Protein AF-0000000074474738 (afdb_homodimer)

Structure (mmCIF, N/CA/C/O backbone):
data_AF-0000000074474738-model_v1
#
loop_
_entity.id
_entity.type
_entity.pdbx_description
1 polymer Aminotransferase
#
loop_
_atom_site.group_PDB
_atom_site.id
_atom_site.type_symbol
_atom_site.label_atom_id
_atom_site.label_alt_id
_atom_site.label_comp_id
_atom_site.label_asym_id
_atom_site.label_entity_id
_atom_site.label_seq_id
_atom_site.pdbx_PDB_ins_code
_atom_site.Cartn_x
_atom_site.Cartn_y
_atom_site.Cartn_z
_atom_site.occupancy
_atom_site.B_iso_or_equiv
_atom_site.auth_seq_id
_atom_site.auth_comp_id
_atom_site.auth_asym_id
_atom_site.auth_atom_id
_atom_site.pdbx_PDB_model_num
ATOM 1 N N . MET A 1 1 ? 27.234 -1.224 -9.406 1 78 1 MET A N 1
ATOM 2 C CA . MET A 1 1 ? 26.219 -0.275 -8.977 1 78 1 MET A CA 1
ATOM 3 C C . MET A 1 1 ? 24.969 -0.394 -9.844 1 78 1 MET A C 1
ATOM 5 O O . MET A 1 1 ? 25.062 -0.535 -11.062 1 78 1 MET A O 1
ATOM 9 N N . VAL A 1 2 ? 23.766 -0.472 -9.188 1 88.38 2 VAL A N 1
ATOM 10 C CA . VAL A 1 2 ? 22.516 -0.646 -9.922 1 88.38 2 VAL A CA 1
ATOM 11 C C . VAL A 1 2 ? 22.047 0.703 -10.453 1 88.38 2 VAL A C 1
ATOM 13 O O . VAL A 1 2 ? 22.141 1.72 -9.766 1 88.38 2 VAL A O 1
ATOM 16 N N . ARG A 1 3 ? 21.641 0.753 -11.688 1 92.38 3 ARG A N 1
ATOM 17 C CA . ARG A 1 3 ? 21.047 1.951 -12.258 1 92.38 3 ARG A CA 1
ATOM 18 C C . ARG A 1 3 ? 19.609 2.119 -11.789 1 92.38 3 ARG A C 1
ATOM 20 O O . ARG A 1 3 ? 18.781 1.222 -11.961 1 92.38 3 ARG A O 1
ATOM 27 N N . LEU A 1 4 ? 19.328 3.26 -11.148 1 96.5 4 LEU A N 1
ATOM 28 C CA . LEU A 1 4 ? 18 3.529 -10.609 1 96.5 4 LEU A CA 1
ATOM 29 C C . LEU A 1 4 ? 17.234 4.508 -11.492 1 96.5 4 LEU A C 1
ATOM 31 O O . LEU A 1 4 ? 17.844 5.23 -12.289 1 96.5 4 LEU A O 1
ATOM 35 N N . ALA A 1 5 ? 15.961 4.461 -11.43 1 97.62 5 ALA A N 1
ATOM 36 C CA . ALA A 1 5 ? 15.102 5.352 -12.195 1 97.62 5 ALA A CA 1
ATOM 37 C C . ALA A 1 5 ? 15.32 6.809 -11.797 1 97.62 5 ALA A C 1
ATOM 39 O O . ALA A 1 5 ? 15.508 7.113 -10.617 1 97.62 5 ALA A O 1
ATOM 40 N N . GLU A 1 6 ? 15.133 7.719 -12.719 1 96 6 GLU A N 1
ATOM 41 C CA . GLU A 1 6 ? 15.359 9.148 -12.516 1 96 6 GLU A CA 1
ATOM 42 C C . GLU A 1 6 ? 14.328 9.734 -11.555 1 96 6 GLU A C 1
ATOM 44 O O . GLU A 1 6 ? 14.617 10.695 -10.836 1 96 6 GLU A O 1
ATOM 49 N N . ARG A 1 7 ? 13.172 9.117 -11.516 1 96.38 7 ARG A N 1
ATOM 50 C CA . ARG A 1 7 ? 12.078 9.641 -10.703 1 96.38 7 ARG A CA 1
ATOM 51 C C . ARG A 1 7 ? 12.406 9.555 -9.219 1 96.38 7 ARG A C 1
ATOM 53 O O . ARG A 1 7 ? 11.75 10.195 -8.391 1 96.38 7 ARG A O 1
ATOM 60 N N . LEU A 1 8 ? 13.453 8.828 -8.836 1 95.62 8 LEU A N 1
ATOM 61 C CA . LEU A 1 8 ? 13.812 8.672 -7.43 1 95.62 8 LEU A CA 1
ATOM 62 C C . LEU A 1 8 ? 14.617 9.875 -6.938 1 95.62 8 LEU A C 1
ATOM 64 O O . LEU A 1 8 ? 14.773 10.07 -5.73 1 95.62 8 LEU A O 1
ATOM 68 N N . THR A 1 9 ? 15.148 10.633 -7.82 1 92.38 9 THR A N 1
ATOM 69 C CA . THR A 1 9 ? 16.078 11.695 -7.473 1 92.38 9 THR A CA 1
ATOM 70 C C . THR A 1 9 ? 15.445 12.664 -6.48 1 92.38 9 THR A C 1
ATOM 72 O O . THR A 1 9 ? 16.031 12.977 -5.441 1 92.38 9 THR A O 1
ATOM 75 N N . PRO A 1 10 ? 14.188 13.055 -6.707 1 88.62 10 PRO A N 1
ATOM 76 C CA . PRO A 1 10 ? 13.57 13.969 -5.75 1 88.62 10 PRO A CA 1
ATOM 77 C C . PRO A 1 10 ? 13.273 13.312 -4.406 1 88.62 10 PRO A C 1
ATOM 79 O O . PRO A 1 10 ? 13.023 14.008 -3.416 1 88.62 10 PRO A O 1
ATOM 82 N N . LEU A 1 11 ? 13.242 12.031 -4.375 1 87.56 11 LEU A N 1
ATOM 83 C CA . LEU A 1 11 ? 12.867 11.305 -3.166 1 87.56 11 LEU A CA 1
ATOM 84 C C . LEU A 1 11 ? 14.078 11.094 -2.264 1 87.56 11 LEU A C 1
ATOM 86 O O . LEU A 1 11 ? 13.938 10.695 -1.106 1 87.56 11 LEU A O 1
ATOM 90 N N . ALA A 1 12 ? 15.203 11.344 -2.73 1 77.12 12 ALA A N 1
ATOM 91 C CA . ALA A 1 12 ? 16.438 11.094 -1.997 1 77.12 12 ALA A CA 1
ATOM 92 C C . ALA A 1 12 ? 16.719 12.211 -0.987 1 77.12 12 ALA A C 1
ATOM 94 O O . ALA A 1 12 ? 17.406 11.992 0.011 1 77.12 12 ALA A O 1
ATOM 95 N N . GLN A 1 13 ? 16.172 13.297 -1.196 1 65.25 13 GLN A N 1
ATOM 96 C CA . GLN A 1 13 ? 16.406 14.422 -0.303 1 65.25 13 GLN A CA 1
ATOM 97 C C . GLN A 1 13 ? 15.477 14.391 0.901 1 65.25 13 GLN A C 1
ATOM 99 O O . GLN A 1 13 ? 14.281 14.133 0.756 1 65.25 13 GLN A O 1
ATOM 104 N N . ASN A 1 14 ? 16.188 14.18 2.047 1 63.09 14 ASN A N 1
ATOM 105 C CA . ASN A 1 14 ? 15.352 14.133 3.234 1 63.09 14 ASN A CA 1
ATOM 106 C C . ASN A 1 14 ? 15.836 15.117 4.301 1 63.09 14 ASN A C 1
ATOM 108 O O . ASN A 1 14 ? 16.797 14.836 5.016 1 63.09 14 ASN A O 1
ATOM 112 N N . VAL A 1 15 ? 15.234 16.266 4.254 1 59.91 15 VAL A N 1
ATOM 113 C CA . VAL A 1 15 ? 15.555 17.266 5.273 1 59.91 15 VAL A CA 1
ATOM 114 C C . VAL A 1 15 ? 15.344 16.656 6.664 1 59.91 15 VAL A C 1
ATOM 116 O O . VAL A 1 15 ? 16.016 17.047 7.621 1 59.91 15 VAL A O 1
ATOM 119 N N . PHE A 1 16 ? 14.523 15.609 6.688 1 63.88 16 PHE A N 1
ATOM 120 C CA . PHE A 1 16 ? 14.188 15.039 7.984 1 63.88 16 PHE A CA 1
ATOM 121 C C . PHE A 1 16 ? 15.266 14.07 8.445 1 63.88 16 PHE A C 1
ATOM 123 O O . PHE A 1 16 ? 15.367 13.766 9.633 1 63.88 16 PHE A O 1
ATOM 130 N N . ALA A 1 17 ? 16.062 13.766 7.461 1 65.06 17 ALA A N 1
ATOM 131 C CA . ALA A 1 17 ? 17.156 12.883 7.824 1 65.06 17 ALA A CA 1
ATOM 132 C C . ALA A 1 17 ? 18.109 13.562 8.812 1 65.06 17 ALA A C 1
ATOM 134 O O . ALA A 1 17 ? 18.594 12.93 9.75 1 65.06 17 ALA A O 1
ATOM 135 N N . ASP A 1 18 ? 18.344 14.836 8.641 1 71.38 18 ASP A N 1
ATOM 136 C CA . ASP A 1 18 ? 19.188 15.602 9.555 1 71.38 18 ASP A CA 1
ATOM 137 C C . ASP A 1 18 ? 18.578 15.672 10.945 1 71.38 18 ASP A C 1
ATOM 139 O O . ASP A 1 18 ? 19.281 15.539 11.953 1 71.38 18 ASP A O 1
ATOM 143 N N . MET A 1 19 ? 17.266 15.836 10.898 1 78.44 19 MET A N 1
ATOM 144 C CA . MET A 1 19 ? 16.562 15.891 12.18 1 78.44 19 MET A CA 1
ATOM 145 C C . MET A 1 19 ? 16.594 14.531 12.875 1 78.44 19 MET A C 1
ATOM 147 O O . MET A 1 19 ? 16.75 14.461 14.094 1 78.44 19 MET A O 1
ATOM 151 N N . ASP A 1 20 ? 16.547 13.539 12.102 1 77.19 20 ASP A N 1
ATOM 152 C CA . ASP A 1 20 ? 16.594 12.188 12.656 1 77.19 20 ASP A CA 1
ATOM 153 C C . ASP A 1 20 ? 17.953 11.906 13.289 1 77.19 20 ASP A C 1
ATOM 155 O O . ASP A 1 20 ? 18.031 11.297 14.359 1 77.19 20 ASP A O 1
ATOM 159 N N . GLN A 1 21 ? 18.953 12.398 12.617 1 78.06 21 GLN A N 1
ATOM 160 C CA . GLN A 1 21 ? 20.312 12.219 13.133 1 78.06 21 GLN A CA 1
ATOM 161 C C . GLN A 1 21 ? 20.5 12.992 14.438 1 78.06 21 GLN A C 1
ATOM 163 O O . GLN A 1 21 ? 21.078 12.477 15.398 1 78.06 21 GLN A O 1
ATOM 168 N N . ALA A 1 22 ? 20.031 14.172 14.43 1 82.19 22 ALA A N 1
ATOM 169 C CA . ALA A 1 22 ? 20.141 15 15.633 1 82.19 22 ALA A CA 1
ATOM 170 C C . ALA A 1 22 ? 19.391 14.367 16.797 1 82.19 22 ALA A C 1
ATOM 172 O O . ALA A 1 22 ? 19.922 14.281 17.906 1 82.19 22 ALA A O 1
ATOM 173 N N . LYS A 1 23 ? 18.281 13.906 16.516 1 86.38 23 LYS A N 1
ATOM 174 C CA . LYS A 1 23 ? 17.469 13.242 17.547 1 86.38 23 LYS A CA 1
ATOM 175 C C . LYS A 1 23 ? 18.156 11.984 18.062 1 86.38 23 LYS A C 1
ATOM 177 O O . LYS A 1 23 ? 18.203 11.75 19.281 1 86.38 23 LYS A O 1
ATOM 182 N N . ALA A 1 24 ? 18.703 11.312 17.188 1 82.69 24 ALA A N 1
ATOM 183 C CA . ALA A 1 24 ? 19.391 10.07 17.562 1 82.69 24 ALA A CA 1
ATOM 184 C C . ALA A 1 24 ? 20.578 10.352 18.453 1 82.69 24 ALA A C 1
ATOM 186 O O . ALA A 1 24 ? 20.844 9.609 19.406 1 82.69 24 ALA A O 1
ATOM 187 N N . GLN A 1 25 ? 21.312 11.336 18.125 1 86.31 25 GLN A N 1
ATOM 188 C CA . GLN A 1 25 ? 22.469 11.719 18.922 1 86.31 25 GLN A CA 1
ATOM 189 C C . GLN A 1 25 ? 22.062 12.094 20.344 1 86.31 25 GLN A C 1
ATOM 191 O O . GLN A 1 25 ? 22.719 11.688 21.297 1 86.31 25 GLN A O 1
ATOM 196 N N . VAL A 1 26 ? 21.031 12.781 20.453 1 90.88 26 VAL A N 1
ATOM 197 C CA . VAL A 1 26 ? 20.562 13.234 21.75 1 90.88 26 VAL A CA 1
ATOM 198 C C . VAL A 1 26 ? 20.047 12.047 22.562 1 90.88 26 VAL A C 1
ATOM 200 O O . VAL A 1 26 ? 20.312 11.945 23.766 1 90.88 26 VAL A O 1
ATOM 203 N N . VAL A 1 27 ? 19.344 11.18 21.922 1 88.31 27 VAL A N 1
ATOM 204 C CA . VAL A 1 27 ? 18.844 9.977 22.562 1 88.31 27 VAL A CA 1
ATOM 205 C C . VAL A 1 27 ? 20.016 9.109 23.031 1 88.31 27 VAL A C 1
ATOM 207 O O . VAL A 1 27 ? 20 8.57 24.141 1 88.31 27 VAL A O 1
ATOM 210 N N . ALA A 1 28 ? 21 8.992 22.266 1 88.19 28 ALA A N 1
ATOM 211 C CA . ALA A 1 28 ? 22.188 8.188 22.578 1 88.19 28 ALA A CA 1
ATOM 212 C C . ALA A 1 28 ? 22.922 8.742 23.797 1 88.19 28 ALA A C 1
ATOM 214 O O . ALA A 1 28 ? 23.547 7.996 24.547 1 88.19 28 ALA A O 1
ATOM 215 N N . GLN A 1 29 ? 22.828 9.953 23.969 1 91.5 29 GLN A N 1
ATOM 216 C CA . GLN A 1 29 ? 23.484 10.609 25.094 1 91.5 29 GLN A CA 1
ATOM 217 C C . GLN A 1 29 ? 22.641 10.492 26.359 1 91.5 29 GLN A C 1
ATOM 219 O O . GLN A 1 29 ? 23.062 10.961 27.422 1 91.5 29 GLN A O 1
ATOM 224 N N . GLY A 1 30 ? 21.422 9.898 26.203 1 90.56 30 GLY A N 1
ATOM 225 C CA . GLY A 1 30 ? 20.594 9.641 27.375 1 90.56 30 GLY A CA 1
ATOM 226 C C . GLY A 1 30 ? 19.672 10.805 27.719 1 90.56 30 GLY A C 1
ATOM 227 O O . GLY A 1 30 ? 19.062 10.82 28.781 1 90.56 30 GLY A O 1
ATOM 228 N N . THR A 1 31 ? 19.641 11.75 26.828 1 92.5 31 THR A N 1
ATOM 229 C CA . THR A 1 31 ? 18.766 12.898 27.047 1 92.5 31 THR A CA 1
ATOM 230 C C . THR A 1 31 ? 17.312 12.523 26.812 1 92.5 31 THR A C 1
ATOM 232 O O . THR A 1 31 ? 17 11.797 25.875 1 92.5 31 THR A O 1
ATOM 235 N N . ASP A 1 32 ? 16.469 12.961 27.703 1 95.19 32 ASP A N 1
ATOM 236 C CA . ASP A 1 32 ? 15.023 12.812 27.531 1 95.19 32 ASP A CA 1
ATOM 237 C C . ASP A 1 32 ? 14.508 13.695 26.391 1 95.19 32 ASP A C 1
ATOM 239 O O . ASP A 1 32 ? 14.578 14.922 26.484 1 95.19 32 ASP A O 1
ATOM 243 N N . VAL A 1 33 ? 14 13.055 25.391 1 95.88 33 VAL A N 1
ATOM 244 C CA . VAL A 1 33 ? 13.57 13.812 24.234 1 95.88 33 VAL A CA 1
ATOM 245 C C . VAL A 1 33 ? 12.055 13.977 24.25 1 95.88 33 VAL A C 1
ATOM 247 O O . VAL A 1 33 ? 11.32 13.008 24.453 1 95.88 33 VAL A O 1
ATOM 250 N N . ILE A 1 34 ? 11.523 15.156 24.172 1 97.12 34 ILE A N 1
ATOM 251 C CA . ILE A 1 34 ? 10.125 15.477 23.891 1 97.12 34 ILE A CA 1
ATOM 252 C C . ILE A 1 34 ? 9.945 15.727 22.406 1 97.12 34 ILE A C 1
ATOM 254 O O . ILE A 1 34 ? 10.266 16.797 21.906 1 97.12 34 ILE A O 1
ATOM 258 N N . ASP A 1 35 ? 9.469 14.727 21.719 1 95.06 35 ASP A N 1
ATOM 259 C CA . ASP A 1 35 ? 9.375 14.766 20.266 1 95.06 35 ASP A CA 1
ATOM 260 C C . ASP A 1 35 ? 8.062 15.398 19.812 1 95.06 35 ASP A C 1
ATOM 262 O O . ASP A 1 35 ? 7.012 14.758 19.859 1 95.06 35 ASP A O 1
ATOM 266 N N . LEU A 1 36 ? 8.133 16.578 19.359 1 97 36 LEU A N 1
ATOM 267 C CA . LEU A 1 36 ? 6.988 17.312 18.828 1 97 36 LEU A CA 1
ATOM 268 C C . LEU A 1 36 ? 7.102 17.438 17.312 1 97 36 LEU A C 1
ATOM 270 O O . LEU A 1 36 ? 6.449 18.297 16.703 1 97 36 LEU A O 1
ATOM 274 N N . SER A 1 37 ? 7.977 16.625 16.703 1 93.31 37 SER A N 1
ATOM 275 C CA . SER A 1 37 ? 8.281 16.797 15.289 1 93.31 37 SER A CA 1
ATOM 276 C C . SER A 1 37 ? 7.336 15.992 14.414 1 93.31 37 SER A C 1
ATOM 278 O O . SER A 1 37 ? 7.199 16.266 13.219 1 93.31 37 SER A O 1
ATOM 280 N N . LEU A 1 38 ? 6.652 14.961 14.906 1 88.19 38 LEU A N 1
ATOM 281 C CA . LEU A 1 38 ? 5.809 14.07 14.109 1 88.19 38 LEU A CA 1
ATOM 282 C C . LEU A 1 38 ? 4.352 14.172 14.547 1 88.19 38 LEU A C 1
ATOM 284 O O . LEU A 1 38 ? 4.055 14.117 15.742 1 88.19 38 LEU A O 1
ATOM 288 N N . GLY A 1 39 ? 3.521 14.312 13.594 1 90.56 39 GLY A N 1
ATOM 289 C CA . GLY A 1 39 ? 2.094 14.422 13.852 1 90.56 39 GLY A CA 1
ATOM 290 C C . GLY A 1 39 ? 1.411 13.078 14.023 1 90.56 39 GLY A C 1
ATOM 291 O O . GLY A 1 39 ? 0.448 12.773 13.312 1 90.56 39 GLY A O 1
ATOM 292 N N . SER A 1 40 ? 1.862 12.266 14.906 1 90.69 40 SER A N 1
ATOM 293 C CA . SER A 1 40 ? 1.226 11.008 15.281 1 90.69 40 SER A CA 1
ATOM 294 C C . SER A 1 40 ? 0.629 11.086 16.688 1 90.69 40 SER A C 1
ATOM 296 O O . SER A 1 40 ? 1.358 11.227 17.672 1 90.69 40 SER A O 1
ATOM 298 N N . SER A 1 41 ? -0.622 10.953 16.734 1 94.44 41 SER A N 1
ATOM 299 C CA . SER A 1 41 ? -1.337 11.094 18 1 94.44 41 SER A CA 1
ATOM 300 C C . SER A 1 41 ? -0.831 10.086 19.031 1 94.44 41 SER A C 1
ATOM 302 O O . SER A 1 41 ? -0.554 8.938 18.703 1 94.44 41 SER A O 1
ATOM 304 N N . ASP A 1 42 ? -0.726 10.539 20.25 1 95.94 42 ASP A N 1
ATOM 305 C CA . ASP A 1 42 ? -0.367 9.656 21.344 1 95.94 42 ASP A CA 1
ATOM 306 C C . ASP A 1 42 ? -1.609 9.016 21.969 1 95.94 42 ASP A C 1
ATOM 308 O O . ASP A 1 42 ? -1.503 8.188 22.875 1 95.94 42 ASP A O 1
ATOM 312 N N . LEU A 1 43 ? -2.75 9.445 21.5 1 97.31 43 LEU A N 1
ATOM 313 C CA . LEU A 1 43 ? -4 8.945 22.062 1 97.31 43 LEU A CA 1
ATOM 314 C C . LEU A 1 43 ? -4.316 7.551 21.531 1 97.31 43 LEU A C 1
ATOM 316 O O . LEU A 1 43 ? -4 7.234 20.375 1 97.31 43 LEU A O 1
ATOM 320 N N . PRO A 1 44 ? -4.934 6.758 22.359 1 97.31 44 PRO A N 1
ATOM 321 C CA . PRO A 1 44 ? -5.254 5.391 21.922 1 97.31 44 PRO A CA 1
ATOM 322 C C . PRO A 1 44 ? -6.484 5.328 21.031 1 97.31 44 PRO A C 1
ATOM 324 O O . PRO A 1 44 ? -7.336 6.215 21.078 1 97.31 44 PRO A O 1
ATOM 327 N N . THR A 1 45 ? -6.555 4.324 20.188 1 98.19 45 THR A N 1
ATOM 328 C CA . THR A 1 45 ? -7.805 3.965 19.516 1 98.19 45 THR A CA 1
ATOM 329 C C . THR A 1 45 ? -8.836 3.477 20.531 1 98.19 45 THR A C 1
ATOM 331 O O . THR A 1 45 ? -8.492 2.766 21.484 1 98.19 45 THR A O 1
ATOM 334 N N . ARG A 1 46 ? -10.047 3.816 20.359 1 98 46 ARG A N 1
ATOM 335 C CA . ARG A 1 46 ? -11.094 3.479 21.312 1 98 46 ARG A CA 1
ATOM 336 C C . ARG A 1 46 ? -11.273 1.968 21.422 1 98 46 ARG A C 1
ATOM 338 O O . ARG A 1 46 ? -11.227 1.259 20.406 1 98 46 ARG A O 1
ATOM 345 N N . PRO A 1 47 ? -11.547 1.464 22.609 1 97.56 47 PRO A N 1
ATOM 346 C CA . PRO A 1 47 ? -11.656 0.021 22.844 1 97.56 47 PRO A CA 1
ATOM 347 C C . PRO A 1 47 ? -12.734 -0.631 21.984 1 97.56 47 PRO A C 1
ATOM 349 O O . PRO A 1 47 ? -12.578 -1.772 21.531 1 97.56 47 PRO A O 1
ATOM 352 N N . GLU A 1 48 ? -13.828 0.068 21.781 1 97.94 48 GLU A N 1
ATOM 353 C CA . GLU A 1 48 ? -14.93 -0.523 21.016 1 97.94 48 GLU A CA 1
ATOM 354 C C . GLU A 1 48 ? -14.547 -0.726 19.562 1 97.94 48 GLU A C 1
ATOM 356 O O . GLU A 1 48 ? -15.055 -1.634 18.891 1 97.94 48 GLU A O 1
ATOM 361 N N . ILE A 1 49 ? -13.648 0.115 19.031 1 98.5 49 ILE A N 1
ATOM 362 C CA . ILE A 1 49 ? -13.133 -0.031 17.688 1 98.5 49 ILE A CA 1
ATOM 363 C C . ILE A 1 49 ? -12.156 -1.208 17.625 1 98.5 49 ILE A C 1
ATOM 365 O O . ILE A 1 49 ? -12.25 -2.055 16.734 1 98.5 49 ILE A O 1
ATOM 369 N N . LEU A 1 50 ? -11.242 -1.328 18.625 1 98.69 50 LEU A N 1
ATOM 370 C CA . LEU A 1 50 ? -10.266 -2.41 18.703 1 98.69 50 LEU A CA 1
ATOM 371 C C . LEU A 1 50 ? -10.961 -3.76 18.844 1 98.69 50 LEU A C 1
ATOM 373 O O . LEU A 1 50 ? -10.5 -4.762 18.297 1 98.69 50 LEU A O 1
ATOM 377 N N . ALA A 1 51 ? -12.055 -3.787 19.578 1 98.56 51 ALA A N 1
ATOM 378 C CA . ALA A 1 51 ? -12.789 -5.023 19.812 1 98.56 51 ALA A CA 1
ATOM 379 C C . ALA A 1 51 ? -13.289 -5.629 18.5 1 98.56 51 ALA A C 1
ATOM 381 O O . ALA A 1 51 ? -13.344 -6.852 18.359 1 98.56 51 ALA A O 1
ATOM 382 N N . VAL A 1 52 ? -13.633 -4.789 17.547 1 98.75 52 VAL A N 1
ATOM 383 C CA . VAL A 1 52 ? -14.102 -5.25 16.25 1 98.75 52 VAL A CA 1
ATOM 384 C C . VAL A 1 52 ? -12.969 -5.969 15.523 1 98.75 52 VAL A C 1
ATOM 386 O O . VAL A 1 52 ? -13.188 -7.008 14.891 1 98.75 52 VAL A O 1
ATOM 389 N N . ILE A 1 53 ? -11.742 -5.469 15.578 1 98.81 53 ILE A N 1
ATOM 390 C CA . ILE A 1 53 ? -10.594 -6.129 14.961 1 98.81 53 ILE A CA 1
ATOM 391 C C . ILE A 1 53 ? -10.352 -7.477 15.641 1 98.81 53 ILE A C 1
ATOM 393 O O . ILE A 1 53 ? -10.164 -8.492 14.969 1 98.81 53 ILE A O 1
ATOM 397 N N . GLY A 1 54 ? -10.336 -7.453 16.984 1 98.62 54 GLY A N 1
ATOM 398 C CA . GLY A 1 54 ? -10.141 -8.688 17.734 1 98.62 54 GLY A CA 1
ATOM 399 C C . GLY A 1 54 ? -11.133 -9.773 17.359 1 98.62 54 GLY A C 1
ATOM 400 O O . GLY A 1 54 ? -10.75 -10.93 17.156 1 98.62 54 GLY A O 1
ATOM 401 N N . SER A 1 55 ? -12.398 -9.406 17.219 1 98.44 55 SER A N 1
ATOM 402 C CA . SER A 1 55 ? -13.445 -10.344 16.859 1 98.44 55 SER A CA 1
ATOM 403 C C . SER A 1 55 ? -13.242 -10.875 15.438 1 98.44 55 SER A C 1
ATOM 405 O O . SER A 1 55 ? -13.531 -12.039 15.156 1 98.44 55 SER A O 1
ATOM 407 N N . ALA A 1 56 ? -12.773 -10.039 14.547 1 98.62 56 ALA A N 1
ATOM 408 C CA . ALA A 1 56 ? -12.578 -10.398 13.148 1 98.62 56 ALA A CA 1
ATOM 409 C C . ALA A 1 56 ? -11.477 -11.453 13 1 98.62 56 ALA A C 1
ATOM 411 O O . ALA A 1 56 ? -11.5 -12.258 12.07 1 98.62 56 ALA A O 1
ATOM 412 N N . LEU A 1 57 ? -10.5 -11.453 13.945 1 98.56 57 LEU A N 1
ATOM 413 C CA . LEU A 1 57 ? -9.398 -12.414 13.883 1 98.56 57 LEU A CA 1
ATOM 414 C C . LEU A 1 57 ? -9.922 -13.844 13.938 1 98.56 57 LEU A C 1
ATOM 416 O O . LEU A 1 57 ? -9.328 -14.75 13.367 1 98.56 57 LEU A O 1
ATOM 420 N N . GLN A 1 58 ? -11.055 -14.031 14.531 1 96.94 58 GLN A N 1
ATOM 421 C CA . GLN A 1 58 ? -11.617 -15.359 14.703 1 96.94 58 GLN A CA 1
ATOM 422 C C . GLN A 1 58 ? -12.484 -15.758 13.508 1 96.94 58 GLN A C 1
ATOM 424 O O . GLN A 1 58 ? -12.891 -16.906 13.383 1 96.94 58 GLN A O 1
ATOM 429 N N . ASP A 1 59 ? -12.797 -14.844 12.688 1 97.88 59 ASP A N 1
ATOM 430 C CA . ASP A 1 59 ? -13.562 -15.094 11.469 1 97.88 59 ASP A CA 1
ATOM 431 C C . ASP A 1 59 ? -12.648 -15.492 10.32 1 97.88 59 ASP A C 1
ATOM 433 O O . ASP A 1 59 ? -12.078 -14.633 9.648 1 97.88 59 ASP A O 1
ATOM 437 N N . GLN A 1 60 ? -12.586 -16.75 9.977 1 96.62 60 GLN A N 1
ATOM 438 C CA . GLN A 1 60 ? -11.68 -17.297 8.977 1 96.62 60 GLN A CA 1
ATOM 439 C C . GLN A 1 60 ? -11.883 -16.625 7.621 1 96.62 60 GLN A C 1
ATOM 441 O O . GLN A 1 60 ? -10.969 -16.594 6.793 1 96.62 60 GLN A O 1
ATOM 446 N N . ARG A 1 61 ? -13.055 -16.094 7.328 1 94.38 61 ARG A N 1
ATOM 447 C CA . ARG A 1 61 ? -13.352 -15.414 6.07 1 94.38 61 ARG A CA 1
ATOM 448 C C . ARG A 1 61 ? -12.453 -14.195 5.875 1 94.38 61 ARG A C 1
ATOM 450 O O . ARG A 1 61 ? -12.336 -13.68 4.762 1 94.38 61 ARG A O 1
ATOM 457 N N . THR A 1 62 ? -11.75 -13.695 6.98 1 97.12 62 THR A N 1
ATOM 458 C CA . THR A 1 62 ? -10.914 -12.508 6.883 1 97.12 62 THR A CA 1
ATOM 459 C C . THR A 1 62 ? -9.453 -12.891 6.652 1 97.12 62 THR A C 1
ATOM 461 O O . THR A 1 62 ? -8.594 -12.023 6.492 1 97.12 62 THR A O 1
ATOM 464 N N . HIS A 1 63 ? -9.156 -14.195 6.637 1 97.56 63 HIS A N 1
ATOM 465 C CA . HIS A 1 63 ? -7.762 -14.633 6.598 1 97.56 63 HIS A CA 1
ATOM 466 C C . HIS A 1 63 ? -7.227 -14.633 5.168 1 97.56 63 HIS A C 1
ATOM 468 O O . HIS A 1 63 ? -6.012 -14.648 4.957 1 97.56 63 HIS A O 1
ATOM 474 N N . GLY A 1 64 ? -8.109 -14.664 4.145 1 95.38 64 GLY A N 1
ATOM 475 C CA . GLY A 1 64 ? -7.711 -14.656 2.746 1 95.38 64 GLY A CA 1
ATOM 476 C C . GLY A 1 64 ? -7.715 -13.266 2.137 1 95.38 64 GLY A C 1
ATOM 477 O O . GLY A 1 64 ? -8.062 -12.289 2.803 1 95.38 64 GLY A O 1
ATOM 478 N N . TYR A 1 65 ? -7.32 -13.156 0.891 1 93.38 65 TYR A N 1
ATOM 479 C CA . TYR A 1 65 ? -7.258 -11.875 0.195 1 93.38 65 TYR A CA 1
ATOM 480 C C . TYR A 1 65 ? -8.617 -11.195 0.188 1 93.38 65 TYR A C 1
ATOM 482 O O . TYR A 1 65 ? -9.648 -11.852 0.035 1 93.38 65 TYR A O 1
ATOM 490 N N . LEU A 1 66 ? -8.602 -9.961 0.36 1 93.75 66 LEU A N 1
ATOM 491 C CA . LEU A 1 66 ? -9.812 -9.156 0.283 1 93.75 66 LEU A CA 1
ATOM 492 C C . LEU A 1 66 ? -9.914 -8.453 -1.065 1 93.75 66 LEU A C 1
ATOM 494 O O . LEU A 1 66 ? -9.195 -7.48 -1.317 1 93.75 66 LEU A O 1
ATOM 498 N N . LEU A 1 67 ? -10.789 -8.875 -1.924 1 90.06 67 LEU A N 1
ATOM 499 C CA . LEU A 1 67 ? -11 -8.219 -3.213 1 90.06 67 LEU A CA 1
ATOM 500 C C . LEU A 1 67 ? -11.945 -7.031 -3.072 1 90.06 67 LEU A C 1
ATOM 502 O O . LEU A 1 67 ? -12.57 -6.852 -2.027 1 90.06 67 LEU A O 1
ATOM 506 N N . PHE A 1 68 ? -12.07 -6.254 -4.074 1 92.19 68 PHE A N 1
ATOM 507 C CA . PHE A 1 68 ? -12.789 -4.984 -4.027 1 92.19 68 PHE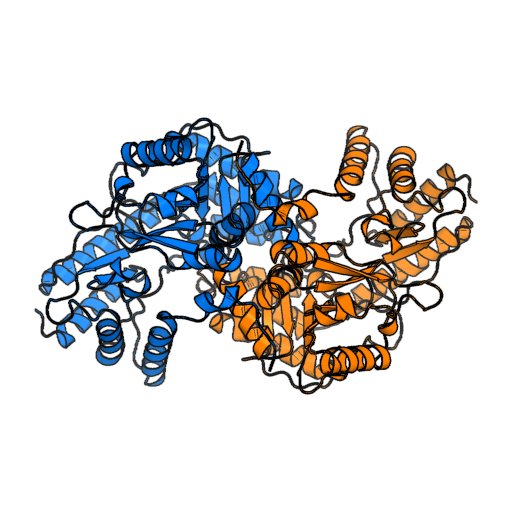 A CA 1
ATOM 508 C C . PHE A 1 68 ? -14.219 -5.191 -3.549 1 92.19 68 PHE A C 1
ATOM 510 O O . PHE A 1 68 ? -14.727 -4.418 -2.732 1 92.19 68 PHE A O 1
ATOM 517 N N . HIS A 1 69 ? -14.883 -6.223 -4.074 1 90.5 69 HIS A N 1
ATOM 518 C CA . HIS A 1 69 ? -16.266 -6.457 -3.705 1 90.5 69 HIS A CA 1
ATOM 519 C C . HIS A 1 69 ? -16.422 -6.676 -2.203 1 90.5 69 HIS A C 1
ATOM 521 O O . HIS A 1 69 ? -17.438 -6.305 -1.61 1 90.5 69 HIS A O 1
ATOM 527 N N . GLY A 1 70 ? -15.375 -7.191 -1.543 1 93.81 70 GLY A N 1
ATOM 528 C CA . GLY A 1 70 ? -15.406 -7.469 -0.115 1 93.81 70 GLY A CA 1
ATOM 529 C C . GLY A 1 70 ? -15.297 -6.219 0.737 1 93.81 70 GLY A C 1
ATOM 530 O O . GLY A 1 70 ? -15.5 -6.27 1.952 1 93.81 70 GLY A O 1
ATOM 531 N N . THR A 1 71 ? -15.07 -5.055 0.101 1 97.94 71 THR A N 1
ATOM 532 C CA . THR A 1 71 ? -14.898 -3.809 0.845 1 97.94 71 THR A CA 1
ATOM 533 C C . THR A 1 71 ? -16.203 -3.025 0.889 1 97.94 71 THR A C 1
ATOM 535 O O . THR A 1 71 ? -16.234 -1.885 1.357 1 97.94 71 THR A O 1
ATOM 538 N N . GLN A 1 72 ? -17.25 -3.562 0.39 1 97.81 72 GLN A N 1
ATOM 539 C CA . GLN A 1 72 ? -18.516 -2.859 0.171 1 97.81 72 GLN A CA 1
ATOM 540 C C . GLN A 1 72 ? -19.047 -2.273 1.475 1 97.81 72 GLN A C 1
ATOM 542 O O . GLN A 1 72 ? -19.531 -1.139 1.499 1 97.81 72 GLN A O 1
ATOM 547 N N . GLU A 1 73 ? -19 -3.068 2.541 1 98.25 73 GLU A N 1
ATOM 548 C CA . GLU A 1 73 ? -19.531 -2.596 3.82 1 98.25 73 GLU A CA 1
ATOM 549 C C . GLU A 1 73 ? -18.828 -1.32 4.27 1 98.25 73 GLU A C 1
ATOM 551 O O . GLU A 1 73 ? -19.469 -0.375 4.73 1 98.25 73 GLU A O 1
ATOM 556 N N . PHE A 1 74 ? -17.562 -1.287 4.137 1 98.81 74 PHE A N 1
ATOM 557 C CA . PHE A 1 74 ? -16.812 -0.098 4.52 1 98.81 74 PHE A CA 1
ATOM 558 C C . PHE A 1 74 ? -17.109 1.062 3.58 1 98.81 74 PHE A C 1
ATOM 560 O O . PHE A 1 74 ? -17.25 2.205 4.02 1 98.81 74 PHE A O 1
ATOM 567 N N . ARG A 1 75 ? -17.156 0.839 2.273 1 98.88 75 ARG A N 1
ATOM 568 C CA . ARG A 1 75 ? -17.484 1.891 1.316 1 98.88 75 ARG A CA 1
ATOM 569 C C . ARG A 1 75 ? -18.844 2.504 1.622 1 98.88 75 ARG A C 1
ATOM 571 O O . ARG A 1 75 ? -19.016 3.723 1.545 1 98.88 75 ARG A O 1
ATOM 578 N N . ARG A 1 76 ? -19.797 1.681 2.004 1 98.81 76 ARG A N 1
ATOM 579 C CA . ARG A 1 76 ? -21.125 2.17 2.371 1 98.81 76 ARG A CA 1
ATOM 580 C C . ARG A 1 76 ? -21.062 3 3.648 1 98.81 76 ARG A C 1
ATOM 582 O O . ARG A 1 76 ? -21.734 4.031 3.756 1 98.81 76 ARG A O 1
ATOM 589 N N . ALA A 1 77 ? -20.297 2.527 4.625 1 98.88 77 ALA A N 1
ATOM 590 C CA . ALA A 1 77 ? -20.125 3.285 5.863 1 98.88 77 ALA A CA 1
ATOM 591 C C . ALA A 1 77 ? -19.531 4.664 5.586 1 98.88 77 ALA A C 1
ATOM 593 O O . ALA A 1 77 ? -20.016 5.672 6.109 1 98.88 77 ALA A O 1
ATOM 594 N N . ALA A 1 78 ? -18.531 4.695 4.734 1 98.75 78 ALA A N 1
ATOM 595 C CA . ALA A 1 78 ? -17.875 5.953 4.375 1 98.75 78 ALA A CA 1
ATOM 596 C C . ALA A 1 78 ? -18.859 6.891 3.672 1 98.75 78 ALA A C 1
ATOM 598 O O . ALA A 1 78 ? -18.922 8.078 3.992 1 98.75 78 ALA A O 1
ATOM 599 N N . ALA A 1 79 ? -19.578 6.336 2.734 1 98.75 79 ALA A N 1
ATOM 600 C CA . ALA A 1 79 ? -20.547 7.129 1.995 1 98.75 79 ALA A CA 1
ATOM 601 C C . ALA A 1 79 ? -21.625 7.691 2.93 1 98.75 79 ALA A C 1
ATOM 603 O O . ALA A 1 79 ? -21.969 8.867 2.846 1 98.75 79 ALA A O 1
ATOM 604 N N . THR A 1 80 ? -22.125 6.84 3.797 1 98.69 80 THR A N 1
ATOM 605 C CA . THR A 1 80 ? -23.156 7.246 4.742 1 98.69 80 THR A CA 1
ATOM 606 C C . THR A 1 80 ? -22.641 8.344 5.668 1 98.69 80 THR A C 1
ATOM 608 O O . THR A 1 80 ? -23.312 9.367 5.855 1 98.69 80 THR A O 1
ATOM 611 N N . TRP A 1 81 ? -21.516 8.117 6.234 1 97.88 81 TRP A N 1
ATOM 612 C CA . TRP A 1 81 ? -20.891 9.109 7.105 1 97.88 81 TRP A CA 1
ATOM 613 C C . TRP A 1 81 ? -20.734 10.445 6.387 1 97.88 81 TRP A C 1
ATOM 615 O O . TRP A 1 81 ? -21.078 11.5 6.941 1 97.88 81 TRP A O 1
ATOM 625 N N . TYR A 1 82 ? -20.281 10.422 5.172 1 97 82 TYR A N 1
ATOM 626 C CA . TYR A 1 82 ? -20.016 11.609 4.363 1 97 82 TYR A CA 1
ATOM 627 C C . TYR A 1 82 ? -21.312 12.359 4.055 1 97 82 TYR A C 1
ATOM 629 O O . TYR A 1 82 ? -21.359 13.586 4.176 1 97 82 TYR A O 1
ATOM 637 N N . GLU A 1 83 ? -22.297 11.656 3.676 1 97.69 83 GLU A N 1
ATOM 638 C CA . GLU A 1 83 ? -23.594 12.258 3.34 1 97.69 83 GLU A CA 1
ATOM 639 C C . GLU A 1 83 ? -24.234 12.906 4.562 1 97.69 83 GLU A C 1
ATOM 641 O O . GLU A 1 83 ? -24.781 14 4.473 1 97.69 83 GLU A O 1
ATOM 646 N N . GLN A 1 84 ? -24.219 12.25 5.648 1 97 84 GLN A N 1
ATOM 647 C CA . GLN A 1 84 ? -24.797 12.781 6.883 1 97 84 GLN A CA 1
ATOM 648 C C . GLN A 1 84 ? -24.078 14.055 7.316 1 97 84 GLN A C 1
ATOM 650 O O . GLN A 1 84 ? -24.719 14.984 7.82 1 97 84 GLN A O 1
ATOM 655 N N . ARG A 1 85 ? -22.859 14.117 7.062 1 95.69 85 ARG A N 1
ATOM 656 C CA . ARG A 1 85 ? -22.047 15.227 7.566 1 95.69 85 ARG A CA 1
ATOM 657 C C . ARG A 1 85 ? -22.109 16.422 6.617 1 95.69 85 ARG A C 1
ATOM 659 O O . ARG A 1 85 ? -22.203 17.562 7.059 1 95.69 85 ARG A O 1
ATOM 666 N N . TYR A 1 86 ? -22 16.125 5.305 1 97.25 86 TYR A N 1
ATOM 667 C CA . TYR A 1 86 ? -21.781 17.219 4.367 1 97.25 86 TYR A CA 1
ATOM 668 C C . TYR A 1 86 ? -22.969 17.406 3.447 1 97.25 86 TYR A C 1
ATOM 670 O O . TYR A 1 86 ? -23.031 18.375 2.678 1 97.25 86 TYR A O 1
ATOM 678 N N . GLY A 1 87 ? -23.906 16.5 3.463 1 97.31 87 GLY A N 1
ATOM 679 C CA . GLY A 1 87 ? -25.125 16.641 2.684 1 97.31 87 GLY A CA 1
ATOM 680 C C . GLY A 1 87 ? -24.922 16.406 1.2 1 97.31 87 GLY A C 1
ATOM 681 O O . GLY A 1 87 ? -25.641 16.969 0.371 1 97.31 87 GLY A O 1
ATOM 682 N N . VAL A 1 88 ? -23.906 15.758 0.85 1 97.62 88 VAL A N 1
ATOM 683 C CA . VAL A 1 88 ? -23.625 15.414 -0.542 1 97.62 88 VAL A CA 1
ATOM 684 C C . VAL A 1 88 ? -23.797 13.914 -0.753 1 97.62 88 VAL A C 1
ATOM 686 O O . VAL A 1 88 ? -23.188 13.109 -0.048 1 97.62 88 VAL A O 1
ATOM 689 N N . ALA A 1 89 ? -24.641 13.555 -1.696 1 97.38 89 ALA A N 1
ATOM 690 C CA . ALA A 1 89 ? -24.859 12.141 -1.987 1 97.38 89 ALA A CA 1
ATOM 691 C C . ALA A 1 89 ? -23.609 11.5 -2.588 1 97.38 89 ALA A C 1
ATOM 693 O O . ALA A 1 89 ? -22.938 12.109 -3.422 1 97.38 89 ALA A O 1
ATOM 694 N N . VAL A 1 90 ? -23.281 10.305 -2.143 1 98.06 90 VAL A N 1
ATOM 695 C CA . VAL A 1 90 ? -22.109 9.57 -2.617 1 98.06 90 VAL A CA 1
ATOM 696 C C . VAL A 1 90 ? -22.516 8.133 -2.959 1 98.06 90 VAL A C 1
ATOM 698 O O . VAL A 1 90 ? -23.109 7.438 -2.137 1 98.06 90 VAL A O 1
ATOM 701 N N . ASP A 1 91 ? -22.266 7.703 -4.199 1 98.62 91 ASP A N 1
ATOM 702 C CA . ASP A 1 91 ? -22.469 6.312 -4.582 1 98.62 91 ASP A CA 1
ATOM 703 C C . ASP A 1 91 ? -21.328 5.43 -4.074 1 98.62 91 ASP A C 1
ATOM 705 O O . ASP A 1 91 ? -20.203 5.504 -4.578 1 98.62 91 ASP A O 1
ATOM 709 N N . PRO A 1 92 ? -21.578 4.559 -3.102 1 98.56 92 PRO A N 1
ATOM 710 C CA . PRO A 1 92 ? -20.5 3.748 -2.531 1 98.56 92 PRO A CA 1
ATOM 711 C C . PRO A 1 92 ? -19.891 2.775 -3.541 1 98.56 92 PRO A C 1
ATOM 713 O O . PRO A 1 92 ? -18.797 2.252 -3.32 1 98.56 92 PRO A O 1
ATOM 716 N N . GLU A 1 93 ? -20.5 2.488 -4.672 1 97.62 93 GLU A N 1
ATOM 717 C CA . GLU A 1 93 ? -20.031 1.513 -5.652 1 97.62 93 GLU A CA 1
ATOM 718 C C . GLU A 1 93 ? -19.016 2.131 -6.605 1 97.62 93 GLU A C 1
ATOM 720 O O . GLU A 1 93 ? -18.094 1.46 -7.047 1 97.62 93 GLU A O 1
ATOM 725 N N . THR A 1 94 ? -19.219 3.436 -6.867 1 98.12 94 THR A N 1
ATOM 726 C CA . THR A 1 94 ? -18.406 4.004 -7.934 1 98.12 94 THR A CA 1
ATOM 727 C C . THR A 1 94 ? -17.609 5.203 -7.426 1 98.12 94 THR A C 1
ATOM 729 O O . THR A 1 94 ? -16.688 5.672 -8.094 1 98.12 94 THR A O 1
ATOM 732 N N . GLU A 1 95 ? -17.969 5.723 -6.215 1 98.81 95 GLU A N 1
ATOM 733 C CA . GLU A 1 95 ? -17.406 7.012 -5.824 1 98.81 95 GLU A CA 1
ATOM 734 C C . GLU A 1 95 ? -16.609 6.898 -4.523 1 98.81 95 GLU A C 1
ATOM 736 O O . GLU A 1 95 ? -16.266 7.91 -3.908 1 98.81 95 GLU A O 1
ATOM 741 N N . VAL A 1 96 ? -16.359 5.672 -4.035 1 98.88 96 VAL A N 1
ATOM 742 C CA . VAL A 1 96 ? -15.602 5.453 -2.811 1 98.88 96 VAL A CA 1
ATOM 743 C C . VAL A 1 96 ? -14.555 4.359 -3.037 1 98.88 96 VAL A C 1
ATOM 745 O O . VAL A 1 96 ? -14.852 3.332 -3.654 1 98.88 96 VAL A O 1
ATOM 748 N N . LEU A 1 97 ? -13.352 4.578 -2.6 1 98.88 97 LEU A N 1
ATOM 749 C CA . LEU A 1 97 ? -12.273 3.592 -2.65 1 98.88 97 LEU A CA 1
ATOM 750 C C . LEU A 1 97 ? -11.539 3.518 -1.316 1 98.88 97 LEU A C 1
ATOM 752 O O . LEU A 1 97 ? -10.93 4.496 -0.886 1 98.88 97 LEU A O 1
ATOM 756 N N . PRO A 1 98 ? -11.602 2.344 -0.601 1 98.88 98 PRO A N 1
ATOM 757 C CA . PRO A 1 98 ? -10.773 2.189 0.594 1 98.88 98 PRO A CA 1
ATOM 758 C C . PRO A 1 98 ? -9.273 2.244 0.282 1 98.88 98 PRO A C 1
ATOM 760 O O . PRO A 1 98 ? -8.844 1.762 -0.766 1 98.88 98 PRO A O 1
ATOM 763 N N . LEU A 1 99 ? -8.562 2.787 1.164 1 98.81 99 LEU A N 1
ATOM 764 C CA . LEU A 1 99 ? -7.125 2.955 0.999 1 98.81 99 LEU A CA 1
ATOM 765 C C . LEU A 1 99 ? -6.375 2.422 2.213 1 98.81 99 LEU A C 1
ATOM 767 O O . LEU A 1 99 ? -6.914 2.393 3.32 1 98.81 99 LEU A O 1
ATOM 771 N N . ILE A 1 100 ? -5.148 1.973 2.041 1 98.5 100 ILE A N 1
ATOM 772 C CA . ILE A 1 100 ? -4.242 1.657 3.141 1 98.5 100 ILE A CA 1
ATOM 773 C C . ILE A 1 100 ? -3.576 2.936 3.645 1 98.5 100 ILE A C 1
ATOM 775 O O . ILE A 1 100 ? -2.389 3.164 3.4 1 98.5 100 ILE A O 1
ATOM 779 N N . GLY A 1 101 ? -4.383 3.705 4.34 1 97.88 101 GLY A N 1
ATOM 780 C CA . GLY A 1 101 ? -4.043 5.078 4.676 1 97.88 101 GLY A CA 1
ATOM 781 C C . GLY A 1 101 ? -4.281 6.047 3.533 1 97.88 101 GLY A C 1
ATOM 782 O O . GLY A 1 101 ? -4.148 5.684 2.363 1 97.88 101 GLY A O 1
ATOM 783 N N . SER A 1 102 ? -4.523 7.301 3.869 1 97.25 102 SER A N 1
ATOM 784 C CA . SER A 1 102 ? -4.812 8.289 2.834 1 97.25 102 SER A CA 1
ATOM 785 C C . SER A 1 102 ? -3.582 8.578 1.984 1 97.25 102 SER A C 1
ATOM 787 O O . SER A 1 102 ? -3.699 8.93 0.808 1 97.25 102 SER A O 1
ATOM 789 N N . GLN A 1 103 ? -2.391 8.398 2.562 1 97.19 103 GLN A N 1
ATOM 790 C CA . GLN A 1 103 ? -1.163 8.641 1.812 1 97.19 103 GLN A CA 1
ATOM 791 C C . GLN A 1 103 ? -1.085 7.75 0.58 1 97.19 103 GLN A C 1
ATOM 793 O O . GLN A 1 103 ? -0.536 8.148 -0.45 1 97.19 103 GLN A O 1
ATOM 798 N N . GLU A 1 104 ? -1.645 6.488 0.678 1 98.5 104 GLU A N 1
ATOM 799 C CA . GLU A 1 104 ? -1.69 5.629 -0.501 1 98.5 104 GLU A CA 1
ATOM 800 C C . GLU A 1 104 ? -2.396 6.32 -1.662 1 98.5 104 GLU A C 1
ATOM 802 O O . GLU A 1 104 ? -1.919 6.285 -2.797 1 98.5 104 GLU A O 1
ATOM 807 N N . GLY A 1 105 ? -3.521 6.957 -1.337 1 98.62 105 GLY A N 1
ATOM 808 C CA . GLY A 1 105 ? -4.293 7.641 -2.363 1 98.62 105 GLY A CA 1
ATOM 809 C C . GLY A 1 105 ? -3.576 8.844 -2.943 1 98.62 105 GLY A C 1
ATOM 810 O O . GLY A 1 105 ? -3.52 9.016 -4.164 1 98.62 105 GLY A O 1
ATOM 811 N N . THR A 1 106 ? -2.984 9.672 -2.07 1 98.25 106 THR A N 1
ATOM 812 C CA . THR A 1 106 ? -2.324 10.891 -2.531 1 98.25 106 THR A CA 1
ATOM 813 C C . THR A 1 106 ? -1.051 10.555 -3.305 1 98.25 106 THR A C 1
ATOM 815 O O . THR A 1 106 ? -0.636 11.312 -4.184 1 98.25 106 THR A O 1
ATOM 818 N N . ALA A 1 107 ? -0.466 9.422 -3.004 1 98.38 107 ALA A N 1
ATOM 819 C CA . ALA A 1 107 ? 0.725 8.984 -3.727 1 98.38 107 ALA A CA 1
ATOM 820 C C . ALA A 1 107 ? 0.355 8.375 -5.074 1 98.38 107 ALA A C 1
ATOM 822 O O . ALA A 1 107 ? 1.068 8.555 -6.062 1 98.38 107 ALA A O 1
ATOM 823 N N . HIS A 1 108 ? -0.761 7.648 -5.16 1 98.75 108 HIS A N 1
ATOM 824 C CA . HIS A 1 108 ? -1.131 6.887 -6.348 1 98.75 108 HIS A CA 1
ATOM 825 C C . HIS A 1 108 ? -1.897 7.754 -7.34 1 98.75 108 HIS A C 1
ATOM 827 O O . HIS A 1 108 ? -1.853 7.512 -8.547 1 98.75 108 HIS A O 1
ATOM 833 N N . LEU A 1 109 ? -2.602 8.758 -6.867 1 98.81 109 LEU A N 1
ATOM 834 C CA . LEU A 1 109 ? -3.418 9.57 -7.762 1 98.81 109 LEU A CA 1
ATOM 835 C C . LEU A 1 109 ? -2.561 10.203 -8.852 1 98.81 109 LEU A C 1
ATOM 837 O O . LEU A 1 109 ? -2.926 10.18 -10.031 1 98.81 109 LEU A O 1
ATOM 841 N N . PRO A 1 110 ? -1.368 10.781 -8.523 1 98.81 110 PRO A N 1
ATOM 842 C CA . PRO A 1 110 ? -0.534 11.344 -9.594 1 98.81 110 PRO A CA 1
ATOM 843 C C . PRO A 1 110 ? -0.187 10.312 -10.672 1 98.81 110 PRO A C 1
ATOM 845 O O . PRO A 1 110 ? -0.141 10.648 -11.852 1 98.81 110 PRO A O 1
ATOM 848 N N . LEU A 1 111 ? 0.022 9.055 -10.297 1 98.69 111 LEU A N 1
ATOM 849 C CA . LEU A 1 111 ? 0.286 8.008 -11.273 1 98.69 111 LEU A CA 1
ATOM 850 C C . LEU A 1 111 ? -0.896 7.84 -12.219 1 98.69 111 LEU A C 1
ATOM 852 O O . LEU A 1 111 ? -0.716 7.48 -13.391 1 98.69 111 LEU A O 1
ATOM 856 N N . ALA A 1 112 ? -2.033 8.102 -11.75 1 98.5 112 ALA A N 1
ATOM 857 C CA . ALA A 1 112 ? -3.252 7.922 -12.531 1 98.5 112 ALA A CA 1
ATOM 858 C C . ALA A 1 112 ? -3.49 9.109 -13.461 1 98.5 112 ALA A C 1
ATOM 860 O O . ALA A 1 112 ? -4.164 8.977 -14.484 1 98.5 112 ALA A O 1
ATOM 861 N N . VAL A 1 113 ? -2.869 10.312 -13.148 1 98.56 113 VAL A N 1
ATOM 862 C CA . VAL A 1 113 ? -3.396 11.477 -13.867 1 98.56 113 VAL A CA 1
ATOM 863 C C . VAL A 1 113 ? -2.252 12.242 -14.523 1 98.56 113 VAL A C 1
ATOM 865 O O . VAL A 1 113 ? -2.482 13.109 -15.367 1 98.56 113 VAL A O 1
ATOM 868 N N . LEU A 1 114 ? -0.991 11.945 -14.172 1 98.5 114 LEU A N 1
ATOM 869 C CA . LEU A 1 114 ? 0.135 12.68 -14.734 1 98.5 114 LEU A CA 1
ATOM 870 C C . LEU A 1 114 ? 0.901 11.82 -15.734 1 98.5 114 LEU A C 1
ATOM 872 O O . LEU A 1 114 ? 1.099 10.625 -15.508 1 98.5 114 LEU A O 1
ATOM 876 N N . ASN A 1 115 ? 1.234 12.359 -16.828 1 97.44 115 ASN A N 1
ATOM 877 C CA . ASN A 1 115 ? 2.299 11.828 -17.672 1 97.44 115 ASN A CA 1
ATOM 878 C C . ASN A 1 115 ? 3.639 12.5 -17.375 1 97.44 115 ASN A C 1
ATOM 880 O O . ASN A 1 115 ? 3.68 13.578 -16.781 1 97.44 115 ASN A O 1
ATOM 884 N N . PRO A 1 116 ? 4.758 11.797 -17.703 1 95.94 116 PRO A N 1
ATOM 885 C CA . PRO A 1 116 ? 6.051 12.445 -17.5 1 95.94 116 PRO A CA 1
ATOM 886 C C . PRO A 1 116 ? 6.113 13.852 -18.094 1 95.94 116 PRO A C 1
ATOM 888 O O . PRO A 1 116 ? 5.734 14.039 -19.25 1 95.94 116 PRO A O 1
ATOM 891 N N . GLY A 1 117 ? 6.457 14.789 -17.25 1 95.56 117 GLY A N 1
ATOM 892 C CA . GLY A 1 117 ? 6.586 16.156 -17.734 1 95.56 117 GLY A CA 1
ATOM 893 C C . GLY A 1 117 ? 5.395 17.031 -17.375 1 95.56 117 GLY A C 1
ATOM 894 O O . GLY A 1 117 ? 5.496 18.25 -17.375 1 95.56 117 GLY A O 1
ATOM 895 N N . ASP A 1 118 ? 4.211 16.438 -17.078 1 98 118 ASP A N 1
ATOM 896 C CA . ASP A 1 118 ? 3.057 17.188 -16.609 1 98 118 ASP A CA 1
ATOM 897 C C . ASP A 1 118 ? 3.348 17.875 -15.273 1 98 118 ASP A C 1
ATOM 899 O O . ASP A 1 118 ? 4.215 17.438 -14.523 1 98 118 ASP A O 1
ATOM 903 N N . TYR A 1 119 ? 2.633 18.984 -15 1 98.62 119 TYR A N 1
ATOM 904 C CA . TYR A 1 119 ? 2.816 19.703 -13.75 1 98.62 119 TYR A CA 1
ATOM 905 C C . TYR A 1 119 ? 1.713 19.359 -12.758 1 98.62 119 TYR A C 1
ATOM 907 O O . TYR A 1 119 ? 0.548 19.219 -13.133 1 98.62 119 TYR A O 1
ATOM 915 N N . ALA A 1 120 ? 2.09 19.203 -11.562 1 98.88 120 ALA A N 1
ATOM 916 C CA . ALA A 1 120 ? 1.196 19.297 -10.414 1 98.88 120 ALA A CA 1
ATOM 917 C C . ALA A 1 120 ? 1.441 20.578 -9.625 1 98.88 120 ALA A C 1
ATOM 919 O O . ALA A 1 120 ? 2.59 20.984 -9.438 1 98.88 120 ALA A O 1
ATOM 920 N N . VAL A 1 121 ? 0.355 21.234 -9.258 1 98.88 121 VAL A N 1
ATOM 921 C CA . VAL A 1 121 ? 0.447 22.406 -8.398 1 98.88 121 VAL A CA 1
ATOM 922 C C . VAL A 1 121 ? 0.282 22 -6.938 1 98.88 121 VAL A C 1
ATOM 924 O O . VAL A 1 121 ? -0.763 21.469 -6.551 1 98.88 121 VAL A O 1
ATOM 927 N N . LEU A 1 122 ? 1.322 22.172 -6.156 1 98.75 122 LEU A N 1
ATOM 928 C CA . LEU A 1 122 ? 1.336 21.875 -4.73 1 98.75 122 LEU A CA 1
ATOM 929 C C . LEU A 1 122 ? 1.428 23.156 -3.904 1 98.75 122 LEU A C 1
ATOM 931 O O . LEU A 1 122 ? 1.84 24.188 -4.414 1 98.75 122 LEU A O 1
ATOM 935 N N . LEU A 1 123 ? 1.011 23.047 -2.719 1 98.81 123 LEU A N 1
ATOM 936 C CA . LEU A 1 123 ? 1.048 24.203 -1.83 1 98.81 123 LEU A CA 1
ATOM 937 C C . LEU A 1 123 ? 2.42 24.344 -1.178 1 98.81 123 LEU A C 1
ATOM 939 O O . LEU A 1 123 ? 3.086 23.344 -0.904 1 98.81 123 LEU A O 1
ATOM 943 N N . ASP A 1 124 ? 2.803 25.594 -0.884 1 98.69 124 ASP A N 1
ATOM 944 C CA . ASP A 1 124 ? 4.074 25.906 -0.242 1 98.69 124 ASP A CA 1
ATOM 945 C C . ASP A 1 124 ? 3.906 27.031 0.779 1 98.69 124 ASP A C 1
ATOM 947 O O . ASP A 1 124 ? 3.762 28.203 0.407 1 98.69 124 ASP A O 1
ATOM 951 N N . PRO A 1 125 ? 4.055 26.75 2.109 1 98.25 125 PRO A N 1
ATOM 952 C CA . PRO A 1 125 ? 4.41 25.422 2.623 1 98.25 125 PRO A CA 1
ATOM 953 C C . PRO A 1 125 ? 3.291 24.406 2.436 1 98.25 125 PRO A C 1
ATOM 955 O O . PRO A 1 125 ? 2.135 24.781 2.229 1 98.25 125 PRO A O 1
ATOM 958 N N . GLY A 1 126 ? 3.635 23.156 2.406 1 97.56 126 GLY A N 1
ATOM 959 C CA . GLY A 1 126 ? 2.699 22.047 2.303 1 97.56 126 GLY A CA 1
ATOM 960 C C . GLY A 1 126 ? 3.266 20.734 2.82 1 97.56 126 GLY A C 1
ATOM 961 O O . GLY A 1 126 ? 4.469 20.625 3.061 1 97.56 126 GLY A O 1
ATOM 962 N N . TYR A 1 127 ? 2.396 19.844 3.057 1 95.44 127 TYR A N 1
ATOM 963 C CA . TYR A 1 127 ? 2.805 18.531 3.561 1 95.44 127 TYR A CA 1
ATOM 964 C C . TYR A 1 127 ? 3.717 17.828 2.564 1 95.44 127 TYR A C 1
ATOM 966 O O . TYR A 1 127 ? 3.363 17.672 1.395 1 95.44 127 TYR A O 1
ATOM 974 N N . PRO A 1 128 ? 4.84 17.359 2.98 1 91.94 128 PRO A N 1
ATOM 975 C CA . PRO A 1 128 ? 5.891 16.891 2.07 1 91.94 128 PRO A CA 1
ATOM 976 C C . PRO A 1 128 ? 5.484 15.648 1.286 1 91.94 128 PRO A C 1
ATOM 978 O O . PRO A 1 128 ? 5.945 15.438 0.161 1 91.94 128 PRO A O 1
ATOM 981 N N . SER A 1 129 ? 4.656 14.859 1.81 1 92 129 SER A N 1
ATOM 982 C CA . SER A 1 129 ? 4.316 13.586 1.178 1 92 129 SER A CA 1
ATOM 983 C C . SER A 1 129 ? 3.625 13.805 -0.165 1 92 129 SER A C 1
ATOM 985 O O . SER A 1 129 ? 3.623 12.914 -1.019 1 92 129 SER A O 1
ATOM 987 N N . HIS A 1 130 ? 3.021 14.938 -0.41 1 96.62 130 HIS A N 1
ATOM 988 C CA . HIS A 1 130 ? 2.332 15.203 -1.667 1 96.62 130 HIS A CA 1
ATOM 989 C C . HIS A 1 130 ? 3.309 15.227 -2.838 1 96.62 130 HIS A C 1
ATOM 991 O O . HIS A 1 130 ? 2.93 14.914 -3.971 1 96.62 130 HIS A O 1
ATOM 997 N N . ALA A 1 131 ? 4.566 15.578 -2.535 1 96.38 131 ALA A N 1
ATOM 998 C CA . ALA A 1 131 ? 5.582 15.641 -3.584 1 96.38 131 ALA A CA 1
ATOM 999 C C . ALA A 1 131 ? 5.977 14.242 -4.043 1 96.38 131 ALA A C 1
ATOM 1001 O O . ALA A 1 131 ? 6.328 14.039 -5.207 1 96.38 131 ALA A O 1
ATOM 1002 N N . GLY A 1 132 ? 5.934 13.297 -3.152 1 96 132 GLY A N 1
ATOM 1003 C CA . GLY A 1 132 ? 6.375 11.945 -3.451 1 96 132 GLY A CA 1
ATOM 1004 C C . GLY A 1 132 ? 5.625 11.312 -4.609 1 96 132 GLY A C 1
ATOM 1005 O O . GLY A 1 132 ? 6.238 10.766 -5.527 1 96 132 GLY A O 1
ATOM 1006 N N . GLY A 1 133 ? 4.285 11.398 -4.582 1 97.31 133 GLY A N 1
ATOM 1007 C CA . GLY A 1 133 ? 3.482 10.836 -5.66 1 97.31 133 GLY A CA 1
ATOM 1008 C C . GLY A 1 133 ? 3.766 11.469 -7.008 1 97.31 133 GLY A C 1
ATOM 1009 O O . GLY A 1 133 ? 3.789 10.781 -8.031 1 97.31 133 GLY A O 1
ATOM 1010 N N . VAL A 1 134 ? 3.967 12.781 -7.008 1 98.31 134 VAL A N 1
ATOM 1011 C CA . VAL A 1 134 ? 4.262 13.5 -8.242 1 98.31 134 VAL A CA 1
ATOM 1012 C C . VAL A 1 134 ? 5.594 13.023 -8.812 1 98.31 134 VAL A C 1
ATOM 1014 O O . VAL A 1 134 ? 5.703 12.773 -10.016 1 98.31 134 VAL A O 1
ATOM 1017 N N . ALA A 1 135 ? 6.574 12.859 -7.922 1 97.44 135 ALA A N 1
ATOM 1018 C CA . ALA A 1 135 ? 7.883 12.367 -8.344 1 97.44 135 ALA A CA 1
ATOM 1019 C C . ALA A 1 135 ? 7.777 10.969 -8.93 1 97.44 135 ALA A C 1
ATOM 1021 O O . ALA A 1 135 ? 8.367 10.688 -9.977 1 97.44 135 ALA A O 1
ATOM 1022 N N . LEU A 1 136 ? 7.027 10.109 -8.359 1 97.94 136 LEU A N 1
ATOM 1023 C CA . LEU A 1 136 ? 6.859 8.734 -8.828 1 97.94 136 LEU A CA 1
ATOM 1024 C C . LEU A 1 136 ? 6.242 8.711 -10.227 1 97.94 136 LEU A C 1
ATOM 1026 O O . LEU A 1 136 ? 6.547 7.824 -11.023 1 97.94 136 LEU A O 1
ATOM 1030 N N . ALA A 1 137 ? 5.41 9.688 -10.477 1 98.06 137 ALA A N 1
ATOM 1031 C CA . ALA A 1 137 ? 4.738 9.758 -11.773 1 98.06 137 ALA A CA 1
ATOM 1032 C C . ALA A 1 137 ? 5.637 10.406 -12.82 1 98.06 137 ALA A C 1
ATOM 1034 O O . ALA A 1 137 ? 5.277 10.477 -13.992 1 98.06 137 ALA A O 1
ATOM 1035 N N . GLY A 1 138 ? 6.852 10.922 -12.398 1 97.38 138 GLY A N 1
ATOM 1036 C CA . GLY A 1 138 ? 7.723 11.641 -13.312 1 97.38 138 GLY A CA 1
ATOM 1037 C C . GLY A 1 138 ? 7.23 13.047 -13.625 1 97.38 138 GLY A C 1
ATOM 1038 O O . GLY A 1 138 ? 7.609 13.625 -14.641 1 97.38 138 GLY A O 1
ATOM 1039 N N . GLY A 1 139 ? 6.332 13.539 -12.766 1 97.75 139 GLY A N 1
ATOM 1040 C CA . GLY A 1 139 ? 5.773 14.867 -12.969 1 97.75 139 GLY A CA 1
ATOM 1041 C C . GLY A 1 139 ? 6.68 15.977 -12.477 1 97.75 139 GLY A C 1
ATOM 1042 O O . GLY A 1 139 ? 7.66 15.719 -11.781 1 97.75 139 GLY A O 1
ATOM 1043 N N . GLN A 1 140 ? 6.32 17.156 -12.891 1 97.81 140 GLN A N 1
ATOM 1044 C CA . GLN A 1 140 ? 6.945 18.375 -12.398 1 97.81 140 GLN A CA 1
ATOM 1045 C C . GLN A 1 140 ? 6.086 19.047 -11.32 1 97.81 140 GLN A C 1
ATOM 1047 O O . GLN A 1 140 ? 4.867 18.875 -11.312 1 97.81 140 GLN A O 1
ATOM 1052 N N . MET A 1 141 ? 6.715 19.734 -10.414 1 98 141 MET A N 1
ATOM 1053 C CA . MET A 1 141 ? 5.984 20.359 -9.312 1 98 141 MET A CA 1
ATOM 1054 C C . MET A 1 141 ? 6.066 21.875 -9.398 1 98 141 MET A C 1
ATOM 1056 O O . MET A 1 141 ? 7.145 22.438 -9.625 1 98 141 MET A O 1
ATOM 1060 N N . HIS A 1 142 ? 5.004 22.531 -9.438 1 98.62 142 HIS A N 1
ATOM 1061 C CA . HIS A 1 142 ? 4.934 23.969 -9.18 1 98.62 142 HIS A CA 1
ATOM 1062 C C . HIS A 1 142 ? 4.418 24.25 -7.777 1 98.62 142 HIS A C 1
ATOM 1064 O O . HIS A 1 142 ? 3.322 23.812 -7.41 1 98.62 142 HIS A O 1
ATOM 1070 N N . LEU A 1 143 ? 5.191 24.984 -7.027 1 98.44 143 LEU A N 1
ATOM 1071 C CA . LEU A 1 143 ? 4.844 25.312 -5.648 1 98.44 143 LEU A CA 1
ATOM 1072 C C . LEU A 1 143 ? 4.102 26.641 -5.574 1 98.44 143 LEU A C 1
ATOM 1074 O O . LEU A 1 143 ? 4.676 27.688 -5.848 1 98.44 143 LEU A O 1
ATOM 1078 N N . LEU A 1 144 ? 2.818 26.562 -5.273 1 98.75 144 LEU A N 1
ATOM 1079 C CA . LEU A 1 144 ? 2.002 27.766 -5.074 1 98.75 144 LEU A CA 1
ATOM 1080 C C . LEU A 1 144 ? 2.234 28.359 -3.691 1 98.75 144 LEU A C 1
ATOM 1082 O O . LEU A 1 144 ? 1.856 27.75 -2.682 1 98.75 144 LEU A O 1
ATOM 1086 N N . ARG A 1 145 ? 2.771 29.469 -3.666 1 98.31 145 ARG A N 1
ATOM 1087 C CA . ARG A 1 145 ? 3.193 30.094 -2.414 1 98.31 145 ARG A CA 1
ATOM 1088 C C . ARG A 1 145 ? 1.989 30.547 -1.598 1 98.31 145 ARG A C 1
ATOM 1090 O O . ARG A 1 145 ? 1.112 31.25 -2.115 1 98.31 145 ARG A O 1
ATOM 1097 N N . LEU A 1 146 ? 1.967 30.094 -0.379 1 98.69 146 LEU A N 1
ATOM 1098 C CA . LEU A 1 146 ? 1.005 30.562 0.609 1 98.69 146 LEU A CA 1
ATOM 1099 C C . LEU A 1 146 ? 1.641 31.609 1.534 1 98.69 146 LEU A C 1
ATOM 1101 O O . LEU A 1 146 ? 2.77 31.422 1.997 1 98.69 146 LEU A O 1
ATOM 1105 N N . ARG A 1 147 ? 0.899 32.688 1.777 1 97.12 147 ARG A N 1
ATOM 1106 C CA . ARG A 1 147 ? 1.448 33.781 2.576 1 97.12 147 ARG A CA 1
ATOM 1107 C C . ARG A 1 147 ? 0.629 34 3.846 1 97.12 147 ARG A C 1
ATOM 1109 O O . ARG A 1 147 ? -0.599 33.875 3.824 1 97.12 147 ARG A O 1
ATOM 1116 N N . ALA A 1 148 ? 1.357 34.312 4.902 1 96.69 148 ALA A N 1
ATOM 1117 C CA . ALA A 1 148 ? 0.702 34.594 6.184 1 96.69 148 ALA A CA 1
ATOM 1118 C C . ALA A 1 148 ? -0.301 35.719 6.062 1 96.69 148 ALA A C 1
ATOM 1120 O O . ALA A 1 148 ? -1.374 35.688 6.668 1 96.69 148 ALA A O 1
ATOM 1121 N N . GLU A 1 149 ? 0.039 36.719 5.312 1 96.38 149 GLU A N 1
ATOM 1122 C CA . GLU A 1 149 ? -0.798 37.906 5.156 1 96.38 149 GLU A CA 1
ATOM 1123 C C . GLU A 1 149 ? -2.119 37.562 4.477 1 96.38 149 GLU A C 1
ATOM 1125 O O . GLU A 1 149 ? -3.094 38.312 4.59 1 96.38 149 GLU A O 1
ATOM 1130 N N . GLN A 1 150 ? -2.104 36.438 3.811 1 96.88 150 GLN A N 1
ATOM 1131 C CA . GLN A 1 150 ? -3.305 36 3.109 1 96.88 150 GLN A CA 1
ATOM 1132 C C . GLN A 1 150 ? -3.953 34.812 3.824 1 96.88 150 GLN A C 1
ATOM 1134 O O . GLN A 1 150 ? -4.723 34.062 3.219 1 96.88 150 GLN A O 1
ATOM 1139 N N . GLY A 1 151 ? -3.541 34.625 5.039 1 97.44 151 GLY A N 1
ATOM 1140 C CA . GLY A 1 151 ? -4.109 33.531 5.836 1 97.44 151 GLY A CA 1
ATOM 1141 C C . GLY A 1 151 ? -3.703 32.156 5.355 1 97.44 151 GLY A C 1
ATOM 1142 O O . GLY A 1 151 ? -4.426 31.188 5.574 1 97.44 151 GLY A O 1
ATOM 1143 N N . PHE A 1 152 ? -2.627 32.125 4.551 1 98.56 152 PHE A N 1
ATOM 1144 C CA . PHE A 1 152 ? -2.113 30.891 3.98 1 98.56 152 PHE A CA 1
ATOM 1145 C C . PHE A 1 152 ? -3.152 30.234 3.074 1 98.56 152 PHE A C 1
ATOM 1147 O O . PHE A 1 152 ? -3.268 29.016 3.035 1 98.56 152 PHE A O 1
ATOM 1154 N N . LEU A 1 153 ? -3.965 31.016 2.447 1 98.75 153 LEU A N 1
ATOM 1155 C CA . LEU A 1 153 ? -4.898 30.562 1.421 1 98.75 153 LEU A CA 1
ATOM 1156 C C . LEU A 1 153 ? -4.309 30.766 0.027 1 98.75 153 LEU A C 1
ATOM 1158 O O . LEU A 1 153 ? -3.49 31.656 -0.188 1 98.75 153 LEU A O 1
ATOM 1162 N N . PRO A 1 154 ? -4.707 29.938 -0.899 1 98.5 154 PRO A N 1
ATOM 1163 C CA . PRO A 1 154 ? -4.086 29.984 -2.225 1 98.5 154 PRO A CA 1
ATOM 1164 C C . PRO A 1 154 ? -4.602 31.141 -3.076 1 98.5 154 PRO A C 1
ATOM 1166 O O . PRO A 1 154 ? -5.781 31.5 -2.996 1 98.5 154 PRO A O 1
ATOM 1169 N N . ASP A 1 155 ? -3.746 31.734 -3.785 1 98.12 155 ASP A N 1
ATOM 1170 C CA . ASP A 1 155 ? -4.059 32.625 -4.895 1 98.12 155 ASP A CA 1
ATOM 1171 C C . ASP A 1 155 ? -3.752 31.969 -6.234 1 98.12 155 ASP A C 1
ATOM 1173 O O . ASP A 1 155 ? -2.602 31.953 -6.676 1 98.12 155 ASP A O 1
ATOM 1177 N N . PHE A 1 156 ? -4.738 31.531 -6.879 1 98.06 156 PHE A N 1
ATOM 1178 C CA . PHE A 1 156 ? -4.566 30.766 -8.102 1 98.06 156 PHE A CA 1
ATOM 1179 C C . PHE A 1 156 ? -4.02 31.641 -9.227 1 98.06 156 PHE A C 1
ATOM 1181 O O . PHE A 1 156 ? -3.5 31.125 -10.219 1 98.06 156 PHE A O 1
ATOM 1188 N N . GLY A 1 157 ? -4.164 32.938 -9.062 1 97.38 157 GLY A N 1
ATOM 1189 C CA . GLY A 1 157 ? -3.609 33.875 -10.031 1 97.38 157 GLY A CA 1
ATOM 1190 C C . GLY A 1 157 ? -2.092 33.906 -10.039 1 97.38 157 GLY A C 1
ATOM 1191 O O . GLY A 1 157 ? -1.478 34.375 -10.984 1 97.38 157 GLY A O 1
ATOM 1192 N N . ASP A 1 158 ? -1.484 33.281 -9.062 1 97.56 158 ASP A N 1
ATOM 1193 C CA . ASP A 1 158 ? -0.031 33.281 -8.93 1 97.56 158 ASP A CA 1
ATOM 1194 C C . ASP A 1 158 ? 0.584 32.156 -9.773 1 97.56 158 ASP A C 1
ATOM 1196 O O . ASP A 1 158 ? 1.809 32.062 -9.883 1 97.56 158 ASP A O 1
ATOM 1200 N N . ILE A 1 159 ? -0.187 31.328 -10.438 1 98.31 159 ILE A N 1
ATOM 1201 C CA . ILE A 1 159 ? 0.325 30.25 -11.273 1 98.31 159 ILE A CA 1
ATOM 1202 C C . ILE A 1 159 ? 0.624 30.781 -12.672 1 98.31 159 ILE A C 1
ATOM 1204 O O . ILE A 1 159 ? -0.277 31.25 -13.367 1 98.31 159 ILE A O 1
ATOM 1208 N N . PRO A 1 160 ? 1.845 30.625 -13.148 1 98.12 160 PRO A N 1
ATOM 1209 C CA . PRO A 1 160 ? 2.199 31.141 -14.477 1 98.12 160 PRO A CA 1
ATOM 1210 C C . PRO A 1 160 ? 1.522 30.375 -15.609 1 98.12 160 PRO A C 1
ATOM 1212 O O . PRO A 1 160 ? 1.357 29.156 -15.523 1 98.12 160 PRO A O 1
ATOM 1215 N N . ASP A 1 161 ? 1.327 31.016 -16.656 1 97.31 161 ASP A N 1
ATOM 1216 C CA . ASP A 1 161 ? 0.608 30.453 -17.797 1 97.31 161 ASP A CA 1
ATOM 1217 C C . ASP A 1 161 ? 1.328 29.234 -18.359 1 97.31 161 ASP A C 1
ATOM 1219 O O . ASP A 1 161 ? 0.694 28.219 -18.672 1 97.31 161 ASP A O 1
ATOM 1223 N N . PRO A 1 162 ? 2.648 29.297 -18.453 1 97.25 162 PRO A N 1
ATOM 1224 C CA . PRO A 1 162 ? 3.33 28.125 -19 1 97.25 162 PRO A CA 1
ATOM 1225 C C . PRO A 1 162 ? 3.146 26.875 -18.141 1 97.25 162 PRO A C 1
ATOM 1227 O O . PRO A 1 162 ? 3.082 25.766 -18.672 1 97.25 162 PRO A O 1
ATOM 1230 N N . VAL A 1 163 ? 3.119 27.078 -16.859 1 97.88 163 VAL A N 1
ATOM 1231 C CA . VAL A 1 163 ? 2.871 25.984 -15.938 1 97.88 163 VAL A CA 1
ATOM 1232 C C . VAL A 1 163 ? 1.426 25.5 -16.078 1 97.88 163 VAL A C 1
ATOM 1234 O O . VAL A 1 163 ? 1.169 24.312 -16.172 1 97.88 163 VAL A O 1
ATOM 1237 N N . LEU A 1 164 ? 0.588 26.484 -16.109 1 97.56 164 LEU A N 1
ATOM 1238 C CA . LEU A 1 164 ? -0.839 26.188 -16.156 1 97.56 164 LEU A CA 1
ATOM 1239 C C . LEU A 1 164 ? -1.192 25.391 -17.406 1 97.56 164 LEU A C 1
ATOM 1241 O O . LEU A 1 164 ? -2.07 24.531 -17.375 1 97.56 164 LEU A O 1
ATOM 1245 N N . GLN A 1 165 ? -0.517 25.625 -18.5 1 96.94 165 GLN A N 1
ATOM 1246 C CA . GLN A 1 165 ? -0.771 24.969 -19.781 1 96.94 165 GLN A CA 1
ATOM 1247 C C . GLN A 1 165 ? -0.456 23.469 -19.688 1 96.94 165 GLN A C 1
ATOM 1249 O O . GLN A 1 165 ? -1.034 22.672 -20.422 1 96.94 165 GLN A O 1
ATOM 1254 N N . ARG A 1 166 ? 0.375 23.125 -18.766 1 97.31 166 ARG A N 1
ATOM 1255 C CA . ARG A 1 166 ? 0.807 21.734 -18.656 1 97.31 166 ARG A CA 1
ATOM 1256 C C . ARG A 1 166 ? 0.376 21.125 -17.328 1 97.31 166 ARG A C 1
ATOM 1258 O O . ARG A 1 166 ? 0.713 19.984 -17.016 1 97.31 166 ARG A O 1
ATOM 1265 N N . ALA A 1 167 ? -0.354 21.875 -16.5 1 98.38 167 ALA A N 1
ATOM 1266 C CA . ALA A 1 167 ? -0.802 21.391 -15.203 1 98.38 167 ALA A CA 1
ATOM 1267 C C . ALA A 1 167 ? -1.971 20.422 -15.352 1 98.38 167 ALA A C 1
ATOM 1269 O O . ALA A 1 167 ? -2.852 20.625 -16.188 1 98.38 167 ALA A O 1
ATOM 1270 N N . ARG A 1 168 ? -1.939 19.344 -14.562 1 98.69 168 ARG A N 1
ATOM 1271 C CA . ARG A 1 168 ? -3.004 18.344 -14.617 1 98.69 168 ARG A CA 1
ATOM 1272 C C . ARG A 1 168 ? -3.586 18.094 -13.234 1 98.69 168 ARG A C 1
ATOM 1274 O O . ARG A 1 168 ? -4.66 17.5 -13.102 1 98.69 168 ARG A O 1
ATOM 1281 N N . LEU A 1 169 ? -2.955 18.562 -12.195 1 98.88 169 LEU A N 1
ATOM 1282 C CA . LEU A 1 169 ? -3.344 18.234 -10.82 1 98.88 169 LEU A CA 1
ATOM 1283 C C . LEU A 1 169 ? -3.115 19.438 -9.898 1 98.88 169 LEU A C 1
ATOM 1285 O O . LEU A 1 169 ? -2.055 20.062 -9.938 1 98.88 169 LEU A O 1
ATOM 1289 N N . LEU A 1 170 ? -4.094 19.859 -9.188 1 98.88 170 LEU A N 1
ATOM 1290 C CA . LEU A 1 170 ? -4.008 20.781 -8.062 1 98.88 170 LEU A CA 1
ATOM 1291 C C . LEU A 1 170 ? -4.273 20.062 -6.742 1 98.88 170 LEU A C 1
ATOM 1293 O O . LEU A 1 170 ? -5.297 19.391 -6.586 1 98.88 170 LEU A O 1
ATOM 1297 N N . VAL A 1 171 ? -3.365 20.141 -5.777 1 98.88 171 VAL A N 1
ATOM 1298 C CA . VAL A 1 171 ? -3.523 19.5 -4.473 1 98.88 171 VAL A CA 1
ATOM 1299 C C . VAL A 1 171 ? -3.779 20.562 -3.408 1 98.88 171 VAL A C 1
ATOM 1301 O O . VAL A 1 171 ? -2.984 21.5 -3.242 1 98.88 171 VAL A O 1
ATOM 1304 N N . LEU A 1 172 ? -4.883 20.469 -2.766 1 98.81 172 LEU A N 1
ATOM 1305 C CA . LEU A 1 172 ? -5.203 21.266 -1.585 1 98.81 172 LEU A CA 1
ATOM 1306 C C . LEU A 1 172 ? -5.215 20.406 -0.333 1 98.81 172 LEU A C 1
ATOM 1308 O O . LEU A 1 172 ? -5.332 19.172 -0.424 1 98.81 172 LEU A O 1
ATOM 1312 N N . SER A 1 173 ? -5.055 21.031 0.776 1 98.56 173 SER A N 1
ATOM 1313 C CA . SER A 1 173 ? -5.141 20.344 2.062 1 98.56 173 SER A CA 1
ATOM 1314 C C . SER A 1 173 ? -5.539 21.312 3.176 1 98.56 173 SER A C 1
ATOM 1316 O O . SER A 1 173 ? -4.688 22.016 3.732 1 98.56 173 SER A O 1
ATOM 1318 N N . TYR A 1 174 ? -6.801 21.375 3.48 1 98.5 174 TYR A N 1
ATOM 1319 C CA . TYR A 1 174 ? -7.324 22.234 4.539 1 98.5 174 TYR A CA 1
ATOM 1320 C C . TYR A 1 174 ? -8.312 21.469 5.414 1 98.5 174 TYR A C 1
ATOM 1322 O O . TYR A 1 174 ? -9.234 20.828 4.902 1 98.5 174 TYR A O 1
ATOM 1330 N N . PRO A 1 175 ? -8.273 21.531 6.715 1 98.25 175 PRO A N 1
ATOM 1331 C CA . PRO A 1 175 ? -7.285 22.266 7.508 1 98.25 175 PRO A CA 1
ATOM 1332 C C . PRO A 1 175 ? -5.844 21.906 7.141 1 98.25 175 PRO A C 1
ATOM 1334 O O . PRO A 1 175 ? -5.555 20.75 6.828 1 98.25 175 PRO A O 1
ATOM 1337 N N . HIS A 1 176 ? -5.043 22.938 7.188 1 98.56 176 HIS A N 1
ATOM 1338 C CA . HIS A 1 176 ? -3.781 22.891 6.457 1 98.56 176 HIS A CA 1
ATOM 1339 C C . HIS A 1 176 ? -2.639 22.438 7.363 1 98.56 176 HIS A C 1
ATOM 1341 O O . HIS A 1 176 ? -2.5 22.922 8.484 1 98.56 176 HIS A O 1
ATOM 1347 N N . ASN A 1 177 ? -1.951 21.422 7.047 1 97.62 177 ASN A N 1
ATOM 1348 C CA . ASN A 1 177 ? -0.642 21.062 7.582 1 97.62 177 ASN A CA 1
ATOM 1349 C C . ASN A 1 177 ? 0.488 21.625 6.723 1 97.62 177 ASN A C 1
ATOM 1351 O O . ASN A 1 177 ? 0.641 21.234 5.562 1 97.62 177 ASN A O 1
ATOM 1355 N N . PRO A 1 178 ? 1.19 22.578 7.172 1 97.81 178 PRO A N 1
ATOM 1356 C CA . PRO A 1 178 ? 1.568 22.734 8.578 1 97.81 178 PRO A CA 1
ATOM 1357 C C . PRO A 1 178 ? 0.928 23.953 9.227 1 97.81 178 PRO A C 1
ATOM 1359 O O . PRO A 1 178 ? 0.994 24.109 10.445 1 97.81 178 PRO A O 1
ATOM 1362 N N . THR A 1 179 ? 0.199 24.812 8.555 1 98.5 179 THR A N 1
ATOM 1363 C CA . THR A 1 179 ? -0.09 26.172 9.008 1 98.5 179 THR A CA 1
ATOM 1364 C C . THR A 1 179 ? -1.332 26.188 9.891 1 98.5 179 THR A C 1
ATOM 1366 O O . THR A 1 179 ? -1.609 27.188 10.562 1 98.5 179 THR A O 1
ATOM 1369 N N . ALA A 1 180 ? -2.1 25.141 9.805 1 97.81 180 ALA A N 1
ATOM 1370 C CA . ALA A 1 180 ? -3.344 24.969 10.547 1 97.81 180 ALA A CA 1
ATOM 1371 C C . ALA A 1 180 ? -4.441 25.875 9.992 1 97.81 180 ALA A C 1
ATOM 1373 O O . ALA A 1 180 ? -5.535 25.953 10.555 1 97.81 180 ALA A O 1
ATOM 1374 N N . ALA A 1 181 ? -4.172 26.516 8.867 1 97.88 181 ALA A N 1
ATOM 1375 C CA . ALA A 1 181 ? -5.176 27.375 8.242 1 97.88 181 ALA A CA 1
ATOM 1376 C C . ALA A 1 181 ? -6.414 26.578 7.848 1 97.88 181 ALA A C 1
ATOM 1378 O O . ALA A 1 181 ? -6.32 25.375 7.574 1 97.88 181 ALA A O 1
ATOM 1379 N N . VAL A 1 182 ? -7.52 27.25 7.883 1 97.5 182 VAL A N 1
ATOM 1380 C CA . VAL A 1 182 ? -8.781 26.656 7.441 1 97.5 182 VAL A CA 1
ATOM 1381 C C . VAL A 1 182 ? -9.305 27.406 6.227 1 97.5 182 VAL A C 1
ATOM 1383 O O . VAL A 1 182 ? -9.164 28.625 6.137 1 97.5 182 VAL A O 1
ATOM 1386 N N . ALA A 1 183 ? -9.781 26.688 5.297 1 97.69 183 ALA A N 1
ATOM 1387 C CA . ALA A 1 183 ? -10.43 27.266 4.125 1 97.69 183 ALA A CA 1
ATOM 1388 C C . ALA A 1 183 ? -11.953 27.172 4.23 1 97.69 183 ALA A C 1
ATOM 1390 O O . ALA A 1 183 ? -12.484 26.172 4.699 1 97.69 183 ALA A O 1
ATOM 1391 N N . ASP A 1 184 ? -12.625 28.234 3.84 1 96.81 184 ASP A N 1
ATOM 1392 C CA . ASP A 1 184 ? -14.078 28.188 3.816 1 96.81 184 ASP A CA 1
ATOM 1393 C C . ASP A 1 184 ? -14.594 27.656 2.48 1 96.81 184 ASP A C 1
ATOM 1395 O O . ASP A 1 184 ? -13.805 27.234 1.627 1 96.81 184 ASP A O 1
ATOM 1399 N N . LEU A 1 185 ? -15.883 27.578 2.348 1 98 185 LEU A N 1
ATOM 1400 C CA . LEU A 1 185 ? -16.5 27.016 1.154 1 98 185 LEU A CA 1
ATOM 1401 C C . LEU A 1 185 ? -16.188 27.859 -0.076 1 98 185 LEU A C 1
ATOM 1403 O O . LEU A 1 185 ? -16.078 27.328 -1.187 1 98 185 LEU A O 1
ATOM 1407 N N . GLY A 1 186 ? -16.047 29.141 0.112 1 98.31 186 GLY A N 1
ATOM 1408 C CA . GLY A 1 186 ? -15.688 30.016 -0.989 1 98.31 186 GLY A CA 1
ATOM 1409 C C . GLY A 1 186 ? -14.359 29.656 -1.628 1 98.31 186 GLY A C 1
ATOM 1410 O O . GLY A 1 186 ? -14.234 29.656 -2.854 1 98.31 186 GLY A O 1
ATOM 1411 N N . VAL A 1 187 ? -13.375 29.359 -0.822 1 98.25 187 VAL A N 1
ATOM 1412 C CA . VAL A 1 187 ? -12.07 28.938 -1.316 1 98.25 187 VAL A CA 1
ATOM 1413 C C . VAL A 1 187 ? -12.195 27.641 -2.1 1 98.25 187 VAL A C 1
ATOM 1415 O O . VAL A 1 187 ? -11.609 27.484 -3.172 1 98.25 187 VAL A O 1
ATOM 1418 N N . MET A 1 188 ? -12.977 26.703 -1.601 1 98.56 188 MET A N 1
ATOM 1419 C CA . MET A 1 188 ? -13.211 25.422 -2.287 1 98.56 188 MET A CA 1
ATOM 1420 C C . MET A 1 188 ? -13.891 25.656 -3.635 1 98.56 188 MET A C 1
ATOM 1422 O O . MET A 1 188 ? -13.508 25.047 -4.633 1 98.56 188 MET A O 1
ATOM 1426 N N . SER A 1 189 ? -14.844 26.516 -3.605 1 98.75 189 SER A N 1
ATOM 1427 C CA . SER A 1 189 ? -15.562 26.812 -4.84 1 98.75 189 SER A CA 1
ATOM 1428 C C . SER A 1 189 ? -14.633 27.438 -5.875 1 98.75 189 SER A C 1
ATOM 1430 O O . SER A 1 189 ? -14.695 27.109 -7.059 1 98.75 189 SER A O 1
ATOM 1432 N N . ALA A 1 190 ? -13.836 28.359 -5.426 1 98.75 190 ALA A N 1
ATOM 1433 C CA . ALA A 1 190 ? -12.859 28.984 -6.32 1 98.75 190 ALA A CA 1
ATOM 1434 C C . ALA A 1 190 ? -11.914 27.938 -6.914 1 98.75 190 ALA A C 1
ATOM 1436 O O . ALA A 1 190 ? -11.562 28 -8.094 1 98.75 190 ALA A O 1
ATOM 1437 N N . ALA A 1 191 ? -11.477 27 -6.117 1 98.81 191 ALA A N 1
ATOM 1438 C CA . ALA A 1 191 ? -10.594 25.938 -6.582 1 98.81 191 ALA A CA 1
ATOM 1439 C C . ALA A 1 191 ? -11.281 25.062 -7.625 1 98.81 191 ALA A C 1
ATOM 1441 O O . ALA A 1 191 ? -10.688 24.734 -8.656 1 98.81 191 ALA A O 1
ATOM 1442 N N . VAL A 1 192 ? -12.516 24.672 -7.336 1 98.75 192 VAL A N 1
ATOM 1443 C CA . VAL A 1 192 ? -13.289 23.844 -8.258 1 98.75 192 VAL A CA 1
ATOM 1444 C C . VAL A 1 192 ? -13.445 24.578 -9.594 1 98.75 192 VAL A C 1
ATOM 1446 O O . VAL A 1 192 ? -13.219 23.984 -10.656 1 98.75 192 VAL A O 1
ATOM 1449 N N . ASP A 1 193 ? -13.828 25.859 -9.523 1 98.56 193 ASP A N 1
ATOM 1450 C CA . ASP A 1 193 ? -14.008 26.656 -10.727 1 98.56 193 ASP A CA 1
ATOM 1451 C C . ASP A 1 193 ? -12.703 26.766 -11.516 1 98.56 193 ASP A C 1
ATOM 1453 O O . ASP A 1 193 ? -12.695 26.641 -12.742 1 98.56 193 ASP A O 1
ATOM 1457 N N . PHE A 1 194 ? -11.656 27.016 -10.828 1 98.56 194 PHE A N 1
ATOM 1458 C CA . PHE A 1 194 ? -10.336 27.125 -11.445 1 98.56 194 PHE A CA 1
ATOM 1459 C C . PHE A 1 194 ? -9.961 25.828 -12.164 1 98.56 194 PHE A C 1
ATOM 1461 O O . PHE A 1 194 ? -9.531 25.859 -13.32 1 98.56 194 PHE A O 1
ATOM 1468 N N . CYS A 1 195 ? -10.148 24.688 -11.477 1 98.56 195 CYS A N 1
ATOM 1469 C CA . CYS A 1 195 ? -9.797 23.391 -12.047 1 98.56 195 CYS A CA 1
ATOM 1470 C C . CYS A 1 195 ? -10.68 23.047 -13.242 1 98.56 195 CYS A C 1
ATOM 1472 O O . CYS A 1 195 ? -10.203 22.5 -14.234 1 98.56 195 CYS A O 1
ATOM 1474 N N . ARG A 1 196 ? -11.945 23.391 -13.188 1 97.62 196 ARG A N 1
ATOM 1475 C CA . ARG A 1 196 ? -12.844 23.188 -14.32 1 97.62 196 ARG A CA 1
ATOM 1476 C C . ARG A 1 196 ? -12.398 24 -15.523 1 97.62 196 ARG A C 1
ATOM 1478 O O . ARG A 1 196 ? -12.352 23.5 -16.641 1 97.62 196 ARG A O 1
ATOM 1485 N N . ARG A 1 197 ? -12.07 25.219 -15.25 1 97.12 197 ARG A N 1
ATOM 1486 C CA . ARG A 1 197 ? -11.695 26.141 -16.312 1 97.12 197 ARG A CA 1
ATOM 1487 C C . ARG A 1 197 ? -10.414 25.688 -17.016 1 97.12 197 ARG A C 1
ATOM 1489 O O . ARG A 1 197 ? -10.258 25.859 -18.219 1 97.12 197 ARG A O 1
ATOM 1496 N N . HIS A 1 198 ? -9.555 25.094 -16.297 1 97.31 198 HIS A N 1
ATOM 1497 C CA . HIS A 1 198 ? -8.227 24.812 -16.844 1 97.31 198 HIS A CA 1
ATOM 1498 C C . HIS A 1 198 ? -8.008 23.312 -17.016 1 97.31 198 HIS A C 1
ATOM 1500 O O . HIS A 1 198 ? -6.895 22.875 -17.312 1 97.31 198 HIS A O 1
ATOM 1506 N N . ASP A 1 199 ? -9.062 22.5 -16.766 1 96.5 199 ASP A N 1
ATOM 1507 C CA . ASP A 1 199 ? -9.055 21.047 -16.984 1 96.5 199 ASP A CA 1
ATOM 1508 C C . ASP A 1 199 ? -8.031 20.359 -16.078 1 96.5 199 ASP A C 1
ATOM 1510 O O . ASP A 1 199 ? -7.18 19.609 -16.547 1 96.5 199 ASP A O 1
ATOM 1514 N N . LEU A 1 200 ? -8.062 20.75 -14.797 1 98.25 200 LEU A N 1
ATOM 1515 C CA . LEU A 1 200 ? -7.23 20.109 -13.773 1 98.25 200 LEU A CA 1
ATOM 1516 C C . LEU A 1 200 ? -8.062 19.172 -12.898 1 98.25 200 LEU A C 1
ATOM 1518 O O . LEU A 1 200 ? -9.258 19.406 -12.703 1 98.25 200 LEU A O 1
ATOM 1522 N N . VAL A 1 201 ? -7.434 18.109 -12.445 1 98.81 201 VAL A N 1
ATOM 1523 C CA . VAL A 1 201 ? -7.969 17.328 -11.344 1 98.81 201 VAL A CA 1
ATOM 1524 C C . VAL A 1 201 ? -7.719 18.062 -10.023 1 98.81 201 VAL A C 1
ATOM 1526 O O . VAL A 1 201 ? -6.637 18.609 -9.805 1 98.81 201 VAL A O 1
ATOM 1529 N N . LEU A 1 202 ? -8.742 18.172 -9.188 1 98.81 202 LEU A N 1
ATOM 1530 C CA . LEU A 1 202 ? -8.602 18.734 -7.855 1 98.81 202 LEU A CA 1
ATOM 1531 C C . LEU A 1 202 ? -8.531 17.641 -6.797 1 98.81 202 LEU A C 1
ATOM 1533 O O . LEU A 1 202 ? -9.5 16.922 -6.59 1 98.81 202 LEU A O 1
ATOM 1537 N N . CYS A 1 203 ? -7.43 17.5 -6.184 1 98.81 203 CYS A N 1
ATOM 1538 C CA . CYS A 1 203 ? -7.215 16.609 -5.051 1 98.81 203 CYS A CA 1
ATOM 1539 C C . CYS A 1 203 ? -7.262 17.375 -3.736 1 98.81 203 CYS A C 1
ATOM 1541 O O . CYS A 1 203 ? -6.5 18.328 -3.535 1 98.81 203 CYS A O 1
ATOM 1543 N N . HIS A 1 204 ? -8.109 17.031 -2.877 1 98.88 204 HIS A N 1
ATOM 1544 C CA . HIS A 1 204 ? -8.156 17.625 -1.548 1 98.88 204 HIS A CA 1
ATOM 1545 C C . HIS A 1 204 ? -7.805 16.609 -0.471 1 98.88 204 HIS A C 1
ATOM 1547 O O . HIS A 1 204 ? -8.578 15.68 -0.21 1 98.88 204 HIS A O 1
ATOM 1553 N N . ASP A 1 205 ? -6.66 16.719 0.14 1 98.69 205 ASP A N 1
ATOM 1554 C CA . ASP A 1 205 ? -6.238 15.93 1.293 1 98.69 205 ASP A CA 1
ATOM 1555 C C . ASP A 1 205 ? -6.855 16.469 2.582 1 98.69 205 ASP A C 1
ATOM 1557 O O . ASP A 1 205 ? -6.523 17.562 3.029 1 98.69 205 ASP A O 1
ATOM 1561 N N . PHE A 1 206 ? -7.695 15.641 3.191 1 98.56 206 PHE A N 1
ATOM 1562 C CA . PHE A 1 206 ? -8.625 16.156 4.188 1 98.56 206 PHE A CA 1
ATOM 1563 C C . PHE A 1 206 ? -8.555 15.336 5.469 1 98.56 206 PHE A C 1
ATOM 1565 O O . PHE A 1 206 ? -9.586 14.891 5.988 1 98.56 206 PHE A O 1
ATOM 1572 N N . PRO A 1 207 ? -7.348 15.133 6.039 1 97.69 207 PRO A N 1
ATOM 1573 C CA . PRO A 1 207 ? -7.227 14.25 7.207 1 97.69 207 PRO A CA 1
ATOM 1574 C C . PRO A 1 207 ? -7.711 14.914 8.492 1 97.69 207 PRO A C 1
ATOM 1576 O O . PRO A 1 207 ? -7.988 14.219 9.477 1 97.69 207 PRO A O 1
ATOM 1579 N N . TYR A 1 208 ? -7.867 16.234 8.57 1 97.75 208 TYR A N 1
ATOM 1580 C CA . TYR A 1 208 ? -8.156 16.922 9.828 1 97.75 208 TYR A CA 1
ATOM 1581 C C . TYR A 1 208 ? -9.602 17.422 9.859 1 97.75 208 TYR A C 1
ATOM 1583 O O . TYR A 1 208 ? -9.906 18.422 10.492 1 97.75 208 TYR A O 1
ATOM 1591 N N . ALA A 1 209 ? -10.461 16.734 9.188 1 96.62 209 ALA A N 1
ATOM 1592 C CA . ALA A 1 209 ? -11.867 17.094 9.047 1 96.62 209 ALA A CA 1
ATOM 1593 C C . ALA A 1 209 ? -12.516 17.328 10.414 1 96.62 209 ALA A C 1
ATOM 1595 O O . ALA A 1 209 ? -13.414 18.156 10.555 1 96.62 209 ALA A O 1
ATOM 1596 N N . ASP A 1 210 ? -12.062 16.625 11.438 1 96.81 210 ASP A N 1
ATOM 1597 C CA . ASP A 1 210 ? -12.703 16.672 12.742 1 96.81 210 ASP A CA 1
ATOM 1598 C C . ASP A 1 210 ? -11.906 17.531 13.719 1 96.81 210 ASP A C 1
ATOM 1600 O O . ASP A 1 210 ? -12.43 17.953 14.758 1 96.81 210 ASP A O 1
ATOM 1604 N N . LEU A 1 211 ? -10.672 17.734 13.453 1 97.31 211 LEU A N 1
ATOM 1605 C CA . LEU A 1 211 ? -9.805 18.406 14.414 1 97.31 211 LEU A CA 1
ATOM 1606 C C . LEU A 1 211 ? -9.859 19.922 14.227 1 97.31 211 LEU A C 1
ATOM 1608 O O . LEU A 1 211 ? -8.859 20.531 13.844 1 97.31 211 LEU A O 1
ATOM 1612 N N . VAL A 1 212 ? -10.984 20.469 14.586 1 97.25 212 VAL A N 1
ATOM 1613 C CA . VAL A 1 212 ? -11.258 21.891 14.508 1 97.25 212 VAL A CA 1
ATOM 1614 C C . VAL A 1 212 ? -11.773 22.391 15.859 1 97.25 212 VAL A C 1
ATOM 1616 O O . VAL A 1 212 ? -12.531 21.703 16.531 1 97.25 212 VAL A O 1
ATOM 1619 N N . PHE A 1 213 ? -11.367 23.547 16.25 1 96.56 213 PHE A N 1
ATOM 1620 C CA . PHE A 1 213 ? -11.664 24.031 17.594 1 96.56 213 PHE A CA 1
ATOM 1621 C C . PHE A 1 213 ? -12.781 25.062 17.562 1 96.56 213 PHE A C 1
ATOM 1623 O O . PHE A 1 213 ? -13.359 25.391 18.594 1 96.56 213 PHE A O 1
ATOM 1630 N N . GLY A 1 214 ? -13.141 25.531 16.438 1 88 214 GLY A N 1
ATOM 1631 C CA . GLY A 1 214 ? -14.258 26.453 16.297 1 88 214 GLY A CA 1
ATOM 1632 C C . GLY A 1 214 ? -15.586 25.75 16.078 1 88 214 GLY A C 1
ATOM 1633 O O . GLY A 1 214 ? -15.672 24.531 16.203 1 88 214 GLY A O 1
ATOM 1634 N N . GLU A 1 215 ? -16.578 26.516 15.914 1 84.38 215 GLU A N 1
ATOM 1635 C CA . GLU A 1 215 ? -17.938 25.984 15.805 1 84.38 215 GLU A CA 1
ATOM 1636 C C . GLU A 1 215 ? -18.219 25.516 14.375 1 84.38 215 GLU A C 1
ATOM 1638 O O . GLU A 1 215 ? -19.109 24.703 14.156 1 84.38 215 GLU A O 1
ATOM 1643 N N . THR A 1 216 ? -17.516 26.078 13.508 1 86.19 216 THR A N 1
ATOM 1644 C CA . THR A 1 216 ? -17.781 25.75 12.109 1 86.19 216 THR A CA 1
ATOM 1645 C C . THR A 1 216 ? -16.875 24.625 11.625 1 86.19 216 THR A C 1
ATOM 1647 O O . THR A 1 216 ? -15.648 24.703 11.781 1 86.19 216 THR A O 1
ATOM 1650 N N . LEU A 1 217 ? -17.531 23.625 11.047 1 88.69 217 LEU A N 1
ATOM 1651 C CA . LEU A 1 217 ? -16.766 22.531 10.469 1 88.69 217 LEU A CA 1
ATOM 1652 C C . LEU A 1 217 ? -16.156 22.953 9.141 1 88.69 217 LEU A C 1
ATOM 1654 O O . LEU A 1 217 ? -16.734 23.734 8.391 1 88.69 217 LEU A O 1
ATOM 1658 N N . PRO A 1 218 ? -14.953 22.453 8.883 1 95.62 218 PRO A N 1
ATOM 1659 C CA . PRO A 1 218 ? -14.391 22.75 7.562 1 95.62 218 PRO A CA 1
ATOM 1660 C C . PRO A 1 218 ? -15.188 22.109 6.43 1 95.62 218 PRO A C 1
ATOM 1662 O O . PRO A 1 218 ? -15.695 20.984 6.574 1 95.62 218 PRO A O 1
ATOM 1665 N N . PRO A 1 219 ? -15.312 22.812 5.344 1 97.38 219 PRO A N 1
ATOM 1666 C CA . PRO A 1 219 ? -16.094 22.281 4.23 1 97.38 219 PRO A CA 1
ATOM 1667 C C . PRO A 1 219 ? -15.359 21.156 3.484 1 97.38 219 PRO A C 1
ATOM 1669 O O . PRO A 1 219 ? -14.133 21.188 3.377 1 97.38 219 PRO A O 1
ATOM 1672 N N . SER A 1 220 ? -16.156 20.203 2.992 1 98 220 SER A N 1
ATOM 1673 C CA . SER A 1 220 ? -15.672 19.25 1.994 1 98 220 SER A CA 1
ATOM 1674 C C . SER A 1 220 ? -15.586 19.906 0.616 1 98 220 SER A C 1
ATOM 1676 O O . SER A 1 220 ? -16.422 20.734 0.258 1 98 220 SER A O 1
ATOM 1678 N N . VAL A 1 221 ? -14.633 19.5 -0.144 1 98.69 221 VAL A N 1
ATOM 1679 C CA . VAL A 1 221 ? -14.516 19.984 -1.511 1 98.69 221 VAL A CA 1
ATOM 1680 C C . VAL A 1 221 ? -15.734 19.562 -2.324 1 98.69 221 VAL A C 1
ATOM 1682 O O . VAL A 1 221 ? -16.141 20.25 -3.26 1 98.69 221 VAL A O 1
ATOM 1685 N N . LEU A 1 222 ? -16.391 18.453 -1.93 1 98.5 222 LEU A N 1
ATOM 1686 C CA . LEU A 1 222 ? -17.531 17.938 -2.674 1 98.5 222 LEU A CA 1
ATOM 1687 C C . LEU A 1 222 ? -18.766 18.797 -2.445 1 98.5 222 LEU A C 1
ATOM 1689 O O . LEU A 1 222 ? -19.734 18.734 -3.207 1 98.5 222 LEU A O 1
ATOM 1693 N N . GLN A 1 223 ? -18.781 19.594 -1.386 1 98.56 223 GLN A N 1
ATOM 1694 C CA . GLN A 1 223 ? -19.859 20.562 -1.23 1 98.56 223 GLN A CA 1
ATOM 1695 C C . GLN A 1 223 ? -19.766 21.656 -2.297 1 98.56 223 GLN A C 1
ATOM 1697 O O . GLN A 1 223 ? -20.781 22.25 -2.682 1 98.56 223 GLN A O 1
ATOM 1702 N N . ALA A 1 224 ? -18.562 21.969 -2.754 1 98.5 224 ALA A N 1
ATOM 1703 C CA . ALA A 1 224 ? -18.328 22.922 -3.838 1 98.5 224 ALA A CA 1
ATOM 1704 C C . ALA A 1 224 ? -18.484 22.25 -5.199 1 98.5 224 ALA A C 1
ATOM 1706 O O . ALA A 1 224 ? -18.828 22.906 -6.188 1 98.5 224 ALA A O 1
ATOM 1707 N N . ASP A 1 225 ? -18.188 20.969 -5.277 1 98.5 225 ASP A N 1
ATOM 1708 C CA . ASP A 1 225 ? -18.266 20.156 -6.488 1 98.5 225 ASP A CA 1
ATOM 1709 C C . ASP A 1 225 ? -19.312 19.047 -6.344 1 98.5 225 ASP A C 1
ATOM 1711 O O . ASP A 1 225 ? -19 17.875 -6.52 1 98.5 225 ASP A O 1
ATOM 1715 N N . ARG A 1 226 ? -20.484 19.375 -6.16 1 97.44 226 ARG A N 1
ATOM 1716 C CA . ARG A 1 226 ? -21.547 18.453 -5.762 1 97.44 226 ARG A CA 1
ATOM 1717 C C . ARG A 1 226 ? -21.766 17.375 -6.82 1 97.44 226 ARG A C 1
ATOM 1719 O O . ARG A 1 226 ? -22.156 16.25 -6.496 1 97.44 226 ARG A O 1
ATOM 1726 N N . ASP A 1 227 ? -21.5 17.703 -8.094 1 97.06 227 ASP A N 1
ATOM 1727 C CA . ASP A 1 227 ? -21.656 16.734 -9.172 1 97.06 227 ASP A CA 1
ATOM 1728 C C . ASP A 1 227 ? -20.375 15.914 -9.359 1 97.06 227 ASP A C 1
ATOM 1730 O O . ASP A 1 227 ? -20.328 15.039 -10.227 1 97.06 227 ASP A O 1
ATOM 1734 N N . LYS A 1 228 ? -19.391 16.234 -8.555 1 97.94 228 LYS A N 1
ATOM 1735 C CA . LYS A 1 228 ? -18.125 15.5 -8.562 1 97.94 228 LYS A CA 1
ATOM 1736 C C . LYS A 1 228 ? -17.516 15.469 -9.953 1 97.94 228 LYS A C 1
ATOM 1738 O O . LYS A 1 228 ? -17.188 14.398 -10.469 1 97.94 228 LYS A O 1
ATOM 1743 N N . ARG A 1 229 ? -17.281 16.578 -10.492 1 97.5 229 ARG A N 1
ATOM 1744 C CA . ARG A 1 229 ? -16.844 16.703 -11.875 1 97.5 229 ARG A CA 1
ATOM 1745 C C . ARG A 1 229 ? -15.32 16.625 -11.969 1 97.5 229 ARG A C 1
ATOM 1747 O O . ARG A 1 229 ? -14.781 16.047 -12.906 1 97.5 229 ARG A O 1
ATOM 1754 N N . VAL A 1 230 ? -14.648 17.203 -10.922 1 98.25 230 VAL A N 1
ATOM 1755 C CA . VAL A 1 230 ? -13.211 17.328 -11.117 1 98.25 230 VAL A CA 1
ATOM 1756 C C . VAL A 1 230 ? -12.477 16.906 -9.852 1 98.25 230 VAL A C 1
ATOM 1758 O O . VAL A 1 230 ? -11.242 16.844 -9.828 1 98.25 230 VAL A O 1
ATOM 1761 N N . SER A 1 231 ? -13.18 16.562 -8.758 1 98.5 231 SER A N 1
ATOM 1762 C CA . SER A 1 231 ? -12.492 16.5 -7.473 1 98.5 231 SER A CA 1
ATOM 1763 C C . SER A 1 231 ? -12.484 15.078 -6.914 1 98.5 231 SER A C 1
ATOM 1765 O O . SER A 1 231 ? -13.383 14.289 -7.207 1 98.5 231 SER A O 1
ATOM 1767 N N . VAL A 1 232 ? -11.477 14.773 -6.172 1 98.75 232 VAL A N 1
ATOM 1768 C CA . VAL A 1 232 ? -11.375 13.641 -5.266 1 98.75 232 VAL A CA 1
ATOM 1769 C C . VAL A 1 232 ? -10.867 14.102 -3.904 1 98.75 232 VAL A C 1
ATOM 1771 O O . VAL A 1 232 ? -9.992 14.977 -3.824 1 98.75 232 VAL A O 1
ATOM 1774 N N . GLU A 1 233 ? -11.461 13.625 -2.883 1 98.88 233 GLU A N 1
ATOM 1775 C CA . GLU A 1 233 ? -11.094 13.977 -1.514 1 98.88 233 GLU A CA 1
ATOM 1776 C C . GLU A 1 233 ? -10.633 12.742 -0.734 1 98.88 233 GLU A C 1
ATOM 1778 O O . GLU A 1 233 ? -11.172 11.648 -0.92 1 98.88 233 GLU A O 1
ATOM 1783 N N . PHE A 1 234 ? -9.625 12.922 0.102 1 98.75 234 PHE A N 1
ATOM 1784 C CA . PHE A 1 234 ? -9.047 11.82 0.86 1 98.75 234 PHE A CA 1
ATOM 1785 C C . PHE A 1 234 ? -9.258 12.016 2.355 1 98.75 234 PHE A C 1
ATOM 1787 O O . PHE A 1 234 ? -8.914 13.07 2.9 1 98.75 234 PHE A O 1
ATOM 1794 N N . PHE A 1 235 ? -9.789 11.047 2.977 1 98.31 235 PHE A N 1
ATOM 1795 C CA . PHE A 1 235 ? -9.992 11.039 4.422 1 98.31 235 PHE A CA 1
ATOM 1796 C C . PHE A 1 235 ? -9.148 9.953 5.078 1 98.31 235 PHE A C 1
ATOM 1798 O O . PHE A 1 235 ? -8.969 8.875 4.512 1 98.31 235 PHE A O 1
ATOM 1805 N N . SER A 1 236 ? -8.617 10.211 6.242 1 97.62 236 SER A N 1
ATOM 1806 C CA . SER A 1 236 ? -7.797 9.281 7.012 1 97.62 236 SER A CA 1
ATOM 1807 C C . SER A 1 236 ? -8.445 8.953 8.352 1 97.62 236 SER A C 1
ATOM 1809 O O . SER A 1 236 ? -9 9.828 9.016 1 97.62 236 SER A O 1
ATOM 1811 N N . MET A 1 237 ? -8.398 7.723 8.773 1 98.25 237 MET A N 1
ATOM 1812 C CA . MET A 1 237 ? -8.883 7.316 10.086 1 98.25 237 MET A CA 1
ATOM 1813 C C . MET A 1 237 ? -7.844 7.609 11.164 1 98.25 237 MET A C 1
ATOM 1815 O O . MET A 1 237 ? -8.117 7.445 12.359 1 98.25 237 MET A O 1
ATOM 1819 N N . SER A 1 238 ? -6.695 8.086 10.781 1 97.69 238 SER A N 1
ATOM 1820 C CA . SER A 1 238 ? -5.551 8.242 11.68 1 97.69 238 SER A CA 1
ATOM 1821 C C . SER A 1 238 ? -5.789 9.367 12.68 1 97.69 238 SER A C 1
ATOM 1823 O O . SER A 1 238 ? -5.301 9.32 13.805 1 97.69 238 SER A O 1
ATOM 1825 N N . LYS A 1 239 ? -6.488 10.43 12.188 1 97.19 239 LYS A N 1
ATOM 1826 C CA . LYS A 1 239 ? -6.562 11.641 13 1 97.19 239 LYS A CA 1
ATOM 1827 C C . LYS A 1 239 ? -7.836 11.664 13.836 1 97.19 239 LYS A C 1
ATOM 1829 O O . LYS A 1 239 ? -7.773 11.703 15.07 1 97.19 239 LYS A O 1
ATOM 1834 N N . SER A 1 240 ? -8.945 11.406 13.227 1 97.19 240 SER A N 1
ATOM 1835 C CA . SER A 1 240 ? -10.234 11.469 13.914 1 97.19 240 SER A CA 1
ATOM 1836 C C . SER A 1 240 ? -10.391 10.312 14.898 1 97.19 240 SER A C 1
ATOM 1838 O O . SER A 1 240 ? -11.016 10.477 15.945 1 97.19 240 SER A O 1
ATOM 1840 N N . TYR A 1 241 ? -9.789 9.219 14.602 1 98.31 241 TYR A N 1
ATOM 1841 C CA . TYR A 1 241 ? -10.109 8.016 15.359 1 98.31 241 TYR A CA 1
ATOM 1842 C C . TYR A 1 241 ? -8.852 7.375 15.93 1 98.31 241 TYR A C 1
ATOM 1844 O O . TYR A 1 241 ? -8.891 6.246 16.422 1 98.31 241 TYR A O 1
ATOM 1852 N N . ASN A 1 242 ? -7.723 8.031 15.836 1 97.88 242 ASN A N 1
ATOM 1853 C CA . ASN A 1 242 ? -6.449 7.582 16.375 1 97.88 242 ASN A CA 1
ATOM 1854 C C . ASN A 1 242 ? -6.086 6.188 15.875 1 97.88 242 ASN A C 1
ATOM 1856 O O . ASN A 1 242 ? -5.637 5.34 16.656 1 97.88 242 ASN A O 1
ATOM 1860 N N . MET A 1 243 ? -6.324 5.98 14.594 1 98.31 243 MET A N 1
ATOM 1861 C CA . MET A 1 243 ? -6.055 4.68 13.984 1 98.31 243 MET A CA 1
ATOM 1862 C C . MET A 1 243 ? -4.855 4.754 13.047 1 98.31 243 MET A C 1
ATOM 1864 O O . MET A 1 243 ? -4.852 4.125 11.984 1 98.31 243 MET A O 1
ATOM 1868 N N . GLY A 1 244 ? -3.883 5.586 13.453 1 97.56 244 GLY A N 1
ATOM 1869 C CA . GLY A 1 244 ? -2.734 5.801 12.586 1 97.56 244 GLY A CA 1
ATOM 1870 C C . GLY A 1 244 ? -2.002 4.52 12.234 1 97.56 244 GLY A C 1
ATOM 1871 O O . GLY A 1 244 ? -1.616 4.316 11.086 1 97.56 244 GLY A O 1
ATOM 1872 N N . GLY A 1 245 ? -1.83 3.639 13.195 1 97.81 245 GLY A N 1
ATOM 1873 C CA . GLY A 1 245 ? -1.09 2.404 12.984 1 97.81 245 GLY A CA 1
ATOM 1874 C C . GLY A 1 245 ? -1.835 1.398 12.125 1 97.81 245 GLY A C 1
ATOM 1875 O O . GLY A 1 245 ? -1.223 0.508 11.531 1 97.81 245 GLY A O 1
ATOM 1876 N N . PHE A 1 246 ? -3.135 1.546 11.984 1 98.62 246 PHE A N 1
ATOM 1877 C CA . PHE A 1 246 ? -3.965 0.552 11.32 1 98.62 246 PHE A CA 1
ATOM 1878 C C . PHE A 1 246 ? -4.086 0.859 9.828 1 98.62 246 PHE A C 1
ATOM 1880 O O . PHE A 1 246 ? -4.559 0.025 9.055 1 98.62 246 PHE A O 1
ATOM 1887 N N . ARG A 1 247 ? -3.625 2.006 9.414 1 98.12 247 ARG A N 1
ATOM 1888 C CA . ARG A 1 247 ? -3.502 2.402 8.016 1 98.12 247 ARG A CA 1
ATOM 1889 C C . ARG A 1 247 ? -4.828 2.242 7.281 1 98.12 247 ARG A C 1
ATOM 1891 O O . ARG A 1 247 ? -4.941 1.425 6.363 1 98.12 247 ARG A O 1
ATOM 1898 N N . LEU A 1 248 ? -5.766 3.066 7.57 1 98.75 248 LEU A N 1
ATOM 1899 C CA . LEU A 1 248 ? -7.055 3.035 6.887 1 98.75 248 LEU A CA 1
ATOM 1900 C C . LEU A 1 248 ? -7.496 4.441 6.488 1 98.75 248 LEU A C 1
ATOM 1902 O O . LEU A 1 248 ? -7.348 5.387 7.27 1 98.75 248 LEU A O 1
ATOM 1906 N N . GLY A 1 249 ? -7.895 4.59 5.344 1 98.62 249 GLY A N 1
ATOM 1907 C CA . GLY A 1 249 ? -8.508 5.785 4.781 1 98.62 249 GLY A CA 1
ATOM 1908 C C . GLY A 1 249 ? -9.383 5.492 3.574 1 98.62 249 GLY A C 1
ATOM 1909 O O . GLY A 1 249 ? -9.688 4.332 3.287 1 98.62 249 GLY A O 1
ATOM 1910 N N . TYR A 1 250 ? -9.844 6.516 2.928 1 98.88 250 TYR A N 1
ATOM 1911 C CA . TYR A 1 250 ? -10.625 6.316 1.71 1 98.88 250 TYR A CA 1
ATOM 1912 C C . TYR A 1 250 ? -10.57 7.555 0.821 1 98.88 250 TYR A C 1
ATOM 1914 O O . TYR A 1 250 ? -10.266 8.656 1.293 1 98.88 250 TYR A O 1
ATOM 1922 N N . ALA A 1 251 ? -10.75 7.324 -0.397 1 98.88 251 ALA A N 1
ATOM 1923 C CA . ALA A 1 251 ? -10.984 8.359 -1.397 1 98.88 251 ALA A CA 1
ATOM 1924 C C . ALA A 1 251 ? -12.469 8.453 -1.757 1 98.88 251 ALA A C 1
ATOM 1926 O O . ALA A 1 251 ? -13.156 7.438 -1.827 1 98.88 251 ALA A O 1
ATOM 1927 N N . ILE A 1 252 ? -12.93 9.617 -1.961 1 98.88 252 ILE A N 1
ATOM 1928 C CA . ILE A 1 252 ? -14.32 9.867 -2.334 1 98.88 252 ILE A CA 1
ATOM 1929 C C . ILE A 1 252 ? -14.375 10.961 -3.396 1 98.88 252 ILE A C 1
ATOM 1931 O O . ILE A 1 252 ? -13.664 11.969 -3.303 1 98.88 252 ILE A O 1
ATOM 1935 N N . GLY A 1 253 ? -15.18 10.781 -4.445 1 98.69 253 GLY A N 1
ATOM 1936 C CA . GLY A 1 253 ? -15.344 11.867 -5.402 1 98.69 253 GLY A CA 1
ATOM 1937 C C . GLY A 1 253 ? -15.664 11.375 -6.805 1 98.69 253 GLY A C 1
ATOM 1938 O O . GLY A 1 253 ? -16.531 10.523 -6.984 1 98.69 253 GLY A O 1
ATOM 1939 N N . ASN A 1 254 ? -15.016 12.008 -7.855 1 98.81 254 ASN A N 1
ATOM 1940 C CA . ASN A 1 254 ? -15.266 11.742 -9.273 1 98.81 254 ASN A CA 1
ATOM 1941 C C . ASN A 1 254 ? -15.125 10.258 -9.594 1 98.81 254 ASN A C 1
ATOM 1943 O O . ASN A 1 254 ? -14.07 9.664 -9.359 1 98.81 254 ASN A O 1
ATOM 1947 N N . PRO A 1 255 ? -16.219 9.641 -10.156 1 98.44 255 PRO A N 1
ATOM 1948 C CA . PRO A 1 255 ? -16.188 8.195 -10.367 1 98.44 255 PRO A CA 1
ATOM 1949 C C . PRO A 1 255 ? -15.094 7.758 -11.344 1 98.44 255 PRO A C 1
ATOM 1951 O O . PRO A 1 255 ? -14.539 6.66 -11.211 1 98.44 255 PRO A O 1
ATOM 1954 N N . GLU A 1 256 ? -14.742 8.57 -12.297 1 98.19 256 GLU A N 1
ATOM 1955 C CA . GLU A 1 256 ? -13.672 8.227 -13.227 1 98.19 256 GLU A CA 1
ATOM 1956 C C . GLU A 1 256 ? -12.312 8.211 -12.531 1 98.19 256 GLU A C 1
ATOM 1958 O O . GLU A 1 256 ? -11.492 7.324 -12.781 1 98.19 256 GLU A O 1
ATOM 1963 N N . LEU A 1 257 ? -12.094 9.211 -11.672 1 98.69 257 LEU A N 1
ATOM 1964 C CA . LEU A 1 257 ? -10.844 9.281 -10.914 1 98.69 257 LEU A CA 1
ATOM 1965 C C . LEU A 1 257 ? -10.75 8.141 -9.914 1 98.69 257 LEU A C 1
ATOM 1967 O O . LEU A 1 257 ? -9.68 7.559 -9.727 1 98.69 257 LEU A O 1
ATOM 1971 N N . ILE A 1 258 ? -11.859 7.824 -9.289 1 98.75 258 ILE A N 1
ATOM 1972 C CA . ILE A 1 258 ? -11.906 6.719 -8.336 1 98.75 258 ILE A CA 1
ATOM 1973 C C . ILE A 1 258 ? -11.578 5.41 -9.055 1 98.75 258 ILE A C 1
ATOM 1975 O O . ILE A 1 258 ? -10.797 4.598 -8.555 1 98.75 258 ILE A O 1
ATOM 1979 N N . LEU A 1 259 ? -12.141 5.215 -10.211 1 97.44 259 LEU A N 1
ATOM 1980 C CA . LEU A 1 259 ? -11.859 4.008 -10.984 1 97.44 259 LEU A CA 1
ATOM 1981 C C . LEU A 1 259 ? -10.398 3.953 -11.398 1 97.44 259 LEU A C 1
ATOM 1983 O O . LEU A 1 259 ? -9.766 2.893 -11.336 1 97.44 259 LEU A O 1
ATOM 1987 N N . ALA A 1 260 ? -9.859 5.07 -11.828 1 98 260 ALA A N 1
ATOM 1988 C CA . ALA A 1 260 ? -8.453 5.141 -12.211 1 98 260 ALA A CA 1
ATOM 1989 C C . ALA A 1 260 ? -7.547 4.801 -11.031 1 98 260 ALA A C 1
ATOM 1991 O O . ALA A 1 260 ? -6.586 4.039 -11.18 1 98 260 ALA A O 1
ATOM 1992 N N . LEU A 1 261 ? -7.887 5.379 -9.906 1 98.38 261 LEU A N 1
ATOM 1993 C CA . LEU A 1 261 ? -7.129 5.098 -8.688 1 98.38 261 LEU A CA 1
ATOM 1994 C C . LEU A 1 261 ? -7.227 3.623 -8.312 1 98.38 261 LEU A C 1
ATOM 1996 O O . LEU A 1 261 ? -6.246 3.027 -7.863 1 98.38 261 LEU A O 1
ATOM 2000 N N . ARG A 1 262 ? -8.367 3.098 -8.477 1 97.31 262 ARG A N 1
ATOM 2001 C CA . ARG A 1 262 ? -8.586 1.682 -8.195 1 97.31 262 ARG A CA 1
ATOM 2002 C C . ARG A 1 262 ? -7.711 0.808 -9.086 1 97.31 262 ARG A C 1
ATOM 2004 O O . ARG A 1 262 ? -7.18 -0.211 -8.641 1 97.31 262 ARG A O 1
ATOM 2011 N N . ARG A 1 263 ? -7.562 1.158 -10.328 1 95.75 263 ARG A N 1
ATOM 2012 C CA . ARG A 1 263 ? -6.719 0.411 -11.25 1 95.75 263 ARG A CA 1
ATOM 2013 C C . ARG A 1 263 ? -5.258 0.442 -10.812 1 95.75 263 ARG A C 1
ATOM 2015 O O . ARG A 1 263 ? -4.574 -0.583 -10.844 1 95.75 263 ARG A O 1
ATOM 2022 N N . VAL A 1 264 ? -4.797 1.607 -10.383 1 97.88 264 VAL A N 1
ATOM 2023 C CA . VAL A 1 264 ? -3.441 1.716 -9.859 1 97.88 264 VAL A CA 1
ATOM 2024 C C . VAL A 1 264 ? -3.293 0.833 -8.625 1 97.88 264 VAL A C 1
ATOM 2026 O O . VAL A 1 264 ? -2.354 0.039 -8.531 1 97.88 264 VAL A O 1
ATOM 2029 N N . LYS A 1 265 ? -4.266 0.987 -7.75 1 97.56 265 LYS A N 1
ATOM 2030 C CA . LYS A 1 265 ? -4.227 0.274 -6.477 1 97.56 265 LYS A CA 1
ATOM 2031 C C . LYS A 1 265 ? -4.246 -1.236 -6.691 1 97.56 265 LYS A C 1
ATOM 2033 O O . LYS A 1 265 ? -3.553 -1.978 -5.988 1 97.56 265 LYS A O 1
ATOM 2038 N N . ALA A 1 266 ? -4.996 -1.711 -7.648 1 94.44 266 ALA A N 1
ATOM 2039 C CA . ALA A 1 266 ? -5.145 -3.139 -7.914 1 94.44 266 ALA A CA 1
ATOM 2040 C C . ALA A 1 266 ? -3.824 -3.746 -8.383 1 94.44 266 ALA A C 1
ATOM 2042 O O . ALA A 1 266 ? -3.568 -4.934 -8.172 1 94.44 266 ALA A O 1
ATOM 2043 N N . ALA A 1 267 ? -3.002 -2.943 -8.961 1 95.12 267 ALA A N 1
ATOM 2044 C CA . ALA A 1 267 ? -1.678 -3.404 -9.367 1 95.12 267 ALA A CA 1
ATOM 2045 C C . ALA A 1 267 ? -0.744 -3.529 -8.172 1 95.12 267 ALA A C 1
ATOM 2047 O O . ALA A 1 267 ? 0.28 -4.211 -8.242 1 95.12 267 ALA A O 1
ATOM 2048 N N . VAL A 1 268 ? -1.13 -2.947 -7.016 1 97.38 268 VAL A N 1
ATOM 2049 C CA . VAL A 1 268 ? -0.172 -2.791 -5.926 1 97.38 268 VAL A CA 1
ATOM 2050 C C . VAL A 1 268 ? -0.579 -3.676 -4.75 1 97.38 268 VAL A C 1
ATOM 2052 O O . VAL A 1 268 ? 0.276 -4.25 -4.07 1 97.38 268 VAL A O 1
ATOM 2055 N N . ASP A 1 269 ? -1.903 -3.754 -4.582 1 96.62 269 ASP A N 1
ATOM 2056 C CA . ASP A 1 269 ? -2.271 -4.465 -3.359 1 96.62 269 ASP A CA 1
ATOM 2057 C C . ASP A 1 269 ? -3.652 -5.105 -3.492 1 96.62 269 ASP A C 1
ATOM 2059 O O . ASP A 1 269 ? -4.316 -4.953 -4.52 1 96.62 269 ASP A O 1
ATOM 2063 N N . PHE A 1 270 ? -4.035 -5.891 -2.416 1 95.06 270 PHE A N 1
ATOM 2064 C CA . PHE A 1 270 ? -5.324 -6.566 -2.314 1 95.06 270 PHE A CA 1
ATOM 2065 C C . PHE A 1 270 ? -6.156 -5.98 -1.181 1 95.06 270 PHE A C 1
ATOM 2067 O O . PHE A 1 270 ? -6.824 -6.711 -0.449 1 95.06 270 PHE A O 1
ATOM 2074 N N . ASN A 1 271 ? -6.004 -4.688 -0.988 1 97.12 271 ASN A N 1
ATOM 2075 C CA . ASN A 1 271 ? -6.754 -3.951 0.028 1 97.12 271 ASN A CA 1
ATOM 2076 C C . ASN A 1 271 ? -6.262 -4.285 1.435 1 97.12 271 ASN A C 1
ATOM 2078 O O . ASN A 1 271 ? -5.352 -5.098 1.603 1 97.12 271 ASN A O 1
ATOM 2082 N N . GLN A 1 272 ? -6.742 -3.535 2.4 1 98.25 272 GLN A N 1
ATOM 2083 C CA . GLN A 1 272 ? -6.383 -3.672 3.809 1 98.25 272 GLN A CA 1
ATOM 2084 C C . GLN A 1 272 ? -7.062 -4.883 4.438 1 98.25 272 GLN A C 1
ATOM 2086 O O . GLN A 1 272 ? -8.047 -5.395 3.9 1 98.25 272 GLN A O 1
ATOM 2091 N N . TYR A 1 273 ? -6.508 -5.363 5.551 1 98.62 273 TYR A N 1
ATOM 2092 C CA . TYR A 1 273 ? -7.094 -6.461 6.312 1 98.62 273 TYR A CA 1
ATOM 2093 C C . TYR A 1 273 ? -8.57 -6.203 6.59 1 98.62 273 TYR A C 1
ATOM 2095 O O . TYR A 1 273 ? -8.938 -5.133 7.078 1 98.62 273 TYR A O 1
ATOM 2103 N N . GLY A 1 274 ? -9.43 -7.199 6.367 1 98.69 274 GLY A N 1
ATOM 2104 C CA . GLY A 1 274 ? -10.875 -7.055 6.508 1 98.69 274 GLY A CA 1
ATOM 2105 C C . GLY A 1 274 ? -11.297 -6.625 7.898 1 98.69 274 GLY A C 1
ATOM 2106 O O . GLY A 1 274 ? -12.258 -5.863 8.047 1 98.69 274 GLY A O 1
ATOM 2107 N N . GLY A 1 275 ? -10.602 -7.137 8.938 1 98.81 275 GLY A N 1
ATOM 2108 C CA . GLY A 1 275 ? -10.914 -6.738 10.305 1 98.81 275 GLY A CA 1
ATOM 2109 C C . GLY A 1 275 ? -10.734 -5.25 10.539 1 98.81 275 GLY A C 1
ATOM 2110 O O . GLY A 1 275 ? -11.523 -4.637 11.273 1 98.81 275 GLY A O 1
ATOM 2111 N N . ILE A 1 276 ? -9.758 -4.641 9.93 1 98.88 276 ILE A N 1
ATOM 2112 C CA . ILE A 1 276 ? -9.508 -3.209 10.07 1 98.88 276 ILE A CA 1
ATOM 2113 C C . ILE A 1 276 ? -10.602 -2.424 9.352 1 98.88 276 ILE A C 1
ATOM 2115 O O . ILE A 1 276 ? -11.047 -1.38 9.836 1 98.88 276 ILE A O 1
ATOM 2119 N N . LEU A 1 277 ? -11.062 -2.93 8.164 1 98.88 277 LEU A N 1
ATOM 2120 C CA . LEU A 1 277 ? -12.164 -2.281 7.461 1 98.88 277 LEU A CA 1
ATOM 2121 C C . LEU A 1 277 ? -13.43 -2.299 8.305 1 98.88 277 LEU A C 1
ATOM 2123 O O . LEU A 1 277 ? -14.141 -1.295 8.383 1 98.88 277 LEU A O 1
ATOM 2127 N N . ARG A 1 278 ? -13.711 -3.453 8.945 1 98.81 278 ARG A N 1
ATOM 2128 C CA . ARG A 1 278 ? -14.867 -3.539 9.828 1 98.81 278 ARG A CA 1
ATOM 2129 C C . ARG A 1 278 ? -14.758 -2.525 10.969 1 98.81 278 ARG A C 1
ATOM 2131 O O . ARG A 1 278 ? -15.75 -1.88 11.32 1 98.81 278 ARG A O 1
ATOM 2138 N N . ALA A 1 279 ? -13.594 -2.42 11.508 1 98.88 279 ALA A N 1
ATOM 2139 C CA . ALA A 1 279 ? -13.352 -1.459 12.578 1 98.88 279 ALA A CA 1
ATOM 2140 C C . ALA A 1 279 ? -13.57 -0.029 12.094 1 98.88 279 ALA A C 1
ATOM 2142 O O . ALA A 1 279 ? -14.094 0.809 12.836 1 98.88 279 ALA A O 1
ATOM 2143 N N . GLY A 1 280 ? -13.109 0.243 10.875 1 98.81 280 GLY A N 1
ATOM 2144 C CA . GLY A 1 280 ? -13.359 1.55 10.289 1 98.81 280 GLY A CA 1
ATOM 2145 C C . GLY A 1 280 ? -14.836 1.876 10.164 1 98.81 280 GLY A C 1
ATOM 2146 O O . GLY A 1 280 ? -15.25 3.006 10.43 1 98.81 280 GLY A O 1
ATOM 2147 N N . SER A 1 281 ? -15.617 0.868 9.75 1 98.81 281 SER A N 1
ATOM 2148 C CA . SER A 1 281 ? -17.062 1.058 9.656 1 98.81 281 SER A CA 1
ATOM 2149 C C . SER A 1 281 ? -17.656 1.382 11.023 1 98.81 281 SER A C 1
ATOM 2151 O O . SER A 1 281 ? -18.5 2.275 11.141 1 98.81 281 SER A O 1
ATOM 2153 N N . GLN A 1 282 ? -17.188 0.661 12.031 1 98.5 282 GLN A N 1
ATOM 2154 C CA . GLN A 1 282 ? -17.625 0.91 13.406 1 98.5 282 GLN A CA 1
ATOM 2155 C C . GLN A 1 282 ? -17.25 2.32 13.852 1 98.5 282 GLN A C 1
ATOM 2157 O O . GLN A 1 282 ? -18.047 2.998 14.516 1 98.5 282 GLN A O 1
ATOM 2162 N N . ALA A 1 283 ? -16.094 2.748 13.531 1 98.69 283 ALA A N 1
ATOM 2163 C CA . ALA A 1 283 ? -15.625 4.078 13.914 1 98.69 283 ALA A CA 1
ATOM 2164 C C . ALA A 1 283 ? -16.484 5.168 13.273 1 98.69 283 ALA A C 1
ATOM 2166 O O . ALA A 1 283 ? -16.875 6.129 13.945 1 98.69 283 ALA A O 1
ATOM 2167 N N . LEU A 1 284 ? -16.797 4.996 11.984 1 98.62 284 LEU A N 1
ATOM 2168 C CA . LEU A 1 284 ? -17.5 6.02 11.211 1 98.62 284 LEU A CA 1
ATOM 2169 C C . LEU A 1 284 ? -18.969 6.113 11.633 1 98.62 284 LEU A C 1
ATOM 2171 O O . LEU A 1 284 ? -19.516 7.207 11.742 1 98.62 284 LEU A O 1
ATOM 2175 N N . LEU A 1 285 ? -19.594 5.02 11.922 1 98.31 285 LEU A N 1
ATOM 2176 C CA . LEU A 1 285 ? -21.047 5.008 12.094 1 98.31 285 LEU A CA 1
ATOM 2177 C C . LEU A 1 285 ? -21.422 4.859 13.562 1 98.31 285 LEU A C 1
ATOM 2179 O O . LEU A 1 285 ? -22.562 5.094 13.938 1 98.31 285 LEU A O 1
ATOM 2183 N N . GLY A 1 286 ? -20.453 4.438 14.383 1 97.44 286 GLY A N 1
ATOM 2184 C CA . GLY A 1 286 ? -20.734 4.238 15.797 1 97.44 286 GLY A CA 1
ATOM 2185 C C . GLY A 1 286 ? -20.797 5.531 16.594 1 97.44 286 GLY A C 1
ATOM 2186 O O . GLY A 1 286 ? -21.016 6.602 16.016 1 97.44 286 GLY A O 1
ATOM 2187 N N . ASP A 1 287 ? -20.672 5.395 17.906 1 96.56 287 ASP A N 1
ATOM 2188 C CA . ASP A 1 287 ? -20.688 6.512 18.859 1 96.56 287 ASP A CA 1
ATOM 2189 C C . ASP A 1 287 ? -19.547 7.477 18.578 1 96.56 287 ASP A C 1
ATOM 2191 O O . ASP A 1 287 ? -18.375 7.066 18.5 1 96.56 287 ASP A O 1
ATOM 2195 N N . GLN A 1 288 ? -19.844 8.773 18.438 1 96.81 288 GLN A N 1
ATOM 2196 C CA . GLN A 1 288 ? -18.844 9.758 18.047 1 96.81 288 GLN A CA 1
ATOM 2197 C C . GLN A 1 288 ? -18.312 10.508 19.266 1 96.81 288 GLN A C 1
ATOM 2199 O O . GLN A 1 288 ? -17.578 11.492 19.125 1 96.81 288 GLN A O 1
ATOM 2204 N N . THR A 1 289 ? -18.578 10.07 20.469 1 97.19 289 THR A N 1
ATOM 2205 C CA . THR A 1 289 ? -18.078 10.68 21.688 1 97.19 289 THR A CA 1
ATOM 2206 C C . THR A 1 289 ? -16.562 10.703 21.703 1 97.19 289 THR A C 1
ATOM 2208 O O . THR A 1 289 ? -15.953 11.664 22.172 1 97.19 289 THR A O 1
ATOM 2211 N N . GLY A 1 290 ? -15.992 9.625 21.203 1 96.5 290 GLY A N 1
ATOM 2212 C CA . GLY A 1 290 ? -14.547 9.555 21.156 1 96.5 290 GLY A CA 1
ATOM 2213 C C . GLY A 1 290 ? -13.922 10.68 20.344 1 96.5 290 GLY A C 1
ATOM 2214 O O . GLY A 1 290 ? -12.867 11.203 20.703 1 96.5 290 GLY A O 1
ATOM 2215 N N . VAL A 1 291 ? -14.562 11.07 19.266 1 97.5 291 VAL A N 1
ATOM 2216 C CA . VAL A 1 291 ? -14.078 12.148 18.406 1 97.5 291 VAL A CA 1
ATOM 2217 C C . VAL A 1 291 ? -14.148 13.469 19.172 1 97.5 291 VAL A C 1
ATOM 2219 O O . VAL A 1 291 ? -13.195 14.258 19.141 1 97.5 291 VAL A O 1
ATOM 2222 N N . ARG A 1 292 ? -15.242 13.695 19.859 1 96.62 292 ARG A N 1
ATOM 2223 C CA . ARG A 1 292 ? -15.414 14.93 20.625 1 96.62 292 ARG A CA 1
ATOM 2224 C C . ARG A 1 292 ? -14.375 15.023 21.734 1 96.62 292 ARG A C 1
ATOM 2226 O O . ARG A 1 292 ? -13.828 16.094 22 1 96.62 292 ARG A O 1
ATOM 2233 N N . GLU A 1 293 ? -14.133 13.93 22.359 1 97.69 293 GLU A N 1
ATOM 2234 C CA . GLU A 1 293 ? -13.133 13.891 23.422 1 97.69 293 GLU A CA 1
ATOM 2235 C C . GLU A 1 293 ? -11.734 14.148 22.875 1 97.69 293 GLU A C 1
ATOM 2237 O O . GLU A 1 293 ? -10.93 14.828 23.516 1 97.69 293 GLU A O 1
ATOM 2242 N N . MET A 1 294 ? -11.461 13.547 21.766 1 97.44 294 MET A N 1
ATOM 2243 C CA . MET A 1 294 ? -10.172 13.773 21.125 1 97.44 294 MET A CA 1
ATOM 2244 C C . MET A 1 294 ? -9.992 15.25 20.781 1 97.44 294 MET A C 1
ATOM 2246 O O . MET A 1 294 ? -8.945 15.828 21.078 1 97.44 294 MET A O 1
ATOM 2250 N N . VAL A 1 295 ? -11.023 15.914 20.234 1 97.69 295 VAL A N 1
ATOM 2251 C CA . VAL A 1 295 ? -10.961 17.328 19.891 1 97.69 295 VAL A CA 1
ATOM 2252 C C . VAL A 1 295 ? -10.742 18.156 21.141 1 97.69 295 VAL A C 1
ATOM 2254 O O . VAL A 1 295 ? -9.93 19.094 21.141 1 97.69 295 VAL A O 1
ATOM 2257 N N . ALA A 1 296 ? -11.438 17.812 22.203 1 97.94 296 ALA A N 1
ATOM 2258 C CA . ALA A 1 296 ? -11.281 18.531 23.469 1 97.94 296 ALA A CA 1
ATOM 2259 C C . ALA A 1 296 ? -9.859 18.406 24 1 97.94 296 ALA A C 1
ATOM 2261 O O . ALA A 1 296 ? -9.305 19.375 24.516 1 97.94 296 ALA A O 1
ATOM 2262 N N . THR A 1 297 ? -9.297 17.234 23.875 1 98.5 297 THR A N 1
ATOM 2263 C CA . THR A 1 297 ? -7.926 16.984 24.328 1 98.5 297 THR A CA 1
ATOM 2264 C C . THR A 1 297 ? -6.949 17.875 23.562 1 98.5 297 THR A C 1
ATOM 2266 O O . THR A 1 297 ? -6.105 18.547 24.172 1 98.5 297 THR A O 1
ATOM 2269 N N . PHE A 1 298 ? -7.078 17.953 22.266 1 98.5 298 PHE A N 1
ATOM 2270 C CA . PHE A 1 298 ? -6.148 18.734 21.469 1 98.5 298 PHE A CA 1
ATOM 2271 C C . PHE A 1 298 ? -6.398 20.234 21.656 1 98.5 298 PHE A C 1
ATOM 2273 O O . PHE A 1 298 ? -5.469 21.031 21.594 1 98.5 298 PHE A O 1
ATOM 2280 N N . ARG A 1 299 ? -7.656 20.594 21.938 1 98.19 299 ARG A N 1
ATOM 2281 C CA . ARG A 1 299 ? -7.945 21.984 22.281 1 98.19 299 ARG A CA 1
ATOM 2282 C C . ARG A 1 299 ? -7.207 22.391 23.547 1 98.19 299 ARG A C 1
ATOM 2284 O O . ARG A 1 299 ? -6.598 23.469 23.594 1 98.19 299 ARG A O 1
ATOM 2291 N N . GLU A 1 300 ? -7.297 21.578 24.531 1 98.62 300 GLU A N 1
ATOM 2292 C CA . GLU A 1 300 ? -6.598 21.859 25.781 1 98.62 300 GLU A CA 1
ATOM 2293 C C . GLU A 1 300 ? -5.09 21.969 25.562 1 98.62 300 GLU A C 1
ATOM 2295 O O . GLU A 1 300 ? -4.441 22.875 26.062 1 98.62 300 GLU A O 1
ATOM 2300 N N . ARG A 1 301 ? -4.555 21 24.828 1 98.75 301 ARG A N 1
ATOM 2301 C CA . ARG A 1 301 ? -3.123 21 24.547 1 98.75 301 ARG A CA 1
ATOM 2302 C C . ARG A 1 301 ? -2.713 22.266 23.812 1 98.75 301 ARG A C 1
ATOM 2304 O O . ARG A 1 301 ? -1.703 22.891 24.156 1 98.75 301 ARG A O 1
ATOM 2311 N N . ARG A 1 302 ? -3.525 22.641 22.812 1 98.56 302 ARG A N 1
ATOM 2312 C CA . ARG A 1 302 ? -3.291 23.859 22.062 1 98.56 302 ARG A CA 1
ATOM 2313 C C . ARG A 1 302 ? -3.273 25.078 22.969 1 98.56 302 ARG A C 1
ATOM 2315 O O . ARG A 1 302 ? -2.332 25.875 22.938 1 98.56 302 ARG A O 1
ATOM 2322 N N . ASP A 1 303 ? -4.312 25.203 23.797 1 98.44 303 ASP A N 1
ATOM 2323 C CA . ASP A 1 303 ? -4.445 26.359 24.672 1 98.44 303 ASP A CA 1
ATOM 2324 C C . ASP A 1 303 ? -3.277 26.453 25.656 1 98.44 303 ASP A C 1
ATOM 2326 O O . ASP A 1 303 ? -2.707 27.516 25.859 1 98.44 303 ASP A O 1
ATOM 2330 N N . ARG A 1 304 ? -2.91 25.312 26.203 1 98.44 304 ARG A N 1
ATOM 2331 C CA . ARG A 1 304 ? -1.83 25.266 27.188 1 98.44 304 ARG A CA 1
ATOM 2332 C C . ARG A 1 304 ? -0.486 25.578 26.531 1 98.44 304 ARG A C 1
ATOM 2334 O O . ARG A 1 304 ? 0.33 26.312 27.094 1 98.44 304 ARG A O 1
ATOM 2341 N N . PHE A 1 305 ? -0.21 24.984 25.406 1 98.75 305 PHE A N 1
ATOM 2342 C CA . PHE A 1 305 ? 1.075 25.141 24.734 1 98.75 305 PHE A CA 1
ATOM 2343 C C . PHE A 1 305 ? 1.246 26.562 24.234 1 98.75 305 PHE A C 1
ATOM 2345 O O . PHE A 1 305 ? 2.291 27.188 24.453 1 98.75 305 PHE A O 1
ATOM 2352 N N . VAL A 1 306 ? 0.23 27.109 23.562 1 98.62 306 VAL A N 1
ATOM 2353 C CA . VAL A 1 306 ? 0.27 28.469 23.031 1 98.62 306 VAL A CA 1
ATOM 2354 C C . VAL A 1 306 ? 0.382 29.469 24.188 1 98.62 306 VAL A C 1
ATOM 2356 O O . VAL A 1 306 ? 1.156 30.422 24.109 1 98.62 306 VAL A O 1
ATOM 2359 N N . GLY A 1 307 ? -0.436 29.25 25.203 1 98.31 307 GLY A N 1
ATOM 2360 C CA . GLY A 1 307 ? -0.318 30.078 26.391 1 98.31 307 GLY A CA 1
ATOM 2361 C C . GLY A 1 307 ? 1.081 30.094 26.969 1 98.31 307 GLY A C 1
ATOM 2362 O O . GLY A 1 307 ? 1.595 31.156 27.344 1 98.31 307 GLY A O 1
ATOM 2363 N N . ALA A 1 308 ? 1.689 28.938 27.062 1 98.25 308 ALA A N 1
ATOM 2364 C CA . ALA A 1 308 ? 3.043 28.812 27.594 1 98.25 308 ALA A CA 1
ATOM 2365 C C . ALA A 1 308 ? 4.051 29.547 26.703 1 98.25 308 ALA A C 1
ATOM 2367 O O . ALA A 1 308 ? 4.957 30.219 27.219 1 98.25 308 ALA A O 1
ATOM 2368 N N . LEU A 1 309 ? 3.949 29.391 25.391 1 98.25 309 LEU A N 1
ATOM 2369 C CA . LEU A 1 309 ? 4.84 30.094 24.484 1 98.25 309 LEU A CA 1
ATOM 2370 C C . LEU A 1 309 ? 4.703 31.609 24.641 1 98.25 309 LEU A C 1
ATOM 2372 O O . LEU A 1 309 ? 5.707 32.312 24.672 1 98.25 309 LEU A O 1
ATOM 2376 N N . HIS A 1 310 ? 3.484 32.094 24.766 1 97.88 310 HIS A N 1
ATOM 2377 C CA . HIS A 1 310 ? 3.252 33.5 25.016 1 97.88 310 HIS A CA 1
ATOM 2378 C C . HIS A 1 310 ? 3.914 33.969 26.312 1 97.88 310 HIS A C 1
ATOM 2380 O O . HIS A 1 310 ? 4.488 35.062 26.391 1 97.88 310 HIS A O 1
ATOM 2386 N N . GLY A 1 311 ? 3.812 33.156 27.219 1 96.81 311 GLY A N 1
ATOM 2387 C CA . GLY A 1 311 ? 4.363 33.469 28.531 1 96.81 311 GLY A CA 1
ATOM 2388 C C . GLY A 1 311 ? 5.863 33.688 28.516 1 96.81 311 GLY A C 1
ATOM 2389 O O . GLY A 1 311 ? 6.391 34.438 29.328 1 96.81 311 GLY A O 1
ATOM 2390 N N . ILE A 1 312 ? 6.512 33.094 27.562 1 95.94 312 ILE A N 1
ATOM 2391 C CA . ILE A 1 312 ? 7.961 33.25 27.531 1 95.94 312 ILE A CA 1
ATOM 2392 C C . ILE A 1 312 ? 8.336 34.281 26.453 1 95.94 312 ILE A C 1
ATOM 2394 O O . ILE A 1 312 ? 9.5 34.406 26.078 1 95.94 312 ILE A O 1
ATOM 2398 N N . GLY A 1 313 ? 7.355 34.938 25.891 1 95.44 313 GLY A N 1
ATOM 2399 C CA . GLY A 1 313 ? 7.598 36 24.938 1 95.44 313 GLY A CA 1
ATOM 2400 C C . GLY A 1 313 ? 7.734 35.531 23.516 1 95.44 313 GLY A C 1
ATOM 2401 O O . GLY A 1 313 ? 8.359 36.188 22.688 1 95.44 313 GLY A O 1
ATOM 2402 N N . TRP A 1 314 ? 7.281 34.406 23.203 1 96.62 314 TRP A N 1
ATOM 2403 C CA . TRP A 1 314 ? 7.23 33.875 21.828 1 96.62 314 TRP A CA 1
ATOM 2404 C C . TRP A 1 314 ? 5.809 33.938 21.281 1 96.62 314 TRP A C 1
ATOM 2406 O O . TRP A 1 314 ? 5.055 32.969 21.375 1 96.62 314 TRP A O 1
ATOM 2416 N N . PRO A 1 315 ? 5.539 35.031 20.656 1 94.69 315 PRO A N 1
ATOM 2417 C CA . PRO A 1 315 ? 4.176 35.188 20.141 1 94.69 315 PRO A CA 1
ATOM 2418 C C . PRO A 1 315 ? 3.893 34.219 18.969 1 94.69 315 PRO A C 1
ATOM 2420 O O . PRO A 1 315 ? 4.633 34.219 17.984 1 94.69 315 PRO A O 1
ATOM 2423 N N . VAL A 1 316 ? 2.893 33.438 19.094 1 96.75 316 VAL A N 1
ATOM 2424 C CA . VAL A 1 316 ? 2.461 32.5 18.047 1 96.75 316 VAL A CA 1
ATOM 2425 C C . VAL A 1 316 ? 0.949 32.594 17.859 1 96.75 316 VAL A C 1
ATOM 2427 O O . VAL A 1 316 ? 0.228 32.969 18.797 1 96.75 316 VAL A O 1
ATOM 2430 N N . PRO A 1 317 ? 0.441 32.406 16.656 1 96.31 317 PRO A N 1
ATOM 2431 C CA . PRO A 1 317 ? -1.012 32.375 16.469 1 96.31 317 PRO A CA 1
ATOM 2432 C C . PRO A 1 317 ? -1.68 31.203 17.156 1 96.31 317 PRO A C 1
ATOM 2434 O O . PRO A 1 317 ? -1.045 30.156 17.359 1 96.31 317 PRO A O 1
ATOM 2437 N N . LEU A 1 318 ? -2.912 31.422 17.594 1 97.56 318 LEU A N 1
ATOM 2438 C CA . LEU A 1 318 ? -3.74 30.328 18.094 1 97.56 318 LEU A CA 1
ATOM 2439 C C . LEU A 1 318 ? -4.352 29.547 16.922 1 97.56 318 LEU A C 1
ATOM 2441 O O . LEU A 1 318 ? -5.215 30.062 16.219 1 97.56 318 LEU A O 1
ATOM 2445 N N . PRO A 1 319 ? -3.861 28.344 16.656 1 97.62 319 PRO A N 1
ATOM 2446 C CA . PRO A 1 319 ? -4.383 27.609 15.508 1 97.62 319 PRO A CA 1
ATOM 2447 C C . PRO A 1 319 ? -5.871 27.281 15.641 1 97.62 319 PRO A C 1
ATOM 2449 O O . PRO A 1 319 ? -6.32 26.844 16.703 1 97.62 319 PRO A O 1
ATOM 2452 N N . PRO A 1 320 ? -6.621 27.438 14.609 1 97.56 320 PRO A N 1
ATOM 2453 C CA . PRO A 1 320 ? -8.047 27.125 14.656 1 97.56 320 PRO A CA 1
ATOM 2454 C C . PRO A 1 320 ? -8.328 25.641 14.461 1 97.56 320 PRO A C 1
ATOM 2456 O O . PRO A 1 320 ? -9.445 25.172 14.703 1 97.56 320 PRO A O 1
ATOM 2459 N N . ALA A 1 321 ? -7.34 24.906 14.023 1 97.94 321 ALA A N 1
ATOM 2460 C CA . ALA A 1 321 ? -7.555 23.516 13.672 1 97.94 321 ALA A CA 1
ATOM 2461 C C . ALA A 1 321 ? -6.242 22.734 13.695 1 97.94 321 ALA A C 1
ATOM 2463 O O . ALA A 1 321 ? -5.18 23.297 13.961 1 97.94 321 ALA A O 1
ATOM 2464 N N . THR A 1 322 ? -6.332 21.406 13.492 1 98.06 322 THR A N 1
ATOM 2465 C CA . THR A 1 322 ? -5.242 20.438 13.406 1 98.06 322 THR A CA 1
ATOM 2466 C C . THR A 1 322 ? -4.629 20.203 14.781 1 98.06 322 THR A C 1
ATOM 2468 O O . THR A 1 322 ? -5.219 20.562 15.805 1 98.06 322 THR A O 1
ATOM 2471 N N . MET A 1 323 ? -3.549 19.547 14.82 1 98.38 323 MET A N 1
ATOM 2472 C CA . MET A 1 323 ? -2.82 19.234 16.047 1 98.38 323 MET A CA 1
ATOM 2473 C C . MET A 1 323 ? -1.492 19.969 16.094 1 98.38 323 MET A C 1
ATOM 2475 O O . MET A 1 323 ? -0.568 19.562 16.797 1 98.38 323 MET A O 1
ATOM 2479 N N . TYR A 1 324 ? -1.369 21.094 15.281 1 98.56 324 TYR A N 1
ATOM 2480 C CA . TYR A 1 324 ? -0.061 21.719 15.094 1 98.56 324 TYR A CA 1
ATOM 2481 C C . TYR A 1 324 ? -0.089 23.188 15.508 1 98.56 324 TYR A C 1
ATOM 2483 O O . TYR A 1 324 ? -1.135 23.828 15.445 1 98.56 324 TYR A O 1
ATOM 2491 N N . VAL A 1 325 ? 1.033 23.609 15.953 1 98.69 325 VAL A N 1
ATOM 2492 C CA . VAL A 1 325 ? 1.326 25.031 16.094 1 98.69 325 VAL A CA 1
ATOM 2493 C C . VAL A 1 325 ? 2.398 25.438 15.078 1 98.69 325 VAL A C 1
ATOM 2495 O O . VAL A 1 325 ? 3.494 24.875 15.062 1 98.69 325 VAL A O 1
ATOM 2498 N N . TRP A 1 326 ? 1.999 26.281 14.172 1 98.62 326 TRP A N 1
ATOM 2499 C CA . TRP A 1 326 ? 2.904 26.859 13.188 1 98.62 326 TRP A CA 1
ATOM 2500 C C . TRP A 1 326 ? 3.479 28.172 13.695 1 98.62 326 TRP A C 1
ATOM 2502 O O . TRP A 1 326 ? 2.834 29.219 13.594 1 98.62 326 TRP A O 1
ATOM 2512 N N . ALA A 1 327 ? 4.703 28.141 14.156 1 98.44 327 ALA A N 1
ATOM 2513 C CA . ALA A 1 327 ? 5.25 29.25 14.922 1 98.44 327 ALA A CA 1
ATOM 2514 C C . ALA A 1 327 ? 6.309 30 14.109 1 98.44 327 ALA A C 1
ATOM 2516 O O . ALA A 1 327 ? 7.285 29.406 13.648 1 98.44 327 ALA A O 1
ATOM 2517 N N . PRO A 1 328 ? 6.113 31.328 13.93 1 97.94 328 PRO A N 1
ATOM 2518 C CA . PRO A 1 328 ? 7.258 32.094 13.422 1 97.94 328 PRO A CA 1
ATOM 2519 C C . PRO A 1 328 ? 8.477 32 14.344 1 97.94 328 PRO A C 1
ATOM 2521 O O . PRO A 1 328 ? 8.336 32.062 15.562 1 97.94 328 PRO A O 1
ATOM 2524 N N . LEU A 1 329 ? 9.539 31.812 13.727 1 97.5 329 LEU A N 1
ATOM 2525 C CA . LEU A 1 329 ? 10.758 31.719 14.516 1 97.5 329 LEU A CA 1
ATOM 2526 C C . LEU A 1 329 ? 11.125 33.062 15.125 1 97.5 329 LEU A C 1
ATOM 2528 O O . LEU A 1 329 ? 10.789 34.125 14.562 1 97.5 329 LEU A O 1
ATOM 2532 N N . PRO A 1 330 ? 11.82 33 16.281 1 93.75 330 PRO A N 1
ATOM 2533 C CA . PRO A 1 330 ? 12.391 34.281 16.766 1 93.75 330 PRO A CA 1
ATOM 2534 C C . PRO A 1 330 ? 13.266 34.969 15.727 1 93.75 330 PRO A C 1
ATOM 2536 O O . PRO A 1 330 ? 13.883 34.312 14.891 1 93.75 330 PRO A O 1
ATOM 2539 N N . PRO A 1 331 ? 13.383 36.25 15.805 1 93.12 331 PRO A N 1
ATOM 2540 C CA . PRO A 1 331 ? 14.055 37.031 14.773 1 93.12 331 PRO A CA 1
ATOM 2541 C C . PRO A 1 331 ? 15.477 36.562 14.5 1 93.12 331 PRO A C 1
ATOM 2543 O O . PRO A 1 331 ? 15.914 36.531 13.344 1 93.12 331 PRO A O 1
ATOM 2546 N N . ALA A 1 332 ? 16.172 36.094 15.469 1 92.38 332 ALA A N 1
ATOM 2547 C CA . ALA A 1 332 ? 17.562 35.688 15.328 1 92.38 332 ALA A CA 1
ATOM 2548 C C . ALA A 1 332 ? 17.672 34.438 14.453 1 92.38 332 ALA A C 1
ATOM 2550 O O . ALA A 1 332 ? 18.734 34.125 13.898 1 92.38 332 ALA A O 1
ATOM 2551 N N . TRP A 1 333 ? 16.5 33.781 14.273 1 95.19 333 TRP A N 1
ATOM 2552 C CA . TRP A 1 333 ? 16.5 32.531 13.555 1 95.19 333 TRP A CA 1
ATOM 2553 C C . TRP A 1 333 ? 15.609 32.594 12.312 1 95.19 333 TRP A C 1
ATOM 2555 O O . TRP A 1 333 ? 15.273 31.578 11.711 1 95.19 333 TRP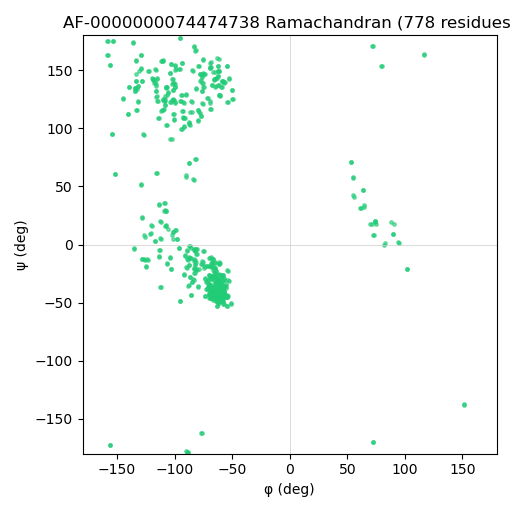 A O 1
ATOM 2565 N N . ALA A 1 334 ? 15.281 33.719 11.914 1 93.69 334 ALA A N 1
ATOM 2566 C CA . ALA A 1 334 ? 14.234 33.969 10.93 1 93.69 334 ALA A CA 1
ATOM 2567 C C . ALA A 1 334 ? 14.562 33.312 9.594 1 93.69 334 ALA A C 1
ATOM 2569 O O . ALA A 1 334 ? 13.672 33.031 8.797 1 93.69 334 ALA A O 1
ATOM 2570 N N . ASN A 1 335 ? 15.82 32.906 9.312 1 95.38 335 ASN A N 1
ATOM 2571 C CA . ASN A 1 335 ? 16.188 32.375 8 1 95.38 335 ASN A CA 1
ATOM 2572 C C . ASN A 1 335 ? 16.906 31.047 8.117 1 95.38 335 ASN A C 1
ATOM 2574 O O . ASN A 1 335 ? 17.609 30.641 7.191 1 95.38 335 ASN A O 1
ATOM 2578 N N . ASN A 1 336 ? 16.688 30.344 9.203 1 95.69 336 ASN A N 1
ATOM 2579 C CA . ASN A 1 336 ? 17.438 29.109 9.422 1 95.69 336 ASN A CA 1
ATOM 2580 C C . ASN A 1 336 ? 16.641 28.125 10.281 1 95.69 336 ASN A C 1
ATOM 2582 O O . ASN A 1 336 ? 17.125 27.672 11.32 1 95.69 336 ASN A O 1
ATOM 2586 N N . SER A 1 337 ? 15.516 27.766 9.742 1 96.69 337 SER A N 1
ATOM 2587 C CA . SER A 1 337 ? 14.617 26.891 10.492 1 96.69 337 SER A CA 1
ATOM 2588 C C . SER A 1 337 ? 15.273 25.562 10.812 1 96.69 337 SER A C 1
ATOM 2590 O O . SER A 1 337 ? 15.086 25 11.898 1 96.69 337 SER A O 1
ATOM 2592 N N . LEU A 1 338 ? 16.078 25.016 9.883 1 95.25 338 LEU A N 1
ATOM 2593 C CA . LEU A 1 338 ? 16.75 23.734 10.078 1 95.25 338 LEU A CA 1
ATOM 2594 C C . LEU A 1 338 ? 17.734 23.812 11.234 1 95.25 338 LEU A C 1
ATOM 2596 O O . LEU A 1 338 ? 17.719 22.969 12.133 1 95.25 338 LEU A O 1
ATOM 2600 N N . GLU A 1 339 ? 18.609 24.75 11.211 1 94.81 339 GLU A N 1
ATOM 2601 C CA . GLU A 1 339 ? 19.609 24.922 12.273 1 94.81 339 GLU A CA 1
ATOM 2602 C C . GLU A 1 339 ? 18.938 25.172 13.617 1 94.81 339 GLU A C 1
ATOM 2604 O O . GLU A 1 339 ? 19.406 24.688 14.656 1 94.81 339 GLU A O 1
ATOM 2609 N N . PHE A 1 340 ? 17.938 26 13.586 1 96.69 340 PHE A N 1
ATOM 2610 C CA . PHE A 1 340 ? 17.172 26.234 14.805 1 96.69 340 PHE A CA 1
ATOM 2611 C C . PHE A 1 340 ? 16.719 24.922 15.438 1 96.69 340 PHE A C 1
ATOM 2613 O O . PHE A 1 340 ? 16.938 24.688 16.625 1 96.69 340 PHE A O 1
ATOM 2620 N N . CYS A 1 341 ? 16.094 24.031 14.648 1 96.25 341 CYS A N 1
ATOM 2621 C CA . CYS A 1 341 ? 15.547 22.797 15.164 1 96.25 341 CYS A CA 1
ATOM 2622 C C . CYS A 1 341 ? 16.656 21.859 15.609 1 96.25 341 CYS A C 1
ATOM 2624 O O . CYS A 1 341 ? 16.5 21.109 16.594 1 96.25 341 CYS A O 1
ATOM 2626 N N . GLN A 1 342 ? 17.75 21.875 14.867 1 94.69 342 GLN A N 1
ATOM 2627 C CA . GLN A 1 342 ? 18.891 21.062 15.281 1 94.69 342 GLN A CA 1
ATOM 2628 C C . GLN A 1 342 ? 19.406 21.5 16.656 1 94.69 342 GLN A C 1
ATOM 2630 O O . GLN A 1 342 ? 19.625 20.672 17.531 1 94.69 342 GLN A O 1
ATOM 2635 N N . HIS A 1 343 ? 19.578 22.797 16.797 1 94.81 343 HIS A N 1
ATOM 2636 C CA . HIS A 1 343 ? 20.031 23.328 18.078 1 94.81 343 HIS A CA 1
ATOM 2637 C C . HIS A 1 343 ? 19.016 23.078 19.172 1 94.81 343 HIS A C 1
ATOM 2639 O O . HIS A 1 343 ? 19.375 22.75 20.312 1 94.81 343 HIS A O 1
ATOM 2645 N N . LEU A 1 344 ? 17.812 23.266 18.828 1 96.44 344 LEU A N 1
ATOM 2646 C CA . LEU A 1 344 ? 16.75 23.062 19.797 1 96.44 344 LEU A CA 1
ATOM 2647 C C . LEU A 1 344 ? 16.828 21.672 20.422 1 96.44 344 LEU A C 1
ATOM 2649 O O . LEU A 1 344 ? 16.828 21.547 21.641 1 96.44 344 LEU A O 1
ATOM 2653 N N . VAL A 1 345 ? 16.875 20.656 19.578 1 96.06 345 VAL A N 1
ATOM 2654 C CA . VAL A 1 345 ? 16.844 19.297 20.109 1 96.06 345 VAL A CA 1
ATOM 2655 C C . VAL A 1 345 ? 18.156 18.984 20.828 1 96.06 345 VAL A C 1
ATOM 2657 O O . VAL A 1 345 ? 18.156 18.297 21.859 1 96.06 345 VAL A O 1
ATOM 2660 N N . MET A 1 346 ? 19.281 19.516 20.359 1 94.44 346 MET A N 1
ATOM 2661 C CA . MET A 1 346 ? 20.594 19.25 20.953 1 94.44 346 MET A CA 1
ATOM 2662 C C . MET A 1 346 ? 20.719 19.938 22.312 1 94.44 346 MET A C 1
ATOM 2664 O O . MET A 1 346 ? 21.312 19.375 23.234 1 94.44 346 MET A O 1
ATOM 2668 N N . LYS A 1 347 ? 20.156 21.109 22.406 1 95.5 347 LYS A N 1
ATOM 2669 C CA . LYS A 1 347 ? 20.359 21.906 23.609 1 95.5 347 LYS A CA 1
ATOM 2670 C C . LYS A 1 347 ? 19.266 21.656 24.641 1 95.5 347 LYS A C 1
ATOM 2672 O O . LYS A 1 347 ? 19.484 21.828 25.844 1 95.5 347 LYS A O 1
ATOM 2677 N N . THR A 1 348 ? 18.109 21.234 24.141 1 96.75 348 THR A N 1
ATOM 2678 C CA . THR A 1 348 ? 16.984 21.219 25.078 1 96.75 348 THR A CA 1
ATOM 2679 C C . THR A 1 348 ? 16.359 19.828 25.125 1 96.75 348 THR A C 1
ATOM 2681 O O . THR A 1 348 ? 15.578 19.531 26.031 1 96.75 348 THR A O 1
ATOM 2684 N N . GLY A 1 349 ? 16.578 18.984 24.141 1 96.44 349 GLY A N 1
ATOM 2685 C CA . GLY A 1 349 ? 15.898 17.703 24.047 1 96.44 349 GLY A CA 1
ATOM 2686 C C . GLY A 1 349 ? 14.516 17.812 23.422 1 96.44 349 GLY A C 1
ATOM 2687 O O . GLY A 1 349 ? 13.805 16.812 23.312 1 96.44 349 GLY A O 1
ATOM 2688 N N . VAL A 1 350 ? 14.102 18.984 23.031 1 97.75 350 VAL A N 1
ATOM 2689 C CA . VAL A 1 350 ? 12.812 19.172 22.359 1 97.75 350 VAL A CA 1
ATOM 2690 C C . VAL A 1 350 ? 13.008 19.109 20.844 1 97.75 350 VAL A C 1
ATOM 2692 O O . VAL A 1 350 ? 13.844 19.828 20.281 1 97.75 350 VAL A O 1
ATOM 2695 N N . ALA A 1 351 ? 12.297 18.188 20.203 1 96.12 351 ALA A N 1
ATOM 2696 C CA . ALA A 1 351 ? 12.367 18.047 18.75 1 96.12 351 ALA A CA 1
ATOM 2697 C C . ALA A 1 351 ? 11.148 18.688 18.078 1 96.12 351 ALA A C 1
ATOM 2699 O O . ALA A 1 351 ? 10.023 18.516 18.562 1 96.12 351 ALA A O 1
ATOM 2700 N N . ALA A 1 352 ? 11.344 19.438 17.109 1 96.25 352 ALA A N 1
ATOM 2701 C CA . ALA A 1 352 ? 10.305 20.047 16.297 1 96.25 352 ALA A CA 1
ATOM 2702 C C . ALA A 1 352 ? 10.633 19.953 14.812 1 96.25 352 ALA A C 1
ATOM 2704 O O . ALA A 1 352 ? 11.688 19.453 14.43 1 96.25 352 ALA A O 1
ATOM 2705 N N . CYS A 1 353 ? 9.742 20.359 14.008 1 95.44 353 CYS A N 1
ATOM 2706 C CA . CYS A 1 353 ? 9.945 20.234 12.57 1 95.44 353 CYS A CA 1
ATOM 2707 C C . CYS A 1 353 ? 10.297 21.594 11.961 1 95.44 353 CYS A C 1
ATOM 2709 O O . CYS A 1 353 ? 9.531 22.547 12.07 1 95.44 353 CYS A O 1
ATOM 2711 N N . PRO A 1 354 ? 11.461 21.609 11.305 1 96.31 354 PRO A N 1
ATOM 2712 C CA . PRO A 1 354 ? 11.812 22.875 10.641 1 96.31 354 PRO A CA 1
ATOM 2713 C C . PRO A 1 354 ? 10.844 23.234 9.516 1 96.31 354 PRO A C 1
ATOM 2715 O O . PRO A 1 354 ? 10.484 22.375 8.703 1 96.31 354 PRO A O 1
ATOM 2718 N N . GLY A 1 355 ? 10.445 24.469 9.469 1 96.81 355 GLY A N 1
ATOM 2719 C CA . GLY A 1 355 ? 9.477 24.906 8.477 1 96.81 355 GLY A CA 1
ATOM 2720 C C . GLY A 1 355 ? 9.922 24.656 7.051 1 96.81 355 GLY A C 1
ATOM 2721 O O . GLY A 1 355 ? 9.094 24.344 6.188 1 96.81 355 GLY A O 1
ATOM 2722 N N . VAL A 1 356 ? 11.219 24.688 6.789 1 95.44 356 VAL A N 1
ATOM 2723 C CA . VAL A 1 356 ? 11.758 24.5 5.445 1 95.44 356 VAL A CA 1
ATOM 2724 C C . VAL A 1 356 ? 11.477 23.078 4.957 1 95.44 356 VAL A C 1
ATOM 2726 O O . VAL A 1 356 ? 11.461 22.828 3.752 1 95.44 356 VAL A O 1
ATOM 2729 N N . GLY A 1 357 ? 11.219 22.203 5.895 1 93.88 357 GLY A N 1
ATOM 2730 C CA . GLY A 1 357 ? 10.875 20.844 5.539 1 93.88 357 GLY A CA 1
ATOM 2731 C C . GLY A 1 357 ? 9.539 20.719 4.828 1 93.88 357 GLY A C 1
ATOM 2732 O O . GLY A 1 357 ? 9.25 19.703 4.199 1 93.88 357 GLY A O 1
ATOM 2733 N N . PHE A 1 358 ? 8.719 21.734 4.895 1 96 358 PHE A N 1
ATOM 2734 C CA . PHE A 1 358 ? 7.41 21.734 4.254 1 96 358 PHE A CA 1
ATOM 2735 C C . PHE A 1 358 ? 7.453 22.531 2.949 1 96 358 PHE A C 1
ATOM 2737 O O . PHE A 1 358 ? 6.41 22.812 2.357 1 96 358 PHE A O 1
ATOM 2744 N N . GLY A 1 359 ? 8.664 22.875 2.51 1 95.5 359 GLY A N 1
ATOM 2745 C CA . GLY A 1 359 ? 8.891 23.688 1.326 1 95.5 359 GLY A CA 1
ATOM 2746 C C . GLY A 1 359 ? 9.562 25.016 1.633 1 95.5 359 GLY A C 1
ATOM 2747 O O . GLY A 1 359 ? 9.609 25.438 2.789 1 95.5 359 GLY A O 1
ATOM 2748 N N . PRO A 1 360 ? 10.102 25.656 0.606 1 96.25 360 PRO A N 1
ATOM 2749 C CA . PRO A 1 360 ? 10.805 26.922 0.814 1 96.25 360 PRO A CA 1
ATOM 2750 C C . PRO A 1 360 ? 9.93 27.984 1.494 1 96.25 360 PRO A C 1
ATOM 2752 O O . PRO A 1 360 ? 10.445 28.828 2.24 1 96.25 360 PRO A O 1
ATOM 2755 N N . GLY A 1 361 ? 8.641 27.922 1.286 1 97.38 361 GLY A N 1
ATOM 2756 C CA . GLY A 1 361 ? 7.723 28.875 1.895 1 97.38 361 GLY A CA 1
ATOM 2757 C C . GLY A 1 361 ? 7.578 28.688 3.393 1 97.38 361 GLY A C 1
ATOM 2758 O O . GLY A 1 361 ? 7.02 29.547 4.078 1 97.38 361 GLY A O 1
ATOM 2759 N N . GLY A 1 362 ? 8.086 27.578 3.881 1 97.44 362 GLY A N 1
ATOM 2760 C CA . GLY A 1 362 ? 8.023 27.297 5.309 1 97.44 362 GLY A CA 1
ATOM 2761 C C . GLY A 1 362 ? 9.195 27.875 6.078 1 97.44 362 GLY A C 1
ATOM 2762 O O . GLY A 1 362 ? 9.195 27.875 7.312 1 97.44 362 GLY A O 1
ATOM 2763 N N . GLU A 1 363 ? 10.258 28.359 5.375 1 97.12 363 GLU A N 1
ATOM 2764 C CA . GLU A 1 363 ? 11.398 28.953 6.074 1 97.12 363 GLU A CA 1
ATOM 2765 C C . GLU A 1 363 ? 10.953 30.109 6.977 1 97.12 363 GLU A C 1
ATOM 2767 O O . GLU A 1 363 ? 10.078 30.891 6.605 1 97.12 363 GLU A O 1
ATOM 2772 N N . GLY A 1 364 ? 11.547 30.156 8.133 1 97.31 364 GLY A N 1
ATOM 2773 C CA . GLY A 1 364 ? 11.18 31.172 9.102 1 97.31 364 GLY A CA 1
ATOM 2774 C C . GLY A 1 364 ? 10.133 30.703 10.094 1 97.31 364 GLY A C 1
ATOM 2775 O O . GLY A 1 364 ? 9.742 31.453 10.992 1 97.31 364 GLY A O 1
ATOM 2776 N N . TYR A 1 365 ? 9.758 29.453 9.961 1 98.19 365 TYR A N 1
ATOM 2777 C CA . TYR A 1 365 ? 8.773 28.875 10.867 1 98.19 365 TYR A CA 1
ATOM 2778 C C . TYR A 1 365 ? 9.266 27.562 11.445 1 98.19 365 TYR A C 1
ATOM 2780 O O . TYR A 1 365 ? 10.25 26.984 10.969 1 98.19 365 TYR A O 1
ATOM 2788 N N . VAL A 1 366 ? 8.648 27.141 12.5 1 97.94 366 VAL A N 1
ATOM 2789 C CA . VAL A 1 366 ? 8.781 25.812 13.078 1 97.94 366 VAL A CA 1
ATOM 2790 C C . VAL A 1 366 ? 7.395 25.25 13.391 1 97.94 366 VAL A C 1
ATOM 2792 O O . VAL A 1 366 ? 6.48 25.984 13.766 1 97.94 366 VAL A O 1
ATOM 2795 N N . ARG A 1 367 ? 7.207 23.984 13.156 1 97.81 367 ARG A N 1
ATOM 2796 C CA . ARG A 1 367 ? 5.945 23.344 13.508 1 97.81 367 ARG A CA 1
ATOM 2797 C C . ARG A 1 367 ? 6.105 22.469 14.742 1 97.81 367 ARG A C 1
ATOM 2799 O O . ARG A 1 367 ? 7.016 21.641 14.812 1 97.81 367 ARG A O 1
ATOM 2806 N N . PHE A 1 368 ? 5.238 22.641 15.672 1 98.44 368 PHE A N 1
ATOM 2807 C CA . PHE A 1 368 ? 5.121 21.766 16.844 1 98.44 368 PHE A CA 1
ATOM 2808 C C . PHE A 1 368 ? 3.877 20.891 16.734 1 98.44 368 PHE A C 1
ATOM 2810 O O . PHE A 1 368 ? 2.781 21.391 16.484 1 98.44 368 PHE A O 1
ATOM 2817 N N . ALA A 1 369 ? 4.02 19.625 16.891 1 97.88 369 ALA A N 1
ATOM 2818 C CA . ALA A 1 369 ? 2.883 18.703 17 1 97.88 369 ALA A CA 1
ATOM 2819 C C . ALA A 1 369 ? 2.471 18.531 18.453 1 97.88 369 ALA A C 1
ATOM 2821 O O . ALA A 1 369 ? 3.297 18.188 19.312 1 97.88 369 ALA A O 1
ATOM 2822 N N . LEU A 1 370 ? 1.251 18.688 18.766 1 98.38 370 LEU A N 1
ATOM 2823 C CA . LEU A 1 370 ? 0.759 18.672 20.141 1 98.38 370 LEU A CA 1
ATOM 2824 C C . LEU A 1 370 ? 0.364 17.266 20.562 1 98.38 370 LEU A C 1
ATOM 2826 O O . LEU A 1 370 ? -0.75 17.047 21.047 1 98.38 370 LEU A O 1
ATOM 2830 N N . VAL A 1 371 ? 1.356 16.391 20.5 1 97.56 371 VAL A N 1
ATOM 2831 C CA . VAL A 1 371 ? 1.054 14.977 20.609 1 97.56 371 VAL A CA 1
ATOM 2832 C C . VAL A 1 371 ? 1.551 14.438 21.938 1 97.56 371 VAL A C 1
ATOM 2834 O O . VAL A 1 371 ? 1.992 13.289 22.031 1 97.56 371 VAL A O 1
ATOM 2837 N N . HIS A 1 372 ? 1.606 15.297 23 1 97.75 372 HIS A N 1
ATOM 2838 C CA . HIS A 1 372 ? 1.934 14.953 24.375 1 97.75 372 HIS A CA 1
ATOM 2839 C C . HIS A 1 372 ? 0.944 15.586 25.359 1 97.75 372 HIS A C 1
ATOM 2841 O O . HIS A 1 372 ? 0.281 16.562 25.031 1 97.75 372 HIS A O 1
ATOM 2847 N N . PRO A 1 373 ? 0.853 15.016 26.547 1 97.75 373 PRO A N 1
ATOM 2848 C CA . PRO A 1 373 ? -0.011 15.633 27.562 1 97.75 373 PRO A CA 1
ATOM 2849 C C . PRO A 1 373 ? 0.438 17.047 27.938 1 97.75 373 PRO A C 1
ATOM 2851 O O . PRO A 1 373 ? 1.604 17.406 27.75 1 97.75 373 PRO A O 1
ATOM 2854 N N . PRO A 1 374 ? -0.445 17.797 28.484 1 98 374 PRO A N 1
ATOM 2855 C CA . PRO A 1 374 ? -0.168 19.203 28.781 1 98 374 PRO A CA 1
ATOM 2856 C C . PRO A 1 374 ? 1.069 19.391 29.656 1 98 374 PRO A C 1
ATOM 2858 O O . PRO A 1 374 ? 1.848 20.328 29.438 1 98 374 PRO A O 1
ATOM 2861 N N . ALA A 1 375 ? 1.323 18.562 30.578 1 98.12 375 ALA A N 1
ATOM 2862 C CA . ALA A 1 375 ? 2.479 18.688 31.469 1 98.12 375 ALA A CA 1
ATOM 2863 C C . ALA A 1 375 ? 3.783 18.578 30.688 1 98.12 375 ALA A C 1
ATOM 2865 O O . ALA A 1 375 ? 4.738 19.312 30.953 1 98.12 375 ALA A O 1
ATOM 2866 N N . ARG A 1 376 ? 3.793 17.625 29.75 1 98 376 ARG A N 1
ATOM 2867 C CA . ARG A 1 376 ? 4.977 17.438 28.922 1 98 376 ARG A CA 1
ATOM 2868 C C . ARG A 1 376 ? 5.164 18.594 27.953 1 98 376 ARG A C 1
ATOM 2870 O O . ARG A 1 376 ? 6.297 19 27.672 1 98 376 ARG A O 1
ATOM 2877 N N . LEU A 1 377 ? 4.082 19.109 27.469 1 98.56 377 LEU A N 1
ATOM 2878 C CA . LEU A 1 377 ? 4.137 20.281 26.609 1 98.56 377 LEU A CA 1
ATOM 2879 C C . LEU A 1 377 ? 4.676 21.484 27.359 1 98.56 377 LEU A C 1
ATOM 2881 O O . LEU A 1 377 ? 5.477 22.266 26.812 1 98.56 377 LEU A O 1
ATOM 2885 N N . GLN A 1 378 ? 4.234 21.656 28.578 1 98.25 378 GLN A N 1
ATOM 2886 C CA . GLN A 1 378 ? 4.754 22.734 29.406 1 98.25 378 GLN A CA 1
ATOM 2887 C C . GLN A 1 378 ? 6.254 22.578 29.641 1 98.25 378 GLN A C 1
ATOM 2889 O O . GLN A 1 378 ? 7.004 23.547 29.594 1 98.25 378 GLN A O 1
ATOM 2894 N N . GLU A 1 379 ? 6.625 21.359 29.906 1 98.44 379 GLU A N 1
ATOM 2895 C CA . GLU A 1 379 ? 8.039 21.078 30.094 1 98.44 379 GLU A CA 1
ATOM 2896 C C . GLU A 1 379 ? 8.852 21.453 28.859 1 98.44 379 GLU A C 1
ATOM 2898 O O . GLU A 1 379 ? 9.945 22.016 28.969 1 98.44 379 GLU A O 1
ATOM 2903 N N . ALA A 1 380 ? 8.344 21.141 27.703 1 98.56 380 ALA A N 1
ATOM 2904 C CA . ALA A 1 380 ? 9.008 21.5 26.453 1 98.56 380 ALA A CA 1
ATOM 2905 C C . ALA A 1 380 ? 9.234 23.016 26.375 1 98.56 380 ALA A C 1
ATOM 2907 O O . ALA A 1 380 ? 10.328 23.469 26.031 1 98.56 380 ALA A O 1
ATOM 2908 N N . VAL A 1 381 ? 8.227 23.766 26.719 1 98.44 381 VAL A N 1
ATOM 2909 C CA . VAL A 1 381 ? 8.328 25.234 26.656 1 98.44 381 VAL A CA 1
ATOM 2910 C C . VAL A 1 381 ? 9.344 25.719 27.688 1 98.44 381 VAL A C 1
ATOM 2912 O O . VAL A 1 381 ? 10.125 26.641 27.406 1 98.44 381 VAL A O 1
ATOM 2915 N N . ASN A 1 382 ? 9.367 25.156 28.859 1 97.94 382 ASN A N 1
ATOM 2916 C CA . ASN A 1 382 ? 10.336 25.531 29.891 1 97.94 382 ASN A CA 1
ATOM 2917 C C . ASN A 1 382 ? 11.766 25.312 29.406 1 97.94 382 ASN A C 1
ATOM 2919 O O . ASN A 1 382 ? 12.633 26.172 29.625 1 97.94 382 ASN A O 1
ATOM 2923 N N . ARG A 1 383 ? 11.969 24.234 28.781 1 97.81 383 ARG A N 1
ATOM 2924 C CA . ARG A 1 383 ? 13.305 23.938 28.25 1 97.81 383 ARG A CA 1
ATOM 2925 C C . ARG A 1 383 ? 13.703 24.953 27.188 1 97.81 383 ARG A C 1
ATOM 2927 O O . ARG A 1 383 ? 14.844 25.406 27.141 1 97.81 383 ARG A O 1
ATOM 2934 N N . MET A 1 384 ? 12.758 25.25 26.359 1 97.56 384 MET A N 1
ATOM 2935 C CA . MET A 1 384 ? 13.023 26.203 25.297 1 97.56 384 MET A CA 1
ATOM 2936 C C . MET A 1 384 ? 13.297 27.594 25.859 1 97.56 384 MET A C 1
ATOM 2938 O O . MET A 1 384 ? 14.172 28.312 25.375 1 97.56 384 MET A O 1
ATOM 2942 N N . ALA A 1 385 ? 12.539 27.953 26.844 1 96.75 385 ALA A N 1
ATOM 2943 C CA . ALA A 1 385 ? 12.711 29.25 27.484 1 96.75 385 ALA A CA 1
ATOM 2944 C C . ALA A 1 385 ? 14.133 29.391 28.031 1 96.75 385 ALA A C 1
ATOM 2946 O O . ALA A 1 385 ? 14.758 30.438 27.859 1 96.75 385 ALA A O 1
ATOM 2947 N N . THR A 1 386 ? 14.602 28.375 28.656 1 95.62 386 THR A N 1
ATOM 2948 C CA . THR A 1 386 ? 15.938 28.375 29.234 1 95.62 386 THR A CA 1
ATOM 2949 C C . THR A 1 386 ? 17 28.547 28.141 1 95.62 386 THR A C 1
ATOM 2951 O O . THR A 1 386 ? 17.938 29.328 28.312 1 95.62 386 THR A O 1
ATOM 2954 N N . TRP A 1 387 ? 16.844 27.859 27.062 1 95.38 387 TRP A N 1
ATOM 2955 C CA . TRP A 1 387 ? 17.812 27.922 25.984 1 95.38 387 TRP A CA 1
ATOM 2956 C C . TRP A 1 387 ? 17.781 29.266 25.281 1 95.38 387 TRP A C 1
ATOM 2958 O O . TRP A 1 387 ? 18.812 29.844 24.969 1 95.38 387 TRP A O 1
ATOM 2968 N N . LEU A 1 388 ? 16.609 29.781 25.016 1 93 388 LEU A N 1
ATOM 2969 C CA . LEU A 1 388 ? 16.438 31 24.25 1 93 388 LEU A CA 1
ATOM 2970 C C . LEU A 1 388 ? 16.672 32.25 25.109 1 93 388 LEU A C 1
ATOM 2972 O O . LEU A 1 388 ? 16.781 33.344 24.609 1 93 388 LEU A O 1
ATOM 2976 N N . GLY A 1 389 ? 16.812 31.969 26.375 1 88.62 389 GLY A N 1
ATOM 2977 C CA . GLY A 1 389 ? 16.938 33.094 27.281 1 88.62 389 GLY A CA 1
ATOM 2978 C C . GLY A 1 389 ? 15.695 33.969 27.344 1 88.62 389 GLY A C 1
ATOM 2979 O O . GLY A 1 389 ? 15.773 35.188 27.344 1 88.62 389 GLY A O 1
ATOM 2980 N N . MET A 1 390 ? 14.68 33.25 27.172 1 78.31 390 MET A N 1
ATOM 2981 C CA . MET A 1 390 ? 13.383 33.906 27.203 1 78.31 390 MET A CA 1
ATOM 2982 C C . MET A 1 390 ? 12.711 33.719 28.562 1 78.31 390 MET A C 1
ATOM 2984 O O . MET A 1 390 ? 13.07 32.844 29.328 1 78.31 390 MET A O 1
ATOM 2988 N N . GLY A 1 391 ? 11.742 34.688 29.047 1 72.31 391 GLY A N 1
ATOM 2989 C CA . GLY A 1 391 ? 11 34.625 30.297 1 72.31 391 GLY A CA 1
ATOM 2990 C C . GLY A 1 391 ? 11.469 35.656 31.328 1 72.31 391 GLY A C 1
ATOM 2991 O O . GLY A 1 391 ? 12.562 36.188 31.203 1 72.31 391 GLY A O 1
ATOM 2992 N N . MET B 1 1 ? -15.008 14.961 -19.031 1 78.25 1 MET B N 1
ATOM 2993 C CA . MET B 1 1 ? -14.211 13.742 -18.906 1 78.25 1 MET B CA 1
ATOM 2994 C C . MET B 1 1 ? -12.789 14.062 -18.438 1 78.25 1 MET B C 1
ATOM 2996 O O . MET B 1 1 ? -12.188 15.039 -18.891 1 78.25 1 MET B O 1
ATOM 3000 N N . VAL B 1 2 ? -12.297 13.312 -17.422 1 88.25 2 VAL B N 1
ATOM 3001 C CA . VAL B 1 2 ? -10.969 13.578 -16.859 1 88.25 2 VAL B CA 1
ATOM 3002 C C . VAL B 1 2 ? -9.906 12.93 -17.75 1 88.25 2 VAL B C 1
ATOM 3004 O O . VAL B 1 2 ? -10.086 11.812 -18.234 1 88.25 2 VAL B O 1
ATOM 3007 N N . ARG B 1 3 ? -8.859 13.641 -18.062 1 92.44 3 ARG B N 1
ATOM 3008 C CA . ARG B 1 3 ? -7.715 13.086 -18.766 1 92.44 3 ARG B CA 1
ATOM 3009 C C . ARG B 1 3 ? -6.859 12.219 -17.844 1 92.44 3 ARG B C 1
ATOM 3011 O O . ARG B 1 3 ? -6.395 12.695 -16.812 1 92.44 3 ARG B O 1
ATOM 3018 N N . LEU B 1 4 ? -6.691 10.953 -18.203 1 96.5 4 LEU B N 1
ATOM 3019 C CA . LEU B 1 4 ? -5.934 10.008 -17.391 1 96.5 4 LEU B CA 1
ATOM 3020 C C . LEU B 1 4 ? -4.551 9.766 -17.984 1 96.5 4 LEU B C 1
ATOM 3022 O O . LEU B 1 4 ? -4.328 10.023 -19.172 1 96.5 4 LEU B O 1
ATOM 3026 N N . ALA B 1 5 ? -3.652 9.383 -17.188 1 97.56 5 ALA B N 1
ATOM 3027 C CA . ALA B 1 5 ? -2.287 9.078 -17.609 1 97.56 5 ALA B CA 1
ATOM 3028 C C . ALA B 1 5 ? -2.266 7.906 -18.594 1 97.56 5 ALA B C 1
ATOM 3030 O O . ALA B 1 5 ? -3.021 6.945 -18.438 1 97.56 5 ALA B O 1
ATOM 3031 N N . GLU B 1 6 ? -1.315 7.898 -19.484 1 96 6 GLU B N 1
ATOM 3032 C CA . GLU B 1 6 ? -1.189 6.883 -20.531 1 96 6 GLU B CA 1
ATOM 3033 C C . GLU B 1 6 ? -0.813 5.527 -19.938 1 96 6 GLU B C 1
ATOM 3035 O O . GLU B 1 6 ? -1.176 4.484 -20.484 1 96 6 GLU B O 1
ATOM 3040 N N . ARG B 1 7 ? -0.141 5.562 -18.812 1 96.38 7 ARG B N 1
ATOM 3041 C CA . ARG B 1 7 ? 0.357 4.336 -18.203 1 96.38 7 ARG B CA 1
ATOM 3042 C C . ARG B 1 7 ? -0.792 3.455 -17.734 1 96.38 7 ARG B C 1
ATOM 3044 O O . ARG B 1 7 ? -0.6 2.27 -17.453 1 96.38 7 ARG B O 1
ATOM 3051 N N . LEU B 1 8 ? -2.023 3.973 -17.688 1 95.62 8 LEU B N 1
ATOM 3052 C CA . LEU B 1 8 ? -3.166 3.201 -17.203 1 95.62 8 LEU B CA 1
ATOM 3053 C C . LEU B 1 8 ? -3.717 2.305 -18.312 1 95.62 8 LEU B C 1
ATOM 3055 O O . LEU B 1 8 ? -4.484 1.381 -18.047 1 95.62 8 LEU B O 1
ATOM 3059 N N . THR B 1 9 ? -3.367 2.576 -19.516 1 92.38 9 THR B N 1
ATOM 3060 C CA . THR B 1 9 ? -3.963 1.904 -20.656 1 92.38 9 THR B CA 1
ATOM 3061 C C . THR B 1 9 ? -3.789 0.392 -20.547 1 92.38 9 THR B C 1
ATOM 3063 O O . THR B 1 9 ? -4.758 -0.361 -20.672 1 92.38 9 THR B O 1
ATOM 3066 N N . PRO B 1 10 ? -2.6 -0.071 -20.188 1 88.69 10 PRO B N 1
ATOM 3067 C CA . PRO B 1 10 ? -2.434 -1.521 -20.062 1 88.69 10 PRO B CA 1
ATOM 3068 C C . PRO B 1 10 ? -3.191 -2.107 -18.875 1 88.69 10 PRO B C 1
ATOM 3070 O O . PRO B 1 10 ? -3.387 -3.324 -18.797 1 88.69 10 PRO B O 1
ATOM 3073 N N . LEU B 1 11 ? -3.555 -1.289 -17.953 1 87.5 11 LEU B N 1
ATOM 3074 C CA . LEU B 1 11 ? -4.195 -1.764 -16.734 1 87.5 11 LEU B CA 1
ATOM 3075 C C . LEU B 1 11 ? -5.703 -1.905 -16.922 1 87.5 11 LEU B C 1
ATOM 3077 O O . LEU B 1 11 ? -6.387 -2.496 -16.094 1 87.5 11 LEU B O 1
ATOM 3081 N N . ALA B 1 12 ? -6.215 -1.404 -17.953 1 77.19 12 ALA B N 1
ATOM 3082 C CA . ALA B 1 12 ? -7.652 -1.397 -18.203 1 77.19 12 ALA B CA 1
ATOM 3083 C C . ALA B 1 12 ? -8.125 -2.756 -18.719 1 77.19 12 ALA B C 1
ATOM 3085 O O . ALA B 1 12 ? -9.297 -3.107 -18.562 1 77.19 12 ALA B O 1
ATOM 3086 N N . GLN B 1 13 ? -7.27 -3.504 -19.234 1 65.38 13 GLN B N 1
ATOM 3087 C CA . GLN B 1 13 ? -7.648 -4.797 -19.781 1 65.38 13 GLN B CA 1
ATOM 3088 C C . GLN B 1 13 ? -7.641 -5.883 -18.719 1 65.38 13 GLN B C 1
ATOM 3090 O O . GLN B 1 13 ? -6.715 -5.953 -17.906 1 65.38 13 GLN B O 1
ATOM 3095 N N . ASN B 1 14 ? -8.914 -6.344 -18.5 1 62.94 14 ASN B N 1
ATOM 3096 C CA . ASN B 1 14 ? -8.961 -7.391 -17.484 1 62.94 14 ASN B CA 1
ATOM 3097 C C . ASN B 1 14 ? -9.688 -8.633 -18 1 62.94 14 ASN B C 1
ATOM 3099 O O . ASN B 1 14 ? -10.922 -8.648 -18.062 1 62.94 14 ASN B O 1
ATOM 3103 N N . VAL B 1 15 ? -8.891 -9.523 -18.484 1 60 15 VAL B N 1
ATOM 3104 C CA . VAL B 1 15 ? -9.461 -10.797 -18.922 1 60 15 VAL B CA 1
ATOM 3105 C C . VAL B 1 15 ? -10.281 -11.414 -17.797 1 60 15 VAL B C 1
ATOM 3107 O O . VAL B 1 15 ? -11.25 -12.133 -18.047 1 60 15 VAL B O 1
ATOM 3110 N N . PHE B 1 16 ? -9.961 -11 -16.594 1 63.72 16 PHE B N 1
ATOM 3111 C CA . PHE B 1 16 ? -10.625 -11.602 -15.445 1 63.72 16 PHE B CA 1
ATOM 3112 C C . PHE B 1 16 ? -11.992 -10.969 -15.219 1 63.72 16 PHE B C 1
ATOM 3114 O O . PHE B 1 16 ? -12.859 -11.57 -14.594 1 63.72 16 PHE B O 1
ATOM 3121 N N . ALA B 1 17 ? -12.086 -9.859 -15.883 1 65.12 17 ALA B N 1
ATOM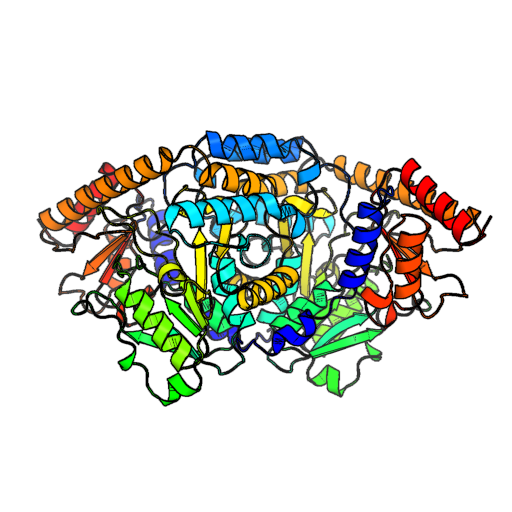 3122 C CA . ALA B 1 17 ? -13.391 -9.203 -15.773 1 65.12 17 ALA B CA 1
ATOM 3123 C C . ALA B 1 17 ? -14.484 -10.055 -16.406 1 65.12 17 ALA B C 1
ATOM 3125 O O . ALA B 1 17 ? -15.594 -10.141 -15.875 1 65.12 17 ALA B O 1
ATOM 3126 N N . ASP B 1 18 ? -14.195 -10.711 -17.5 1 71.38 18 ASP B N 1
ATOM 3127 C CA . ASP B 1 18 ? -15.148 -11.586 -18.156 1 71.38 18 ASP B CA 1
ATOM 3128 C C . ASP B 1 18 ? -15.5 -12.789 -17.281 1 71.38 18 ASP B C 1
ATOM 3130 O O . ASP B 1 18 ? -16.656 -13.188 -17.203 1 71.38 18 ASP B O 1
ATOM 3134 N N . MET B 1 19 ? -14.445 -13.242 -16.641 1 78.5 19 MET B N 1
ATOM 3135 C CA . MET B 1 19 ? -14.664 -14.375 -15.75 1 78.5 19 MET B CA 1
ATOM 3136 C C . MET B 1 19 ? -15.492 -13.961 -14.539 1 78.5 19 MET B C 1
ATOM 3138 O O . MET B 1 19 ? -16.359 -14.711 -14.086 1 78.5 19 MET B O 1
ATOM 3142 N N . ASP B 1 20 ? -15.281 -12.781 -14.125 1 77.19 20 ASP B N 1
ATOM 3143 C CA . ASP B 1 20 ? -16.031 -12.273 -12.984 1 77.19 20 ASP B CA 1
ATOM 3144 C C . ASP B 1 20 ? -17.516 -12.133 -13.336 1 77.19 20 ASP B C 1
ATOM 3146 O O . ASP B 1 20 ? -18.391 -12.453 -12.523 1 77.19 20 ASP B O 1
ATOM 3150 N N . GLN B 1 21 ? -17.734 -11.688 -14.547 1 78 21 GLN B N 1
ATOM 3151 C CA . GLN B 1 21 ? -19.109 -11.539 -15.008 1 78 21 GLN B CA 1
ATOM 3152 C C . GLN B 1 21 ? -19.797 -12.898 -15.125 1 78 21 GLN B C 1
ATOM 3154 O O . GLN B 1 21 ? -20.953 -13.055 -14.719 1 78 21 GLN B O 1
ATOM 3159 N N . ALA B 1 22 ? -19.094 -13.805 -15.664 1 82.5 22 ALA B N 1
ATOM 3160 C CA . ALA B 1 22 ? -19.656 -15.141 -15.812 1 82.5 22 ALA B CA 1
ATOM 3161 C C . ALA B 1 22 ? -19.969 -15.766 -14.453 1 82.5 22 ALA B C 1
ATOM 3163 O O . ALA B 1 22 ? -21.031 -16.328 -14.258 1 82.5 22 ALA B O 1
ATOM 3164 N N . LYS B 1 23 ? -19.078 -15.602 -13.594 1 86.31 23 LYS B N 1
ATOM 3165 C CA . LYS B 1 23 ? -19.266 -16.109 -12.234 1 86.31 23 LYS B CA 1
ATOM 3166 C C . LYS B 1 23 ? -20.469 -15.453 -11.562 1 86.31 23 LYS B C 1
ATOM 3168 O O . LYS B 1 23 ? -21.281 -16.125 -10.922 1 86.31 23 LYS B O 1
ATOM 3173 N N . ALA B 1 24 ? -20.547 -14.234 -11.766 1 82.62 24 ALA B N 1
ATOM 3174 C CA . ALA B 1 24 ? -21.641 -13.484 -11.156 1 82.62 24 ALA B CA 1
ATOM 3175 C C . ALA B 1 24 ? -23 -13.945 -11.688 1 82.62 24 ALA B C 1
ATOM 3177 O O . ALA B 1 24 ? -23.969 -14.039 -10.93 1 82.62 24 ALA B O 1
ATOM 3178 N N . GLN B 1 25 ? -23.062 -14.156 -12.93 1 86.31 25 GLN B N 1
ATOM 3179 C CA . GLN B 1 25 ? -24.297 -14.625 -13.562 1 86.31 25 GLN B CA 1
ATOM 3180 C C . GLN B 1 25 ? -24.734 -15.977 -12.992 1 86.31 25 GLN B C 1
ATOM 3182 O O . GLN B 1 25 ? -25.906 -16.188 -12.695 1 86.31 25 GLN B O 1
ATOM 3187 N N . VAL B 1 26 ? -23.812 -16.797 -12.812 1 90.81 26 VAL B N 1
ATOM 3188 C CA . VAL B 1 26 ? -24.094 -18.141 -12.32 1 90.81 26 VAL B CA 1
ATOM 3189 C C . VAL B 1 26 ? -24.531 -18.078 -10.852 1 90.81 26 VAL B C 1
ATOM 3191 O O . VAL B 1 26 ? -25.469 -18.766 -10.453 1 90.81 26 VAL B O 1
ATOM 3194 N N . VAL B 1 27 ? -23.859 -17.266 -10.109 1 88.06 27 VAL B N 1
ATOM 3195 C CA . VAL B 1 27 ? -24.203 -17.078 -8.703 1 88.06 27 VAL B CA 1
ATOM 3196 C C . VAL B 1 27 ? -25.609 -16.484 -8.594 1 88.06 27 VAL B C 1
ATOM 3198 O O . VAL B 1 27 ? -26.406 -16.906 -7.75 1 88.06 27 VAL B O 1
ATOM 3201 N N . ALA B 1 28 ? -25.938 -15.586 -9.406 1 88 28 ALA B N 1
ATOM 3202 C CA . ALA B 1 28 ? -27.25 -14.93 -9.414 1 88 28 ALA B CA 1
ATOM 3203 C C . ALA B 1 28 ? -28.359 -15.93 -9.734 1 88 28 ALA B C 1
ATOM 3205 O O . ALA B 1 28 ? -29.5 -15.773 -9.273 1 88 28 ALA B O 1
ATOM 3206 N N . GLN B 1 29 ? -28.047 -16.875 -10.438 1 91.5 29 GLN B N 1
ATOM 3207 C CA . GLN B 1 29 ? -29.016 -17.906 -10.82 1 91.5 29 GLN B CA 1
ATOM 3208 C C . GLN B 1 29 ? -29.172 -18.953 -9.727 1 91.5 29 GLN B C 1
ATOM 3210 O O . GLN B 1 29 ? -29.969 -19.875 -9.852 1 91.5 29 GLN B O 1
ATOM 3215 N N . GLY B 1 30 ? -28.328 -18.797 -8.672 1 90.44 30 GLY B N 1
ATOM 3216 C CA . GLY B 1 30 ? -28.469 -19.688 -7.527 1 90.44 30 GLY B CA 1
ATOM 3217 C C . GLY B 1 30 ? -27.641 -20.953 -7.656 1 90.44 30 GLY B C 1
ATOM 3218 O O . GLY B 1 30 ? -27.797 -21.891 -6.867 1 90.44 30 GLY B O 1
ATOM 3219 N N . THR B 1 31 ? -26.812 -20.969 -8.656 1 92.44 31 THR B N 1
ATOM 3220 C CA . THR B 1 31 ? -25.953 -22.141 -8.859 1 92.44 31 THR B CA 1
ATOM 3221 C C . THR B 1 31 ? -24.812 -22.141 -7.836 1 92.44 31 THR B C 1
ATOM 3223 O O . THR B 1 31 ? -24.234 -21.109 -7.531 1 92.44 31 THR B O 1
ATOM 3226 N N . ASP B 1 32 ? -24.578 -23.312 -7.273 1 95.12 32 ASP B N 1
ATOM 3227 C CA . ASP B 1 32 ? -23.438 -23.5 -6.391 1 95.12 32 ASP B CA 1
ATOM 3228 C C . ASP B 1 32 ? -22.125 -23.438 -7.172 1 95.12 32 ASP B C 1
ATOM 3230 O O . ASP B 1 32 ? -21.859 -24.297 -8.023 1 95.12 32 ASP B O 1
ATOM 3234 N N . VAL B 1 33 ? -21.344 -22.469 -6.852 1 95.81 33 VAL B N 1
ATOM 3235 C CA . VAL B 1 33 ? -20.109 -22.281 -7.605 1 95.81 33 VAL B CA 1
ATOM 3236 C C . VAL B 1 33 ? -18.922 -22.844 -6.82 1 95.81 33 VAL B C 1
ATOM 3238 O O . VAL B 1 33 ? -18.766 -22.562 -5.629 1 95.81 33 VAL B O 1
ATOM 3241 N N . ILE B 1 34 ? -18.141 -23.734 -7.359 1 97.06 34 ILE B N 1
ATOM 3242 C CA . ILE B 1 34 ? -16.828 -24.141 -6.871 1 97.06 34 ILE B CA 1
ATOM 3243 C C . ILE B 1 34 ? -15.742 -23.328 -7.555 1 97.06 34 ILE B C 1
ATOM 3245 O O . ILE B 1 34 ? -15.375 -23.594 -8.703 1 97.06 34 ILE B O 1
ATOM 3249 N N . ASP B 1 35 ? -15.266 -22.328 -6.859 1 95 35 ASP B N 1
ATOM 3250 C CA . ASP B 1 35 ? -14.328 -21.359 -7.434 1 95 35 ASP B CA 1
ATOM 3251 C C . ASP B 1 35 ? -12.891 -21.844 -7.289 1 95 35 ASP B C 1
ATOM 3253 O O . ASP B 1 35 ? -12.305 -21.766 -6.203 1 95 35 ASP B O 1
ATOM 3257 N N . LEU B 1 36 ? -12.336 -22.297 -8.336 1 96.94 36 LEU B N 1
ATOM 3258 C CA . LEU B 1 36 ? -10.945 -22.734 -8.391 1 96.94 36 LEU B CA 1
ATOM 3259 C C . LEU B 1 36 ? -10.102 -21.734 -9.18 1 96.94 36 LEU B C 1
ATOM 3261 O O . LEU B 1 36 ? -9.008 -22.062 -9.648 1 96.94 36 LEU B O 1
ATOM 3265 N N . SER B 1 37 ? -10.641 -20.516 -9.367 1 93.31 37 SER B N 1
ATOM 3266 C CA . SER B 1 37 ? -9.992 -19.562 -10.258 1 93.31 37 SER B CA 1
ATOM 3267 C C . SER B 1 37 ? -8.992 -18.688 -9.492 1 93.31 37 SER B C 1
ATOM 3269 O O . SER B 1 37 ? -8.109 -18.078 -10.094 1 93.31 37 SER B O 1
ATOM 3271 N N . LEU B 1 38 ? -9.07 -18.562 -8.172 1 88.12 38 LEU B N 1
ATOM 3272 C CA . LEU B 1 38 ? -8.227 -17.672 -7.387 1 88.12 38 LEU B CA 1
ATOM 3273 C C . LEU B 1 38 ? -7.352 -18.469 -6.422 1 88.12 38 LEU B C 1
ATOM 3275 O O . LEU B 1 38 ? -7.844 -19.359 -5.723 1 88.12 38 LEU B O 1
ATOM 3279 N N . GLY B 1 39 ? -6.125 -18.125 -6.426 1 90.44 39 GLY B N 1
ATOM 3280 C CA . GLY B 1 39 ? -5.172 -18.797 -5.555 1 90.44 39 GLY B CA 1
ATOM 3281 C C . GLY B 1 39 ? -5.145 -18.219 -4.148 1 90.44 39 GLY B C 1
ATOM 3282 O O . GLY B 1 39 ? -4.094 -17.812 -3.662 1 90.44 39 GLY B O 1
ATOM 3283 N N . SER B 1 40 ? -6.234 -18.172 -3.486 1 90.62 40 SER B N 1
ATOM 3284 C CA . SER B 1 40 ? -6.344 -17.781 -2.082 1 90.62 40 SER B CA 1
ATOM 3285 C C . SER B 1 40 ? -6.691 -18.984 -1.21 1 90.62 40 SER B C 1
ATOM 3287 O O . SER B 1 40 ? -7.785 -19.547 -1.319 1 90.62 40 SER B O 1
ATOM 3289 N N . SER B 1 41 ? -5.809 -19.312 -0.36 1 94.5 41 SER B N 1
ATOM 3290 C CA . SER B 1 41 ? -5.977 -20.5 0.485 1 94.5 41 SER B CA 1
ATOM 3291 C C . SER B 1 41 ? -7.25 -20.406 1.314 1 94.5 41 SER B C 1
ATOM 3293 O O . SER B 1 41 ? -7.598 -19.344 1.82 1 94.5 41 SER B O 1
ATOM 3295 N N . ASP B 1 42 ? -7.914 -21.516 1.435 1 95.94 42 ASP B N 1
ATOM 3296 C CA . ASP B 1 42 ? -9.086 -21.594 2.297 1 95.94 42 ASP B CA 1
ATOM 3297 C C . ASP B 1 42 ? -8.695 -21.984 3.723 1 95.94 42 ASP B C 1
ATOM 3299 O O . ASP B 1 42 ? -9.555 -22.047 4.609 1 95.94 42 ASP B O 1
ATOM 3303 N N . LEU B 1 43 ? -7.438 -22.266 3.902 1 97.31 43 LEU B N 1
ATOM 3304 C CA . LEU B 1 43 ? -6.961 -22.688 5.215 1 97.31 43 LEU B CA 1
ATOM 3305 C C . LEU B 1 43 ? -6.816 -21.5 6.152 1 97.31 43 LEU B C 1
ATOM 3307 O O . LEU B 1 43 ? -6.469 -20.391 5.711 1 97.31 43 LEU B O 1
ATOM 3311 N N . PRO B 1 44 ? -7.062 -21.719 7.41 1 97.31 44 PRO B N 1
ATOM 3312 C CA . PRO B 1 44 ? -6.965 -20.625 8.375 1 97.31 44 PRO B CA 1
ATOM 3313 C C . PRO B 1 44 ? -5.527 -20.312 8.773 1 97.31 44 PRO B C 1
ATOM 3315 O O . PRO B 1 44 ? -4.652 -21.172 8.672 1 97.31 44 PRO B O 1
ATOM 3318 N N . THR B 1 45 ? -5.266 -19.094 9.164 1 98.19 45 THR B N 1
ATOM 3319 C CA . THR B 1 45 ? -4.039 -18.75 9.875 1 98.19 45 THR B CA 1
ATOM 3320 C C . THR B 1 45 ? -4 -19.438 11.242 1 98.19 45 THR B C 1
ATOM 3322 O O . THR B 1 45 ? -5.023 -19.531 11.922 1 98.19 45 THR B O 1
ATOM 3325 N N . ARG B 1 46 ? -2.885 -19.875 11.648 1 98 46 ARG B N 1
ATOM 3326 C CA . ARG B 1 46 ? -2.754 -20.625 12.891 1 98 46 ARG B CA 1
ATOM 3327 C C . ARG B 1 46 ? -3.121 -19.766 14.094 1 98 46 ARG B C 1
ATOM 3329 O O . ARG B 1 46 ? -2.77 -18.578 14.148 1 98 46 ARG B O 1
ATOM 3336 N N . PRO B 1 47 ? -3.762 -20.359 15.094 1 97.5 47 PRO B N 1
ATOM 3337 C CA . PRO B 1 47 ? -4.234 -19.594 16.25 1 97.5 47 PRO B CA 1
ATOM 3338 C C . PRO B 1 47 ? -3.104 -18.891 16.984 1 97.5 47 PRO B C 1
ATOM 3340 O O . PRO B 1 47 ? -3.297 -17.781 17.516 1 97.5 47 PRO B O 1
ATOM 3343 N N . GLU B 1 48 ? -1.958 -19.516 17.062 1 97.94 48 GLU B N 1
ATOM 3344 C CA . GLU B 1 48 ? -0.855 -18.922 17.812 1 97.94 48 GLU B CA 1
ATOM 3345 C C . GLU B 1 48 ? -0.346 -17.656 17.125 1 97.94 48 GLU B C 1
ATOM 3347 O O . GLU B 1 48 ? 0.16 -16.75 17.797 1 97.94 48 GLU B O 1
ATOM 3352 N N . ILE B 1 49 ? -0.467 -17.578 15.805 1 98.5 49 ILE B N 1
ATOM 3353 C CA . ILE B 1 49 ? -0.105 -16.391 15.039 1 98.5 49 ILE B CA 1
ATOM 3354 C C . ILE B 1 49 ? -1.147 -15.297 15.266 1 98.5 49 ILE B C 1
ATOM 3356 O O . ILE B 1 49 ? -0.8 -14.148 15.547 1 98.5 49 ILE B O 1
ATOM 3360 N N . LEU B 1 50 ? -2.463 -15.648 15.227 1 98.69 50 LEU B N 1
ATOM 3361 C CA . LEU B 1 50 ? -3.564 -14.719 15.445 1 98.69 50 LEU B CA 1
ATOM 3362 C C . LEU B 1 50 ? -3.514 -14.133 16.844 1 98.69 50 LEU B C 1
ATOM 3364 O O . LEU B 1 50 ? -3.828 -12.953 17.047 1 98.69 50 LEU B O 1
ATOM 3368 N N . ALA B 1 51 ? -3.119 -14.938 17.797 1 98.5 51 ALA B N 1
ATOM 3369 C CA . ALA B 1 51 ? -3.061 -14.508 19.203 1 98.5 51 ALA B CA 1
ATOM 3370 C C . ALA B 1 51 ? -2.092 -13.336 19.375 1 98.5 51 ALA B C 1
ATOM 3372 O O . ALA B 1 51 ? -2.318 -12.453 20.203 1 98.5 51 ALA B O 1
ATOM 3373 N N . VAL B 1 52 ? -1.036 -13.336 18.594 1 98.75 52 VAL B N 1
ATOM 3374 C CA . VAL B 1 52 ? -0.049 -12.266 18.672 1 98.75 52 VAL B CA 1
ATOM 3375 C C . VAL B 1 52 ? -0.68 -10.953 18.203 1 98.75 52 VAL B C 1
ATOM 3377 O O . VAL B 1 52 ? -0.445 -9.898 18.797 1 98.75 52 VAL B O 1
ATOM 3380 N N . ILE B 1 53 ? -1.487 -10.953 17.156 1 98.81 53 ILE B N 1
ATOM 3381 C CA . ILE B 1 53 ? -2.18 -9.758 16.688 1 98.81 53 ILE B CA 1
ATOM 3382 C C . ILE B 1 53 ? -3.156 -9.281 17.766 1 98.81 53 ILE B C 1
ATOM 3384 O O . ILE B 1 53 ? -3.197 -8.086 18.078 1 98.81 53 ILE B O 1
ATOM 3388 N N . GLY B 1 54 ? -3.959 -10.227 18.281 1 98.62 54 GLY B N 1
ATOM 3389 C CA . GLY B 1 54 ? -4.902 -9.875 19.344 1 98.62 54 GLY B CA 1
ATOM 3390 C C . GLY B 1 54 ? -4.246 -9.188 20.516 1 98.62 54 GLY B C 1
ATOM 3391 O O . GLY B 1 54 ? -4.754 -8.18 21.016 1 98.62 54 GLY B O 1
ATOM 3392 N N . SER B 1 55 ? -3.107 -9.703 20.953 1 98.44 55 SER B N 1
ATOM 3393 C CA . SER B 1 55 ? -2.371 -9.133 22.078 1 98.44 55 SER B CA 1
ATOM 3394 C C . SER B 1 55 ? -1.843 -7.742 21.75 1 98.44 55 SER B C 1
ATOM 3396 O O . SER B 1 55 ? -1.8 -6.863 22.609 1 98.44 55 SER B O 1
ATOM 3398 N N . ALA B 1 56 ? -1.431 -7.543 20.516 1 98.62 56 ALA B N 1
ATOM 3399 C CA . ALA B 1 56 ? -0.857 -6.273 20.078 1 98.62 56 ALA B CA 1
ATOM 3400 C C . ALA B 1 56 ? -1.902 -5.16 20.094 1 98.62 56 ALA B C 1
ATOM 3402 O O . ALA B 1 56 ? -1.569 -3.99 20.297 1 98.62 56 ALA B O 1
ATOM 3403 N N . LEU B 1 57 ? -3.201 -5.531 19.906 1 98.56 57 LEU B N 1
ATOM 3404 C CA . LEU B 1 57 ? -4.266 -4.535 19.906 1 98.56 57 LEU B CA 1
ATOM 3405 C C . LEU B 1 57 ? -4.324 -3.795 21.234 1 98.56 57 LEU B C 1
ATOM 3407 O O . LEU B 1 57 ? -4.699 -2.621 21.281 1 98.56 57 LEU B O 1
ATOM 3411 N N . GLN B 1 58 ? -3.879 -4.41 22.266 1 97 58 GLN B N 1
ATOM 3412 C CA . GLN B 1 58 ? -3.943 -3.824 23.609 1 97 58 GLN B CA 1
ATOM 3413 C C . GLN B 1 58 ? -2.703 -2.982 23.891 1 97 58 GLN B C 1
ATOM 3415 O O . GLN B 1 58 ? -2.664 -2.25 24.891 1 97 58 GLN B O 1
ATOM 3420 N N . ASP B 1 59 ? -1.71 -3.104 23.109 1 97.88 59 ASP B N 1
ATOM 3421 C CA . ASP B 1 59 ? -0.488 -2.316 23.25 1 97.88 59 ASP B CA 1
ATOM 3422 C C . ASP B 1 59 ? -0.615 -0.983 22.5 1 97.88 59 ASP B C 1
ATOM 3424 O O . ASP B 1 59 ? -0.401 -0.914 21.297 1 97.88 59 ASP B O 1
ATOM 3428 N N . GLN B 1 60 ? -0.832 0.097 23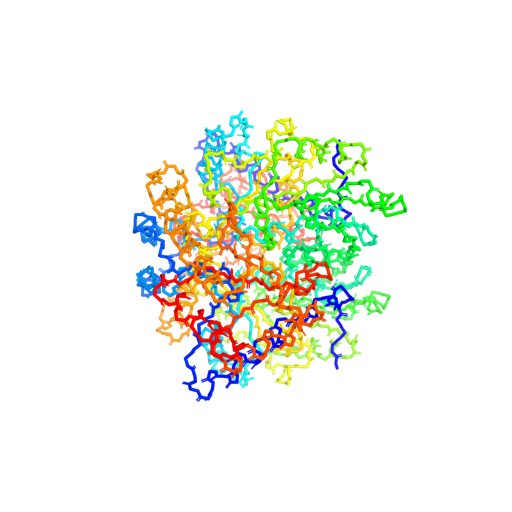.203 1 96.69 60 GLN B N 1
ATOM 3429 C CA . GLN B 1 60 ? -1.087 1.419 22.641 1 96.69 60 GLN B CA 1
ATOM 3430 C C . GLN B 1 60 ? 0.062 1.864 21.734 1 96.69 60 GLN B C 1
ATOM 3432 O O . GLN B 1 60 ? -0.13 2.686 20.844 1 96.69 60 GLN B O 1
ATOM 3437 N N . ARG B 1 61 ? 1.269 1.374 21.938 1 94.56 61 ARG B N 1
ATOM 3438 C CA . ARG B 1 61 ? 2.43 1.727 21.125 1 94.56 61 ARG B CA 1
ATOM 3439 C C . ARG B 1 61 ? 2.223 1.322 19.672 1 94.56 61 ARG B C 1
ATOM 3441 O O . ARG B 1 61 ? 2.943 1.786 18.781 1 94.56 61 ARG B O 1
ATOM 3448 N N . THR B 1 62 ? 1.184 0.428 19.359 1 97.19 62 THR B N 1
ATOM 3449 C CA . THR B 1 62 ? 0.956 -0.041 18 1 97.19 62 THR B CA 1
ATOM 3450 C C . THR B 1 62 ? -0.12 0.795 17.312 1 97.19 62 THR B C 1
ATOM 3452 O O . THR B 1 62 ? -0.416 0.587 16.125 1 97.19 62 THR B O 1
ATOM 3455 N N . HIS B 1 63 ? -0.719 1.75 18.031 1 97.56 63 HIS B N 1
ATOM 3456 C CA . HIS B 1 63 ? -1.873 2.467 17.5 1 97.56 63 HIS B CA 1
ATOM 3457 C C . HIS B 1 63 ? -1.44 3.615 16.594 1 97.56 63 HIS B C 1
ATOM 3459 O O . HIS B 1 63 ? -2.238 4.121 15.797 1 97.56 63 HIS B O 1
ATOM 3465 N N . GLY B 1 64 ? -0.187 4.094 16.719 1 95.44 64 GLY B N 1
ATOM 3466 C CA . GLY B 1 64 ? 0.333 5.176 15.891 1 95.44 64 GLY B CA 1
ATOM 3467 C C . GLY B 1 64 ? 1.098 4.684 14.68 1 95.44 64 GLY B C 1
ATOM 3468 O O . GLY B 1 64 ? 1.252 3.479 14.477 1 95.44 64 GLY B O 1
ATOM 3469 N N . TYR B 1 65 ? 1.562 5.594 13.852 1 93.5 65 TYR B N 1
ATOM 3470 C CA . TYR B 1 65 ? 2.301 5.254 12.641 1 93.5 65 TYR B CA 1
ATOM 3471 C C . TYR B 1 65 ? 3.535 4.426 12.969 1 93.5 65 TYR B C 1
ATOM 3473 O O . TYR B 1 65 ? 4.211 4.676 13.969 1 93.5 65 TYR B O 1
ATOM 3481 N N . LEU B 1 66 ? 3.777 3.504 12.18 1 93.75 66 LEU B N 1
ATOM 3482 C CA . LEU B 1 66 ? 4.977 2.684 12.305 1 93.75 66 LEU B CA 1
ATOM 3483 C C . LEU B 1 66 ? 6.047 3.129 11.312 1 93.75 66 LEU B C 1
ATOM 3485 O O . LEU B 1 66 ? 5.934 2.875 10.109 1 93.75 66 LEU B O 1
ATOM 3489 N N . LEU B 1 67 ? 7.094 3.754 11.758 1 90.06 67 LEU B N 1
ATOM 3490 C CA . LEU B 1 67 ? 8.195 4.16 10.898 1 90.06 67 LEU B CA 1
ATOM 3491 C C . LEU B 1 67 ? 9.164 3.004 10.68 1 90.06 67 LEU B C 1
ATOM 3493 O O . LEU B 1 67 ? 9.078 1.973 11.352 1 90.06 67 LEU B O 1
ATOM 3497 N N . PHE B 1 68 ? 10.078 3.146 9.805 1 92.19 68 PHE B N 1
ATOM 3498 C CA . PHE B 1 68 ? 10.961 2.07 9.359 1 92.19 68 PHE B CA 1
ATOM 3499 C C . PHE B 1 68 ? 11.695 1.456 10.547 1 92.19 68 PHE B C 1
ATOM 3501 O O . PHE B 1 68 ? 11.82 0.233 10.641 1 92.19 68 PHE B O 1
ATOM 3508 N N . HIS B 1 69 ? 12.211 2.311 11.43 1 90.62 69 HIS B N 1
ATOM 3509 C CA . HIS B 1 69 ? 12.977 1.8 12.562 1 90.62 69 HIS B CA 1
ATOM 3510 C C . HIS B 1 69 ? 12.133 0.857 13.414 1 90.62 69 HIS B C 1
ATOM 3512 O O . HIS B 1 69 ? 12.656 -0.094 14 1 90.62 69 HIS B O 1
ATOM 3518 N N . GLY B 1 70 ? 10.812 1.043 13.438 1 93.81 70 GLY B N 1
ATOM 3519 C CA . GLY B 1 70 ? 9.906 0.224 14.227 1 93.81 70 GLY B CA 1
ATOM 3520 C C . GLY B 1 70 ? 9.688 -1.158 13.641 1 93.81 70 GLY B C 1
ATOM 3521 O O . GLY B 1 70 ? 9.102 -2.027 14.297 1 93.81 70 GLY B O 1
ATOM 3522 N N . THR B 1 71 ? 10.234 -1.423 12.445 1 97.94 71 THR B N 1
ATOM 3523 C CA . THR B 1 71 ? 10.031 -2.709 11.781 1 97.94 71 THR B CA 1
ATOM 3524 C C . THR B 1 71 ? 11.219 -3.633 12.023 1 97.94 71 THR B C 1
ATOM 3526 O O . THR B 1 71 ? 11.297 -4.715 11.438 1 97.94 71 THR B O 1
ATOM 3529 N N . GLN B 1 72 ? 12.148 -3.232 12.805 1 97.75 72 GLN B N 1
ATOM 3530 C CA . GLN B 1 72 ? 13.43 -3.906 12.969 1 97.75 72 GLN B CA 1
ATOM 3531 C C . GLN B 1 72 ? 13.242 -5.355 13.414 1 97.75 72 GLN B C 1
ATOM 3533 O O . GLN B 1 72 ? 13.914 -6.258 12.914 1 97.75 72 GLN B O 1
ATOM 3538 N N . GLU B 1 73 ? 12.352 -5.559 14.383 1 98.25 73 GLU B N 1
ATOM 3539 C CA . GLU B 1 73 ? 12.133 -6.914 14.891 1 98.25 73 GLU B CA 1
ATOM 3540 C C . GLU B 1 73 ? 11.703 -7.855 13.766 1 98.25 73 GLU B C 1
ATOM 3542 O O . GLU B 1 73 ? 12.195 -8.984 13.68 1 98.25 73 GLU B O 1
ATOM 3547 N N . PHE B 1 74 ? 10.836 -7.422 12.953 1 98.81 74 PHE B N 1
ATOM 3548 C CA . PHE B 1 74 ? 10.391 -8.25 11.836 1 98.81 74 PHE B CA 1
ATOM 3549 C C . PHE B 1 74 ? 11.508 -8.445 10.82 1 98.81 74 PHE B C 1
ATOM 3551 O O . PHE B 1 74 ? 11.688 -9.539 10.289 1 98.81 74 PHE B O 1
ATOM 3558 N N . ARG B 1 75 ? 12.25 -7.406 10.469 1 98.88 75 ARG B N 1
ATOM 3559 C CA . ARG B 1 75 ? 13.359 -7.523 9.531 1 98.88 75 ARG B CA 1
ATOM 3560 C C . ARG B 1 75 ? 14.391 -8.539 10.031 1 98.88 75 ARG B C 1
ATOM 3562 O O . ARG B 1 75 ? 14.914 -9.328 9.25 1 98.88 75 ARG B O 1
ATOM 3569 N N . ARG B 1 76 ? 14.641 -8.539 11.32 1 98.81 76 ARG B N 1
ATOM 3570 C CA . ARG B 1 76 ? 15.57 -9.5 11.914 1 98.81 76 ARG B CA 1
ATOM 3571 C C . ARG B 1 76 ? 15.016 -10.914 11.82 1 98.81 76 ARG B C 1
ATOM 3573 O O . ARG B 1 76 ? 15.758 -11.859 11.539 1 98.81 76 ARG B O 1
ATOM 3580 N N . ALA B 1 77 ? 13.719 -11.062 12.102 1 98.88 77 ALA B N 1
ATOM 3581 C CA . ALA B 1 77 ? 13.086 -12.375 11.984 1 98.88 77 ALA B CA 1
ATOM 3582 C C . ALA B 1 77 ? 13.203 -12.906 10.555 1 98.88 77 ALA B C 1
ATOM 3584 O O . ALA B 1 77 ? 13.547 -14.07 10.352 1 98.88 77 ALA B O 1
ATOM 3585 N N . ALA B 1 78 ? 12.945 -12.047 9.594 1 98.75 78 ALA B N 1
ATOM 3586 C CA . ALA B 1 78 ? 13.039 -12.438 8.188 1 98.75 78 ALA B CA 1
ATOM 3587 C C . ALA B 1 78 ? 14.461 -12.844 7.82 1 98.75 78 ALA B C 1
ATOM 3589 O O . ALA B 1 78 ? 14.672 -13.867 7.164 1 98.75 78 ALA B O 1
ATOM 3590 N N . ALA B 1 79 ? 15.398 -12.031 8.242 1 98.75 79 ALA B N 1
ATOM 3591 C CA . ALA B 1 79 ? 16.797 -12.32 7.961 1 98.75 79 ALA B CA 1
ATOM 3592 C C . ALA B 1 79 ? 17.219 -13.648 8.578 1 98.75 79 ALA B C 1
ATOM 3594 O O . ALA B 1 79 ? 17.875 -14.469 7.926 1 98.75 79 ALA B O 1
ATOM 3595 N N . THR B 1 80 ? 16.828 -13.844 9.82 1 98.62 80 THR B N 1
ATOM 3596 C CA . THR B 1 80 ? 17.172 -15.07 10.539 1 98.62 80 THR B CA 1
ATOM 3597 C C . THR B 1 80 ? 16.562 -16.281 9.844 1 98.62 80 THR B C 1
ATOM 3599 O O . THR B 1 80 ? 17.266 -17.281 9.602 1 98.62 80 THR B O 1
ATOM 3602 N N . TRP B 1 81 ? 15.32 -16.203 9.57 1 97.81 81 TRP B N 1
ATOM 3603 C CA . TRP B 1 81 ? 14.625 -17.281 8.867 1 97.81 81 TRP B CA 1
ATOM 3604 C C . TRP B 1 81 ? 15.32 -17.609 7.555 1 97.81 81 TRP B C 1
ATOM 3606 O O . TRP B 1 81 ? 15.547 -18.781 7.242 1 97.81 81 TRP B O 1
ATOM 3616 N N . TYR B 1 82 ? 15.68 -16.609 6.797 1 96.88 82 TYR B N 1
ATOM 3617 C CA . TYR B 1 82 ? 16.312 -16.75 5.484 1 96.88 82 TYR B CA 1
ATOM 3618 C C . TYR B 1 82 ? 17.672 -17.406 5.602 1 96.88 82 TYR B C 1
ATOM 3620 O O . TYR B 1 82 ? 18.016 -18.312 4.832 1 96.88 82 TYR B O 1
ATOM 3628 N N . GLU B 1 83 ? 18.453 -16.969 6.516 1 97.56 83 GLU B N 1
ATOM 3629 C CA . GLU B 1 83 ? 19.797 -17.5 6.723 1 97.56 83 GLU B CA 1
ATOM 3630 C C . GLU B 1 83 ? 19.75 -18.953 7.152 1 97.56 83 GLU B C 1
ATOM 3632 O O . GLU B 1 83 ? 20.547 -19.781 6.676 1 97.56 83 GLU B O 1
ATOM 3637 N N . GLN B 1 84 ? 18.906 -19.281 8.047 1 96.94 84 GLN B N 1
ATOM 3638 C CA . GLN B 1 84 ? 18.781 -20.656 8.523 1 96.94 84 GLN B CA 1
ATOM 3639 C C . GLN B 1 84 ? 18.359 -21.594 7.395 1 96.94 84 GLN B C 1
ATOM 3641 O O . GLN B 1 84 ? 18.812 -22.734 7.324 1 96.94 84 GLN B O 1
ATOM 3646 N N . ARG B 1 85 ? 17.594 -21.109 6.52 1 95.69 85 ARG B N 1
ATOM 3647 C CA . ARG B 1 85 ? 17.016 -21.953 5.48 1 95.69 85 ARG B CA 1
ATOM 3648 C C . ARG B 1 85 ? 17.969 -22.094 4.297 1 95.69 85 ARG B C 1
ATOM 3650 O O . ARG B 1 85 ? 18.125 -23.172 3.742 1 95.69 85 ARG B O 1
ATOM 3657 N N . TYR B 1 86 ? 18.578 -20.953 3.908 1 97.19 86 TYR B N 1
ATOM 3658 C CA . TYR B 1 86 ? 19.266 -20.938 2.623 1 97.19 86 TYR B CA 1
ATOM 3659 C C . TYR B 1 86 ? 20.766 -20.781 2.814 1 97.19 86 TYR B C 1
ATOM 3661 O O . TYR B 1 86 ? 21.547 -20.875 1.855 1 97.19 86 TYR B O 1
ATOM 3669 N N . GLY B 1 87 ? 21.203 -20.469 4.008 1 97.31 87 GLY B N 1
ATOM 3670 C CA . GLY B 1 87 ? 22.625 -20.375 4.309 1 97.31 87 GLY B CA 1
ATOM 3671 C C . GLY B 1 87 ? 23.281 -19.125 3.734 1 97.31 87 GLY B C 1
ATOM 3672 O O . GLY B 1 87 ? 24.469 -19.125 3.426 1 97.31 87 GLY B O 1
ATOM 3673 N N . VAL B 1 88 ? 22.516 -18.172 3.445 1 97.62 88 VAL B N 1
ATOM 3674 C CA . VAL B 1 88 ? 23.031 -16.891 2.947 1 97.62 88 VAL B CA 1
ATOM 3675 C C . VAL B 1 88 ? 22.844 -15.812 4.008 1 97.62 88 VAL B C 1
ATOM 3677 O O . VAL B 1 88 ? 21.734 -15.594 4.504 1 97.62 88 VAL B O 1
ATOM 3680 N N . ALA B 1 89 ? 23.922 -15.148 4.367 1 97.31 89 ALA B N 1
ATOM 3681 C CA . ALA B 1 89 ? 23.844 -14.086 5.363 1 97.31 89 ALA B CA 1
ATOM 3682 C C . ALA B 1 89 ? 23.062 -12.891 4.832 1 97.31 89 ALA B C 1
ATOM 3684 O O . ALA B 1 89 ? 23.219 -12.508 3.668 1 97.31 89 ALA B O 1
ATOM 3685 N N . VAL B 1 90 ? 22.203 -12.328 5.648 1 98.06 90 VAL B N 1
ATOM 3686 C CA . VAL B 1 90 ? 21.391 -11.172 5.281 1 98.06 90 VAL B CA 1
ATOM 3687 C C . VAL B 1 90 ? 21.469 -10.109 6.371 1 98.06 90 VAL B C 1
ATOM 3689 O O . VAL B 1 90 ? 21.234 -10.398 7.551 1 98.06 90 VAL B O 1
ATOM 3692 N N . ASP B 1 91 ? 21.891 -8.898 6.023 1 98.62 91 ASP B N 1
ATOM 3693 C CA . ASP B 1 91 ? 21.859 -7.77 6.949 1 98.62 91 ASP B CA 1
ATOM 3694 C C . ASP B 1 91 ? 20.453 -7.211 7.102 1 98.62 91 ASP B C 1
ATOM 3696 O O . ASP B 1 91 ? 19.922 -6.586 6.18 1 98.62 91 ASP B O 1
ATOM 3700 N N . PRO B 1 92 ? 19.812 -7.383 8.25 1 98.5 92 PRO B N 1
ATOM 3701 C CA . PRO B 1 92 ? 18.422 -6.934 8.414 1 98.5 92 PRO B CA 1
ATOM 3702 C C . PRO B 1 92 ? 18.281 -5.414 8.32 1 98.5 92 PRO B C 1
ATOM 3704 O O . PRO B 1 92 ? 17.172 -4.906 8.133 1 98.5 92 PRO B O 1
ATOM 3707 N N . GLU B 1 93 ? 19.328 -4.625 8.414 1 97.62 93 GLU B N 1
ATOM 3708 C CA . GLU B 1 93 ? 19.281 -3.166 8.422 1 97.62 93 GLU B CA 1
ATOM 3709 C C . GLU B 1 93 ? 19.25 -2.611 6.996 1 97.62 93 GLU B C 1
ATOM 3711 O O . GLU B 1 93 ? 18.609 -1.596 6.734 1 97.62 93 GLU B O 1
ATOM 3716 N N . THR B 1 94 ? 19.922 -3.346 6.094 1 98.12 94 THR B N 1
ATOM 3717 C CA . THR B 1 94 ? 20.094 -2.74 4.777 1 98.12 94 THR B CA 1
ATOM 3718 C C . THR B 1 94 ? 19.547 -3.652 3.688 1 98.12 94 THR B C 1
ATOM 3720 O O . THR B 1 94 ? 19.375 -3.227 2.545 1 98.12 94 THR B O 1
ATOM 3723 N N . GLU B 1 95 ? 19.25 -4.934 4.039 1 98.81 95 GLU B N 1
ATOM 3724 C CA . GLU B 1 95 ? 18.969 -5.887 2.971 1 98.81 95 GLU B CA 1
ATOM 3725 C C . GLU B 1 95 ? 17.578 -6.488 3.117 1 98.81 95 GLU B C 1
ATOM 3727 O O . GLU B 1 95 ? 17.25 -7.477 2.461 1 98.81 95 GLU B O 1
ATOM 3732 N N . VAL B 1 96 ? 16.75 -5.957 4.031 1 98.88 96 VAL B N 1
ATOM 3733 C CA . VAL B 1 96 ? 15.383 -6.445 4.238 1 98.88 96 VAL B CA 1
ATOM 3734 C C . VAL B 1 96 ? 14.414 -5.266 4.297 1 98.88 96 VAL B C 1
ATOM 3736 O O . VAL B 1 96 ? 14.703 -4.25 4.934 1 98.88 96 VAL B O 1
ATOM 3739 N N . LEU B 1 97 ? 13.312 -5.359 3.611 1 98.88 97 LEU B N 1
ATOM 3740 C CA . LEU B 1 97 ? 12.242 -4.363 3.65 1 98.88 97 LEU B CA 1
ATOM 3741 C C . LEU B 1 97 ? 10.883 -5.031 3.818 1 98.88 97 LEU B C 1
ATOM 3743 O O . LEU B 1 97 ? 10.453 -5.793 2.951 1 98.88 97 LEU B O 1
ATOM 3747 N N . PRO B 1 98 ? 10.172 -4.785 4.965 1 98.88 98 PRO B N 1
ATOM 3748 C CA . PRO B 1 98 ? 8.797 -5.273 5.074 1 98.88 98 PRO B CA 1
ATOM 3749 C C . PRO B 1 98 ? 7.867 -4.66 4.027 1 98.88 98 PRO B C 1
ATOM 3751 O O . PRO B 1 98 ? 8.016 -3.484 3.68 1 98.88 98 PRO B O 1
ATOM 3754 N N . LEU B 1 99 ? 6.969 -5.418 3.6 1 98.81 99 LEU B N 1
ATOM 3755 C CA . LEU B 1 99 ? 6.027 -4.996 2.568 1 98.81 99 LEU B CA 1
ATOM 3756 C C . LEU B 1 99 ? 4.59 -5.273 2.996 1 98.81 99 LEU B C 1
ATOM 3758 O O . LEU B 1 99 ? 4.34 -6.188 3.787 1 98.81 99 LEU B O 1
ATOM 3762 N N . ILE B 1 100 ? 3.641 -4.496 2.521 1 98.5 100 ILE B N 1
ATOM 3763 C CA . ILE B 1 100 ? 2.219 -4.793 2.664 1 98.5 100 ILE B CA 1
ATOM 3764 C C . ILE B 1 100 ? 1.787 -5.789 1.589 1 98.5 100 ILE B C 1
ATOM 3766 O O . ILE B 1 100 ? 1.103 -5.422 0.631 1 98.5 100 ILE B O 1
ATOM 3770 N N . GLY B 1 101 ? 2.205 -7.016 1.813 1 97.88 101 GLY B N 1
ATOM 3771 C CA . GLY B 1 101 ? 2.15 -8.055 0.794 1 97.88 101 GLY B CA 1
ATOM 3772 C C . GLY B 1 101 ? 3.283 -7.961 -0.211 1 97.88 101 GLY B C 1
ATOM 3773 O O . GLY B 1 101 ? 3.762 -6.867 -0.517 1 97.88 101 GLY B O 1
ATOM 3774 N N . SER B 1 102 ? 3.643 -9.086 -0.807 1 97.31 102 SER B N 1
ATOM 3775 C CA . SER B 1 102 ? 4.762 -9.094 -1.744 1 97.31 102 SER B CA 1
ATOM 3776 C C . SER B 1 102 ? 4.418 -8.336 -3.021 1 97.31 102 SER B C 1
ATOM 3778 O O . SER B 1 102 ? 5.305 -7.777 -3.676 1 97.31 102 SER B O 1
ATOM 3780 N N . GLN B 1 103 ? 3.127 -8.273 -3.367 1 97.25 103 GLN B N 1
ATOM 3781 C CA . GLN B 1 103 ? 2.715 -7.551 -4.566 1 97.25 103 GLN B CA 1
ATOM 3782 C C . GLN B 1 103 ? 3.121 -6.082 -4.492 1 97.25 103 GLN B C 1
ATOM 3784 O O . GLN B 1 103 ? 3.432 -5.465 -5.516 1 97.25 103 GLN B O 1
ATOM 3789 N N . GLU B 1 104 ? 3.113 -5.484 -3.24 1 98.5 104 GLU B N 1
ATOM 3790 C CA . GLU B 1 104 ? 3.594 -4.113 -3.096 1 98.5 104 GLU B CA 1
ATOM 3791 C C . GLU B 1 104 ? 5.012 -3.967 -3.641 1 98.5 104 GLU B C 1
ATOM 3793 O O . GLU B 1 104 ? 5.309 -3.012 -4.363 1 98.5 104 GLU B O 1
ATOM 3798 N N . GLY B 1 105 ? 5.855 -4.938 -3.291 1 98.62 105 GLY B N 1
ATOM 3799 C CA . GLY B 1 105 ? 7.238 -4.895 -3.734 1 98.62 105 GLY B CA 1
ATOM 3800 C C . GLY B 1 105 ? 7.391 -5.074 -5.23 1 98.62 105 GLY B C 1
ATOM 3801 O O . GLY B 1 105 ? 8.117 -4.32 -5.883 1 98.62 105 GLY B O 1
ATOM 3802 N N . THR B 1 106 ? 6.668 -6.055 -5.797 1 98.31 106 THR B N 1
ATOM 3803 C CA . THR B 1 106 ? 6.797 -6.34 -7.223 1 98.31 106 THR B CA 1
ATOM 3804 C C . THR B 1 106 ? 6.195 -5.215 -8.055 1 98.31 106 THR B C 1
ATOM 3806 O O . THR B 1 106 ? 6.625 -4.977 -9.188 1 98.31 106 THR B O 1
ATOM 3809 N N . ALA B 1 107 ? 5.246 -4.516 -7.492 1 98.38 107 ALA B N 1
ATOM 3810 C CA . ALA B 1 107 ? 4.641 -3.385 -8.195 1 98.38 107 ALA B CA 1
ATOM 3811 C C . ALA B 1 107 ? 5.531 -2.148 -8.102 1 98.38 107 ALA B C 1
ATOM 3813 O O . ALA B 1 107 ? 5.621 -1.373 -9.062 1 98.38 107 ALA B O 1
ATOM 3814 N N . HIS B 1 108 ? 6.211 -1.931 -6.977 1 98.75 108 HIS B N 1
ATOM 3815 C CA . HIS B 1 108 ? 6.965 -0.708 -6.719 1 98.75 108 HIS B CA 1
ATOM 3816 C C . HIS B 1 108 ? 8.383 -0.806 -7.277 1 98.75 108 HIS B C 1
ATOM 3818 O O . HIS B 1 108 ? 8.984 0.21 -7.629 1 98.75 108 HIS B O 1
ATOM 3824 N N . LEU B 1 109 ? 8.922 -1.99 -7.371 1 98.81 109 LEU B N 1
ATOM 3825 C CA . LEU B 1 109 ? 10.305 -2.137 -7.824 1 98.81 109 LEU B CA 1
ATOM 3826 C C . LEU B 1 109 ? 10.477 -1.548 -9.219 1 98.81 109 LEU B C 1
ATOM 3828 O O . LEU B 1 109 ? 11.438 -0.818 -9.469 1 98.81 109 LEU B O 1
ATOM 3832 N N . PRO B 1 110 ? 9.555 -1.813 -10.188 1 98.81 110 PRO B N 1
ATOM 3833 C CA . PRO B 1 110 ? 9.719 -1.197 -11.508 1 98.81 110 PRO B CA 1
ATOM 3834 C C . PRO B 1 110 ? 9.789 0.327 -11.438 1 98.81 110 PRO B C 1
ATOM 3836 O O . PRO B 1 110 ? 10.555 0.946 -12.188 1 98.81 110 PRO B O 1
ATOM 3839 N N . LEU B 1 111 ? 9.055 0.95 -10.539 1 98.69 111 LEU B N 1
ATOM 3840 C CA . LEU B 1 111 ? 9.125 2.396 -10.359 1 98.69 111 LEU B CA 1
ATOM 3841 C C . LEU B 1 111 ? 10.523 2.826 -9.938 1 98.69 111 LEU B C 1
ATOM 3843 O O . LEU B 1 111 ? 10.969 3.928 -10.273 1 98.69 111 LEU B O 1
ATOM 3847 N N . ALA B 1 112 ? 11.172 1.995 -9.258 1 98.5 112 ALA B N 1
ATOM 3848 C CA . ALA B 1 112 ? 12.5 2.312 -8.734 1 98.5 112 ALA B CA 1
ATOM 3849 C C . ALA B 1 112 ? 13.578 2.107 -9.805 1 98.5 112 ALA B C 1
ATOM 3851 O O . ALA B 1 112 ? 14.648 2.711 -9.734 1 98.5 112 ALA B O 1
ATOM 3852 N N . VAL B 1 113 ? 13.281 1.281 -10.883 1 98.56 113 VAL B N 1
ATOM 3853 C CA . VAL B 1 113 ? 14.43 0.862 -11.672 1 98.56 113 VAL B CA 1
A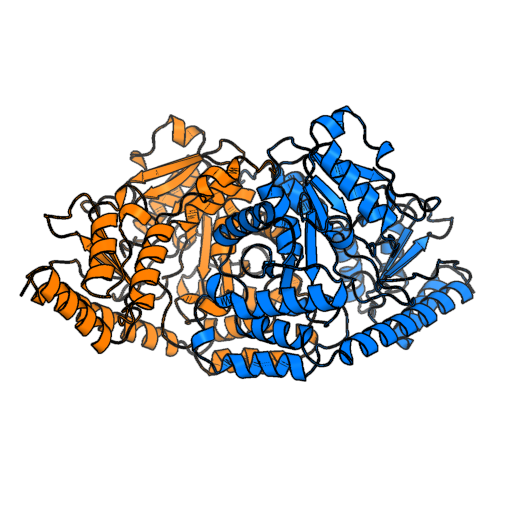TOM 3854 C C . VAL B 1 113 ? 14.18 1.143 -13.148 1 98.56 113 VAL B C 1
ATOM 3856 O O . VAL B 1 113 ? 15.102 1.097 -13.961 1 98.56 113 VAL B O 1
ATOM 3859 N N . LEU B 1 114 ? 12.93 1.455 -13.539 1 98.5 114 LEU B N 1
ATOM 3860 C CA . LEU B 1 114 ? 12.625 1.69 -14.945 1 98.5 114 LEU B CA 1
ATOM 3861 C C . LEU B 1 114 ? 12.383 3.174 -15.211 1 98.5 114 LEU B C 1
ATOM 3863 O O . LEU B 1 114 ? 11.75 3.857 -14.398 1 98.5 114 LEU B O 1
ATOM 3867 N N . ASN B 1 115 ? 12.938 3.682 -16.234 1 97.44 115 ASN B N 1
ATOM 3868 C CA . ASN B 1 115 ? 12.477 4.93 -16.844 1 97.44 115 ASN B CA 1
ATOM 3869 C C . ASN B 1 115 ? 11.484 4.672 -17.969 1 97.44 115 ASN B C 1
ATOM 3871 O O . ASN B 1 115 ? 11.422 3.566 -18.5 1 97.44 115 ASN B O 1
ATOM 3875 N N . PRO B 1 116 ? 10.625 5.684 -18.266 1 96 116 PRO B N 1
ATOM 3876 C CA . PRO B 1 116 ? 9.711 5.488 -19.391 1 96 116 PRO B CA 1
ATOM 3877 C C . PRO B 1 116 ? 10.43 5.008 -20.656 1 96 116 PRO B C 1
ATOM 3879 O O . PRO B 1 116 ? 11.453 5.574 -21.047 1 96 116 PRO B O 1
ATOM 3882 N N . GLY B 1 117 ? 9.938 3.895 -21.156 1 95.62 117 GLY B N 1
ATOM 3883 C CA . GLY B 1 117 ? 10.516 3.367 -22.391 1 95.62 117 GLY B CA 1
ATOM 3884 C C . GLY B 1 117 ? 11.461 2.201 -22.141 1 95.62 117 GLY B C 1
ATOM 3885 O O . GLY B 1 117 ? 11.734 1.423 -23.062 1 95.62 117 GLY B O 1
ATOM 3886 N N . ASP B 1 118 ? 12.016 2.037 -20.922 1 98 118 ASP B N 1
ATOM 3887 C CA . ASP B 1 118 ? 12.836 0.876 -20.578 1 98 118 ASP B CA 1
ATOM 3888 C C . ASP B 1 118 ? 12.023 -0.415 -20.672 1 98 118 ASP B C 1
ATOM 3890 O O . ASP B 1 118 ? 10.797 -0.395 -20.562 1 98 118 ASP B O 1
ATOM 3894 N N . TYR B 1 119 ? 12.719 -1.535 -20.922 1 98.62 119 TYR B N 1
ATOM 3895 C CA . TYR B 1 119 ? 12.055 -2.83 -21.016 1 98.62 119 TYR B CA 1
ATOM 3896 C C . TYR B 1 119 ? 12.203 -3.615 -19.719 1 98.62 119 TYR B C 1
ATOM 3898 O O . TYR B 1 119 ? 13.273 -3.598 -19.094 1 98.62 119 TYR B O 1
ATOM 3906 N N . ALA B 1 120 ? 11.172 -4.23 -19.328 1 98.88 120 ALA B N 1
ATOM 3907 C CA . ALA B 1 120 ? 11.195 -5.352 -18.391 1 98.88 120 ALA B CA 1
ATOM 3908 C C . ALA B 1 120 ? 10.922 -6.668 -19.109 1 98.88 120 ALA B C 1
ATOM 3910 O O . ALA B 1 120 ? 10.062 -6.734 -20 1 98.88 120 ALA B O 1
ATOM 3911 N N . VAL B 1 121 ? 11.711 -7.66 -18.781 1 98.88 121 VAL B N 1
ATOM 3912 C CA . VAL B 1 121 ? 11.477 -9.008 -19.297 1 98.88 121 VAL B CA 1
ATOM 3913 C C . VAL B 1 121 ? 10.625 -9.797 -18.312 1 98.88 121 VAL B C 1
ATOM 3915 O O . VAL B 1 121 ? 11.039 -10.023 -17.172 1 98.88 121 VAL B O 1
ATOM 3918 N N . LEU B 1 122 ? 9.43 -10.164 -18.719 1 98.75 122 LEU B N 1
ATOM 3919 C CA . LEU B 1 122 ? 8.492 -10.961 -17.938 1 98.75 122 LEU B CA 1
ATOM 3920 C C . LEU B 1 122 ? 8.312 -12.344 -18.547 1 98.75 122 LEU B C 1
ATOM 3922 O O . LEU B 1 122 ? 8.609 -12.562 -19.719 1 98.75 122 LEU B O 1
ATOM 3926 N N . LEU B 1 123 ? 7.895 -13.219 -17.734 1 98.81 123 LEU B N 1
ATOM 3927 C CA . LEU B 1 123 ? 7.68 -14.586 -18.203 1 98.81 123 LEU B CA 1
ATOM 3928 C C . LEU B 1 123 ? 6.305 -14.734 -18.828 1 98.81 123 LEU B C 1
ATOM 3930 O O . LEU B 1 123 ? 5.348 -14.078 -18.422 1 98.81 123 LEU B O 1
ATOM 3934 N N . ASP B 1 124 ? 6.207 -15.656 -19.812 1 98.69 124 ASP B N 1
ATOM 3935 C CA . ASP B 1 124 ? 4.965 -15.953 -20.516 1 98.69 124 ASP B CA 1
ATOM 3936 C C . ASP B 1 124 ? 4.82 -17.453 -20.781 1 98.69 124 ASP B C 1
ATOM 3938 O O . ASP B 1 124 ? 5.488 -18 -21.656 1 98.69 124 ASP B O 1
ATOM 3942 N N . PRO B 1 125 ? 3.836 -18.141 -20.125 1 98.19 125 PRO B N 1
ATOM 3943 C CA . PRO B 1 125 ? 2.883 -17.531 -19.203 1 98.19 125 PRO B CA 1
ATOM 3944 C C . PRO B 1 125 ? 3.543 -17.047 -17.906 1 98.19 125 PRO B C 1
ATOM 3946 O O . PRO B 1 125 ? 4.648 -17.484 -17.578 1 98.19 125 PRO B O 1
ATOM 3949 N N . GLY B 1 126 ? 2.939 -16.125 -17.25 1 97.56 126 GLY B N 1
ATOM 3950 C CA . GLY B 1 126 ? 3.389 -15.586 -15.977 1 97.56 126 GLY B CA 1
ATOM 3951 C C . GLY B 1 126 ? 2.281 -14.922 -15.188 1 97.56 126 GLY B C 1
ATOM 3952 O O . GLY B 1 126 ? 1.2 -14.656 -15.719 1 97.56 126 GLY B O 1
ATOM 3953 N N . TYR B 1 127 ? 2.527 -14.742 -13.953 1 95.31 127 TYR B N 1
ATOM 3954 C CA . TYR B 1 127 ? 1.545 -14.117 -13.078 1 95.31 127 TYR B CA 1
ATOM 3955 C C . TYR B 1 127 ? 1.241 -12.695 -13.531 1 95.31 127 TYR B C 1
ATOM 3957 O O . TYR B 1 127 ? 2.152 -11.875 -13.688 1 95.31 127 TYR B O 1
ATOM 3965 N N . PRO B 1 128 ? 0.016 -12.336 -13.695 1 91.94 128 PRO B N 1
ATOM 3966 C CA . PRO B 1 128 ? -0.375 -11.086 -14.359 1 91.94 128 PRO B CA 1
ATOM 3967 C C . PRO B 1 128 ? 0.032 -9.844 -13.57 1 91.94 128 PRO B C 1
ATOM 3969 O O . PRO B 1 128 ? 0.287 -8.789 -14.164 1 91.94 128 PRO B O 1
ATOM 3972 N N . SER B 1 129 ? 0.116 -9.945 -12.32 1 92.06 129 SER B N 1
ATOM 3973 C CA . SER B 1 129 ? 0.377 -8.773 -11.492 1 92.06 129 SER B CA 1
ATOM 3974 C C . SER B 1 129 ? 1.75 -8.18 -11.789 1 92.06 129 SER B C 1
ATOM 3976 O O . SER B 1 129 ? 1.994 -7 -11.523 1 92.06 129 SER B O 1
ATOM 3978 N N . HIS B 1 130 ? 2.676 -8.914 -12.32 1 96.56 130 HIS B N 1
ATOM 3979 C CA . HIS B 1 130 ? 4.012 -8.422 -12.625 1 96.56 130 HIS B CA 1
ATOM 3980 C C . HIS B 1 130 ? 3.969 -7.332 -13.695 1 96.56 130 HIS B C 1
ATOM 3982 O O . HIS B 1 130 ? 4.828 -6.445 -13.719 1 96.56 130 HIS B O 1
ATOM 3988 N N . ALA B 1 131 ? 2.953 -7.418 -14.562 1 96.38 131 ALA B N 1
ATOM 3989 C CA . ALA B 1 131 ? 2.816 -6.434 -15.633 1 96.38 131 ALA B CA 1
ATOM 3990 C C . ALA B 1 131 ? 2.377 -5.082 -15.078 1 96.38 131 ALA B C 1
ATOM 3992 O O . ALA B 1 131 ? 2.738 -4.035 -15.625 1 96.38 131 ALA B O 1
ATOM 3993 N N . GLY B 1 132 ? 1.613 -5.102 -14.031 1 96 132 GLY B N 1
ATOM 3994 C CA . GLY B 1 132 ? 1.062 -3.879 -13.477 1 96 132 GLY B CA 1
ATOM 3995 C C . GLY B 1 132 ? 2.125 -2.877 -13.062 1 96 132 GLY B C 1
ATOM 3996 O O . GLY B 1 132 ? 2.043 -1.698 -13.414 1 96 132 GLY B O 1
ATOM 3997 N N . GLY B 1 133 ? 3.145 -3.334 -12.32 1 97.25 133 GLY B N 1
ATOM 3998 C CA . GLY B 1 133 ? 4.219 -2.447 -11.898 1 97.25 133 GLY B CA 1
ATOM 3999 C C . GLY B 1 133 ? 4.984 -1.843 -13.062 1 97.25 133 GLY B C 1
ATOM 4000 O O . GLY B 1 133 ? 5.371 -0.673 -13.016 1 97.25 133 GLY B O 1
ATOM 4001 N N . VAL B 1 134 ? 5.211 -2.643 -14.094 1 98.31 134 VAL B N 1
ATOM 4002 C CA . VAL B 1 134 ? 5.922 -2.172 -15.281 1 98.31 134 VAL B CA 1
ATOM 4003 C C . VAL B 1 134 ? 5.117 -1.07 -15.961 1 98.31 134 VAL B C 1
ATOM 4005 O O . VAL B 1 134 ? 5.672 -0.038 -16.344 1 98.31 134 VAL B O 1
ATOM 4008 N N . ALA B 1 135 ? 3.805 -1.301 -16.062 1 97.44 135 ALA B N 1
ATOM 4009 C CA . ALA B 1 135 ? 2.92 -0.306 -16.656 1 97.44 135 ALA B CA 1
ATOM 4010 C C . ALA B 1 135 ? 2.941 0.997 -15.867 1 97.44 135 ALA B C 1
ATOM 4012 O O . ALA B 1 135 ? 3.027 2.082 -16.438 1 97.44 135 ALA B O 1
ATOM 4013 N N . LEU B 1 136 ? 2.92 0.938 -14.594 1 97.94 136 LEU B N 1
ATOM 4014 C CA . LEU B 1 136 ? 2.926 2.115 -13.734 1 97.94 136 LEU B CA 1
ATOM 4015 C C . LEU B 1 136 ? 4.203 2.928 -13.93 1 97.94 136 LEU B C 1
ATOM 4017 O O . LEU B 1 136 ? 4.184 4.156 -13.828 1 97.94 136 LEU B O 1
ATOM 4021 N N . ALA B 1 137 ? 5.262 2.229 -14.219 1 98.06 137 ALA B N 1
ATOM 4022 C CA . ALA B 1 137 ? 6.547 2.893 -14.406 1 98.06 137 ALA B CA 1
ATOM 4023 C C . ALA B 1 137 ? 6.676 3.453 -15.812 1 98.06 137 ALA B C 1
ATOM 4025 O O . ALA B 1 137 ? 7.66 4.121 -16.141 1 98.06 137 ALA B O 1
ATOM 4026 N N . GLY B 1 138 ? 5.668 3.176 -16.703 1 97.38 138 GLY B N 1
ATOM 4027 C CA . GLY B 1 138 ? 5.758 3.586 -18.109 1 97.38 138 GLY B CA 1
ATOM 4028 C C . GLY B 1 138 ? 6.723 2.74 -18.906 1 97.38 138 GLY B C 1
ATOM 4029 O O . GLY B 1 138 ? 7.211 3.176 -19.953 1 97.38 138 GLY B O 1
ATOM 4030 N N . GLY B 1 139 ? 7.027 1.554 -18.375 1 97.75 139 GLY B N 1
ATOM 4031 C CA . GLY B 1 139 ? 7.957 0.664 -19.062 1 97.75 139 GLY B CA 1
ATOM 4032 C C . GLY B 1 139 ? 7.312 -0.148 -20.156 1 97.75 139 GLY B C 1
ATOM 4033 O O . GLY B 1 139 ? 6.082 -0.19 -20.266 1 97.75 139 GLY B O 1
ATOM 4034 N N . GLN B 1 140 ? 8.164 -0.73 -20.938 1 97.81 140 GLN B N 1
ATOM 4035 C CA . GLN B 1 140 ? 7.754 -1.696 -21.953 1 97.81 140 GLN B CA 1
ATOM 4036 C C . GLN B 1 140 ? 7.961 -3.127 -21.469 1 97.81 140 GLN B C 1
ATOM 4038 O O . GLN B 1 140 ? 8.828 -3.381 -20.625 1 97.81 140 GLN B O 1
ATOM 4043 N N . MET B 1 141 ? 7.164 -4.031 -21.953 1 98 141 MET B N 1
ATOM 4044 C CA . MET B 1 141 ? 7.246 -5.418 -21.5 1 98 141 MET B CA 1
ATOM 4045 C C . MET B 1 141 ? 7.672 -6.336 -22.641 1 98 141 MET B C 1
ATOM 4047 O O . MET B 1 141 ? 7.152 -6.23 -23.75 1 98 141 MET B O 1
ATOM 4051 N N . HIS B 1 142 ? 8.688 -7.051 -22.484 1 98.69 142 HIS B N 1
ATOM 4052 C CA . HIS B 1 142 ? 9.008 -8.188 -23.344 1 98.69 142 HIS B CA 1
ATOM 4053 C C . HIS B 1 142 ? 8.656 -9.508 -22.656 1 98.69 142 HIS B C 1
ATOM 4055 O O . HIS B 1 142 ? 9.141 -9.789 -21.562 1 98.69 142 HIS B O 1
ATOM 4061 N N . LEU B 1 143 ? 7.844 -10.297 -23.312 1 98.44 143 LEU B N 1
ATOM 4062 C CA . LEU B 1 143 ? 7.395 -11.57 -22.766 1 98.44 143 LEU B CA 1
ATOM 4063 C C . LEU B 1 143 ? 8.297 -12.711 -23.219 1 98.44 143 LEU B C 1
ATOM 4065 O O . LEU B 1 143 ? 8.328 -13.039 -24.406 1 98.44 143 LEU B O 1
ATOM 4069 N N . LEU B 1 144 ? 9.07 -13.234 -22.297 1 98.75 144 LEU B N 1
ATOM 4070 C CA . LEU B 1 144 ? 9.922 -14.398 -22.562 1 98.75 144 LEU B CA 1
ATOM 4071 C C . LEU B 1 144 ? 9.102 -15.68 -22.547 1 98.75 144 LEU B C 1
ATOM 4073 O O . LEU B 1 144 ? 8.617 -16.094 -21.5 1 98.75 144 LEU B O 1
ATOM 4077 N N . ARG B 1 145 ? 9 -16.266 -23.625 1 98.31 145 ARG B N 1
ATOM 4078 C CA . ARG B 1 145 ? 8.125 -17.422 -23.797 1 98.31 145 ARG B CA 1
ATOM 4079 C C . ARG B 1 145 ? 8.688 -18.641 -23.078 1 98.31 145 ARG B C 1
ATOM 4081 O O . ARG B 1 145 ? 9.852 -19 -23.25 1 98.31 145 ARG B O 1
ATOM 4088 N N . LEU B 1 146 ? 7.852 -19.203 -22.234 1 98.62 146 LEU B N 1
ATOM 4089 C CA . LEU B 1 146 ? 8.133 -20.484 -21.594 1 98.62 146 LEU B CA 1
ATOM 4090 C C . LEU B 1 146 ? 7.41 -21.625 -22.312 1 98.62 146 LEU B C 1
ATOM 4092 O O . LEU B 1 146 ? 6.234 -21.484 -22.656 1 98.62 146 LEU B O 1
ATOM 4096 N N . ARG B 1 147 ? 8.141 -22.719 -22.516 1 97.12 147 ARG B N 1
ATOM 4097 C CA . ARG B 1 147 ? 7.57 -23.828 -23.266 1 97.12 147 ARG B CA 1
ATOM 4098 C C . ARG B 1 147 ? 7.508 -25.094 -22.422 1 97.12 147 ARG B C 1
ATOM 4100 O O . ARG B 1 147 ? 8.414 -25.359 -21.625 1 97.12 147 ARG B O 1
ATOM 4107 N N . ALA B 1 148 ? 6.43 -25.844 -22.641 1 96.69 148 ALA B N 1
ATOM 4108 C CA . ALA B 1 148 ? 6.25 -27.094 -21.922 1 96.69 148 ALA B CA 1
ATOM 4109 C C . ALA B 1 148 ? 7.41 -28.062 -22.172 1 96.69 148 ALA B C 1
ATOM 4111 O O . ALA B 1 148 ? 7.852 -28.766 -21.266 1 96.69 148 ALA B O 1
ATOM 4112 N N . GLU B 1 149 ? 7.887 -28.094 -23.391 1 96.38 149 GLU B N 1
ATOM 4113 C CA . GLU B 1 149 ? 8.953 -29.016 -23.781 1 96.38 149 GLU B CA 1
ATOM 4114 C C . GLU B 1 149 ? 10.25 -28.688 -23.047 1 96.38 149 GLU B C 1
ATOM 4116 O O . GLU B 1 149 ? 11.141 -29.547 -22.953 1 96.38 149 GLU B O 1
ATOM 4121 N N . GLN B 1 150 ? 10.312 -27.484 -22.562 1 96.88 150 GLN B N 1
ATOM 4122 C CA . GLN B 1 150 ? 11.5 -27.047 -21.828 1 96.88 150 GLN B CA 1
ATOM 4123 C C . GLN B 1 150 ? 11.227 -26.969 -20.328 1 96.88 150 GLN B C 1
ATOM 4125 O O . GLN B 1 150 ? 11.953 -26.281 -19.609 1 96.88 150 GLN B O 1
ATOM 4130 N N . GLY B 1 151 ? 10.141 -27.547 -19.938 1 97.44 151 GLY B N 1
ATOM 4131 C CA . GLY B 1 151 ? 9.789 -27.562 -18.516 1 97.44 151 GLY B CA 1
ATOM 4132 C C . GLY B 1 151 ? 9.359 -26.219 -18 1 97.44 151 GLY B C 1
ATOM 4133 O O . GLY B 1 151 ? 9.492 -25.938 -16.797 1 97.44 151 GLY B O 1
ATOM 4134 N N . PHE B 1 152 ? 9.008 -25.328 -18.938 1 98.56 152 PHE B N 1
ATOM 4135 C CA . PHE B 1 152 ? 8.602 -23.969 -18.609 1 98.56 152 PHE B CA 1
ATOM 4136 C C . PHE B 1 152 ? 9.727 -23.203 -17.906 1 98.56 152 PHE B C 1
ATOM 4138 O O . PHE B 1 152 ? 9.484 -22.406 -17 1 98.56 152 PHE B O 1
ATOM 4145 N N . LEU B 1 153 ? 10.938 -23.516 -18.234 1 98.75 153 LEU B N 1
ATOM 4146 C CA . LEU B 1 153 ? 12.117 -22.766 -17.797 1 98.75 153 LEU B CA 1
ATOM 4147 C C . LEU B 1 153 ? 12.547 -21.75 -18.844 1 98.75 153 LEU B C 1
ATOM 4149 O O . LEU B 1 153 ? 12.312 -21.953 -20.047 1 98.75 153 LEU B O 1
ATOM 4153 N N . PRO B 1 154 ? 13.148 -20.688 -18.422 1 98.5 154 PRO B N 1
ATOM 4154 C CA . PRO B 1 154 ? 13.477 -19.609 -19.375 1 98.5 154 PRO B CA 1
ATOM 4155 C C . PRO B 1 154 ? 14.695 -19.938 -20.234 1 98.5 154 PRO B C 1
ATOM 4157 O O . PRO B 1 154 ? 15.648 -20.562 -19.75 1 98.5 154 PRO B O 1
ATOM 4160 N N . ASP B 1 155 ? 14.641 -19.578 -21.438 1 98.19 155 ASP B N 1
ATOM 4161 C CA . ASP B 1 155 ? 15.789 -19.484 -22.328 1 98.19 155 ASP B CA 1
ATOM 4162 C C . ASP B 1 155 ? 16.156 -18.031 -22.609 1 98.19 155 ASP B C 1
ATOM 4164 O O . ASP B 1 155 ? 15.539 -17.375 -23.453 1 98.19 155 ASP B O 1
ATOM 4168 N N . PHE B 1 156 ? 17.156 -17.578 -21.984 1 98.06 156 PHE B N 1
ATOM 4169 C CA . PHE B 1 156 ? 17.516 -16.172 -22.047 1 98.06 156 PHE B CA 1
ATOM 4170 C C . PHE B 1 156 ? 18.016 -15.805 -23.438 1 98.06 156 PHE B C 1
ATOM 4172 O O . PHE B 1 156 ? 18.062 -14.625 -23.797 1 98.06 156 PHE B O 1
ATOM 4179 N N . GLY B 1 157 ? 18.406 -16.812 -24.203 1 97.44 157 GLY B N 1
ATOM 4180 C CA . GLY B 1 157 ? 18.828 -16.594 -25.578 1 97.44 157 GLY B CA 1
ATOM 4181 C C . GLY B 1 157 ? 17.688 -16.156 -26.484 1 97.44 157 GLY B C 1
ATOM 4182 O O . GLY B 1 157 ? 17.922 -15.641 -27.578 1 97.44 157 GLY B O 1
ATOM 4183 N N . ASP B 1 158 ? 16.484 -16.266 -26.031 1 97.56 158 ASP B N 1
ATOM 4184 C CA . ASP B 1 158 ? 15.305 -15.93 -26.812 1 97.56 158 ASP B CA 1
ATOM 4185 C C . ASP B 1 158 ? 15.008 -14.43 -26.75 1 97.56 158 ASP B C 1
ATOM 4187 O O . ASP B 1 158 ? 14.109 -13.938 -27.422 1 97.56 158 ASP B O 1
ATOM 4191 N N . ILE B 1 159 ? 15.734 -13.641 -25.984 1 98.31 159 ILE B N 1
ATOM 4192 C CA . ILE B 1 159 ? 15.531 -12.203 -25.875 1 98.31 159 ILE B CA 1
ATOM 4193 C C . ILE B 1 159 ? 16.281 -11.484 -27 1 98.31 159 ILE B C 1
ATOM 4195 O O . ILE B 1 159 ? 17.5 -11.578 -27.078 1 98.31 159 ILE B O 1
ATOM 4199 N N . PRO B 1 160 ? 15.586 -10.703 -27.812 1 98.12 160 PRO B N 1
ATOM 4200 C CA . PRO B 1 160 ? 16.25 -10.016 -28.922 1 98.12 160 PRO B CA 1
ATOM 4201 C C . PRO B 1 160 ? 17.203 -8.922 -28.453 1 98.12 160 PRO B C 1
ATOM 4203 O O . PRO B 1 160 ? 16.922 -8.234 -27.469 1 98.12 160 PRO B O 1
ATOM 4206 N N . ASP B 1 161 ? 18.156 -8.664 -29.219 1 97.31 161 ASP B N 1
ATOM 4207 C CA . ASP B 1 161 ? 19.203 -7.715 -28.875 1 97.31 161 ASP B CA 1
ATOM 4208 C C . ASP B 1 161 ? 18.641 -6.312 -28.672 1 97.31 161 ASP B C 1
ATOM 4210 O O . ASP B 1 161 ? 19 -5.617 -27.719 1 97.31 161 ASP B O 1
ATOM 4214 N N . PRO B 1 162 ? 17.719 -5.91 -29.547 1 97.31 162 PRO B N 1
ATOM 4215 C CA . PRO B 1 162 ? 17.188 -4.559 -29.359 1 97.31 162 PRO B CA 1
ATOM 4216 C C . PRO B 1 162 ? 16.453 -4.391 -28.031 1 97.31 162 PRO B C 1
ATOM 4218 O O . PRO B 1 162 ? 16.484 -3.309 -27.438 1 97.31 162 PRO B O 1
ATOM 4221 N N . VAL B 1 163 ? 15.789 -5.43 -27.609 1 97.88 163 VAL B N 1
ATOM 4222 C CA . VAL B 1 163 ? 15.109 -5.422 -26.312 1 97.88 163 VAL B CA 1
ATOM 4223 C C . VAL B 1 163 ? 16.141 -5.43 -25.203 1 97.88 163 VAL B C 1
ATOM 4225 O O . VAL B 1 163 ? 16.047 -4.645 -24.25 1 97.88 163 VAL B O 1
ATOM 4228 N N . LEU B 1 164 ? 17.078 -6.289 -25.391 1 97.56 164 LEU B N 1
ATOM 4229 C CA . LEU B 1 164 ? 18.109 -6.477 -24.375 1 97.56 164 LEU B CA 1
ATOM 4230 C C . LEU B 1 164 ? 18.875 -5.188 -24.125 1 97.56 164 LEU B C 1
ATOM 4232 O O . LEU B 1 164 ? 19.266 -4.898 -23 1 97.56 164 LEU B O 1
ATOM 4236 N N . GLN B 1 165 ? 19.078 -4.383 -25.141 1 96.94 165 GLN B N 1
ATOM 4237 C CA . GLN B 1 165 ? 19.828 -3.133 -25.047 1 96.94 165 GLN B CA 1
ATOM 4238 C C . GLN B 1 165 ? 19.109 -2.119 -24.172 1 96.94 165 GLN B C 1
ATOM 4240 O O . GLN B 1 165 ? 19.75 -1.245 -23.578 1 96.94 165 GLN B O 1
ATOM 4245 N N . ARG B 1 166 ? 17.828 -2.295 -24.031 1 97.31 166 ARG B N 1
ATOM 4246 C CA . ARG B 1 166 ? 17.031 -1.33 -23.266 1 97.31 166 ARG B CA 1
ATOM 4247 C C . ARG B 1 166 ? 16.406 -1.981 -22.047 1 97.31 166 ARG B C 1
ATOM 4249 O O . ARG B 1 166 ? 15.633 -1.344 -21.328 1 97.31 166 ARG B O 1
ATOM 4256 N N . ALA B 1 167 ? 16.688 -3.258 -21.797 1 98.38 167 ALA B N 1
ATOM 4257 C CA . ALA B 1 167 ? 16.125 -3.971 -20.656 1 98.38 167 ALA B CA 1
ATOM 4258 C C . ALA B 1 167 ? 16.812 -3.564 -19.359 1 98.38 167 ALA B C 1
ATOM 4260 O O . ALA B 1 167 ? 18.031 -3.369 -19.328 1 98.38 167 ALA B O 1
ATOM 4261 N N . ARG B 1 168 ? 16.031 -3.4 -18.312 1 98.69 168 ARG B N 1
ATOM 4262 C CA . ARG B 1 168 ? 16.562 -3.018 -17 1 98.69 168 ARG B CA 1
ATOM 4263 C C . ARG B 1 168 ? 16.125 -3.988 -15.922 1 98.69 168 ARG B C 1
ATOM 4265 O O . ARG B 1 168 ? 16.688 -4.004 -14.828 1 98.69 168 ARG B O 1
ATOM 4272 N N . LEU B 1 169 ? 15.172 -4.832 -16.188 1 98.88 169 LEU B N 1
ATOM 4273 C CA . LEU B 1 169 ? 14.57 -5.684 -15.172 1 98.88 169 LEU B CA 1
ATOM 4274 C C . LEU B 1 169 ? 14.195 -7.043 -15.75 1 98.88 169 LEU B C 1
ATOM 4276 O O . LEU B 1 169 ? 13.594 -7.121 -16.828 1 98.88 169 LEU B O 1
ATOM 4280 N N . LEU B 1 170 ? 14.641 -8.102 -15.18 1 98.88 170 LEU B N 1
ATOM 4281 C CA . LEU B 1 170 ? 14.18 -9.469 -15.414 1 98.88 170 LEU B CA 1
ATOM 4282 C C . LEU B 1 170 ? 13.391 -9.992 -14.211 1 98.88 170 LEU B C 1
ATOM 4284 O O . LEU B 1 170 ? 13.883 -9.953 -13.078 1 98.88 170 LEU B O 1
ATOM 4288 N N . VAL B 1 171 ? 12.172 -10.453 -14.406 1 98.88 171 VAL B N 1
ATOM 4289 C CA . VAL B 1 171 ? 11.336 -10.992 -13.336 1 98.88 171 VAL B CA 1
ATOM 4290 C C . VAL B 1 171 ? 11.211 -12.508 -13.492 1 98.88 171 VAL B C 1
ATOM 4292 O O . VAL B 1 171 ? 10.789 -13 -14.539 1 98.88 171 VAL B O 1
ATOM 4295 N N . LEU B 1 172 ? 11.633 -13.211 -12.516 1 98.81 172 LEU B N 1
ATOM 4296 C CA . LEU B 1 172 ? 11.406 -14.641 -12.391 1 98.81 172 LEU B CA 1
ATOM 4297 C C . LEU B 1 172 ? 10.43 -14.945 -11.258 1 98.81 172 LEU B C 1
ATOM 4299 O O . LEU B 1 172 ? 10.219 -14.117 -10.375 1 98.81 172 LEU B O 1
ATOM 4303 N N . SER B 1 173 ? 9.836 -16.094 -11.344 1 98.56 173 SER B N 1
ATOM 4304 C CA . SER B 1 173 ? 8.953 -16.562 -10.289 1 98.56 173 SER B CA 1
ATOM 4305 C C . SER B 1 173 ? 8.875 -18.094 -10.266 1 98.56 173 SER B C 1
ATOM 4307 O O . SER B 1 173 ? 8.102 -18.688 -11.016 1 98.56 173 SER B O 1
ATOM 4309 N N . TYR B 1 174 ? 9.672 -18.703 -9.445 1 98.5 174 TYR B N 1
ATOM 4310 C CA . TYR B 1 174 ? 9.695 -20.156 -9.297 1 98.5 174 TYR B CA 1
ATOM 4311 C C . TYR B 1 174 ? 9.711 -20.547 -7.828 1 98.5 174 TYR B C 1
ATOM 4313 O O . TYR B 1 174 ? 10.508 -20.031 -7.047 1 98.5 174 TYR B O 1
ATOM 4321 N N . PRO B 1 175 ? 8.93 -21.5 -7.367 1 98.25 175 PRO B N 1
ATOM 4322 C CA . PRO B 1 175 ? 7.93 -22.25 -8.133 1 98.25 175 PRO B CA 1
ATOM 4323 C C . PRO B 1 175 ? 6.953 -21.344 -8.875 1 98.25 175 PRO B C 1
ATOM 4325 O O . PRO B 1 175 ? 6.586 -20.281 -8.367 1 98.25 175 PRO B O 1
ATOM 4328 N N . HIS B 1 176 ? 6.625 -21.812 -10.047 1 98.56 176 HIS B N 1
ATOM 4329 C CA . HIS B 1 176 ? 6.082 -20.906 -11.055 1 98.56 176 HIS B CA 1
ATOM 4330 C C . HIS B 1 176 ? 4.559 -20.906 -11.031 1 98.56 176 HIS B C 1
ATOM 4332 O O . HIS B 1 176 ? 3.936 -21.969 -10.992 1 98.56 176 HIS B O 1
ATOM 4338 N N . ASN B 1 177 ? 3.92 -19.828 -10.859 1 97.56 177 ASN B N 1
ATOM 4339 C CA . ASN B 1 177 ? 2.512 -19.578 -11.156 1 97.56 177 ASN B CA 1
ATOM 4340 C C . ASN B 1 177 ? 2.32 -19.031 -12.57 1 97.56 177 ASN B C 1
ATOM 4342 O O . ASN B 1 177 ? 2.771 -17.922 -12.867 1 97.56 177 ASN B O 1
ATOM 4346 N N . PRO B 1 178 ? 1.809 -19.75 -13.445 1 97.75 178 PRO B N 1
ATOM 4347 C CA . PRO B 1 178 ? 0.743 -20.734 -13.203 1 97.75 178 PRO B CA 1
ATOM 4348 C C . PRO B 1 178 ? 1.201 -22.172 -13.406 1 97.75 178 PRO B C 1
ATOM 4350 O O . PRO B 1 178 ? 0.484 -23.109 -13.055 1 97.75 178 PRO B O 1
ATOM 4353 N N . THR B 1 179 ? 2.396 -22.469 -13.852 1 98.5 179 THR B N 1
ATOM 4354 C CA . THR B 1 179 ? 2.74 -23.766 -14.445 1 98.5 179 THR B CA 1
ATOM 4355 C C . THR B 1 179 ? 3.166 -24.75 -13.359 1 98.5 179 THR B C 1
ATOM 4357 O O . THR B 1 179 ? 3.27 -25.953 -13.617 1 98.5 179 THR B O 1
ATOM 4360 N N . ALA B 1 180 ? 3.494 -24.234 -12.219 1 97.81 180 ALA B N 1
ATOM 4361 C CA . ALA B 1 180 ? 3.949 -25 -11.07 1 97.81 180 ALA B CA 1
ATOM 4362 C C . ALA B 1 180 ? 5.367 -25.516 -11.281 1 97.81 180 ALA B C 1
ATOM 4364 O O . ALA B 1 180 ? 5.887 -26.281 -10.469 1 97.81 180 ALA B O 1
ATOM 4365 N N . ALA B 1 181 ? 6.02 -25.078 -12.352 1 97.94 181 ALA B N 1
ATOM 4366 C CA . ALA B 1 181 ? 7.395 -25.5 -12.617 1 97.94 181 ALA B CA 1
ATOM 4367 C C . ALA B 1 181 ? 8.328 -25.062 -11.492 1 97.94 181 ALA B C 1
ATOM 4369 O O . ALA B 1 181 ? 8.078 -24.047 -10.828 1 97.94 181 ALA B O 1
ATOM 4370 N N . VAL B 1 182 ? 9.328 -25.844 -11.289 1 97.5 182 VAL B N 1
ATOM 4371 C CA . VAL B 1 182 ? 10.359 -25.516 -10.312 1 97.5 182 VAL B CA 1
ATOM 4372 C C . VAL B 1 182 ? 11.695 -25.328 -11.023 1 97.5 182 VAL B C 1
ATOM 4374 O O . VAL B 1 182 ? 12 -26.031 -11.984 1 97.5 182 VAL B O 1
ATOM 4377 N N . ALA B 1 183 ? 12.391 -24.328 -10.641 1 97.75 183 ALA B N 1
ATOM 4378 C CA . ALA B 1 183 ? 13.734 -24.078 -11.148 1 97.75 183 ALA B CA 1
ATOM 4379 C C . ALA B 1 183 ? 14.789 -24.531 -10.141 1 97.75 183 ALA B C 1
ATOM 4381 O O . ALA B 1 183 ? 14.625 -24.344 -8.938 1 97.75 183 ALA B O 1
ATOM 4382 N N . ASP B 1 184 ? 15.836 -25.141 -10.633 1 96.81 184 ASP B N 1
ATOM 4383 C CA . ASP B 1 184 ? 16.938 -25.516 -9.758 1 96.81 184 ASP B CA 1
ATOM 4384 C C . ASP B 1 184 ? 17.953 -24.391 -9.633 1 96.81 184 ASP B C 1
ATOM 4386 O O . ASP B 1 184 ? 17.75 -23.297 -10.164 1 96.81 184 ASP B O 1
ATOM 4390 N N . LEU B 1 185 ? 18.984 -24.641 -8.891 1 98 185 LEU B N 1
ATOM 4391 C CA . LEU B 1 185 ? 20 -23.609 -8.625 1 98 185 LEU B CA 1
ATOM 4392 C C . LEU B 1 185 ? 20.719 -23.219 -9.906 1 98 185 LEU B C 1
ATOM 4394 O O . LEU B 1 185 ? 21.156 -22.078 -10.047 1 98 185 LEU B O 1
ATOM 4398 N N . GLY B 1 186 ? 20.891 -24.141 -10.789 1 98.31 186 GLY B N 1
ATOM 4399 C CA . GLY B 1 186 ? 21.516 -23.859 -12.062 1 98.31 186 GLY B CA 1
ATOM 4400 C C . GLY B 1 186 ? 20.781 -22.781 -12.859 1 98.31 186 GLY B C 1
ATOM 4401 O O . GLY B 1 186 ? 21.406 -21.906 -13.438 1 98.31 186 GLY B O 1
ATOM 4402 N N . VAL B 1 187 ? 19.484 -22.859 -12.898 1 98.31 187 VAL B N 1
ATOM 4403 C CA . VAL B 1 187 ? 18.656 -21.859 -13.586 1 98.31 187 VAL B CA 1
ATOM 4404 C C . VAL B 1 187 ? 18.844 -20.5 -12.922 1 98.31 187 VAL B C 1
ATOM 4406 O O . VAL B 1 187 ? 18.984 -19.484 -13.602 1 98.31 187 VAL B O 1
ATOM 4409 N N . MET B 1 188 ? 18.875 -20.453 -11.602 1 98.56 188 MET B N 1
ATOM 4410 C CA . MET B 1 188 ? 19.078 -19.219 -10.859 1 98.56 188 MET B CA 1
ATOM 4411 C C . MET B 1 188 ? 20.453 -18.625 -11.172 1 98.56 188 MET B C 1
ATOM 4413 O O . MET B 1 188 ? 20.578 -17.422 -11.383 1 98.56 188 MET B O 1
ATOM 4417 N N . SER B 1 189 ? 21.406 -19.484 -11.203 1 98.75 189 SER B N 1
ATOM 4418 C CA . SER B 1 189 ? 22.75 -19.031 -11.5 1 98.75 189 SER B CA 1
ATOM 4419 C C . SER B 1 189 ? 22.844 -18.453 -12.914 1 98.75 189 SER B C 1
ATOM 4421 O O . SER B 1 189 ? 23.484 -17.438 -13.125 1 98.75 189 SER B O 1
ATOM 4423 N N . ALA B 1 190 ? 22.25 -19.141 -13.828 1 98.75 190 ALA B N 1
ATOM 4424 C CA . ALA B 1 190 ? 22.219 -18.641 -15.203 1 98.75 190 ALA B CA 1
ATOM 4425 C C . ALA B 1 190 ? 21.547 -17.266 -15.281 1 98.75 190 ALA B C 1
ATOM 4427 O O . ALA B 1 190 ? 22 -16.391 -16.016 1 98.75 190 ALA B O 1
ATOM 4428 N N . ALA B 1 191 ? 20.484 -17.078 -14.547 1 98.81 191 ALA B N 1
ATOM 4429 C CA . ALA B 1 191 ? 19.781 -15.797 -14.523 1 98.81 191 ALA B CA 1
ATOM 4430 C C . ALA B 1 191 ? 20.656 -14.703 -13.938 1 98.81 191 ALA B C 1
ATOM 4432 O O . ALA B 1 191 ? 20.719 -13.594 -14.469 1 98.81 191 ALA B O 1
ATOM 4433 N N . VAL B 1 192 ? 21.312 -15.008 -12.82 1 98.75 192 VAL B N 1
ATOM 4434 C CA . VAL B 1 192 ? 22.203 -14.047 -12.172 1 98.75 192 VAL B CA 1
ATOM 4435 C C . VAL B 1 192 ? 23.312 -13.641 -13.133 1 98.75 192 VAL B C 1
ATOM 4437 O O . VAL B 1 192 ? 23.594 -12.453 -13.297 1 98.75 192 VAL B O 1
ATOM 4440 N N . ASP B 1 193 ? 23.922 -14.641 -13.773 1 98.56 193 ASP B N 1
ATOM 4441 C CA . ASP B 1 193 ? 25 -14.375 -14.727 1 98.56 193 ASP B CA 1
ATOM 4442 C C . ASP B 1 193 ? 24.5 -13.516 -15.891 1 98.56 193 ASP B C 1
ATOM 4444 O O . ASP B 1 193 ? 25.188 -12.578 -16.312 1 98.56 193 ASP B O 1
ATOM 4448 N N . PHE B 1 194 ? 23.391 -13.859 -16.391 1 98.56 194 PHE B N 1
ATOM 4449 C CA . PHE B 1 194 ? 22.781 -13.117 -17.5 1 98.56 194 PHE B CA 1
ATOM 4450 C C . PHE B 1 194 ? 22.562 -11.664 -17.109 1 98.56 194 PHE B C 1
ATOM 4452 O O . PHE B 1 194 ? 22.922 -10.758 -17.859 1 98.56 194 PHE B O 1
ATOM 4459 N N . CYS B 1 195 ? 21.953 -11.438 -15.922 1 98.56 195 CYS B N 1
ATOM 4460 C CA . CYS B 1 195 ? 21.641 -10.094 -15.453 1 98.56 195 CYS B CA 1
ATOM 4461 C C . CYS B 1 195 ? 22.922 -9.297 -15.203 1 98.56 195 CYS B C 1
ATOM 4463 O O . CYS B 1 195 ? 22.984 -8.102 -15.5 1 98.56 195 CYS B O 1
ATOM 4465 N N . ARG B 1 196 ? 23.938 -9.93 -14.672 1 97.62 196 ARG B N 1
ATOM 4466 C CA . ARG B 1 196 ? 25.219 -9.266 -14.469 1 97.62 196 ARG B CA 1
ATOM 4467 C C . ARG B 1 196 ? 25.844 -8.836 -15.797 1 97.62 196 ARG B C 1
ATOM 4469 O O . ARG B 1 196 ? 26.312 -7.703 -15.93 1 97.62 196 ARG B O 1
ATOM 4476 N N . ARG B 1 197 ? 25.781 -9.727 -16.719 1 97.12 197 ARG B N 1
ATOM 4477 C CA . ARG B 1 197 ? 26.391 -9.477 -18.016 1 97.12 197 ARG B CA 1
ATOM 4478 C C . ARG B 1 197 ? 25.703 -8.328 -18.734 1 97.12 197 ARG B C 1
ATOM 4480 O O . ARG B 1 197 ? 26.344 -7.555 -19.453 1 97.12 197 ARG B O 1
ATOM 4487 N N . HIS B 1 198 ? 24.453 -8.188 -18.547 1 97.31 198 HIS B N 1
ATOM 4488 C CA . HIS B 1 198 ? 23.688 -7.238 -19.344 1 97.31 198 HIS B CA 1
ATOM 4489 C C . HIS B 1 198 ? 23.203 -6.066 -18.5 1 97.31 198 HIS B C 1
ATOM 4491 O O . HIS B 1 198 ? 22.406 -5.246 -18.969 1 97.31 198 HIS B O 1
ATOM 4497 N N . ASP B 1 199 ? 23.609 -6.004 -17.219 1 96.56 199 ASP B N 1
ATOM 4498 C CA . ASP B 1 199 ? 23.312 -4.906 -16.297 1 96.56 199 ASP B CA 1
ATOM 4499 C C . ASP B 1 199 ? 21.812 -4.789 -16.047 1 96.56 199 ASP B C 1
ATOM 4501 O O . ASP B 1 199 ? 21.234 -3.717 -16.219 1 96.56 199 ASP B O 1
ATOM 4505 N N . LEU B 1 200 ? 21.188 -5.945 -15.766 1 98.25 200 LEU B N 1
ATOM 4506 C CA . LEU B 1 200 ? 19.781 -5.996 -15.391 1 98.25 200 LEU B CA 1
ATOM 4507 C C . LEU B 1 200 ? 19.625 -6.234 -13.891 1 98.25 200 LEU B C 1
ATOM 4509 O O . LEU B 1 200 ? 20.469 -6.879 -13.273 1 98.25 200 LEU B O 1
ATOM 4513 N N . VAL B 1 201 ? 18.578 -5.664 -13.344 1 98.81 201 VAL B N 1
ATOM 4514 C CA . VAL B 1 201 ? 18.094 -6.074 -12.023 1 98.81 201 VAL B CA 1
ATOM 4515 C C . VAL B 1 201 ? 17.344 -7.398 -12.141 1 98.81 201 VAL B C 1
ATOM 4517 O O . VAL B 1 201 ? 16.562 -7.598 -13.07 1 98.81 201 VAL B O 1
ATOM 4520 N N . LEU B 1 202 ? 17.656 -8.344 -11.273 1 98.81 202 LEU B N 1
ATOM 4521 C CA . LEU B 1 202 ? 16.938 -9.609 -11.211 1 98.81 202 LEU B CA 1
ATOM 4522 C C . LEU B 1 202 ? 15.938 -9.609 -10.055 1 98.81 202 LEU B C 1
ATOM 4524 O O . LEU B 1 202 ? 16.328 -9.562 -8.891 1 98.81 202 LEU B O 1
ATOM 4528 N N . CYS B 1 203 ? 14.703 -9.617 -10.359 1 98.81 203 CYS B N 1
ATOM 4529 C CA . CYS B 1 203 ? 13.617 -9.758 -9.391 1 98.81 203 CYS B CA 1
ATOM 4530 C C . CYS B 1 203 ? 13.102 -11.195 -9.359 1 98.81 203 CYS B C 1
ATOM 4532 O O . CYS B 1 203 ? 12.688 -11.734 -10.383 1 98.81 203 CYS B O 1
ATOM 4534 N N . HIS B 1 204 ? 13.133 -11.805 -8.258 1 98.88 204 HIS B N 1
ATOM 4535 C CA . HIS B 1 204 ? 12.562 -13.133 -8.102 1 98.88 204 HIS B CA 1
ATOM 4536 C C . HIS B 1 204 ? 11.367 -13.117 -7.156 1 98.88 204 HIS B C 1
ATOM 4538 O O . HIS B 1 204 ? 11.531 -12.922 -5.949 1 98.88 204 HIS B O 1
ATOM 4544 N N . ASP B 1 205 ? 10.18 -13.289 -7.656 1 98.69 205 ASP B N 1
ATOM 4545 C CA . ASP B 1 205 ? 8.953 -13.453 -6.879 1 98.69 205 ASP B CA 1
ATOM 4546 C C . ASP B 1 205 ? 8.82 -14.883 -6.359 1 98.69 205 ASP B C 1
ATOM 4548 O O . ASP B 1 205 ? 8.625 -15.82 -7.137 1 98.69 205 ASP B O 1
ATOM 4552 N N . PHE B 1 206 ? 8.859 -15.016 -5.039 1 98.56 206 PHE B N 1
ATOM 4553 C CA . PHE B 1 206 ? 9.125 -16.312 -4.441 1 98.56 206 PHE B CA 1
ATOM 4554 C C . PHE B 1 206 ? 8.078 -16.656 -3.387 1 98.56 206 PHE B C 1
ATOM 4556 O O . PHE B 1 206 ? 8.422 -17.031 -2.262 1 98.56 206 PHE B O 1
ATOM 4563 N N . PRO B 1 207 ? 6.777 -16.562 -3.719 1 97.69 207 PRO B N 1
ATOM 4564 C CA . PRO B 1 207 ? 5.75 -16.766 -2.697 1 97.69 207 PRO B CA 1
ATOM 4565 C C . PRO B 1 207 ? 5.547 -18.234 -2.346 1 97.69 207 PRO B C 1
ATOM 4567 O O . PRO B 1 207 ? 4.98 -18.547 -1.295 1 97.69 207 PRO B O 1
ATOM 4570 N N . TYR B 1 208 ? 6 -19.203 -3.143 1 97.75 208 TYR B N 1
ATOM 4571 C CA . TYR B 1 208 ? 5.68 -20.609 -2.941 1 97.75 208 TYR B CA 1
ATOM 4572 C C . TYR B 1 208 ? 6.891 -21.375 -2.422 1 97.75 208 TYR B C 1
ATOM 4574 O O . TYR B 1 208 ? 7.035 -22.578 -2.682 1 97.75 208 TYR B O 1
ATOM 4582 N N . ALA B 1 209 ? 7.742 -20.719 -1.716 1 96.69 209 ALA B N 1
ATOM 4583 C CA . ALA B 1 209 ? 8.992 -21.266 -1.202 1 96.69 209 ALA B CA 1
ATOM 4584 C C . ALA B 1 209 ? 8.734 -22.547 -0.415 1 96.69 209 ALA B C 1
ATOM 4586 O O . ALA B 1 209 ? 9.57 -23.453 -0.408 1 96.69 209 ALA B O 1
ATOM 4587 N N . ASP B 1 210 ? 7.59 -22.672 0.226 1 96.81 210 ASP B N 1
ATOM 4588 C CA . ASP B 1 210 ? 7.312 -23.797 1.117 1 96.81 210 ASP B CA 1
ATOM 4589 C C . ASP B 1 210 ? 6.387 -24.812 0.452 1 96.81 210 ASP B C 1
ATOM 4591 O O . ASP B 1 210 ? 6.293 -25.953 0.894 1 96.81 210 ASP B O 1
ATOM 4595 N N . LEU B 1 211 ? 5.664 -24.406 -0.525 1 97.38 211 LEU B N 1
ATOM 4596 C CA . LEU B 1 211 ? 4.641 -25.266 -1.112 1 97.38 211 LEU B CA 1
ATOM 4597 C C . LEU B 1 211 ? 5.23 -26.141 -2.213 1 97.38 211 LEU B C 1
ATOM 4599 O O . LEU B 1 211 ? 4.883 -25.984 -3.387 1 97.38 211 LEU B O 1
ATOM 4603 N N . VAL B 1 212 ? 6.023 -27.062 -1.785 1 97.31 212 VAL B N 1
ATOM 4604 C CA . VAL B 1 212 ? 6.691 -28.031 -2.652 1 97.31 212 VAL B CA 1
ATOM 4605 C C . VAL B 1 212 ? 6.441 -29.438 -2.141 1 97.31 212 VAL B C 1
ATOM 4607 O O . VAL B 1 212 ? 6.418 -29.672 -0.929 1 97.31 212 VAL B O 1
ATOM 4610 N N . PHE B 1 213 ? 6.238 -30.359 -3.021 1 96.56 213 PHE B N 1
ATOM 4611 C CA . PHE B 1 213 ? 5.809 -31.688 -2.625 1 96.56 213 PHE B CA 1
ATOM 4612 C C . PHE B 1 213 ? 6.973 -32.688 -2.703 1 96.56 213 PHE B C 1
ATOM 4614 O O . PHE B 1 213 ? 6.891 -33.781 -2.164 1 96.56 213 PHE B O 1
ATOM 4621 N N . GLY B 1 214 ? 8.031 -32.281 -3.283 1 88.19 214 GLY B N 1
ATOM 4622 C CA . GLY B 1 214 ? 9.227 -33.125 -3.324 1 88.19 214 GLY B CA 1
ATOM 4623 C C . GLY B 1 214 ? 10.148 -32.906 -2.139 1 88.19 214 GLY B C 1
ATOM 4624 O O . GLY B 1 214 ? 9.789 -32.219 -1.184 1 88.19 214 GLY B O 1
ATOM 4625 N N . GLU B 1 215 ? 11.227 -33.594 -2.15 1 84.38 215 GLU B N 1
ATOM 4626 C CA . GLU B 1 215 ? 12.148 -33.562 -1.022 1 84.38 215 GLU B CA 1
ATOM 4627 C C . GLU B 1 215 ? 13.078 -32.344 -1.102 1 84.38 215 GLU B C 1
ATOM 4629 O O . GLU B 1 215 ? 13.633 -31.906 -0.088 1 84.38 215 GLU B O 1
ATOM 4634 N N . THR B 1 216 ? 13.234 -31.891 -2.273 1 86.38 216 THR B N 1
ATOM 4635 C CA . THR B 1 216 ? 14.164 -30.781 -2.451 1 86.38 216 THR B CA 1
ATOM 4636 C C . THR B 1 216 ? 13.43 -29.438 -2.408 1 86.38 216 THR B C 1
ATOM 4638 O O . THR B 1 216 ? 12.445 -29.25 -3.125 1 86.38 216 THR B O 1
ATOM 4641 N N . LEU B 1 217 ? 13.969 -28.562 -1.559 1 88.75 217 LEU B N 1
ATOM 4642 C CA . LEU B 1 217 ? 13.406 -27.219 -1.501 1 88.75 217 LEU B CA 1
ATOM 4643 C C . LEU B 1 217 ? 13.852 -26.406 -2.703 1 88.75 217 LEU B C 1
ATOM 4645 O O . LEU B 1 217 ? 14.969 -26.562 -3.201 1 88.75 217 LEU B O 1
ATOM 4649 N N . PRO B 1 218 ? 12.953 -25.547 -3.17 1 95.69 218 PRO B N 1
ATOM 4650 C CA . PRO B 1 218 ? 13.398 -24.656 -4.25 1 95.69 218 PRO B CA 1
ATOM 4651 C C . PRO B 1 218 ? 14.477 -23.688 -3.803 1 95.69 218 PRO B C 1
ATOM 4653 O O . PRO B 1 218 ? 14.445 -23.203 -2.67 1 95.69 218 PRO B O 1
ATOM 4656 N N . PRO B 1 219 ? 15.422 -23.422 -4.668 1 97.38 219 PRO B N 1
ATOM 4657 C CA . PRO B 1 219 ? 16.5 -22.516 -4.289 1 97.38 219 PRO B CA 1
ATOM 4658 C C . PRO B 1 219 ? 16.062 -21.062 -4.254 1 97.38 219 PRO B C 1
ATOM 4660 O O . PRO B 1 219 ? 15.211 -20.641 -5.039 1 97.38 219 PRO B O 1
ATOM 4663 N N . SER B 1 220 ? 16.672 -20.328 -3.314 1 98 220 SER B N 1
ATOM 4664 C CA . SER B 1 220 ? 16.625 -18.859 -3.355 1 98 220 SER B CA 1
ATOM 4665 C C . SER B 1 220 ? 17.547 -18.312 -4.426 1 98 220 SER B C 1
ATOM 4667 O O . SER B 1 220 ? 18.641 -18.844 -4.648 1 98 220 SER B O 1
ATOM 4669 N N . VAL B 1 221 ? 17.172 -17.219 -5.016 1 98.69 221 VAL B N 1
ATOM 4670 C CA . VAL B 1 221 ? 18.031 -16.562 -5.992 1 98.69 221 VAL B CA 1
ATOM 4671 C C . VAL B 1 221 ? 19.297 -16.062 -5.309 1 98.69 221 VAL B C 1
ATOM 4673 O O . VAL B 1 221 ? 20.359 -15.992 -5.938 1 98.69 221 VAL B O 1
ATOM 4676 N N . LEU B 1 222 ? 19.25 -15.812 -3.982 1 98.5 222 LEU B N 1
ATOM 4677 C CA . LEU B 1 222 ? 20.391 -15.289 -3.252 1 98.5 222 LEU B CA 1
ATOM 4678 C C . LEU B 1 222 ? 21.453 -16.375 -3.047 1 98.5 222 LEU B C 1
ATOM 4680 O O . LEU B 1 222 ? 22.609 -16.078 -2.748 1 98.5 222 LEU B O 1
ATOM 4684 N N . GLN B 1 223 ? 21.062 -17.641 -3.15 1 98.56 223 GLN B N 1
ATOM 4685 C CA . GLN B 1 223 ? 22.062 -18.703 -3.143 1 98.56 223 GLN B CA 1
ATOM 4686 C C . GLN B 1 223 ? 22.938 -18.641 -4.395 1 98.56 223 GLN B C 1
ATOM 4688 O O . GLN B 1 223 ? 24.094 -19.047 -4.367 1 98.56 223 GLN B O 1
ATOM 4693 N N . ALA B 1 224 ? 22.391 -18.172 -5.508 1 98.5 224 ALA B N 1
ATOM 4694 C CA . ALA B 1 224 ? 23.141 -17.984 -6.75 1 98.5 224 ALA B CA 1
ATOM 4695 C C . ALA B 1 224 ? 23.859 -16.641 -6.754 1 98.5 224 ALA B C 1
ATOM 4697 O O . ALA B 1 224 ? 24.891 -16.484 -7.406 1 98.5 224 ALA B O 1
ATOM 4698 N N . ASP B 1 225 ? 23.297 -15.648 -6.059 1 98.5 225 ASP B N 1
ATOM 4699 C CA . ASP B 1 225 ? 23.828 -14.289 -5.945 1 98.5 225 ASP B CA 1
ATOM 4700 C C . ASP B 1 225 ? 24.219 -13.969 -4.504 1 98.5 225 ASP B C 1
ATOM 4702 O O . ASP B 1 225 ? 23.75 -12.984 -3.934 1 98.5 225 ASP B O 1
ATOM 4706 N N . ARG B 1 226 ? 25.094 -14.648 -3.973 1 97.5 226 ARG B N 1
ATOM 4707 C CA . ARG B 1 226 ? 25.391 -14.633 -2.545 1 97.5 226 ARG B CA 1
ATOM 4708 C C . ARG B 1 226 ? 25.859 -13.25 -2.102 1 97.5 226 ARG B C 1
ATOM 4710 O O . ARG B 1 226 ? 25.641 -12.852 -0.955 1 97.5 226 ARG B O 1
ATOM 4717 N N . ASP B 1 227 ? 26.516 -12.5 -3.004 1 97.06 227 ASP B N 1
ATOM 4718 C CA . ASP B 1 227 ? 26.984 -11.156 -2.684 1 97.06 227 ASP B CA 1
ATOM 4719 C C . ASP B 1 227 ? 25.891 -10.117 -2.936 1 97.06 227 ASP B C 1
ATOM 4721 O O . ASP B 1 227 ? 26.094 -8.922 -2.713 1 97.06 227 ASP B O 1
ATOM 4725 N N . LYS B 1 228 ? 24.766 -10.602 -3.406 1 97.88 228 LYS B N 1
ATOM 4726 C CA . LYS B 1 228 ? 23.594 -9.758 -3.635 1 97.88 228 LYS B CA 1
ATOM 4727 C C . LYS B 1 228 ? 23.938 -8.578 -4.543 1 97.88 228 LYS B C 1
ATOM 4729 O O . LYS B 1 228 ? 23.672 -7.426 -4.203 1 97.88 228 LYS B O 1
ATOM 4734 N N . ARG B 1 229 ? 24.422 -8.883 -5.684 1 97.44 229 ARG B N 1
ATOM 4735 C CA . ARG B 1 229 ? 24.922 -7.867 -6.598 1 97.44 229 ARG B CA 1
ATOM 4736 C C . ARG B 1 229 ? 23.812 -7.316 -7.48 1 97.44 229 ARG B C 1
ATOM 4738 O O . ARG B 1 229 ? 23.781 -6.125 -7.785 1 97.44 229 ARG B O 1
ATOM 4745 N N . VAL B 1 230 ? 22.859 -8.227 -7.836 1 98.25 230 VAL B N 1
ATOM 4746 C CA . VAL B 1 230 ? 21.922 -7.766 -8.859 1 98.25 230 VAL B CA 1
ATOM 4747 C C . VAL B 1 230 ? 20.5 -8.148 -8.477 1 98.25 230 VAL B C 1
ATOM 4749 O O . VAL B 1 230 ? 19.547 -7.762 -9.156 1 98.25 230 VAL B O 1
ATOM 4752 N N . SER B 1 231 ? 20.281 -8.883 -7.375 1 98.56 231 SER B N 1
ATOM 4753 C CA . SER B 1 231 ? 18.984 -9.531 -7.215 1 98.56 231 SER B CA 1
ATOM 4754 C C . SER B 1 231 ? 18.25 -9 -5.992 1 98.56 231 SER B C 1
ATOM 4756 O O . SER B 1 231 ? 18.875 -8.539 -5.035 1 98.56 231 SER B O 1
ATOM 4758 N N . VAL B 1 232 ? 16.953 -9.023 -6.062 1 98.75 232 VAL B N 1
ATOM 4759 C CA . VAL B 1 232 ? 16.016 -8.875 -4.957 1 98.75 232 VAL B CA 1
ATOM 4760 C C . VAL B 1 232 ? 14.969 -9.984 -5.02 1 98.75 232 VAL B C 1
ATOM 4762 O O . VAL B 1 232 ? 14.516 -10.352 -6.105 1 98.75 232 VAL B O 1
ATOM 4765 N N . GLU B 1 233 ? 14.68 -10.547 -3.92 1 98.88 233 GLU B N 1
ATOM 4766 C CA . GLU B 1 233 ? 13.695 -11.625 -3.816 1 98.88 233 GLU B CA 1
ATOM 4767 C C . GLU B 1 233 ? 12.539 -11.227 -2.908 1 98.88 233 GLU B C 1
ATOM 4769 O O . GLU B 1 233 ? 12.734 -10.531 -1.908 1 98.88 233 GLU B O 1
ATOM 4774 N N . PHE B 1 234 ? 11.336 -11.641 -3.273 1 98.75 234 PHE B N 1
ATOM 4775 C CA . PHE B 1 234 ? 10.133 -11.273 -2.541 1 98.75 234 PHE B CA 1
ATOM 4776 C C . PHE B 1 234 ? 9.469 -12.508 -1.942 1 98.75 234 PHE B C 1
ATOM 4778 O O . PHE B 1 234 ? 9.188 -13.477 -2.654 1 98.75 234 PHE B O 1
ATOM 4785 N N . PHE B 1 235 ? 9.227 -12.453 -0.685 1 98.31 235 PHE B N 1
ATOM 4786 C CA . PHE B 1 235 ? 8.523 -13.516 0.033 1 98.31 235 PHE B CA 1
ATOM 4787 C C . PHE B 1 235 ? 7.191 -13.016 0.571 1 98.31 235 PHE B C 1
ATOM 4789 O O . PHE B 1 235 ? 7.078 -11.859 0.997 1 98.31 235 PHE B O 1
ATOM 4796 N N . SER B 1 236 ? 6.172 -13.836 0.542 1 97.62 236 SER B N 1
ATOM 4797 C CA . SER B 1 236 ? 4.832 -13.516 1.027 1 97.62 236 SER B CA 1
ATOM 4798 C C . SER B 1 236 ? 4.438 -14.422 2.188 1 97.62 236 SER B C 1
ATOM 4800 O O . SER B 1 236 ? 4.711 -15.625 2.164 1 97.62 236 SER B O 1
ATOM 4802 N N . MET B 1 237 ? 3.803 -13.898 3.188 1 98.25 237 MET B N 1
ATOM 4803 C CA . MET B 1 237 ? 3.275 -14.695 4.297 1 98.25 237 MET B CA 1
ATOM 4804 C C . MET B 1 237 ? 1.942 -15.336 3.92 1 98.25 237 MET B C 1
ATOM 4806 O O . MET B 1 237 ? 1.399 -16.141 4.68 1 98.25 237 MET B O 1
ATOM 4810 N N . SER B 1 238 ? 1.438 -15.039 2.764 1 97.69 238 SER B N 1
ATOM 4811 C CA . SER B 1 238 ? 0.098 -15.438 2.344 1 97.69 238 SER B CA 1
ATOM 4812 C C . SER B 1 238 ? 0.016 -16.938 2.107 1 97.69 238 SER B C 1
ATOM 4814 O O . SER B 1 238 ? -1.035 -17.547 2.314 1 97.69 238 SER B O 1
ATOM 4816 N N . LYS B 1 239 ? 1.145 -17.5 1.588 1 97.19 239 LYS B N 1
ATOM 4817 C CA . LYS B 1 239 ? 1.079 -18.875 1.119 1 97.19 239 LYS B CA 1
ATOM 4818 C C . LYS B 1 239 ? 1.556 -19.859 2.195 1 97.19 239 LYS B C 1
ATOM 4820 O O . LYS B 1 239 ? 0.794 -20.719 2.646 1 97.19 239 LYS B O 1
ATOM 4825 N N . SER B 1 240 ? 2.678 -19.578 2.781 1 97.19 240 SER B N 1
ATOM 4826 C CA . SER B 1 240 ? 3.264 -20.469 3.777 1 97.19 240 SER B CA 1
ATOM 4827 C C . SER B 1 240 ? 2.465 -20.453 5.074 1 97.19 240 SER B C 1
ATOM 4829 O O . SER B 1 240 ? 2.369 -21.469 5.77 1 97.19 240 SER B O 1
ATOM 4831 N N . TYR B 1 241 ? 1.868 -19.344 5.367 1 98.31 241 TYR B N 1
ATOM 4832 C CA . TYR B 1 241 ? 1.319 -19.172 6.707 1 98.31 241 TYR B CA 1
ATOM 4833 C C . TYR B 1 241 ? -0.154 -18.797 6.645 1 98.31 241 TYR B C 1
ATOM 4835 O O . TYR B 1 241 ? -0.741 -18.391 7.656 1 98.31 241 TYR B O 1
ATOM 4843 N N . ASN B 1 242 ? -0.756 -18.812 5.473 1 97.88 242 ASN B N 1
ATOM 4844 C CA . ASN B 1 242 ? -2.17 -18.531 5.258 1 97.88 242 ASN B CA 1
ATOM 4845 C C . ASN B 1 242 ? -2.555 -17.156 5.812 1 97.88 242 ASN B C 1
ATOM 4847 O O . ASN B 1 242 ? -3.602 -17.016 6.445 1 97.88 242 ASN B O 1
ATOM 4851 N N . MET B 1 243 ? -1.671 -16.203 5.582 1 98.25 243 MET B N 1
ATOM 4852 C CA . MET B 1 243 ? -1.897 -14.852 6.082 1 98.25 243 MET B CA 1
ATOM 4853 C C . MET B 1 243 ? -2.229 -13.898 4.938 1 98.25 243 MET B C 1
ATOM 4855 O O . MET B 1 243 ? -1.792 -12.742 4.934 1 98.25 243 MET B O 1
ATOM 4859 N N . GLY B 1 244 ? -2.967 -14.445 3.955 1 97.56 244 GLY B N 1
ATOM 4860 C CA . GLY B 1 244 ? -3.264 -13.648 2.771 1 97.56 244 GLY B CA 1
ATOM 4861 C C . GLY B 1 244 ? -3.979 -12.352 3.086 1 97.56 244 GLY B C 1
ATOM 4862 O O . GLY B 1 244 ? -3.652 -11.305 2.523 1 97.56 244 GLY B O 1
ATOM 4863 N N . GLY B 1 245 ? -4.922 -12.391 3.994 1 97.81 245 GLY B N 1
ATOM 4864 C CA . GLY B 1 245 ? -5.719 -11.219 4.332 1 97.81 245 GLY B CA 1
ATOM 4865 C C . GLY B 1 245 ? -4.945 -10.18 5.121 1 97.81 245 GLY B C 1
ATOM 4866 O O . GLY B 1 245 ? -5.316 -9.008 5.141 1 97.81 245 GLY B O 1
ATOM 4867 N N . PHE B 1 246 ? -3.842 -10.555 5.73 1 98.62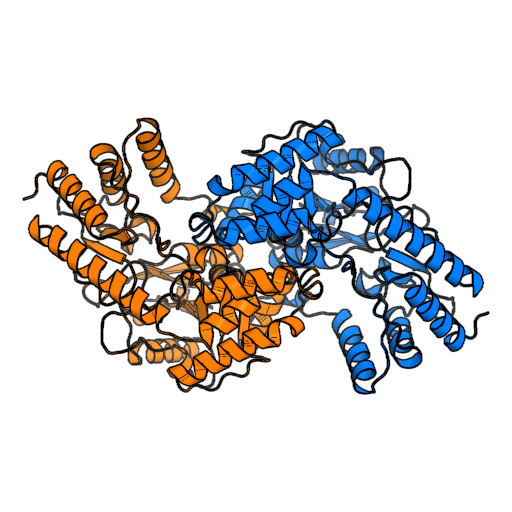 246 PHE B N 1
ATOM 4868 C CA . PHE B 1 246 ? -3.113 -9.68 6.641 1 98.62 246 PHE B CA 1
ATOM 4869 C C . PHE B 1 246 ? -2.059 -8.875 5.887 1 98.62 246 PHE B C 1
ATOM 4871 O O . PHE B 1 246 ? -1.496 -7.922 6.43 1 98.62 246 PHE B O 1
ATOM 4878 N N . ARG B 1 247 ? -1.831 -9.203 4.637 1 98.12 247 ARG B N 1
ATOM 4879 C CA . ARG B 1 247 ? -0.985 -8.453 3.715 1 98.12 247 ARG B CA 1
ATOM 4880 C C . ARG B 1 247 ? 0.402 -8.227 4.309 1 98.12 247 ARG B C 1
ATOM 4882 O O . ARG B 1 247 ? 0.789 -7.086 4.574 1 98.12 247 ARG B O 1
ATOM 4889 N N . LEU B 1 248 ? 1.175 -9.242 4.402 1 98.75 248 LEU B N 1
ATOM 4890 C CA . LEU B 1 248 ? 2.541 -9.125 4.902 1 98.75 248 LEU B CA 1
ATOM 4891 C C . LEU B 1 248 ? 3.512 -9.898 4.016 1 98.75 248 LEU B C 1
ATOM 4893 O O . LEU B 1 248 ? 3.213 -11.016 3.594 1 98.75 248 LEU B O 1
ATOM 4897 N N . GLY B 1 249 ? 4.527 -9.312 3.67 1 98.62 249 GLY B N 1
ATOM 4898 C CA . GLY B 1 249 ? 5.668 -9.883 2.967 1 98.62 249 GLY B CA 1
ATOM 4899 C C . GLY B 1 249 ? 6.953 -9.109 3.188 1 98.62 249 GLY B C 1
ATOM 4900 O O . GLY B 1 249 ? 7.016 -8.242 4.062 1 98.62 249 GLY B O 1
ATOM 4901 N N . TYR B 1 250 ? 7.977 -9.469 2.475 1 98.88 250 TYR B N 1
ATOM 4902 C CA . TYR B 1 250 ? 9.219 -8.711 2.568 1 98.88 250 TYR B CA 1
ATOM 4903 C C . TYR B 1 250 ? 10.062 -8.891 1.31 1 98.88 250 TYR B C 1
ATOM 4905 O O . TYR B 1 250 ? 9.867 -9.844 0.557 1 98.88 250 TYR B O 1
ATOM 4913 N N . ALA B 1 251 ? 10.852 -7.945 1.079 1 98.88 251 ALA B N 1
ATOM 4914 C CA . ALA B 1 251 ? 11.922 -7.996 0.082 1 98.88 251 ALA B CA 1
ATOM 4915 C C . ALA B 1 251 ? 13.273 -8.234 0.739 1 98.88 251 ALA B C 1
ATOM 4917 O O . ALA B 1 251 ? 13.547 -7.723 1.828 1 98.88 251 ALA B O 1
ATOM 4918 N N . ILE B 1 252 ? 14.086 -8.984 0.114 1 98.88 252 ILE B N 1
ATOM 4919 C CA . ILE B 1 252 ? 15.422 -9.297 0.603 1 98.88 252 ILE B CA 1
ATOM 4920 C C . ILE B 1 252 ? 16.406 -9.289 -0.562 1 98.88 252 ILE B C 1
ATOM 4922 O O . ILE B 1 252 ? 16.109 -9.812 -1.641 1 98.88 252 ILE B O 1
ATOM 4926 N N . GLY B 1 253 ? 17.578 -8.68 -0.394 1 98.69 253 GLY B N 1
ATOM 4927 C CA . GLY B 1 253 ? 18.578 -8.773 -1.445 1 98.69 253 GLY B CA 1
ATOM 4928 C C . GLY B 1 253 ? 19.5 -7.57 -1.491 1 98.69 253 GLY B C 1
ATOM 4929 O O . GLY B 1 253 ? 20.031 -7.145 -0.46 1 98.69 253 GLY B O 1
ATOM 4930 N N . ASN B 1 254 ? 19.812 -7.051 -2.744 1 98.81 254 ASN B N 1
ATOM 4931 C CA . ASN B 1 254 ? 20.75 -5.965 -2.994 1 98.81 254 ASN B CA 1
ATOM 4932 C C . ASN B 1 254 ? 20.406 -4.727 -2.174 1 98.81 254 ASN B C 1
ATOM 4934 O O . ASN B 1 254 ? 19.297 -4.191 -2.279 1 98.81 254 ASN B O 1
ATOM 4938 N N . PRO B 1 255 ? 21.375 -4.246 -1.329 1 98.44 255 PRO B N 1
ATOM 4939 C CA . PRO B 1 255 ? 21.062 -3.141 -0.423 1 98.44 255 PRO B CA 1
ATOM 4940 C C . PRO B 1 255 ? 20.688 -1.86 -1.163 1 98.44 255 PRO B C 1
ATOM 4942 O O . PRO B 1 255 ? 19.875 -1.076 -0.671 1 98.44 255 PRO B O 1
ATOM 4945 N N . GLU B 1 256 ? 21.219 -1.641 -2.33 1 98.19 256 GLU B N 1
ATOM 4946 C CA . GLU B 1 256 ? 20.859 -0.455 -3.104 1 98.19 256 GLU B CA 1
ATOM 4947 C C . GLU B 1 256 ? 19.422 -0.532 -3.598 1 98.19 256 GLU B C 1
ATOM 4949 O O . GLU B 1 256 ? 18.688 0.463 -3.568 1 98.19 256 GLU B O 1
ATOM 4954 N N . LEU B 1 257 ? 19.047 -1.726 -4.07 1 98.69 257 LEU B N 1
ATOM 4955 C CA . LEU B 1 257 ? 17.688 -1.934 -4.547 1 98.69 257 LEU B CA 1
ATOM 4956 C C . LEU B 1 257 ? 16.688 -1.853 -3.393 1 98.69 257 LEU B C 1
ATOM 4958 O O . LEU B 1 257 ? 15.602 -1.292 -3.545 1 98.69 257 LEU B O 1
ATOM 4962 N N . ILE B 1 258 ? 17.062 -2.402 -2.264 1 98.75 258 ILE B N 1
ATOM 4963 C CA . ILE B 1 258 ? 16.219 -2.35 -1.075 1 98.75 258 ILE B CA 1
ATOM 4964 C C . ILE B 1 258 ? 16.016 -0.897 -0.651 1 98.75 258 ILE B C 1
ATOM 4966 O O . ILE B 1 258 ? 14.891 -0.486 -0.34 1 98.75 258 ILE B O 1
ATOM 4970 N N . LEU B 1 259 ? 17.062 -0.118 -0.665 1 97.44 259 LEU B N 1
ATOM 4971 C CA . LEU B 1 259 ? 16.953 1.292 -0.308 1 97.44 259 LEU B CA 1
ATOM 4972 C C . LEU B 1 259 ? 16.078 2.043 -1.303 1 97.44 259 LEU B C 1
ATOM 4974 O O . LEU B 1 259 ? 15.266 2.879 -0.909 1 97.44 259 LEU B O 1
ATOM 4978 N N . ALA B 1 260 ? 16.25 1.751 -2.57 1 98.06 260 ALA B N 1
ATOM 4979 C CA . ALA B 1 260 ? 15.438 2.381 -3.605 1 98.06 260 ALA B CA 1
ATOM 4980 C C . ALA B 1 260 ? 13.961 2.049 -3.418 1 98.06 260 ALA B C 1
ATOM 4982 O O . ALA B 1 260 ? 13.102 2.93 -3.512 1 98.06 260 ALA B O 1
ATOM 4983 N N . LEU B 1 261 ? 13.719 0.786 -3.154 1 98.38 261 LEU B N 1
ATOM 4984 C CA . LEU B 1 261 ? 12.352 0.346 -2.906 1 98.38 261 LEU B CA 1
ATOM 4985 C C . LEU B 1 261 ? 11.773 1.024 -1.667 1 98.38 261 LEU B C 1
ATOM 4987 O O . LEU B 1 261 ? 10.602 1.386 -1.642 1 98.38 261 LEU B O 1
ATOM 4991 N N . ARG B 1 262 ? 12.578 1.155 -0.691 1 97.38 262 ARG B N 1
ATOM 4992 C CA . ARG B 1 262 ? 12.164 1.825 0.537 1 97.38 262 ARG B CA 1
ATOM 4993 C C . ARG B 1 262 ? 11.781 3.275 0.266 1 97.38 262 ARG B C 1
ATOM 4995 O O . ARG B 1 262 ? 10.82 3.787 0.85 1 97.38 262 ARG B O 1
ATOM 5002 N N . ARG B 1 263 ? 12.492 3.949 -0.58 1 95.81 263 ARG B N 1
ATOM 5003 C CA . ARG B 1 263 ? 12.188 5.328 -0.937 1 95.81 263 ARG B CA 1
ATOM 5004 C C . ARG B 1 263 ? 10.836 5.43 -1.635 1 95.81 263 ARG B C 1
ATOM 5006 O O . ARG B 1 263 ? 10.039 6.324 -1.335 1 95.81 263 ARG B O 1
ATOM 5013 N N . VAL B 1 264 ? 10.578 4.5 -2.543 1 97.88 264 VAL B N 1
ATOM 5014 C CA . VAL B 1 264 ? 9.273 4.461 -3.201 1 97.88 264 VAL B CA 1
ATOM 5015 C C . VAL B 1 264 ? 8.18 4.223 -2.164 1 97.88 264 VAL B C 1
ATOM 5017 O O . VAL B 1 264 ? 7.184 4.953 -2.121 1 97.88 264 VAL B O 1
ATOM 5020 N N . LYS B 1 265 ? 8.445 3.227 -1.337 1 97.56 265 LYS B N 1
ATOM 5021 C CA . LYS B 1 265 ? 7.457 2.822 -0.34 1 97.56 265 LYS B CA 1
ATOM 5022 C C . LYS B 1 265 ? 7.164 3.957 0.637 1 97.56 265 LYS B C 1
ATOM 5024 O O . LYS B 1 265 ? 6.016 4.156 1.037 1 97.56 265 LYS B O 1
ATOM 5029 N N . ALA B 1 266 ? 8.148 4.723 1.017 1 94.5 266 ALA B N 1
ATOM 5030 C CA . ALA B 1 266 ? 8.008 5.805 1.984 1 94.5 266 ALA B CA 1
ATOM 5031 C C . ALA B 1 266 ? 7.109 6.914 1.439 1 94.5 266 ALA B C 1
ATOM 5033 O O . ALA B 1 266 ? 6.445 7.617 2.205 1 94.5 266 ALA B O 1
ATOM 5034 N N . ALA B 1 267 ? 7.062 7.031 0.157 1 95.19 267 ALA B N 1
ATOM 5035 C CA . ALA B 1 267 ? 6.168 8 -0.471 1 95.19 267 ALA B CA 1
ATOM 5036 C C . ALA B 1 267 ? 4.723 7.516 -0.437 1 95.19 267 ALA B C 1
ATOM 5038 O O . ALA B 1 267 ? 3.789 8.305 -0.586 1 95.19 267 ALA B O 1
ATOM 5039 N N . VAL B 1 268 ? 4.508 6.211 -0.146 1 97.38 268 VAL B N 1
ATOM 5040 C CA . VAL B 1 268 ? 3.191 5.625 -0.368 1 97.38 268 VAL B CA 1
ATOM 5041 C C . VAL B 1 268 ? 2.549 5.273 0.973 1 97.38 268 VAL B C 1
ATOM 5043 O O . VAL B 1 268 ? 1.339 5.434 1.148 1 97.38 268 VAL B O 1
ATOM 5046 N N . ASP B 1 269 ? 3.424 4.82 1.877 1 96.62 269 ASP B N 1
ATOM 5047 C CA . ASP B 1 269 ? 2.777 4.332 3.092 1 96.62 269 ASP B CA 1
ATOM 5048 C C . ASP B 1 269 ? 3.713 4.441 4.293 1 96.62 269 ASP B C 1
ATOM 5050 O O . ASP B 1 269 ? 4.859 4.867 4.156 1 96.62 269 ASP B O 1
ATOM 5054 N N . PHE B 1 270 ? 3.139 4.102 5.508 1 95.06 270 PHE B N 1
ATOM 5055 C CA . PHE B 1 270 ? 3.855 4.105 6.777 1 95.06 270 PHE B CA 1
ATOM 5056 C C . PHE B 1 270 ? 3.99 2.689 7.328 1 95.06 270 PHE B C 1
ATOM 5058 O O . PHE B 1 270 ? 3.85 2.467 8.531 1 95.06 270 PHE B O 1
ATOM 5065 N N . ASN B 1 271 ? 4.148 1.749 6.422 1 97.12 271 ASN B N 1
ATOM 5066 C CA . ASN B 1 271 ? 4.34 0.344 6.766 1 97.12 271 ASN B CA 1
ATOM 5067 C C . ASN B 1 271 ? 3.051 -0.281 7.293 1 97.12 271 ASN B C 1
ATOM 5069 O O . ASN B 1 271 ? 2.027 0.397 7.41 1 97.12 271 ASN B O 1
ATOM 5073 N N . GLN B 1 272 ? 3.062 -1.577 7.453 1 98.25 272 GLN B N 1
ATOM 5074 C CA . GLN B 1 272 ? 1.928 -2.371 7.914 1 98.25 272 GLN B CA 1
ATOM 5075 C C . GLN B 1 272 ? 1.719 -2.211 9.414 1 98.25 272 GLN B C 1
ATOM 5077 O O . GLN B 1 272 ? 2.633 -1.798 10.133 1 98.25 272 GLN B O 1
ATOM 5082 N N . TYR B 1 273 ? 0.514 -2.51 9.875 1 98.62 273 TYR B N 1
ATOM 5083 C CA . TYR B 1 273 ? 0.184 -2.494 11.297 1 98.62 273 TYR B CA 1
ATOM 5084 C C . TYR B 1 273 ? 1.206 -3.287 12.109 1 98.62 273 TYR B C 1
ATOM 5086 O O . TYR B 1 273 ? 1.507 -4.438 11.781 1 98.62 273 TYR B O 1
ATOM 5094 N N . GLY B 1 274 ? 1.691 -2.732 13.219 1 98.69 274 GLY B N 1
ATOM 5095 C CA . GLY B 1 274 ? 2.736 -3.344 14.023 1 98.69 274 GLY B CA 1
ATOM 5096 C C . GLY B 1 274 ? 2.361 -4.719 14.547 1 98.69 274 GLY B C 1
ATOM 5097 O O . GLY B 1 274 ? 3.215 -5.602 14.648 1 98.69 274 GLY B O 1
ATOM 5098 N N . GLY B 1 275 ? 1.078 -4.902 14.922 1 98.81 275 GLY B N 1
ATOM 5099 C CA . GLY B 1 275 ? 0.624 -6.203 15.383 1 98.81 275 GLY B CA 1
ATOM 5100 C C . GLY B 1 275 ? 0.783 -7.293 14.344 1 98.81 275 GLY B C 1
ATOM 5101 O O . GLY B 1 275 ? 1.126 -8.43 14.672 1 98.81 275 GLY B O 1
ATOM 5102 N N . ILE B 1 276 ? 0.568 -6.996 13.086 1 98.88 276 ILE B N 1
ATOM 5103 C CA . ILE B 1 276 ? 0.715 -7.961 12.008 1 98.88 276 ILE B CA 1
ATOM 5104 C C . ILE B 1 276 ? 2.193 -8.289 11.805 1 98.88 276 ILE B C 1
ATOM 5106 O O . ILE B 1 276 ? 2.549 -9.445 11.539 1 98.88 276 ILE B O 1
ATOM 5110 N N . LEU B 1 277 ? 3.088 -7.258 11.93 1 98.88 277 LEU B N 1
ATOM 5111 C CA . LEU B 1 277 ? 4.52 -7.512 11.836 1 98.88 277 LEU B CA 1
ATOM 5112 C C . LEU B 1 277 ? 4.98 -8.453 12.938 1 98.88 277 LEU B C 1
ATOM 5114 O O . LEU B 1 277 ? 5.762 -9.375 12.695 1 98.88 277 LEU B O 1
ATOM 5118 N N . ARG B 1 278 ? 4.484 -8.227 14.18 1 98.81 278 ARG B N 1
ATOM 5119 C CA . ARG B 1 278 ? 4.809 -9.117 15.281 1 98.81 278 ARG B CA 1
ATOM 5120 C C . ARG B 1 278 ? 4.355 -10.547 14.984 1 98.81 278 ARG B C 1
ATOM 5122 O O . ARG B 1 278 ? 5.082 -11.5 15.258 1 98.81 278 ARG B O 1
ATOM 5129 N N . ALA B 1 279 ? 3.189 -10.656 14.453 1 98.88 279 ALA B N 1
ATOM 5130 C CA . ALA B 1 279 ? 2.65 -11.961 14.078 1 98.88 279 ALA B CA 1
ATOM 5131 C C . ALA B 1 279 ? 3.518 -12.625 13.016 1 98.88 279 ALA B C 1
ATOM 5133 O O . ALA B 1 279 ? 3.723 -13.844 13.047 1 98.88 279 ALA B O 1
ATOM 5134 N N . GLY B 1 280 ? 3.951 -11.828 12.047 1 98.81 280 GLY B N 1
ATOM 5135 C CA . GLY B 1 280 ? 4.863 -12.352 11.047 1 98.81 280 GLY B CA 1
ATOM 5136 C C . GLY B 1 280 ? 6.145 -12.906 11.633 1 98.81 280 GLY B C 1
ATOM 5137 O O . GLY B 1 280 ? 6.633 -13.953 11.195 1 98.81 280 GLY B O 1
ATOM 5138 N N . SER B 1 281 ? 6.699 -12.172 12.617 1 98.81 281 SER B N 1
ATOM 5139 C CA . SER B 1 281 ? 7.898 -12.648 13.297 1 98.81 281 SER B CA 1
ATOM 5140 C C . SER B 1 281 ? 7.648 -13.984 13.984 1 98.81 281 SER B C 1
ATOM 5142 O O . SER B 1 281 ? 8.477 -14.898 13.906 1 98.81 281 SER B O 1
ATOM 5144 N N . GLN B 1 282 ? 6.484 -14.086 14.625 1 98.5 282 GLN B N 1
ATOM 5145 C CA . GLN B 1 282 ? 6.086 -15.328 15.273 1 98.5 282 GLN B CA 1
ATOM 5146 C C . GLN B 1 282 ? 5.949 -16.453 14.258 1 98.5 282 GLN B C 1
ATOM 5148 O O . GLN B 1 282 ? 6.359 -17.594 14.523 1 98.5 282 GLN B O 1
ATOM 5153 N N . ALA B 1 283 ? 5.391 -16.188 13.156 1 98.69 283 ALA B N 1
ATOM 5154 C CA . ALA B 1 283 ? 5.191 -17.188 12.109 1 98.69 283 ALA B CA 1
ATOM 5155 C C . ALA B 1 283 ? 6.527 -17.703 11.586 1 98.69 283 ALA B C 1
ATOM 5157 O O . ALA B 1 283 ? 6.711 -18.906 11.43 1 98.69 283 ALA B O 1
ATOM 5158 N N . LEU B 1 284 ? 7.48 -16.781 11.352 1 98.62 284 LEU B N 1
ATOM 5159 C CA . LEU B 1 284 ? 8.758 -17.125 10.734 1 98.62 284 LEU B CA 1
ATOM 5160 C C . LEU B 1 284 ? 9.641 -17.906 11.695 1 98.62 284 LEU B C 1
ATOM 5162 O O . LEU B 1 284 ? 10.32 -18.844 11.297 1 98.62 284 LEU B O 1
ATOM 5166 N N . LEU B 1 285 ? 9.625 -17.562 12.953 1 98.25 285 LEU B N 1
ATOM 5167 C CA . LEU B 1 285 ? 10.625 -18.094 13.883 1 98.25 285 LEU B CA 1
ATOM 5168 C C . LEU B 1 285 ? 10 -19.141 14.805 1 98.25 285 LEU B C 1
ATOM 5170 O O . LEU B 1 285 ? 10.719 -19.891 15.469 1 98.25 285 LEU B O 1
ATOM 5174 N N . GLY B 1 286 ? 8.68 -19.156 14.875 1 97.44 286 GLY B N 1
ATOM 5175 C CA . GLY B 1 286 ? 7.996 -20.094 15.758 1 97.44 286 GLY B CA 1
ATOM 5176 C C . GLY B 1 286 ? 7.957 -21.516 15.211 1 97.44 286 GLY B C 1
ATOM 5177 O O . GLY B 1 286 ? 8.766 -21.875 14.359 1 97.44 286 GLY B O 1
ATOM 5178 N N . ASP B 1 287 ? 7.047 -22.312 15.781 1 96.5 287 ASP B N 1
ATOM 5179 C CA . ASP B 1 287 ? 6.828 -23.703 15.391 1 96.5 287 ASP B CA 1
ATOM 5180 C C . ASP B 1 287 ? 6.398 -23.797 13.93 1 96.5 287 ASP B C 1
ATOM 5182 O O . ASP B 1 287 ? 5.445 -23.141 13.516 1 96.5 287 ASP B O 1
ATOM 5186 N N . GLN B 1 288 ? 7.082 -24.641 13.148 1 96.81 288 GLN B N 1
ATOM 5187 C CA . GLN B 1 288 ? 6.836 -24.719 11.711 1 96.81 288 GLN B CA 1
ATOM 5188 C C . GLN B 1 288 ? 5.934 -25.906 11.383 1 96.81 288 GLN B C 1
ATOM 5190 O O . GLN B 1 288 ? 5.754 -26.234 10.211 1 96.81 288 GLN B O 1
ATOM 5195 N N . THR B 1 289 ? 5.309 -26.531 12.352 1 97.19 289 THR B N 1
ATOM 5196 C CA . THR B 1 289 ? 4.387 -27.641 12.141 1 97.19 289 THR B CA 1
ATOM 5197 C C . THR B 1 289 ? 3.232 -27.219 11.234 1 97.19 289 THR B C 1
ATOM 5199 O O . THR B 1 289 ? 2.775 -28.016 10.398 1 97.19 289 THR B O 1
ATOM 5202 N N . GLY B 1 290 ? 2.787 -26 11.445 1 96.56 290 GLY B N 1
ATOM 5203 C CA . GLY B 1 290 ? 1.703 -25.5 10.625 1 96.56 290 GLY B CA 1
ATOM 5204 C C . GLY B 1 290 ? 2.037 -25.5 9.141 1 96.56 290 GLY B C 1
ATOM 5205 O O . GLY B 1 290 ? 1.177 -25.781 8.305 1 96.56 290 GLY B O 1
ATOM 5206 N N . VAL B 1 291 ? 3.266 -25.188 8.789 1 97.5 291 VAL B N 1
ATOM 5207 C CA . VAL B 1 291 ? 3.709 -25.172 7.402 1 97.5 291 VAL B CA 1
ATOM 5208 C C . VAL B 1 291 ? 3.701 -26.594 6.836 1 97.5 291 VAL B C 1
ATOM 5210 O O . VAL B 1 291 ? 3.217 -26.812 5.723 1 97.5 291 VAL B O 1
ATOM 5213 N N . ARG B 1 292 ? 4.184 -27.531 7.609 1 96.69 292 ARG B N 1
ATOM 5214 C CA . ARG B 1 292 ? 4.215 -28.922 7.172 1 96.69 292 ARG B CA 1
ATOM 5215 C C . ARG B 1 292 ? 2.805 -29.453 6.953 1 96.69 292 ARG B C 1
ATOM 5217 O O . ARG B 1 292 ? 2.555 -30.188 5.988 1 96.69 292 ARG B O 1
ATOM 5224 N N . GLU B 1 293 ? 1.953 -29.094 7.824 1 97.69 293 GLU B N 1
ATOM 5225 C CA . GLU B 1 293 ? 0.562 -29.531 7.707 1 97.69 293 GLU B CA 1
ATOM 5226 C C . GLU B 1 293 ? -0.104 -28.906 6.48 1 97.69 293 GLU B C 1
ATOM 5228 O O . GLU B 1 293 ? -0.888 -29.562 5.797 1 97.69 293 GLU B O 1
ATOM 5233 N N . MET B 1 294 ? 0.161 -27.656 6.281 1 97.44 294 MET B N 1
ATOM 5234 C CA . MET B 1 294 ? -0.359 -26.984 5.098 1 97.44 294 MET B CA 1
ATOM 5235 C C . MET B 1 294 ? 0.127 -27.672 3.824 1 97.44 294 MET B C 1
ATOM 5237 O O . MET B 1 294 ? -0.667 -27.953 2.926 1 97.44 294 MET B O 1
ATOM 5241 N N . VAL B 1 295 ? 1.419 -28.031 3.744 1 97.69 295 VAL B N 1
ATOM 5242 C CA . VAL B 1 295 ? 1.992 -28.688 2.58 1 97.69 295 VAL B CA 1
ATOM 5243 C C . VAL B 1 295 ? 1.328 -30.047 2.385 1 97.69 295 VAL B C 1
ATOM 5245 O O . VAL B 1 295 ? 0.991 -30.422 1.26 1 97.69 295 VAL B O 1
ATOM 5248 N N . ALA B 1 296 ? 1.13 -30.75 3.475 1 98 296 ALA B N 1
ATOM 5249 C CA . ALA B 1 296 ? 0.48 -32.062 3.41 1 98 296 ALA B CA 1
ATOM 5250 C C . ALA B 1 296 ? -0.943 -31.938 2.875 1 98 296 ALA B C 1
ATOM 5252 O O . ALA B 1 296 ? -1.393 -32.781 2.092 1 98 296 ALA B O 1
ATOM 5253 N N . THR B 1 297 ? -1.64 -30.922 3.318 1 98.5 297 THR B N 1
ATOM 5254 C CA . THR B 1 297 ? -3.006 -30.688 2.865 1 98.5 297 THR B CA 1
ATOM 5255 C C . THR B 1 297 ? -3.041 -30.453 1.358 1 98.5 297 THR B C 1
ATOM 5257 O O . THR B 1 297 ? -3.842 -31.062 0.649 1 98.5 297 THR B O 1
ATOM 5260 N N . PHE B 1 298 ? -2.164 -29.641 0.846 1 98.5 298 PHE B N 1
ATOM 5261 C CA . PHE B 1 298 ? -2.172 -29.328 -0.58 1 98.5 298 PHE B CA 1
ATOM 5262 C C . PHE B 1 298 ? -1.655 -30.5 -1.393 1 98.5 298 PHE B C 1
ATOM 5264 O O . PHE B 1 298 ? -2.092 -30.719 -2.523 1 98.5 298 PHE B O 1
ATOM 5271 N N . ARG B 1 299 ? -0.769 -31.297 -0.784 1 98.19 299 ARG B N 1
ATOM 5272 C CA . ARG B 1 299 ? -0.348 -32.531 -1.438 1 98.19 299 ARG B CA 1
ATOM 5273 C C . ARG B 1 299 ? -1.53 -33.469 -1.64 1 98.19 299 ARG B C 1
ATOM 5275 O O . ARG B 1 299 ? -1.707 -34.031 -2.725 1 98.19 299 ARG B O 1
ATOM 5282 N N . GLU B 1 300 ? -2.275 -33.656 -0.626 1 98.62 300 GLU B N 1
ATOM 5283 C CA . GLU B 1 300 ? -3.457 -34.5 -0.719 1 98.62 300 GLU B CA 1
ATOM 5284 C C . GLU B 1 300 ? -4.438 -33.969 -1.763 1 98.62 300 GLU B C 1
ATOM 5286 O O . GLU B 1 300 ? -4.961 -34.75 -2.572 1 98.62 300 GLU B O 1
ATOM 5291 N N . ARG B 1 301 ? -4.695 -32.688 -1.702 1 98.75 301 ARG B N 1
ATOM 5292 C CA . ARG B 1 301 ? -5.605 -32.062 -2.66 1 98.75 301 ARG B CA 1
ATOM 5293 C C . ARG B 1 301 ? -5.117 -32.281 -4.09 1 98.75 301 ARG B C 1
ATOM 5295 O O . ARG B 1 301 ? -5.902 -32.625 -4.973 1 98.75 301 ARG B O 1
ATOM 5302 N N . ARG B 1 302 ? -3.812 -32.062 -4.277 1 98.56 302 ARG B N 1
ATOM 5303 C CA . ARG B 1 302 ? -3.191 -32.281 -5.582 1 98.56 302 ARG B CA 1
ATOM 5304 C C . ARG B 1 3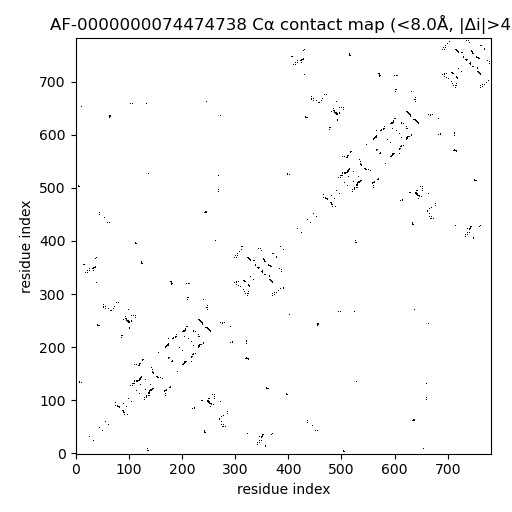02 ? -3.391 -33.688 -6.062 1 98.56 302 ARG B C 1
ATOM 5306 O O . ARG B 1 302 ? -3.854 -33.938 -7.184 1 98.56 302 ARG B O 1
ATOM 5313 N N . ASP B 1 303 ? -3.053 -34.656 -5.199 1 98.44 303 ASP B N 1
ATOM 5314 C CA . ASP B 1 303 ? -3.131 -36.062 -5.57 1 98.44 303 ASP B CA 1
ATOM 5315 C C . ASP B 1 303 ? -4.566 -36.469 -5.906 1 98.44 303 ASP B C 1
ATOM 5317 O O . ASP B 1 303 ? -4.809 -37.156 -6.906 1 98.44 303 ASP B O 1
ATOM 5321 N N . ARG B 1 304 ? -5.492 -36 -5.109 1 98.44 304 ARG B N 1
ATOM 5322 C CA . ARG B 1 304 ? -6.898 -36.344 -5.305 1 98.44 304 ARG B CA 1
ATOM 5323 C C . ARG B 1 304 ? -7.445 -35.688 -6.574 1 98.44 304 ARG B C 1
ATOM 5325 O O . ARG B 1 304 ? -8.18 -36.344 -7.332 1 98.44 304 ARG B O 1
ATOM 5332 N N . PHE B 1 305 ? -7.172 -34.438 -6.781 1 98.75 305 PHE B N 1
ATOM 5333 C CA . PHE B 1 305 ? -7.699 -33.719 -7.926 1 98.75 305 PHE B CA 1
ATOM 5334 C C . PHE B 1 305 ? -7.121 -34.25 -9.227 1 98.75 305 PHE B C 1
ATOM 5336 O O . PHE B 1 305 ? -7.859 -34.5 -10.18 1 98.75 305 PHE B O 1
ATOM 5343 N N . VAL B 1 306 ? -5.805 -34.438 -9.297 1 98.62 306 VAL B N 1
ATOM 5344 C CA . VAL B 1 306 ? -5.133 -34.938 -10.484 1 98.62 306 VAL B CA 1
ATOM 5345 C C . VAL B 1 306 ? -5.602 -36.375 -10.773 1 98.62 306 VAL B C 1
ATOM 5347 O O . VAL B 1 306 ? -5.871 -36.719 -11.922 1 98.62 306 VAL B O 1
ATOM 5350 N N . GLY B 1 307 ? -5.652 -37.156 -9.711 1 98.31 307 GLY B N 1
ATOM 5351 C CA . GLY B 1 307 ? -6.191 -38.5 -9.875 1 98.31 307 GLY B CA 1
ATOM 5352 C C . GLY B 1 307 ? -7.59 -38.531 -10.461 1 98.31 307 GLY B C 1
ATOM 5353 O O . GLY B 1 307 ? -7.895 -39.312 -11.344 1 98.31 307 GLY B O 1
ATOM 5354 N N . ALA B 1 308 ? -8.422 -37.656 -9.977 1 98.25 308 ALA B N 1
ATOM 5355 C CA . ALA B 1 308 ? -9.797 -37.531 -10.461 1 98.25 308 ALA B CA 1
ATOM 5356 C C . ALA B 1 308 ? -9.82 -37.125 -11.93 1 98.25 308 ALA B C 1
ATOM 5358 O O . ALA B 1 308 ? -10.617 -37.656 -12.719 1 98.25 308 ALA B O 1
ATOM 5359 N N . LEU B 1 309 ? -9.023 -36.125 -12.305 1 98.25 309 LEU B N 1
ATOM 5360 C CA . LEU B 1 309 ? -8.953 -35.688 -13.695 1 98.25 309 LEU B CA 1
ATOM 5361 C C . LEU B 1 309 ? -8.516 -36.844 -14.602 1 98.25 309 LEU B C 1
ATOM 5363 O O . LEU B 1 309 ? -9.086 -37.062 -15.672 1 98.25 309 LEU B O 1
ATOM 5367 N N . HIS B 1 310 ? -7.527 -37.625 -14.164 1 97.88 310 HIS B N 1
ATOM 5368 C CA . HIS B 1 310 ? -7.09 -38.781 -14.906 1 97.88 310 HIS B CA 1
ATOM 5369 C C . HIS B 1 310 ? -8.227 -39.781 -15.078 1 97.88 310 HIS B C 1
ATOM 5371 O O . HIS B 1 310 ? -8.383 -40.375 -16.141 1 97.88 310 HIS B O 1
ATOM 5377 N N . GLY B 1 311 ? -8.914 -39.906 -14.086 1 96.88 311 GLY B N 1
ATOM 5378 C CA . GLY B 1 311 ? -10.016 -40.875 -14.078 1 96.88 311 GLY B CA 1
ATOM 5379 C C . GLY B 1 311 ? -11.07 -40.562 -15.125 1 96.88 311 GLY B C 1
ATOM 5380 O O . GLY B 1 311 ? -11.734 -41.5 -15.617 1 96.88 311 GLY B O 1
ATOM 5381 N N . ILE B 1 312 ? -11.172 -39.344 -15.492 1 96 312 ILE B N 1
ATOM 5382 C CA . ILE B 1 312 ? -12.188 -39 -16.484 1 96 312 ILE B CA 1
ATOM 5383 C C . ILE B 1 312 ? -11.547 -38.844 -17.844 1 96 312 ILE B C 1
ATOM 5385 O O . ILE B 1 312 ? -12.172 -38.312 -18.781 1 96 312 ILE B O 1
ATOM 5389 N N . GLY B 1 313 ? -10.289 -39.125 -17.953 1 95.56 313 GLY B N 1
ATOM 5390 C CA . GLY B 1 313 ? -9.602 -39.125 -19.234 1 95.56 313 GLY B CA 1
ATOM 5391 C C . GLY B 1 313 ? -8.992 -37.781 -19.578 1 95.56 313 GLY B C 1
ATOM 5392 O O . GLY B 1 313 ? -8.773 -37.469 -20.75 1 95.56 313 GLY B O 1
ATOM 5393 N N . TRP B 1 314 ? -8.805 -36.906 -18.656 1 96.62 314 TRP B N 1
ATOM 5394 C CA . TRP B 1 314 ? -8.109 -35.656 -18.828 1 96.62 314 TRP B CA 1
ATOM 5395 C C . TRP B 1 314 ? -6.691 -35.719 -18.266 1 96.62 314 TRP B C 1
ATOM 5397 O O . TRP B 1 314 ? -6.461 -35.375 -17.094 1 96.62 314 TRP B O 1
ATOM 5407 N N . PRO B 1 315 ? -5.801 -36.094 -19.125 1 94.69 315 PRO B N 1
ATOM 5408 C CA . PRO B 1 315 ? -4.426 -36.219 -18.641 1 94.69 315 PRO B CA 1
ATOM 5409 C C . PRO B 1 315 ? -3.789 -34.875 -18.312 1 94.69 315 PRO B C 1
ATOM 5411 O O . PRO B 1 315 ? -3.754 -33.969 -19.156 1 94.69 315 PRO B O 1
ATOM 5414 N N . VAL B 1 316 ? -3.367 -34.719 -17.094 1 96.69 316 VAL B N 1
ATOM 5415 C CA . VAL B 1 316 ? -2.689 -33.5 -16.641 1 96.69 316 VAL B CA 1
ATOM 5416 C C . VAL B 1 316 ? -1.411 -33.875 -15.898 1 96.69 316 VAL B C 1
ATOM 5418 O O . VAL B 1 316 ? -1.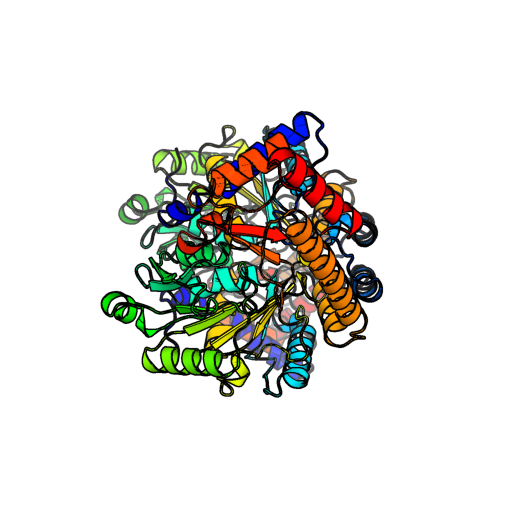303 -34.969 -15.352 1 96.69 316 VAL B O 1
ATOM 5421 N N . PRO B 1 317 ? -0.366 -33.031 -15.945 1 96.25 317 PRO B N 1
ATOM 5422 C CA . PRO B 1 317 ? 0.836 -33.312 -15.156 1 96.25 317 PRO B CA 1
ATOM 5423 C C . PRO B 1 317 ? 0.591 -33.219 -13.648 1 96.25 317 PRO B C 1
ATOM 5425 O O . PRO B 1 317 ? -0.317 -32.5 -13.219 1 96.25 317 PRO B O 1
ATOM 5428 N N . LEU B 1 318 ? 1.329 -34.031 -12.906 1 97.56 318 LEU B N 1
ATOM 5429 C CA . LEU B 1 318 ? 1.349 -33.875 -11.453 1 97.56 318 LEU B CA 1
ATOM 5430 C C . LEU B 1 318 ? 2.268 -32.75 -11.023 1 97.56 318 LEU B C 1
ATOM 5432 O O . LEU B 1 318 ? 3.49 -32.844 -11.164 1 97.56 318 LEU B O 1
ATOM 5436 N N . PRO B 1 319 ? 1.709 -31.625 -10.594 1 97.62 319 PRO B N 1
ATOM 5437 C CA . PRO B 1 319 ? 2.566 -30.484 -10.242 1 97.62 319 PRO B CA 1
ATOM 5438 C C . PRO B 1 319 ? 3.518 -30.797 -9.094 1 97.62 319 PRO B C 1
ATOM 5440 O O . PRO B 1 319 ? 3.102 -31.375 -8.086 1 97.62 319 PRO B O 1
ATOM 5443 N N . PRO B 1 320 ? 4.742 -30.391 -9.188 1 97.56 320 PRO B N 1
ATOM 5444 C CA . PRO B 1 320 ? 5.695 -30.641 -8.102 1 97.56 320 PRO B CA 1
ATOM 5445 C C . PRO B 1 320 ? 5.594 -29.594 -6.98 1 97.56 320 PRO B C 1
ATOM 5447 O O . PRO B 1 320 ? 6.156 -29.797 -5.902 1 97.56 320 PRO B O 1
ATOM 5450 N N . ALA B 1 321 ? 4.898 -28.531 -7.25 1 97.94 321 ALA B N 1
ATOM 5451 C CA . ALA B 1 321 ? 4.859 -27.438 -6.297 1 97.94 321 ALA B CA 1
ATOM 5452 C C . ALA B 1 321 ? 3.631 -26.562 -6.512 1 97.94 321 ALA B C 1
ATOM 5454 O O . ALA B 1 321 ? 2.836 -26.812 -7.422 1 97.94 321 ALA B O 1
ATOM 5455 N N . THR B 1 322 ? 3.436 -25.578 -5.621 1 98.06 322 THR B N 1
ATOM 5456 C CA . THR B 1 322 ? 2.381 -24.562 -5.621 1 98.06 322 THR B CA 1
ATOM 5457 C C . THR B 1 322 ? 1.038 -25.188 -5.246 1 98.06 322 THR B C 1
ATOM 5459 O O . THR B 1 322 ? 0.989 -26.312 -4.73 1 98.06 322 THR B O 1
ATOM 5462 N N . MET B 1 323 ? 0.007 -24.469 -5.402 1 98.38 323 MET B N 1
ATOM 5463 C CA . MET B 1 323 ? -1.353 -24.906 -5.109 1 98.38 323 MET B CA 1
ATOM 5464 C C . MET B 1 323 ? -2.17 -25.047 -6.391 1 98.38 323 MET B C 1
ATOM 5466 O O . MET B 1 323 ? -3.4 -25 -6.355 1 98.38 323 MET B O 1
ATOM 5470 N N . TYR B 1 324 ? -1.463 -25.172 -7.582 1 98.56 324 TYR B N 1
ATOM 5471 C CA . TYR B 1 324 ? -2.164 -25.078 -8.859 1 98.56 324 TYR B CA 1
ATOM 5472 C C . TYR B 1 324 ? -1.961 -26.328 -9.695 1 98.56 324 TYR B C 1
ATOM 5474 O O . TYR B 1 324 ? -0.942 -27.016 -9.562 1 98.56 324 TYR B O 1
ATOM 5482 N N . VAL B 1 325 ? -2.945 -26.594 -10.461 1 98.69 325 VAL B N 1
ATOM 5483 C CA . VAL B 1 325 ? -2.832 -27.547 -11.57 1 98.69 325 VAL B CA 1
ATOM 5484 C C . VAL B 1 325 ? -2.928 -26.781 -12.898 1 98.69 325 VAL B C 1
ATOM 5486 O O . VAL B 1 325 ? -3.916 -26.094 -13.156 1 98.69 325 VAL B O 1
ATOM 5489 N N . TRP B 1 326 ? -1.851 -26.828 -13.617 1 98.62 326 TRP B N 1
ATOM 5490 C CA . TRP B 1 326 ? -1.784 -26.266 -14.961 1 98.62 326 TRP B CA 1
ATOM 5491 C C . TRP B 1 326 ? -2.129 -27.312 -16.016 1 98.62 326 TRP B C 1
ATOM 5493 O O . TRP B 1 326 ? -1.279 -28.125 -16.391 1 98.62 326 TRP B O 1
ATOM 5503 N N . ALA B 1 327 ? -3.33 -27.25 -16.5 1 98.44 327 ALA B N 1
ATOM 5504 C CA . ALA B 1 327 ? -3.869 -28.359 -17.297 1 98.44 327 ALA B CA 1
ATOM 5505 C C . ALA B 1 327 ? -3.98 -27.984 -18.766 1 98.44 327 ALA B C 1
ATOM 5507 O O . ALA B 1 327 ? -4.621 -26.984 -19.109 1 98.44 327 ALA B O 1
ATOM 5508 N N . PRO B 1 328 ? -3.338 -28.781 -19.656 1 97.88 328 PRO B N 1
ATOM 5509 C CA . PRO B 1 328 ? -3.684 -28.594 -21.062 1 97.88 328 PRO B CA 1
ATOM 5510 C C . PRO B 1 328 ? -5.168 -28.828 -21.344 1 97.88 328 PRO B C 1
ATOM 5512 O O . PRO B 1 328 ? -5.758 -29.766 -20.812 1 97.88 328 PRO B O 1
ATOM 5515 N N . LEU B 1 329 ? -5.668 -27.969 -22.078 1 97.56 329 LEU B N 1
ATOM 5516 C CA . LEU B 1 329 ? -7.082 -28.109 -22.406 1 97.56 329 LEU B CA 1
ATOM 5517 C C . LEU B 1 329 ? -7.32 -29.312 -23.312 1 97.56 329 LEU B C 1
ATOM 5519 O O . LEU B 1 329 ? -6.434 -29.703 -24.078 1 97.56 329 LEU B O 1
ATOM 5523 N N . PRO B 1 330 ? -8.539 -29.875 -23.203 1 93.88 330 PRO B N 1
ATOM 5524 C CA . PRO B 1 330 ? -8.891 -30.875 -24.219 1 93.88 330 PRO B CA 1
ATOM 5525 C C . PRO B 1 330 ? -8.742 -30.359 -25.641 1 93.88 330 PRO B C 1
ATOM 5527 O O . PRO B 1 330 ? -8.906 -29.156 -25.891 1 93.88 330 PRO B O 1
ATOM 5530 N N . PRO B 1 331 ? -8.508 -31.203 -26.578 1 93.19 331 PRO B N 1
ATOM 5531 C CA . PRO B 1 331 ? -8.18 -30.812 -27.953 1 93.19 331 PRO B CA 1
ATOM 5532 C C . PRO B 1 331 ? -9.234 -29.891 -28.562 1 93.19 331 PRO B C 1
ATOM 5534 O O . PRO B 1 331 ? -8.898 -28.953 -29.281 1 93.19 331 PRO B O 1
ATOM 5537 N N . ALA B 1 332 ? -10.469 -30.062 -28.266 1 92.44 332 ALA B N 1
ATOM 5538 C CA . ALA B 1 332 ? -11.562 -29.281 -28.844 1 92.44 332 ALA B CA 1
ATOM 5539 C C . ALA B 1 332 ? -11.484 -27.828 -28.391 1 92.44 332 ALA B C 1
ATOM 5541 O O . ALA B 1 332 ? -12.055 -26.938 -29.031 1 92.44 332 ALA B O 1
ATOM 5542 N N . TRP B 1 333 ? -10.695 -27.625 -27.312 1 95.25 333 TRP B N 1
ATOM 5543 C CA . TRP B 1 333 ? -10.625 -26.297 -26.719 1 95.25 333 TRP B CA 1
ATOM 5544 C C . TRP B 1 333 ? -9.203 -25.75 -26.766 1 95.25 333 TRP B C 1
ATOM 5546 O O . TRP B 1 333 ? -8.891 -24.75 -26.109 1 95.25 333 TRP B O 1
ATOM 5556 N N . ALA B 1 334 ? -8.391 -26.297 -27.516 1 93.69 334 ALA B N 1
ATOM 5557 C CA . ALA B 1 334 ? -6.945 -26.078 -27.484 1 93.69 334 ALA B CA 1
ATOM 5558 C C . ALA B 1 334 ? -6.602 -24.625 -27.781 1 93.69 334 ALA B C 1
ATOM 5560 O O . ALA B 1 334 ? -5.539 -24.125 -27.391 1 93.69 334 ALA B O 1
ATOM 5561 N N . ASN B 1 335 ? -7.504 -23.797 -28.359 1 95.44 335 ASN B N 1
ATOM 5562 C CA . ASN B 1 335 ? -7.16 -22.438 -28.766 1 95.44 335 ASN B CA 1
ATOM 5563 C C . ASN B 1 335 ? -8.156 -21.422 -28.203 1 95.44 335 ASN B C 1
ATOM 5565 O O . ASN B 1 335 ? -8.266 -20.312 -28.719 1 95.44 335 ASN B O 1
ATOM 5569 N N . ASN B 1 336 ? -8.836 -21.766 -27.141 1 95.69 336 ASN B N 1
ATOM 5570 C CA . ASN B 1 336 ? -9.875 -20.891 -26.625 1 95.69 336 ASN B CA 1
ATOM 5571 C C . ASN B 1 336 ? -10.07 -21.062 -25.125 1 95.69 336 ASN B C 1
ATOM 5573 O O . ASN B 1 336 ? -11.18 -21.344 -24.656 1 95.69 336 ASN B O 1
ATOM 5577 N N . SER B 1 337 ? -9.016 -20.797 -24.422 1 96.75 337 SER B N 1
ATOM 5578 C CA . SER B 1 337 ? -9.031 -21.016 -22.984 1 96.75 337 SER B CA 1
ATOM 5579 C C . SER B 1 337 ? -10.102 -20.156 -22.312 1 96.75 337 SER B C 1
ATOM 5581 O O . SER B 1 337 ? -10.758 -20.609 -21.359 1 96.75 337 SER B O 1
ATOM 5583 N N . LEU B 1 338 ? -10.312 -18.922 -22.781 1 95.25 338 LEU B N 1
ATOM 5584 C CA . LEU B 1 338 ? -11.305 -18.016 -22.203 1 95.25 338 LEU B CA 1
ATOM 5585 C C . LEU B 1 338 ? -12.711 -18.578 -22.359 1 95.25 338 LEU B C 1
ATOM 5587 O O . LEU B 1 338 ? -13.461 -18.672 -21.391 1 95.25 338 LEU B O 1
ATOM 5591 N N . GLU B 1 339 ? -13.094 -18.922 -23.531 1 94.88 339 GLU B N 1
ATOM 5592 C CA . GLU B 1 339 ? -14.422 -19.484 -23.797 1 94.88 339 GLU B CA 1
ATOM 5593 C C . GLU B 1 339 ? -14.633 -20.781 -23.016 1 94.88 339 GLU B C 1
ATOM 5595 O O . GLU B 1 339 ? -15.727 -21.047 -22.531 1 94.88 339 GLU B O 1
ATOM 5600 N N . PHE B 1 340 ? -13.617 -21.594 -23.031 1 96.69 340 PHE B N 1
ATOM 5601 C CA . PHE B 1 340 ? -13.688 -22.828 -22.25 1 96.69 340 PHE B CA 1
ATOM 5602 C C . PHE B 1 340 ? -14.102 -22.531 -20.797 1 96.69 340 PHE B C 1
ATOM 5604 O O . PHE B 1 340 ? -15.031 -23.141 -20.281 1 96.69 340 PHE B O 1
ATOM 5611 N N . CYS B 1 341 ? -13.414 -21.594 -20.141 1 96.25 341 CYS B N 1
ATOM 5612 C CA . CYS B 1 341 ? -13.664 -21.297 -18.734 1 96.25 341 CYS B CA 1
ATOM 5613 C C . CYS B 1 341 ? -15.039 -20.672 -18.547 1 96.25 341 CYS B C 1
ATOM 5615 O O . CYS B 1 341 ? -15.703 -20.906 -17.547 1 96.25 341 CYS B O 1
ATOM 5617 N N . GLN B 1 342 ? -15.422 -19.828 -19.516 1 94.69 342 GLN B N 1
ATOM 5618 C CA . GLN B 1 342 ? -16.766 -19.266 -19.453 1 94.69 342 GLN B CA 1
ATOM 5619 C C . GLN B 1 342 ? -17.828 -20.359 -19.5 1 94.69 342 GLN B C 1
ATOM 5621 O O . GLN B 1 342 ? -18.75 -20.359 -18.688 1 94.69 342 GLN B O 1
ATOM 5626 N N . HIS B 1 343 ? -17.672 -21.25 -20.453 1 94.88 343 HIS B N 1
ATOM 5627 C CA . HIS B 1 343 ? -18.609 -22.359 -20.562 1 94.88 343 HIS B CA 1
ATOM 5628 C C . HIS B 1 343 ? -18.562 -23.266 -19.328 1 94.88 343 HIS B C 1
ATOM 5630 O O . HIS B 1 343 ? -19.594 -23.719 -18.844 1 94.88 343 HIS B O 1
ATOM 5636 N N . LEU B 1 344 ? -17.406 -23.484 -18.906 1 96.44 344 LEU B N 1
ATOM 5637 C CA . LEU B 1 344 ? -17.219 -24.344 -17.734 1 96.44 344 LEU B CA 1
ATOM 5638 C C . LEU B 1 344 ? -18.047 -23.844 -16.547 1 96.44 344 LEU B C 1
ATOM 5640 O O . LEU B 1 344 ? -18.828 -24.594 -15.969 1 96.44 344 LEU B O 1
ATOM 5644 N N . VAL B 1 345 ? -17.891 -22.562 -16.203 1 96.06 345 VAL B N 1
ATOM 5645 C CA . VAL B 1 345 ? -18.578 -22.062 -15.023 1 96.06 345 VAL B CA 1
ATOM 5646 C C . VAL B 1 345 ? -20.078 -21.984 -15.289 1 96.06 345 VAL B C 1
ATOM 5648 O O . VAL B 1 345 ? -20.891 -22.234 -14.398 1 96.06 345 VAL B O 1
ATOM 5651 N N . MET B 1 346 ? -20.5 -21.672 -16.516 1 94.44 346 MET B N 1
ATOM 5652 C CA . MET B 1 346 ? -21.906 -21.531 -16.859 1 94.44 346 MET B CA 1
ATOM 5653 C C . MET B 1 346 ? -22.609 -22.875 -16.844 1 94.44 346 MET B C 1
ATOM 5655 O O . MET B 1 346 ? -23.766 -22.984 -16.438 1 94.44 346 MET B O 1
ATOM 5659 N N . LYS B 1 347 ? -21.906 -23.875 -17.297 1 95.5 347 LYS B N 1
ATOM 5660 C CA . LYS B 1 347 ? -22.531 -25.188 -17.5 1 95.5 347 LYS B CA 1
ATOM 5661 C C . LYS B 1 347 ? -22.375 -26.047 -16.25 1 95.5 347 LYS B C 1
ATOM 5663 O O . LYS B 1 347 ? -23.203 -26.938 -16 1 95.5 347 LYS B O 1
ATOM 5668 N N . THR B 1 348 ? -21.344 -25.781 -15.477 1 96.75 348 THR B N 1
ATOM 5669 C CA . THR B 1 348 ? -21.047 -26.734 -14.422 1 96.75 348 THR B CA 1
ATOM 5670 C C . THR B 1 348 ? -21 -26.047 -13.062 1 96.75 348 THR B C 1
ATOM 5672 O O . THR B 1 348 ? -21.031 -26.703 -12.023 1 96.75 348 THR B O 1
ATOM 5675 N N . GLY B 1 349 ? -20.844 -24.734 -13 1 96.44 349 GLY B N 1
ATOM 5676 C CA . GLY B 1 349 ? -20.625 -24.031 -11.75 1 96.44 349 GLY B CA 1
ATOM 5677 C C . GLY B 1 349 ? -19.188 -24.062 -11.273 1 96.44 349 GLY B C 1
ATOM 5678 O O . GLY B 1 349 ? -18.875 -23.531 -10.203 1 96.44 349 GLY B O 1
ATOM 5679 N N . VAL B 1 350 ? -18.312 -24.703 -12.016 1 97.75 350 VAL B N 1
ATOM 5680 C CA . VAL B 1 350 ? -16.891 -24.734 -11.664 1 97.75 350 VAL B CA 1
ATOM 5681 C C . VAL B 1 350 ? -16.156 -23.578 -12.359 1 97.75 350 VAL B C 1
ATOM 5683 O O . VAL B 1 350 ? -16.25 -23.438 -13.578 1 97.75 350 VAL B O 1
ATOM 5686 N N . ALA B 1 351 ? -15.516 -22.719 -11.562 1 96.19 351 ALA B N 1
ATOM 5687 C CA . ALA B 1 351 ? -14.75 -21.609 -12.109 1 96.19 351 ALA B CA 1
ATOM 5688 C C . ALA B 1 351 ? -13.258 -21.906 -12.102 1 96.19 351 ALA B C 1
ATOM 5690 O O . ALA B 1 351 ? -12.734 -22.469 -11.133 1 96.19 351 ALA B O 1
ATOM 5691 N N . ALA B 1 352 ? -12.617 -21.672 -13.148 1 96.25 352 ALA B N 1
ATOM 5692 C CA . ALA B 1 352 ? -11.172 -21.812 -13.297 1 96.25 352 ALA B CA 1
ATOM 5693 C C . ALA B 1 352 ? -10.57 -20.625 -14.039 1 96.25 352 ALA B C 1
ATOM 5695 O O . ALA B 1 352 ? -11.297 -19.719 -14.461 1 96.25 352 ALA B O 1
ATOM 5696 N N . CYS B 1 353 ? -9.32 -20.578 -14.117 1 95.38 353 CYS B N 1
ATOM 5697 C CA . CYS B 1 353 ? -8.656 -19.438 -14.742 1 95.38 353 CYS B CA 1
ATOM 5698 C C . CYS B 1 353 ? -8.172 -19.797 -16.141 1 95.38 353 CYS B C 1
ATOM 5700 O O . CYS B 1 353 ? -7.383 -20.734 -16.312 1 95.38 353 CYS B O 1
ATOM 5702 N N . PRO B 1 354 ? -8.656 -19.016 -17.109 1 96.31 354 PRO B N 1
ATOM 5703 C CA . PRO B 1 354 ? -8.164 -19.281 -18.469 1 96.31 354 PRO B CA 1
ATOM 5704 C C . PRO B 1 354 ? -6.668 -19.016 -18.609 1 96.31 354 PRO B C 1
ATOM 5706 O O . PRO B 1 354 ? -6.168 -17.984 -18.141 1 96.31 354 PRO B O 1
ATOM 5709 N N . GLY B 1 355 ? -5.988 -19.906 -19.266 1 96.75 355 GLY B N 1
ATOM 5710 C CA . GLY B 1 355 ? -4.547 -19.797 -19.422 1 96.75 355 GLY B CA 1
ATOM 5711 C C . GLY B 1 355 ? -4.113 -18.516 -20.078 1 96.75 355 GLY B C 1
ATOM 5712 O O . GLY B 1 355 ? -3.072 -17.953 -19.75 1 96.75 355 GLY B O 1
ATOM 5713 N N . VAL B 1 356 ? -4.93 -17.969 -20.969 1 95.38 356 VAL B N 1
ATOM 5714 C CA . VAL B 1 356 ? -4.598 -16.75 -21.719 1 95.38 356 VAL B CA 1
ATOM 5715 C C . VAL B 1 356 ? -4.512 -15.562 -20.766 1 95.38 356 VAL B C 1
ATOM 5717 O O . VAL B 1 356 ? -3.869 -14.555 -21.078 1 95.38 356 VAL B O 1
ATOM 5720 N N . GLY B 1 357 ? -5.117 -15.719 -19.625 1 93.81 357 GLY B N 1
ATOM 5721 C CA . GLY B 1 357 ? -5.047 -14.672 -18.609 1 93.81 357 GLY B CA 1
ATOM 5722 C C . GLY B 1 357 ? -3.652 -14.492 -18.031 1 93.81 357 GLY B C 1
ATOM 5723 O O . GLY B 1 357 ? -3.361 -13.469 -17.406 1 93.81 357 GLY B O 1
ATOM 5724 N N . PHE B 1 358 ? -2.775 -15.43 -18.234 1 95.94 358 PHE B N 1
ATOM 5725 C CA . PHE B 1 358 ? -1.406 -15.375 -17.734 1 95.94 358 PHE B CA 1
ATOM 5726 C C . PHE B 1 358 ? -0.442 -14.977 -18.844 1 95.94 358 PHE B C 1
ATOM 5728 O O . PHE B 1 358 ? 0.776 -15.055 -18.672 1 95.94 358 PHE B O 1
ATOM 5735 N N . GLY B 1 359 ? -1.006 -14.547 -19.969 1 95.44 359 GLY B N 1
ATOM 5736 C CA . GLY B 1 359 ? -0.24 -14.195 -21.156 1 95.44 359 GLY B CA 1
ATOM 5737 C C . GLY B 1 359 ? -0.545 -15.078 -22.344 1 95.44 359 GLY B C 1
ATOM 5738 O O . GLY B 1 359 ? -1.132 -16.156 -22.203 1 95.44 359 GLY B O 1
ATOM 5739 N N . PRO B 1 360 ? -0.161 -14.625 -23.531 1 96.25 360 PRO B N 1
ATOM 5740 C CA . PRO B 1 360 ? -0.448 -15.398 -24.75 1 96.25 360 PRO B CA 1
ATOM 5741 C C . PRO B 1 360 ? 0.115 -16.812 -24.688 1 96.25 360 PRO B C 1
ATOM 5743 O O . PRO B 1 360 ? -0.468 -17.734 -25.266 1 96.25 360 PRO B O 1
ATOM 5746 N N . GLY B 1 361 ? 1.204 -17 -23.984 1 97.31 361 GLY B N 1
ATOM 5747 C CA . GLY B 1 361 ? 1.813 -18.328 -23.859 1 97.31 361 GLY B CA 1
ATOM 5748 C C . GLY B 1 361 ? 0.987 -19.281 -23.031 1 97.31 361 GLY B C 1
ATOM 5749 O O . GLY B 1 361 ? 1.256 -20.484 -23.016 1 97.31 361 GLY B O 1
ATOM 5750 N N . GLY B 1 362 ? -0.007 -18.75 -22.344 1 97.38 362 GLY B N 1
ATOM 5751 C CA . GLY B 1 362 ? -0.876 -19.578 -21.531 1 97.38 362 GLY B CA 1
ATOM 5752 C C . GLY B 1 362 ? -2.051 -20.156 -22.297 1 97.38 362 GLY B C 1
ATOM 5753 O O . GLY B 1 362 ? -2.779 -21 -21.797 1 97.38 362 GLY B O 1
ATOM 5754 N N . GLU B 1 363 ? -2.299 -19.672 -23.562 1 97.12 363 GLU B N 1
ATOM 5755 C CA . GLU B 1 363 ? -3.396 -20.219 -24.344 1 97.12 363 GLU B CA 1
ATOM 5756 C C . GLU B 1 363 ? -3.258 -21.734 -24.516 1 97.12 363 GLU B C 1
ATOM 5758 O O . GLU B 1 363 ? -2.152 -22.234 -24.703 1 97.12 363 GLU B O 1
ATOM 5763 N N . GLY B 1 364 ? -4.379 -22.391 -24.406 1 97.38 364 GLY B N 1
ATOM 5764 C CA . GLY B 1 364 ? -4.371 -23.844 -24.5 1 97.38 364 GLY B CA 1
ATOM 5765 C C . GLY B 1 364 ? -4.309 -24.531 -23.156 1 97.38 364 GLY B C 1
ATOM 5766 O O . GLY B 1 364 ? -4.32 -25.766 -23.078 1 97.38 364 GLY B O 1
ATOM 5767 N N . TYR B 1 365 ? -4.305 -23.719 -22.125 1 98.19 365 TYR B N 1
ATOM 5768 C CA . TYR B 1 365 ? -4.258 -24.266 -20.766 1 98.19 365 TYR B CA 1
ATOM 5769 C C . TYR B 1 365 ? -5.355 -23.672 -19.906 1 98.19 365 TYR B C 1
ATOM 5771 O O . TYR B 1 365 ? -5.98 -22.672 -20.281 1 98.19 365 TYR B O 1
ATOM 5779 N N . VAL B 1 366 ? -5.625 -24.312 -18.828 1 97.94 366 VAL B N 1
ATOM 5780 C CA . VAL B 1 366 ? -6.453 -23.797 -17.734 1 97.94 366 VAL B CA 1
ATOM 5781 C C . VAL B 1 366 ? -5.762 -24.047 -16.406 1 97.94 366 VAL B C 1
ATOM 5783 O O . VAL B 1 366 ? -5.074 -25.062 -16.234 1 97.94 366 VAL B O 1
ATOM 5786 N N . ARG B 1 367 ? -5.848 -23.109 -15.508 1 97.81 367 ARG B N 1
ATOM 5787 C CA . ARG B 1 367 ? -5.289 -23.297 -14.172 1 97.81 367 ARG B CA 1
ATOM 5788 C C . ARG B 1 367 ? -6.391 -23.531 -13.148 1 97.81 367 ARG B C 1
ATOM 5790 O O . ARG B 1 367 ? -7.363 -22.781 -13.078 1 97.81 367 ARG B O 1
ATOM 5797 N N . PHE B 1 368 ? -6.23 -24.531 -12.367 1 98.38 368 PHE B N 1
ATOM 5798 C CA . PHE B 1 368 ? -7.082 -24.812 -11.219 1 98.38 368 PHE B CA 1
ATOM 5799 C C . PHE B 1 368 ? -6.336 -24.531 -9.914 1 98.38 368 PHE B C 1
ATOM 5801 O O . PHE B 1 368 ? -5.211 -25 -9.727 1 98.38 368 PHE B O 1
ATOM 5808 N N . ALA B 1 369 ? -6.895 -23.766 -9.062 1 97.81 369 ALA B N 1
ATOM 5809 C CA . ALA B 1 369 ? -6.367 -23.578 -7.711 1 97.81 369 ALA B CA 1
ATOM 5810 C C . ALA B 1 369 ? -6.969 -24.594 -6.738 1 97.81 369 ALA B C 1
ATOM 5812 O O . ALA B 1 369 ? -8.195 -24.703 -6.637 1 97.81 369 ALA B O 1
ATOM 5813 N N . LEU B 1 370 ? -6.191 -25.266 -6.004 1 98.38 370 LEU B N 1
ATOM 5814 C CA . LEU B 1 370 ? -6.633 -26.359 -5.141 1 98.38 370 LEU B CA 1
ATOM 5815 C C . LEU B 1 370 ? -6.992 -25.844 -3.752 1 98.38 370 LEU B C 1
ATOM 5817 O O . LEU B 1 370 ? -6.496 -26.359 -2.746 1 98.38 370 LEU B O 1
ATOM 5821 N N . VAL B 1 371 ? -7.945 -24.922 -3.762 1 97.56 371 VAL B N 1
ATOM 5822 C CA . VAL B 1 371 ? -8.195 -24.156 -2.549 1 97.56 371 VAL B CA 1
ATOM 5823 C C . VAL B 1 371 ? -9.508 -24.594 -1.917 1 97.56 371 VAL B C 1
ATOM 5825 O O . VAL B 1 371 ? -10.234 -23.781 -1.344 1 97.56 371 VAL B O 1
ATOM 5828 N N . HIS B 1 372 ? -9.93 -25.875 -2.104 1 97.75 372 HIS B N 1
ATOM 5829 C CA . HIS B 1 372 ? -11.086 -26.516 -1.489 1 97.75 372 HIS B CA 1
ATOM 5830 C C . HIS B 1 372 ? -10.727 -27.891 -0.944 1 97.75 372 HIS B C 1
ATOM 5832 O O . HIS B 1 372 ? -9.742 -28.5 -1.372 1 97.75 372 HIS B O 1
ATOM 5838 N N . PRO B 1 373 ? -11.523 -28.391 -0.011 1 97.75 373 PRO B N 1
ATOM 5839 C CA . PRO B 1 373 ? -11.281 -29.75 0.481 1 97.75 373 PRO B CA 1
ATOM 5840 C C . PRO B 1 373 ? -11.438 -30.797 -0.609 1 97.75 373 PRO B C 1
ATOM 5842 O O . PRO B 1 373 ? -12.102 -30.562 -1.621 1 97.75 373 PRO B O 1
ATOM 5845 N N . PRO B 1 374 ? -10.875 -31.953 -0.39 1 98 374 PRO B N 1
ATOM 5846 C CA . PRO B 1 374 ? -10.844 -33 -1.414 1 98 374 PRO B CA 1
ATOM 5847 C C . PRO B 1 374 ? -12.242 -33.375 -1.912 1 98 374 PRO B C 1
ATOM 5849 O O . PRO B 1 374 ? -12.43 -33.594 -3.107 1 98 374 PRO B O 1
ATOM 5852 N N . ALA B 1 375 ? -13.227 -33.375 -1.095 1 98.12 375 ALA B N 1
ATOM 5853 C CA . ALA B 1 375 ? -14.578 -33.75 -1.499 1 98.12 375 ALA B CA 1
ATOM 5854 C C . ALA B 1 375 ? -15.141 -32.75 -2.504 1 98.12 375 ALA B C 1
ATOM 5856 O O . ALA B 1 375 ? -15.805 -33.156 -3.473 1 98.12 375 ALA B O 1
ATOM 5857 N N . ARG B 1 376 ? -14.875 -31.484 -2.236 1 98 376 ARG B N 1
ATOM 5858 C CA . ARG B 1 376 ? -15.336 -30.438 -3.137 1 98 376 ARG B CA 1
ATOM 5859 C C . ARG B 1 376 ? -14.57 -30.469 -4.457 1 98 376 ARG B C 1
ATOM 5861 O O . ARG B 1 376 ? -15.141 -30.203 -5.52 1 98 376 ARG B O 1
ATOM 5868 N N . LEU B 1 377 ? -13.328 -30.781 -4.383 1 98.5 377 LEU B N 1
ATOM 5869 C CA . LEU B 1 377 ? -12.516 -30.938 -5.59 1 98.5 377 LEU B CA 1
ATOM 5870 C C . LEU B 1 377 ? -13.016 -32.094 -6.438 1 98.5 377 LEU B C 1
ATOM 5872 O O . LEU B 1 377 ? -13.078 -31.984 -7.664 1 98.5 377 LEU B O 1
ATOM 5876 N N . GLN B 1 378 ? -13.344 -33.188 -5.797 1 98.25 378 GLN B N 1
ATOM 5877 C CA . GLN B 1 378 ? -13.914 -34.312 -6.504 1 98.25 378 GLN B CA 1
ATOM 5878 C C . GLN B 1 378 ? -15.234 -33.938 -7.176 1 98.25 378 GLN B C 1
ATOM 5880 O O . GLN B 1 378 ? -15.492 -34.344 -8.312 1 98.25 378 GLN B O 1
ATOM 5885 N N . GLU B 1 379 ? -16.016 -33.219 -6.441 1 98.44 379 GLU B N 1
ATOM 5886 C CA . GLU B 1 379 ? -17.281 -32.75 -6.992 1 98.44 379 GLU B CA 1
ATOM 5887 C C . GLU B 1 379 ? -17.062 -31.906 -8.242 1 98.44 379 GLU B C 1
ATOM 5889 O O . GLU B 1 379 ? -17.797 -32.031 -9.227 1 98.44 379 GLU B O 1
ATOM 5894 N N . ALA B 1 380 ? -16.078 -31.031 -8.203 1 98.56 380 ALA B N 1
ATOM 5895 C CA . ALA B 1 380 ? -15.75 -30.203 -9.359 1 98.56 380 ALA B CA 1
ATOM 5896 C C . ALA B 1 380 ? -15.43 -31.078 -10.578 1 98.56 380 ALA B C 1
ATOM 5898 O O . ALA B 1 380 ? -15.938 -30.828 -11.672 1 98.56 380 ALA B O 1
ATOM 5899 N N . VAL B 1 381 ? -14.656 -32.125 -10.367 1 98.44 381 VAL B N 1
ATOM 5900 C CA . VAL B 1 381 ? -14.266 -33 -11.469 1 98.44 381 VAL B CA 1
ATOM 5901 C C . VAL B 1 381 ? -15.492 -33.75 -11.992 1 98.44 381 VAL B C 1
ATOM 5903 O O . VAL B 1 381 ? -15.648 -33.906 -13.203 1 98.44 381 VAL B O 1
ATOM 5906 N N . ASN B 1 382 ? -16.375 -34.188 -11.117 1 97.94 382 ASN B N 1
ATOM 5907 C CA . ASN B 1 382 ? -17.594 -34.875 -11.539 1 97.94 382 ASN B CA 1
ATOM 5908 C C . ASN B 1 382 ? -18.453 -33.969 -12.43 1 97.94 382 ASN B C 1
ATOM 5910 O O . ASN B 1 382 ? -18.984 -34.438 -13.445 1 97.94 382 ASN B O 1
ATOM 5914 N N . ARG B 1 383 ? -18.562 -32.75 -12.047 1 97.81 383 ARG B N 1
ATOM 5915 C CA . ARG B 1 383 ? -19.328 -31.812 -12.836 1 97.81 383 ARG B CA 1
ATOM 5916 C C . ARG B 1 383 ? -18.719 -31.609 -14.219 1 97.81 383 ARG B C 1
ATOM 5918 O O . ARG B 1 383 ? -19.422 -31.547 -15.219 1 97.81 383 ARG B O 1
ATOM 5925 N N . MET B 1 384 ? -17.438 -31.516 -14.211 1 97.56 384 MET B N 1
ATOM 5926 C CA . MET B 1 384 ? -16.734 -31.312 -15.477 1 97.56 384 MET B CA 1
ATOM 5927 C C . MET B 1 384 ? -16.859 -32.531 -16.375 1 97.56 384 MET B C 1
ATOM 5929 O O . MET B 1 384 ? -17.031 -32.406 -17.578 1 97.56 384 MET B O 1
ATOM 5933 N N . ALA B 1 385 ? -16.766 -33.688 -15.758 1 96.75 385 ALA B N 1
ATOM 5934 C CA . ALA B 1 385 ? -16.906 -34.938 -16.5 1 96.75 385 ALA B CA 1
ATOM 5935 C C . ALA B 1 385 ? -18.25 -35 -17.219 1 96.75 385 ALA B C 1
ATOM 5937 O O . ALA B 1 385 ? -18.328 -35.375 -18.391 1 96.75 385 ALA B O 1
ATOM 5938 N N . THR B 1 386 ? -19.281 -34.625 -16.516 1 95.62 386 THR B N 1
ATOM 5939 C CA . THR B 1 386 ? -20.625 -34.625 -17.062 1 95.62 386 THR B CA 1
ATOM 5940 C C . THR B 1 386 ? -20.734 -33.688 -18.266 1 95.62 386 THR B C 1
ATOM 5942 O O . THR B 1 386 ? -21.312 -34.031 -19.297 1 95.62 386 THR B O 1
ATOM 5945 N N . TRP B 1 387 ? -20.188 -32.531 -18.156 1 95.31 387 TRP B N 1
ATOM 5946 C CA . TRP B 1 387 ? -20.266 -31.531 -19.203 1 95.31 387 TRP B CA 1
ATOM 5947 C C . TRP B 1 387 ? -19.422 -31.938 -20.406 1 95.31 387 TRP B C 1
ATOM 5949 O O . TRP B 1 387 ? -19.859 -31.812 -21.547 1 95.31 387 TRP B O 1
ATOM 5959 N N . LEU B 1 388 ? -18.25 -32.438 -20.188 1 93.12 388 LEU B N 1
ATOM 5960 C CA . LEU B 1 388 ? -17.297 -32.75 -21.25 1 93.12 388 LEU B CA 1
ATOM 5961 C C . LEU B 1 388 ? -17.625 -34.094 -21.875 1 93.12 388 LEU B C 1
ATOM 5963 O O . LEU B 1 388 ? -17.078 -34.469 -22.922 1 93.12 388 LEU B O 1
ATOM 5967 N N . GLY B 1 389 ? -18.547 -34.781 -21.266 1 88.94 389 GLY B N 1
ATOM 5968 C CA . GLY B 1 389 ? -18.844 -36.125 -21.75 1 88.94 389 GLY B CA 1
ATOM 5969 C C . GLY B 1 389 ? -17.672 -37.062 -21.578 1 88.94 389 GLY B C 1
ATOM 5970 O O . GLY B 1 389 ? -17.375 -37.875 -22.484 1 88.94 389 GLY B O 1
ATOM 5971 N N . MET B 1 390 ? -17.031 -36.781 -20.547 1 79.06 390 MET B N 1
ATOM 5972 C CA . MET B 1 390 ? -15.867 -37.594 -20.234 1 79.06 390 MET B CA 1
ATOM 5973 C C . MET B 1 390 ? -16.203 -38.656 -19.172 1 79.06 390 MET B C 1
ATOM 5975 O O . MET B 1 390 ? -17.188 -38.5 -18.453 1 79.06 390 MET B O 1
ATOM 5979 N N . GLY B 1 391 ? -15.477 -39.875 -19.062 1 73 391 GLY B N 1
ATOM 5980 C CA . GLY B 1 391 ? -15.664 -40.938 -18.078 1 73 391 GLY B CA 1
ATOM 5981 C C . GLY B 1 391 ? -16.359 -42.156 -18.625 1 73 391 GLY B C 1
ATOM 5982 O O . GLY B 1 391 ? -17 -42.094 -19.688 1 73 391 GLY B O 1
#

pLDDT: mean 96.08, std 5.41, range [59.91, 98.88]

Nearest PDB structures (foldseek):
  2o0r-assembly1_B  TM=8.928E-01  e=3.148E-31  Mycobacterium tuberculosis H37Rv
  1u08-assembly1_A  TM=9.108E-01  e=4.588E-30  Escherichia coli
  4my5-assembly2_C  TM=9.068E-01  e=5.372E-29  Streptococcus mutans UA159
  4my5-assembly2_D  TM=8.968E-01  e=1.778E-27  Streptococcus mutans UA159
  4my5-assembly1_B  TM=8.996E-01  e=3.426E-27  Streptococcus mutans UA159

Foldseek 3Di:
DDDDDPLCVVVPDALCVLLVVLLVVCVVVVHAFAEQADQAAPDDFDPVLVVLLVVVVPVVVLVDFAAPVNLLLLLVLVQVLCCVVAVFHFDSVQFKFKFLALLLVLLLLLLLWDAAAAEEEAEVLADQSNVNSCSVRNYHYDYFYADVVNQRAGDPVVDDPVNLQRYAEYEAEPCGPPALGADALVSLLVVVVSCVVSVHAYEYEYAFQLQFQDPDTGHDSCSNVSVQPRYKYKYGCCQQRVCVVQRIIMIGGRSVSSVSSVVSVVVPGSHGRSSSSSSSSCCSPHDSVSSVVSNVQLLVLLVLLQVLCVVQPQHFDRRRGDQKTKGFDPPVQQAPQSVVQSCLCNQQSYHWHRLCSSPPSGRRIIMGGSNDGSVSSSSSSVSVSVVVVTD/DDDDDPLCVVVPDALCVLLVVLLVVCVVVVHAFAEQADQAAPDDFDPVLVVLLVVVVPVVVLVDFAAQVNLLLLLVLVQVLCCVVAVFHFDSVQFKDKFLALLLVLLLLLLLWDAAAAEEEAEVLADQSNVNSCSVRNYHYDYFYADVVNQRAGDPVPDDPVNLQRYAEYEAEPCGPPALGADALVSLLVVVVSCVVSVHAYEYEYAFQLQFQDPDTGHDSCSNVSVQPRYKYKYGCCQQRVCVVQRIIMIGGRSVSSVSSVVSVVVPGSHGRSSSSSSSSCCSPHDSVSSVVSNVQLLVLLVLLQVLCVVQPQHFDRRRGDQKTKGFDDPVQQAPQSVVQSCLCNQQSYHWHRLCSSPPSGRRIIMGGSNDGSVVSSSSSVSVSVVVVTD

Secondary structure (DSSP, 8-state):
-PPPPGGGGGGS--HHHHHHHHHHHHHHTTPPPEE-SS----SPPPHHHHHHHHHHHT-GGGSS---GGGGHHHHHHHHHHHHHHH-----TTTSEEEESSHHHHHHHHHHHH--TT-EEEEEES--THHHHHHHHTT-EEEEEE--GGGTT---GGGS-HHHHHHEEEEEE-SS-TTT-----HHHHHHHHHHHHHHT-EEEEE-TTSS-B-SSSPPPPHHHHSTT-SSEEEEEEHHHHS--GGG--EEEEE-HHHHHHHHHHHHHH-S-S-HHHHHHHHHHHHS--HHHHHHHHHHHHHHHHHHHHHHHTT------SBSSEEEEEPPGGGTT-HHHHHHHHHHHHSEE-EEGGGG-GGGTTEEEEE--S-HHHHHHHHHHHHHHHT--/-PPPPGGGGGGS--HHHHHHHHHHHHHHTTPPPEE-SS----SPPPHHHHHHHHHHHT-GGGSS---GGGGHHHHHHHHHHHHHHH-----TTTSEEEESSHHHHHHHHHHHH--TT-EEEEEES--THHHHHHHHTT-EEEEEE--GGGTT---GGGS-HHHHHHEEEEEE-SS-TTT-----HHHHHHHHHHHHHHT-EEEEE-TTSS-B-SSSPPPPHHHHSTT-SSEEEEEEHHHHS--GGG--EEEEE-HHHHHHHHHHHHHH-S-S-HHHHHHHHHHHHS--HHHHHHHHHHHHHHHHHHHHHHHTT------SBSSEEEEEPPGGGTT-HHHHHHHHHHHHSEE-EEGGGG-GGGTTEEEEE--S-HHHHHHHHHHHHHHHT--

Sequence (782 aa):
MVRLAERLTPLAQNVFADMDQAKAQVVAQGTDVIDLSLGSSDLPTRPEILAVIGSALQDQRTHGYLLFHGTQEFRRAAATWYEQRYGVAVDPETEVLPLIGSQEGTAHLPLAVLNPGDYAVLLDPGYPSHAGGVALAGGQMHLLRLRAEQGFLPDFGDIPDPVLQRARLLVLSYPHNPTAAVADLGVMSAAVDFCRRHDLVLCHDFPYADLVFGETLPPSVLQADRDKRVSVEFFSMSKSYNMGGFRLGYAIGNPELILALRRVKAAVDFNQYGGILRAGSQALLGDQTGVREMVATFRERRDRFVGALHGIGWPVPLPPATMYVWAPLPPAWANNSLEFCQHLVMKTGVAACPGVGFGPGGEGYVRFALVHPPARLQEAVNRMATWLGMGMVRLAERLTPLAQNVFADMDQAKAQVVAQGTDVIDLSLGSSDLPTRPEILAVIGSALQDQRTHGYLLFHGTQEFRRAAATWYEQRYGVAVDPETEVLPLIGSQEGTAHLPLAVLNPGDYAVLLDPGYPSHAGGVALAGGQMHLLRLRAEQGFLPDFGDIPDPVLQRARLLVLSYPHNPTAAVADLGVMSAAVDFCRRHDLVLCHDFPYADLVFGETLPPSVLQADRDKRVSVEFFSMSKSYNMGGFRLGYAIGNPELILALRRVKAAVDFNQYGGILRAGSQALLGDQTGVREMVATFRERRDRFVGALHGIGWPVPLPPATMYVWAPLPPAWANNSLEFCQHLVMKTGVAACPGVGFGPGGEGYVRFALVHPPARLQEAVNRMATWLGMG

Solvent-accessible surface area (backbone atoms only — not comparable to full-atom values): 38840 Å² total; per-residue (Å²): 136,83,74,64,15,72,43,48,61,76,62,68,66,50,72,58,53,58,53,51,50,45,50,47,54,34,47,73,72,68,46,74,65,51,74,18,49,56,87,46,58,69,55,63,47,54,64,76,37,52,49,42,31,50,57,30,70,74,39,60,86,37,28,25,63,38,52,75,80,73,44,48,67,35,24,42,33,52,26,50,45,46,24,74,72,63,71,40,86,56,54,38,86,49,21,40,43,82,31,55,16,34,49,31,49,55,17,44,41,31,44,35,40,31,41,72,69,26,24,32,39,36,46,13,42,19,58,57,56,59,52,37,8,32,26,66,24,39,32,38,78,43,71,46,67,36,41,76,93,58,57,53,45,81,56,77,84,74,59,51,65,77,53,52,75,42,30,38,35,38,50,47,46,50,43,20,54,59,66,12,33,71,52,55,57,67,57,38,33,51,50,49,53,51,23,62,75,58,64,22,38,36,37,35,47,34,47,36,65,64,32,48,72,60,90,69,73,64,56,58,62,49,69,54,33,67,83,27,81,46,36,38,37,29,35,31,38,32,62,56,51,22,31,34,8,65,31,36,21,30,38,38,39,15,45,68,57,44,49,42,38,46,50,56,44,58,30,30,43,52,66,59,35,49,28,56,43,51,18,48,29,45,55,57,70,46,81,59,61,64,40,54,50,51,36,51,51,45,46,50,27,48,53,51,41,52,50,49,34,44,66,34,70,46,75,57,73,83,56,56,19,53,58,38,40,49,27,63,40,60,77,95,37,38,84,35,19,58,59,49,31,47,48,37,24,68,75,49,23,36,33,44,28,29,15,42,63,27,30,81,56,17,50,19,21,35,33,37,24,60,47,54,57,57,69,58,42,49,49,47,45,54,38,46,23,64,74,70,69,38,107,136,83,74,64,16,72,42,47,60,76,61,68,66,49,72,59,52,57,52,49,50,46,50,48,54,33,48,73,71,68,47,73,66,51,74,18,50,54,88,47,58,70,57,64,47,52,65,76,38,52,48,43,30,50,57,32,71,74,40,62,88,37,28,25,63,37,55,76,80,73,43,48,69,35,24,43,33,52,27,49,45,46,24,74,73,63,71,41,86,56,54,38,84,51,22,39,43,81,30,53,15,33,49,33,50,55,18,44,41,31,44,36,40,33,41,70,69,26,24,32,38,37,47,13,42,19,58,57,57,58,54,36,8,32,27,66,24,39,32,38,80,42,70,48,66,35,39,76,94,58,56,53,45,83,58,76,84,75,60,52,64,78,53,52,76,42,32,38,36,38,49,48,45,50,45,21,55,60,65,13,33,71,51,54,59,68,57,38,33,52,51,50,51,50,24,63,74,58,64,21,38,36,37,34,47,34,47,34,63,63,32,48,73,59,90,69,72,64,56,59,61,48,70,53,32,67,84,28,80,47,35,39,36,28,35,32,38,32,64,58,51,22,29,33,10,65,31,36,22,30,39,38,40,15,45,68,59,43,49,41,38,48,50,55,43,58,29,28,43,52,69,58,34,50,27,55,43,53,18,50,28,45,54,59,70,45,81,59,62,64,40,55,50,51,35,51,50,46,46,51,28,48,54,53,42,52,50,48,34,43,66,34,69,46,75,58,73,82,56,56,18,53,61,37,41,48,28,63,41,59,77,95,38,39,85,35,20,58,58,48,31,47,48,38,24,67,76,50,23,34,33,42,29,30,16,44,61,26,30,78,56,17,49,20,21,33,33,36,25,61,46,54,58,57,71,57,42,50,49,47,45,53,37,47,22,64,73,70,69,36,106

InterPro domains:
  IPR004838 Aminotransferases, class-I, pyridoxal-phosphate-binding site [PS00105] (236-249)
  IPR004839 Aminotransferase, class I/classII, large domain [PF00155] (32-383)
  IPR015421 Pyridoxal phosphate-dependent transferase, major domain [G3DSA:3.40.640.10] (45-285)
  IPR015422 Pyridoxal phosphate-dependent transferase, small domain [G3DSA:3.90.1150.10] (12-373)
  IPR015424 Pyridoxal phosphate-dependent transferase [SSF53383] (1-388)
  IPR050881 LL-diaminopimelate aminotransferase [PTHR42832] (9-386)

Organism: NCBI:txid1188229

Radius of gyration: 26.85 Å; Cα contacts (8 Å, |Δi|>4): 1758; chains: 2; bounding box: 56×79×61 Å